Protein AF-A0A929C269-F1 (afdb_monomer_lite)

Foldseek 3Di:
DDDDDDDDDDDDDDDDDDQPPPVRDPVVLVVQVVPKDFPDKDFAAFADADLLALQWEWEAQQVNRDIDIDGNDPVQCVQQQKAPSVQVVVQVVQDDPPDFLLRQSWKWKKFFGSLQLVVVDPPSQKIKIWTQFLVPSHIDIFIKGACVRVLCSRLRHRMYIYGGAHPAQWEWEAESVRRMITIIHRDPAAQAPQRNLQSLLVNPAPDLVQSQQKKKWAWHPVLCVDSQTKIWIWGADSVVSGIDIIIRRPRSVNNSCVSSSYGMYMYGDPDSPDPDPVVPDPVVVVVDPPDQADDDDPVLVVVLVVLCVVVVLALLCLVVSQVVNCVVQVAQHLNSLVVSCVSNVDDSVQSVCQQVQFPLHHSDHAAPKEKEWACEPLQVVVPSVLLQVLCCVVQVDHAQDHHPVSHYHYHYAHALLQSLQPPWMDIHLAIAGPDDSVCNVVVVVVVVVVVPDDDPPPPPPPQDAQAAAALVCLVVLLVVVVVVVVQALKEKLWEPENLQVNVVRVVLLVLLVVLCVVVVNVRHYYYAHFFALPNSNFDRWIAIPPVQFIFTPDDSVCSNVCCVQCVPVVHDPQVRFDQDPVPRDGDGHPCVPPVPVPDDQPLCPCGSPARLLDVSRCSNVVQCVVVSCCLPPHALQRLLVVQQVVQDFDPLPPRHRVSVLLVLLLVLCVVVVHADEAEAEAQQLDRPDCPSVRSLRGHVSSVVSVSSSSCRNSVHAEYEYEHEPSNPSSVVSNVSSLSVCVSHQVAAACRSVSRHHHHYDYHYDSNDSLCSDPQLVVCSSSNGHSDDDDPPDDVSSPD

Sequence (799 aa):
MYSITKFAICGVEHNVLGLEEHGMTIGHIERLRNAHEVLREFRFEIVDLERGYSNRILRIDLDNSEISILPVTQQMKDLWVGGKGFDLWLTLQEITKNTKWNSPENPICFSSGPLGGTVSFPGSGKTLVTTVSPGTGSIMDCNVGGYFGPFLKFSGYDALTIVGKATSETIIRIDAVAGKITIEKAPLENIDAHILCEELTEMYADDELDKRNIAVVCAGRGAQHSNMGVLNFSFYDWRKRVARIKQAGRGGIGTVFRDKKLKALVLKNKGITPAWRLEDSKVAALLRPKTISTCESPRDLAAIRGIIGAWNADPEYVIEMMQDIQEHFRHIPKTALDEIALATRAPRAHLYHVATFYKAFSIEPRGETTIQVCMGTACHVKGASRILDGFERILGVKPGETTSDLKYTLDAVRCLGACSIAPVVKIGEDVYGNVRAMDVEALLKDSAAKQVRPKPTSVATAALPVRKVGQEELEVIAERQRADLSQYKGMLMVCTGTGCVSANGFRIRDKLQQAIESQGLSKDYLVVGTGCNGFCAMGPIVVVQPEGVFYQKVKEEDVDEIVASHLLAGQVVERLLHKDPVSGTVNKTMGAIGFFAKQQPIALRNKGLIDPENIDHYIARGGYRALKKALERMKPGDVRREVLASGIRGRGGGGFPTGVKWESGYRAAQERHEDIYIVCNADEGDPGAFMDRSIIESDPHSVLEGMLIGAFAVGSQEGYIYTRKEYPLAIERLEKAILQARAYGLLGENILDSGFSFDVCIHRGAGAFVCGESSALMASMSGKAGEPRAKYVHNVEYG

Radius of gyration: 36.3 Å; chains: 1; bounding box: 90×73×99 Å

pLDDT: mean 86.92, std 15.09, range [22.48, 98.5]

Structure (mmCIF, N/CA/C/O backbone):
data_AF-A0A929C269-F1
#
_entry.id   AF-A0A929C269-F1
#
loop_
_atom_site.group_PDB
_atom_site.id
_atom_site.type_symbol
_atom_site.label_atom_id
_atom_site.label_alt_id
_atom_site.label_comp_id
_atom_site.label_asym_id
_atom_site.label_entity_id
_atom_site.label_seq_id
_atom_site.pdbx_PDB_ins_code
_atom_site.Cartn_x
_atom_site.Cartn_y
_atom_site.Cartn_z
_atom_site.occupancy
_atom_site.B_iso_or_equiv
_atom_site.auth_seq_id
_atom_site.auth_comp_id
_atom_site.auth_asym_id
_atom_site.auth_atom_id
_atom_site.pdbx_PDB_model_num
ATOM 1 N N . MET A 1 1 ? 51.088 -8.287 -5.402 1.00 32.78 1 MET A N 1
ATOM 2 C CA . MET A 1 1 ? 50.545 -8.909 -6.633 1.00 32.78 1 MET A CA 1
ATOM 3 C C . MET A 1 1 ? 49.049 -9.065 -6.408 1.00 32.78 1 MET A C 1
ATOM 5 O O . MET A 1 1 ? 48.691 -9.889 -5.592 1.00 32.78 1 MET A O 1
ATOM 9 N N . TYR A 1 2 ? 48.136 -8.239 -6.911 1.00 26.61 2 TYR A N 1
ATOM 10 C CA . TYR A 1 2 ? 48.035 -7.567 -8.207 1.00 26.61 2 TYR A CA 1
ATOM 11 C C . TYR A 1 2 ? 47.690 -6.074 -8.045 1.00 26.61 2 TYR A C 1
ATOM 13 O O . TYR A 1 2 ? 46.893 -5.706 -7.188 1.00 26.61 2 TYR A O 1
ATOM 21 N N . SER A 1 3 ? 48.326 -5.232 -8.863 1.00 22.48 3 SER A N 1
ATOM 22 C CA . SER A 1 3 ? 48.178 -3.773 -8.884 1.00 22.48 3 SER A CA 1
ATOM 23 C C . SER A 1 3 ? 46.994 -3.355 -9.757 1.00 22.48 3 SER A C 1
ATOM 25 O O . SER A 1 3 ? 46.930 -3.713 -10.933 1.00 22.48 3 SER A O 1
ATOM 27 N N . ILE A 1 4 ? 46.086 -2.565 -9.184 1.00 30.27 4 ILE A N 1
ATOM 28 C CA . ILE A 1 4 ? 45.057 -1.807 -9.899 1.00 30.27 4 ILE A CA 1
ATOM 29 C C . ILE A 1 4 ? 45.740 -0.564 -10.469 1.00 30.27 4 ILE A C 1
ATOM 31 O O . ILE A 1 4 ? 46.115 0.338 -9.721 1.00 30.27 4 ILE A O 1
ATOM 35 N N . THR A 1 5 ? 45.896 -0.506 -11.791 1.00 25.50 5 THR A N 1
ATOM 36 C CA . THR A 1 5 ? 46.431 0.683 -12.465 1.00 25.50 5 THR A CA 1
ATOM 37 C C . THR A 1 5 ? 45.291 1.415 -13.164 1.00 25.50 5 THR A C 1
ATOM 39 O O . THR A 1 5 ? 44.658 0.886 -14.075 1.00 25.50 5 THR A O 1
ATOM 42 N N . LYS A 1 6 ? 45.023 2.636 -12.685 1.00 25.69 6 LYS A N 1
ATOM 43 C CA . LYS A 1 6 ? 44.198 3.666 -13.328 1.00 25.69 6 LYS A CA 1
ATOM 44 C C . LYS A 1 6 ? 44.651 3.857 -14.779 1.00 25.69 6 LYS A C 1
ATOM 46 O O . LYS A 1 6 ? 45.832 4.114 -14.993 1.00 25.69 6 LYS A O 1
ATOM 51 N N . PHE A 1 7 ? 43.727 3.840 -15.737 1.00 24.17 7 PHE A N 1
ATOM 52 C CA . PHE A 1 7 ? 43.974 4.437 -17.049 1.00 24.17 7 PHE A CA 1
ATOM 53 C C . PHE A 1 7 ? 43.218 5.753 -17.182 1.00 24.17 7 PHE A C 1
ATOM 55 O O . PHE A 1 7 ? 42.021 5.852 -16.911 1.00 24.17 7 PHE A O 1
ATOM 62 N N . ALA A 1 8 ? 44.008 6.768 -17.509 1.00 24.19 8 ALA A N 1
ATOM 63 C CA . ALA A 1 8 ? 43.667 8.166 -17.579 1.00 24.19 8 ALA A CA 1
ATOM 64 C C . ALA A 1 8 ? 42.816 8.496 -18.809 1.00 24.19 8 ALA A C 1
ATOM 66 O O . ALA A 1 8 ? 42.938 7.893 -19.873 1.00 24.19 8 ALA A O 1
ATOM 67 N N . ILE A 1 9 ? 41.997 9.526 -18.629 1.00 32.47 9 ILE A N 1
ATOM 68 C CA . ILE A 1 9 ? 41.387 10.321 -19.685 1.00 32.47 9 ILE A CA 1
ATOM 69 C C . ILE A 1 9 ? 42.529 11.035 -20.418 1.00 32.47 9 ILE A C 1
ATOM 71 O O . ILE A 1 9 ? 43.177 11.899 -19.834 1.00 32.47 9 ILE A O 1
ATOM 75 N N . CYS A 1 10 ? 42.766 10.685 -21.680 1.00 25.58 10 CYS A N 1
ATOM 76 C CA . CYS A 1 10 ? 43.542 11.505 -22.605 1.00 25.58 10 CYS A CA 1
ATOM 77 C C . CYS A 1 10 ? 42.735 11.664 -23.890 1.00 25.58 10 CYS A C 1
ATOM 79 O O . CYS A 1 10 ? 42.394 10.679 -24.546 1.00 25.58 10 CYS A O 1
ATOM 81 N N . GLY A 1 11 ? 42.411 12.915 -24.217 1.00 29.58 11 GLY A N 1
ATOM 82 C CA . GLY A 1 11 ? 41.947 13.281 -25.544 1.00 29.58 11 GLY A CA 1
ATOM 83 C C . GLY A 1 11 ? 43.063 13.036 -26.551 1.00 29.58 11 GLY A C 1
ATOM 84 O O . GLY A 1 11 ? 44.213 13.386 -26.297 1.00 29.58 11 GLY A O 1
ATOM 85 N N . VAL A 1 12 ? 42.711 12.423 -27.676 1.00 28.55 12 VAL A N 1
ATOM 86 C CA . VAL A 1 12 ? 43.565 12.352 -28.858 1.00 28.55 12 VAL A CA 1
ATOM 87 C C . VAL A 1 12 ? 42.701 12.659 -30.071 1.00 28.55 12 VAL A C 1
ATOM 89 O O . VAL A 1 12 ? 41.560 12.210 -30.189 1.00 28.55 12 VAL A O 1
ATOM 92 N N . GLU A 1 13 ? 43.276 13.518 -30.896 1.00 23.95 13 GLU A N 1
ATOM 93 C CA . GLU A 1 13 ? 42.769 14.134 -32.105 1.00 23.95 13 GLU A CA 1
ATOM 94 C C . GLU A 1 13 ? 42.311 13.130 -33.169 1.00 23.95 13 GLU A C 1
ATOM 96 O O . GLU A 1 13 ? 42.687 11.958 -33.188 1.00 23.95 13 GLU A O 1
ATOM 101 N N . HIS A 1 14 ? 41.484 13.648 -34.076 1.00 33.53 14 HIS A N 1
ATOM 102 C CA . HIS A 1 14 ? 41.020 13.012 -35.299 1.00 33.53 14 HIS A CA 1
ATOM 103 C C . HIS A 1 14 ? 42.129 12.238 -36.025 1.00 33.53 14 HIS A C 1
ATOM 105 O O . HIS A 1 14 ? 42.976 12.843 -36.672 1.00 33.53 14 HIS A O 1
ATOM 111 N N . ASN A 1 15 ? 42.057 10.905 -36.010 1.00 26.12 15 ASN A N 1
ATOM 112 C CA . ASN A 1 15 ? 42.727 10.079 -37.005 1.00 26.12 15 ASN A CA 1
ATOM 113 C C . ASN A 1 15 ? 41.847 8.906 -37.444 1.00 26.12 15 ASN A C 1
ATOM 115 O O . ASN A 1 15 ? 41.188 8.227 -36.657 1.00 26.12 15 ASN A O 1
ATOM 119 N N . VAL A 1 16 ? 41.821 8.736 -38.760 1.00 34.41 16 VAL A N 1
ATOM 120 C CA . VAL A 1 16 ? 41.134 7.707 -39.534 1.00 34.41 16 VAL A CA 1
ATOM 121 C C . VAL A 1 16 ? 41.850 6.374 -39.287 1.00 34.41 16 VAL A C 1
ATOM 123 O O . VAL A 1 16 ? 42.760 6.021 -40.019 1.00 34.41 16 VAL A O 1
ATOM 126 N N . LEU A 1 17 ? 41.496 5.660 -38.215 1.00 32.75 17 LEU A N 1
ATOM 127 C CA . LEU A 1 17 ? 42.162 4.409 -37.803 1.00 32.75 17 LEU A CA 1
ATOM 128 C C . LEU A 1 17 ? 41.154 3.277 -37.525 1.00 32.75 17 LEU A C 1
ATOM 130 O O . LEU A 1 17 ? 41.237 2.594 -36.515 1.00 32.75 17 LEU A O 1
ATOM 134 N N . GLY A 1 18 ? 40.156 3.102 -38.399 1.00 35.84 18 GLY A N 1
ATOM 135 C CA . GLY A 1 18 ? 39.165 2.017 -38.279 1.00 35.84 18 GLY A CA 1
ATOM 136 C C . GLY A 1 18 ? 39.394 0.809 -39.198 1.00 35.84 18 GLY A C 1
ATOM 137 O O . GLY A 1 18 ? 38.780 -0.226 -38.986 1.00 35.84 18 GLY A O 1
ATOM 138 N N . LEU A 1 19 ? 40.248 0.927 -40.223 1.00 42.53 19 LEU A N 1
ATOM 139 C CA . LEU A 1 19 ? 40.376 -0.086 -41.289 1.00 42.53 19 LEU A CA 1
ATOM 140 C C . LEU A 1 19 ? 41.563 -1.054 -41.102 1.00 42.53 19 LEU A C 1
ATOM 142 O O . LEU A 1 19 ? 41.567 -2.140 -41.678 1.00 42.53 19 LEU A O 1
ATOM 146 N N . GLU A 1 20 ? 42.574 -0.703 -40.300 1.00 39.19 20 GLU A N 1
ATOM 147 C CA . GLU A 1 20 ? 43.846 -1.450 -40.269 1.00 39.19 20 GLU A CA 1
ATOM 148 C C . GLU A 1 20 ? 43.925 -2.559 -39.208 1.00 39.19 20 GLU A C 1
ATOM 150 O O . GLU A 1 20 ? 44.651 -3.529 -39.416 1.00 39.19 20 GLU A O 1
ATOM 155 N N . GLU A 1 21 ? 43.156 -2.500 -38.113 1.00 45.75 21 GLU A N 1
ATOM 156 C CA . GLU A 1 21 ? 43.320 -3.460 -37.003 1.00 45.75 21 GLU A CA 1
ATOM 157 C C . GLU A 1 21 ? 42.922 -4.907 -37.357 1.00 45.75 21 GLU A C 1
ATOM 159 O O . GLU A 1 21 ? 43.354 -5.836 -36.672 1.00 45.75 21 GLU A O 1
ATOM 164 N N . HIS A 1 22 ? 42.128 -5.137 -38.414 1.00 46.28 22 HIS A N 1
ATOM 165 C CA . HIS A 1 22 ? 41.645 -6.472 -38.827 1.00 46.28 22 HIS A CA 1
ATOM 166 C C . HIS A 1 22 ? 41.960 -6.830 -40.297 1.00 46.28 22 HIS A C 1
ATOM 168 O O . HIS A 1 22 ? 41.450 -7.821 -40.816 1.00 46.28 22 HIS A O 1
ATOM 174 N N . GLY A 1 23 ? 42.802 -6.048 -40.989 1.00 48.72 23 GLY A N 1
ATOM 175 C CA . GLY A 1 23 ? 43.180 -6.310 -42.389 1.00 48.72 23 GLY A CA 1
ATOM 176 C C . GLY A 1 23 ? 42.086 -6.027 -43.435 1.00 48.72 23 GLY A C 1
ATOM 177 O O . GLY A 1 23 ? 42.226 -6.422 -44.594 1.00 48.72 23 GLY A O 1
ATOM 178 N N . MET A 1 24 ? 41.009 -5.329 -43.058 1.00 61.66 24 MET A N 1
ATOM 179 C CA . MET A 1 24 ? 39.897 -4.967 -43.944 1.00 61.66 24 MET A CA 1
ATOM 180 C C . MET A 1 24 ? 40.219 -3.693 -44.737 1.00 61.66 24 MET A C 1
ATOM 182 O O . MET A 1 24 ? 39.874 -2.581 -44.354 1.00 61.66 24 MET A O 1
ATOM 186 N N . THR A 1 25 ? 40.891 -3.852 -45.877 1.00 67.50 25 THR A N 1
ATOM 187 C CA . THR A 1 25 ? 41.106 -2.755 -46.839 1.00 67.50 25 THR A CA 1
ATOM 188 C C . THR A 1 25 ? 39.931 -2.638 -47.819 1.00 67.50 25 THR A C 1
ATOM 190 O O . THR A 1 25 ? 39.216 -3.611 -48.052 1.00 67.50 25 THR A O 1
ATOM 193 N N . ILE A 1 26 ? 39.750 -1.480 -48.468 1.00 67.69 26 ILE A N 1
ATOM 194 C CA . ILE A 1 26 ? 38.736 -1.306 -49.535 1.00 67.69 26 ILE A CA 1
ATOM 195 C C . ILE A 1 26 ? 38.892 -2.393 -50.621 1.00 67.69 26 ILE A C 1
ATOM 197 O O . ILE A 1 26 ? 37.911 -3.006 -51.038 1.00 67.69 26 ILE A O 1
ATOM 201 N N . GLY A 1 27 ? 40.137 -2.721 -50.990 1.00 73.50 27 GLY A N 1
ATOM 202 C CA . GLY A 1 27 ? 40.440 -3.786 -51.952 1.00 73.50 27 GLY A CA 1
ATOM 203 C C . GLY A 1 27 ? 40.120 -5.210 -51.467 1.00 73.50 27 GLY A C 1
ATOM 204 O O . GLY A 1 27 ? 39.948 -6.107 -52.293 1.00 73.50 27 GLY A O 1
ATOM 205 N N . HIS A 1 28 ? 40.013 -5.443 -50.152 1.00 82.62 28 HIS A N 1
ATOM 206 C CA . HIS A 1 28 ? 39.512 -6.708 -49.594 1.00 82.62 28 HIS A CA 1
ATOM 207 C C . HIS A 1 28 ? 38.003 -6.842 -49.817 1.00 82.62 28 HIS A C 1
ATOM 209 O O . HIS A 1 28 ? 37.555 -7.843 -50.369 1.00 82.62 28 HIS A O 1
ATOM 215 N N . ILE A 1 29 ? 37.227 -5.805 -49.488 1.00 85.25 29 ILE A N 1
ATOM 216 C CA . ILE A 1 29 ? 35.764 -5.810 -49.652 1.00 85.25 29 ILE A CA 1
ATOM 217 C C . ILE A 1 29 ? 35.355 -5.922 -51.128 1.00 85.25 29 ILE A C 1
ATOM 219 O O . ILE A 1 29 ? 34.444 -6.679 -51.463 1.00 85.25 29 ILE A O 1
ATOM 223 N N . GLU A 1 30 ? 36.050 -5.234 -52.037 1.00 83.00 30 GLU A N 1
ATOM 224 C CA . GLU A 1 30 ? 35.799 -5.361 -53.481 1.00 83.00 30 GLU A CA 1
ATOM 225 C C . GLU A 1 30 ? 36.075 -6.777 -54.003 1.00 83.00 30 GLU A C 1
ATOM 227 O O . GLU A 1 30 ? 35.328 -7.292 -54.838 1.00 83.00 30 GLU A O 1
ATOM 232 N N . ARG A 1 31 ? 37.113 -7.442 -53.480 1.00 87.69 31 ARG A N 1
ATOM 233 C CA . ARG A 1 31 ? 37.418 -8.837 -53.819 1.00 87.69 31 ARG A CA 1
ATOM 234 C C . ARG A 1 31 ? 36.303 -9.783 -53.378 1.00 87.69 31 ARG A C 1
ATOM 236 O O . ARG A 1 31 ? 35.945 -10.664 -54.156 1.00 87.69 31 ARG A O 1
ATOM 243 N N . LEU A 1 32 ? 35.759 -9.596 -52.172 1.00 86.88 32 LEU A N 1
ATOM 244 C CA . LEU A 1 32 ? 34.615 -10.375 -51.683 1.00 86.88 32 LEU A CA 1
ATOM 245 C C . LEU A 1 32 ? 33.398 -10.176 -52.594 1.00 86.88 32 LEU A C 1
ATOM 247 O O . LEU A 1 32 ? 32.849 -11.145 -53.113 1.00 86.88 32 LEU A O 1
ATOM 251 N N . ARG A 1 33 ? 33.050 -8.916 -52.890 1.00 85.25 33 ARG A N 1
ATOM 252 C CA . ARG A 1 33 ? 31.902 -8.572 -53.741 1.00 85.25 33 ARG A CA 1
ATOM 253 C C . ARG A 1 33 ? 31.994 -9.196 -55.137 1.00 85.25 33 ARG A C 1
ATOM 255 O O . ARG A 1 33 ? 30.994 -9.692 -55.644 1.00 85.25 33 ARG A O 1
ATOM 262 N N . ASN A 1 34 ? 33.179 -9.204 -55.747 1.00 86.81 34 ASN A N 1
ATOM 263 C CA . ASN A 1 34 ? 33.393 -9.784 -57.079 1.00 86.81 34 ASN A CA 1
ATOM 264 C C . ASN A 1 34 ? 33.374 -11.321 -57.094 1.00 86.81 34 ASN A C 1
ATOM 266 O O . ASN A 1 34 ? 33.202 -11.913 -58.157 1.00 86.81 34 ASN A O 1
ATOM 270 N N . ALA A 1 35 ? 33.570 -11.972 -55.945 1.00 87.69 35 ALA A N 1
ATOM 271 C CA . ALA A 1 35 ? 33.538 -13.427 -55.831 1.00 87.69 35 ALA A CA 1
ATOM 272 C C . ALA A 1 35 ? 32.124 -13.990 -55.612 1.00 87.69 35 ALA A C 1
ATOM 274 O O . ALA A 1 35 ? 31.941 -15.207 -55.690 1.00 87.69 35 ALA A O 1
ATOM 275 N N . HIS A 1 36 ? 31.139 -13.129 -55.340 1.00 88.12 36 HIS A N 1
ATOM 276 C CA . HIS A 1 36 ? 29.749 -13.534 -55.183 1.00 88.12 36 HIS A CA 1
ATOM 277 C C . HIS A 1 36 ? 29.109 -13.903 -56.528 1.00 88.12 36 HIS A C 1
ATOM 279 O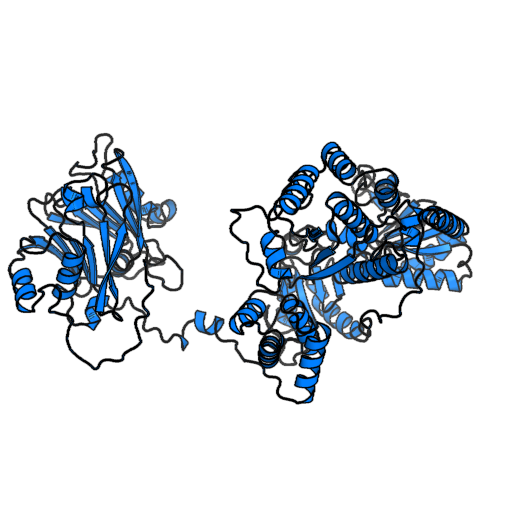 O . HIS A 1 36 ? 29.169 -13.150 -57.499 1.00 88.12 36 HIS A O 1
ATOM 285 N N . GLU A 1 37 ? 28.421 -15.044 -56.563 1.00 91.00 37 GLU A N 1
ATOM 286 C CA . GLU A 1 37 ? 27.618 -15.487 -57.709 1.00 91.00 37 GLU A CA 1
ATOM 287 C C . GLU A 1 37 ? 26.138 -15.519 -57.304 1.00 91.00 37 GLU A C 1
ATOM 289 O O . GLU A 1 37 ? 25.757 -16.273 -56.407 1.00 91.00 37 GLU A O 1
ATOM 294 N N . VAL A 1 38 ? 25.288 -14.717 -57.953 1.00 91.50 38 VAL A N 1
ATOM 295 C CA . VAL A 1 38 ? 23.841 -14.697 -57.678 1.00 91.50 38 VAL A CA 1
ATOM 296 C C . VAL A 1 38 ? 23.184 -15.931 -58.300 1.00 91.50 38 VAL A C 1
ATOM 298 O O . VAL A 1 38 ? 23.105 -16.051 -59.519 1.00 91.50 38 VAL A O 1
ATOM 301 N N . LEU A 1 39 ? 22.665 -16.827 -57.462 1.00 89.94 39 LEU A N 1
ATOM 302 C CA . LEU A 1 39 ? 21.950 -18.038 -57.881 1.00 89.94 39 LEU A CA 1
ATOM 303 C C . LEU A 1 39 ? 20.479 -17.768 -58.181 1.00 89.94 39 LEU A C 1
ATOM 305 O O . LEU A 1 39 ? 19.899 -18.352 -59.096 1.00 89.94 39 LEU A O 1
ATOM 309 N N . ARG A 1 40 ? 19.865 -16.873 -57.406 1.00 93.31 40 ARG A N 1
ATOM 310 C CA . ARG A 1 40 ? 18.468 -16.477 -57.574 1.00 93.31 40 ARG A CA 1
ATOM 311 C C . ARG A 1 40 ? 18.283 -15.021 -57.185 1.00 93.31 40 ARG A C 1
ATOM 313 O O . ARG A 1 40 ? 18.798 -14.593 -56.157 1.00 93.31 40 ARG A O 1
ATOM 320 N N . GLU A 1 41 ? 17.493 -14.295 -57.972 1.00 95.69 41 GLU A N 1
ATOM 321 C CA . GLU A 1 41 ? 16.945 -12.985 -57.615 1.00 95.69 41 GLU A CA 1
ATOM 322 C C . GLU A 1 41 ? 15.411 -13.071 -57.605 1.00 95.69 41 GLU A C 1
ATOM 324 O O . GLU A 1 41 ? 14.802 -13.658 -58.502 1.00 95.69 41 GLU A O 1
ATOM 329 N N . PHE A 1 42 ? 14.786 -12.488 -56.585 1.00 95.69 42 PHE A N 1
ATOM 330 C CA . PHE A 1 42 ? 13.340 -12.354 -56.453 1.00 95.69 42 PHE A CA 1
ATOM 331 C C . PHE A 1 42 ? 13.000 -10.908 -56.098 1.00 95.69 42 PHE A C 1
ATOM 333 O O . PHE A 1 42 ? 13.514 -10.370 -55.118 1.00 95.69 42 PHE A O 1
ATOM 340 N N . ARG A 1 43 ? 12.142 -10.264 -56.890 1.00 95.19 43 ARG A N 1
ATOM 341 C CA . ARG A 1 43 ? 11.697 -8.889 -56.630 1.00 95.19 43 ARG A CA 1
ATOM 342 C C . ARG A 1 43 ? 10.410 -8.883 -55.823 1.00 95.19 43 ARG A C 1
ATOM 344 O O . ARG A 1 43 ? 9.537 -9.715 -56.053 1.00 95.19 43 ARG A O 1
ATOM 351 N N . PHE A 1 44 ? 10.294 -7.930 -54.909 1.00 93.31 44 PHE A N 1
ATOM 352 C CA . PHE A 1 44 ? 9.112 -7.757 -54.079 1.00 93.31 44 PHE A CA 1
ATOM 353 C C . PHE A 1 44 ? 8.817 -6.282 -53.832 1.00 93.31 44 PHE A C 1
ATOM 355 O O . PHE A 1 44 ? 9.704 -5.431 -53.855 1.00 93.31 44 PHE A O 1
ATOM 362 N N . GLU A 1 45 ? 7.553 -6.003 -53.545 1.00 88.00 45 GLU A N 1
ATOM 363 C CA . GLU A 1 45 ? 7.099 -4.686 -53.116 1.00 88.00 45 GLU A CA 1
ATOM 364 C C . GLU A 1 45 ? 6.912 -4.671 -51.603 1.00 88.00 45 GLU A C 1
ATOM 366 O O . GLU A 1 45 ? 6.355 -5.616 -51.024 1.00 88.00 45 GLU A O 1
ATOM 371 N N . ILE A 1 46 ? 7.361 -3.585 -50.975 1.00 85.88 46 ILE A N 1
ATOM 372 C CA . ILE A 1 46 ? 7.103 -3.321 -49.562 1.00 85.88 46 ILE A CA 1
ATOM 373 C C . ILE A 1 46 ? 5.607 -3.056 -49.394 1.00 85.88 46 ILE A C 1
ATOM 375 O O . ILE A 1 46 ? 5.006 -2.319 -50.173 1.00 85.88 46 ILE A O 1
ATOM 379 N N . VAL A 1 47 ? 5.015 -3.657 -48.366 1.00 86.44 47 VAL A N 1
ATOM 380 C CA . VAL A 1 47 ? 3.623 -3.418 -47.981 1.00 86.44 47 VAL A CA 1
ATOM 381 C C . VAL A 1 47 ? 3.533 -2.635 -46.691 1.00 86.44 47 VAL A C 1
ATOM 383 O O . VAL A 1 47 ? 4.326 -2.841 -45.769 1.00 86.44 47 VAL A O 1
ATOM 386 N N . ASP A 1 48 ? 2.513 -1.787 -46.620 1.00 81.69 48 ASP A N 1
ATOM 387 C CA . ASP A 1 48 ? 2.154 -1.100 -45.392 1.00 81.69 48 ASP A CA 1
ATOM 388 C C . ASP A 1 48 ? 1.680 -2.091 -44.328 1.00 81.69 48 ASP A C 1
ATOM 390 O O . ASP A 1 48 ? 1.024 -3.098 -44.607 1.00 81.69 48 ASP A O 1
ATOM 394 N N . LEU A 1 49 ? 2.017 -1.783 -43.078 1.00 86.38 49 LEU A N 1
ATOM 395 C CA . LEU A 1 49 ? 1.639 -2.604 -41.939 1.00 86.38 49 LEU A CA 1
ATOM 396 C C . LEU A 1 49 ? 0.242 -2.222 -41.449 1.00 86.38 49 LEU A C 1
ATOM 398 O O . LEU A 1 49 ? 0.015 -1.105 -40.985 1.00 86.38 49 LEU A O 1
ATOM 402 N N . GLU A 1 50 ? -0.676 -3.181 -41.430 1.00 85.12 50 GLU A N 1
ATOM 403 C CA . GLU A 1 50 ? -1.995 -3.016 -40.830 1.00 85.12 50 GLU A CA 1
ATOM 404 C C . GLU A 1 50 ? -1.982 -3.563 -39.400 1.00 85.12 50 GLU A C 1
ATOM 406 O O . GLU A 1 50 ? -1.785 -4.758 -39.170 1.00 85.12 50 GLU A O 1
ATOM 411 N N . ARG A 1 51 ? -2.169 -2.683 -38.406 1.00 85.19 51 ARG A N 1
ATOM 412 C CA . ARG A 1 51 ? -2.142 -3.044 -36.970 1.00 85.19 51 ARG A CA 1
ATOM 413 C C . ARG A 1 51 ? -0.892 -3.853 -36.573 1.00 85.19 51 ARG A C 1
ATOM 415 O O . ARG A 1 51 ? -0.950 -4.704 -35.687 1.00 85.19 51 ARG A O 1
ATOM 422 N N . GLY A 1 52 ? 0.237 -3.567 -37.224 1.00 86.50 52 GLY A N 1
ATOM 423 C CA . GLY A 1 52 ? 1.520 -4.227 -36.978 1.00 86.50 52 GLY A CA 1
ATOM 424 C C . GLY A 1 52 ? 1.779 -5.497 -37.795 1.00 86.50 52 GLY A C 1
ATOM 425 O O . GLY A 1 52 ? 2.775 -6.165 -37.519 1.00 86.50 52 GLY A O 1
ATOM 426 N N . TYR A 1 53 ? 0.942 -5.834 -38.781 1.00 91.62 53 TYR A N 1
ATOM 427 C CA . TYR A 1 53 ? 1.122 -6.998 -39.659 1.00 91.62 53 TYR A CA 1
ATOM 428 C C . TYR A 1 53 ? 1.271 -6.590 -41.125 1.00 91.62 53 TYR A C 1
ATOM 430 O O . TYR A 1 53 ? 0.515 -5.760 -41.621 1.00 91.62 53 TYR A O 1
ATOM 438 N N . SER A 1 54 ? 2.214 -7.218 -41.821 1.00 91.38 54 SER A N 1
ATOM 439 C CA . SER A 1 54 ? 2.373 -7.147 -43.284 1.00 91.38 54 SER A CA 1
ATOM 440 C C . SER A 1 54 ? 1.474 -8.143 -44.025 1.00 91.38 54 SER A C 1
ATOM 442 O O . SER A 1 54 ? 1.305 -8.069 -45.240 1.00 91.38 54 SER A O 1
ATOM 444 N N . ASN A 1 55 ? 0.893 -9.089 -43.285 1.00 94.25 55 ASN A N 1
ATOM 445 C CA . ASN A 1 55 ? 0.084 -10.194 -43.781 1.00 94.25 55 ASN A CA 1
ATOM 446 C C . ASN A 1 55 ? 0.831 -11.152 -44.736 1.00 94.25 55 ASN A C 1
ATOM 448 O O . ASN A 1 55 ? 0.199 -11.881 -45.505 1.00 94.25 55 ASN A O 1
ATOM 452 N N . ARG A 1 56 ? 2.170 -11.174 -44.690 1.00 95.12 56 ARG A N 1
ATOM 453 C CA . ARG A 1 56 ? 3.027 -11.978 -45.574 1.00 95.12 56 ARG A CA 1
ATOM 454 C C . ARG A 1 56 ? 4.101 -12.721 -44.783 1.00 95.12 56 ARG A C 1
ATOM 456 O O . ARG A 1 56 ? 4.696 -12.172 -43.860 1.00 95.12 56 ARG A O 1
ATOM 463 N N . ILE A 1 57 ? 4.381 -13.957 -45.176 1.00 96.19 57 ILE A N 1
ATOM 464 C CA . ILE A 1 57 ? 5.489 -14.782 -44.684 1.00 96.19 57 ILE A CA 1
ATOM 465 C C . ILE A 1 57 ? 6.417 -15.050 -45.859 1.00 96.19 57 ILE A C 1
ATOM 467 O O . ILE A 1 57 ? 5.962 -15.446 -46.931 1.00 96.19 57 ILE A O 1
ATOM 471 N N . LEU A 1 58 ? 7.713 -14.851 -45.655 1.00 97.38 58 LEU A N 1
ATOM 472 C CA . LEU A 1 58 ? 8.737 -15.192 -46.631 1.00 97.38 58 LEU A CA 1
ATOM 473 C C . LEU A 1 58 ? 9.180 -16.641 -46.411 1.00 97.38 58 LEU A C 1
ATOM 475 O O . LEU A 1 58 ? 9.665 -16.971 -45.333 1.00 97.38 58 LEU A O 1
ATOM 479 N N . ARG A 1 59 ? 9.051 -17.506 -47.416 1.00 97.31 59 ARG A N 1
ATOM 480 C CA . ARG A 1 59 ? 9.563 -18.882 -47.366 1.00 97.31 59 ARG A CA 1
ATOM 481 C C . ARG A 1 59 ? 10.655 -19.068 -48.413 1.00 97.31 59 ARG A C 1
ATOM 483 O O . ARG A 1 59 ? 10.439 -18.788 -49.592 1.00 97.31 59 ARG A O 1
ATOM 490 N N . ILE A 1 60 ? 11.815 -19.548 -47.975 1.00 97.62 60 ILE A N 1
ATOM 491 C CA . ILE A 1 60 ? 12.982 -19.812 -48.819 1.00 97.62 60 ILE A CA 1
ATOM 492 C C . ILE A 1 60 ? 13.325 -21.298 -48.742 1.00 97.62 60 ILE A C 1
ATOM 494 O O . ILE A 1 60 ? 13.572 -21.830 -47.659 1.00 97.62 60 ILE A O 1
ATOM 498 N N . ASP A 1 61 ? 13.363 -21.947 -49.899 1.00 96.31 61 ASP A N 1
ATOM 499 C CA . ASP A 1 61 ? 13.769 -23.338 -50.053 1.00 96.31 61 ASP A CA 1
ATOM 500 C C . ASP A 1 61 ? 15.143 -23.409 -50.721 1.00 96.31 61 ASP A C 1
ATOM 502 O O . ASP A 1 61 ? 15.314 -23.016 -51.879 1.00 96.31 61 ASP A O 1
ATOM 506 N N . LEU A 1 62 ? 16.140 -23.879 -49.975 1.00 95.94 62 LEU A N 1
ATOM 507 C CA . LEU A 1 62 ? 17.523 -23.930 -50.437 1.00 95.94 62 LEU A CA 1
ATOM 508 C C . LEU A 1 62 ? 17.798 -25.063 -51.426 1.00 95.94 62 LEU A C 1
ATOM 510 O O . LEU A 1 62 ? 18.753 -24.938 -52.191 1.00 95.94 62 LEU A O 1
ATOM 514 N N . ASP A 1 63 ? 16.991 -26.128 -51.444 1.00 92.62 63 ASP A N 1
ATOM 515 C CA . ASP A 1 63 ? 17.248 -27.277 -52.322 1.00 92.62 63 ASP A CA 1
ATOM 516 C C . ASP A 1 63 ? 17.036 -26.883 -53.791 1.00 92.62 63 ASP A C 1
ATOM 518 O O . ASP A 1 63 ? 17.838 -27.223 -54.661 1.00 92.62 63 ASP A O 1
ATOM 522 N N . ASN A 1 64 ? 15.997 -26.082 -54.050 1.00 89.44 64 ASN A N 1
ATOM 523 C CA . ASN A 1 64 ? 15.645 -25.598 -55.389 1.00 89.44 64 ASN A CA 1
ATOM 524 C C . ASN A 1 64 ? 15.917 -24.096 -55.593 1.00 89.44 64 ASN A C 1
ATOM 526 O O . ASN A 1 64 ? 15.616 -23.555 -56.656 1.00 89.44 64 ASN A O 1
ATOM 530 N N . SER A 1 65 ? 16.480 -23.409 -54.589 1.00 90.00 65 SER A N 1
ATOM 531 C CA . SER A 1 65 ? 16.635 -21.943 -54.570 1.00 90.00 65 SER A CA 1
ATOM 532 C C . SER A 1 65 ? 15.315 -21.199 -54.835 1.00 90.00 65 SER A C 1
ATOM 534 O O . SER A 1 65 ? 15.278 -20.180 -55.531 1.00 90.00 65 SER A O 1
ATOM 536 N N . GLU A 1 66 ? 14.212 -21.725 -54.300 1.00 93.81 66 GLU A N 1
ATOM 537 C CA . GLU A 1 66 ? 12.874 -21.165 -54.475 1.00 93.81 66 GLU A CA 1
ATOM 538 C C . GLU A 1 66 ? 12.576 -20.125 -53.390 1.00 93.81 66 GLU A C 1
ATOM 540 O O . GLU A 1 66 ? 12.857 -20.326 -52.208 1.00 93.81 66 GLU A O 1
ATOM 545 N N . ILE A 1 67 ? 11.984 -19.000 -53.794 1.00 96.25 67 ILE A N 1
ATOM 546 C CA . ILE A 1 67 ? 11.514 -17.943 -52.896 1.00 96.25 67 ILE A CA 1
ATOM 547 C C . ILE A 1 67 ? 10.016 -17.783 -53.134 1.00 96.25 67 ILE A C 1
ATOM 549 O O . ILE A 1 67 ? 9.595 -17.502 -54.256 1.00 96.25 67 ILE A O 1
ATOM 553 N N . SER A 1 68 ? 9.223 -17.953 -52.080 1.00 95.12 68 SER A N 1
ATOM 554 C CA . SER A 1 68 ? 7.763 -17.868 -52.123 1.00 95.12 68 SER A CA 1
ATOM 555 C C . SER A 1 68 ? 7.228 -16.985 -50.996 1.00 95.12 68 SER A C 1
ATOM 557 O O . SER A 1 68 ? 7.859 -16.819 -49.949 1.00 95.12 68 SER A O 1
ATOM 559 N N . ILE A 1 69 ? 6.056 -16.391 -51.227 1.00 96.25 69 ILE A N 1
ATOM 560 C CA . ILE A 1 69 ? 5.350 -15.567 -50.244 1.00 96.25 69 ILE A CA 1
ATOM 561 C C . ILE A 1 69 ? 4.068 -16.294 -49.855 1.00 96.25 69 ILE A C 1
ATOM 563 O O . ILE A 1 69 ? 3.224 -16.562 -50.708 1.00 96.25 69 ILE A O 1
ATOM 567 N N . LEU A 1 70 ? 3.913 -16.587 -48.568 1.00 94.62 70 LEU A N 1
ATOM 568 C CA . LEU A 1 70 ? 2.710 -17.199 -48.013 1.00 94.62 70 LEU A CA 1
ATOM 569 C C . LEU A 1 70 ? 1.857 -16.138 -47.299 1.00 94.62 70 LEU A C 1
ATOM 571 O O . LEU A 1 70 ? 2.409 -15.208 -46.705 1.00 94.62 70 LEU A O 1
ATOM 575 N N . PRO A 1 71 ? 0.519 -16.246 -47.329 1.00 95.00 71 PRO A N 1
ATOM 576 C CA . PRO A 1 71 ? -0.348 -15.302 -46.633 1.00 95.00 71 PRO A CA 1
ATOM 577 C C . PRO A 1 71 ? -0.367 -15.560 -45.120 1.00 95.00 71 PRO A C 1
ATOM 579 O O . PRO A 1 71 ? -0.421 -16.707 -44.677 1.00 95.00 71 PRO A O 1
ATOM 582 N N . VAL A 1 72 ? -0.434 -14.494 -44.319 1.00 93.81 72 VAL A N 1
ATOM 583 C CA . VAL A 1 72 ? -0.837 -14.590 -42.906 1.00 93.81 72 VAL A CA 1
ATOM 584 C C . VAL A 1 72 ? -2.350 -14.413 -42.830 1.00 93.81 72 VAL A C 1
ATOM 586 O O . VAL A 1 72 ? -2.885 -13.332 -43.084 1.00 93.81 72 VAL A O 1
ATOM 589 N N . THR A 1 73 ? -3.060 -15.477 -42.470 1.00 92.50 73 THR A N 1
ATOM 590 C CA . THR A 1 73 ? -4.525 -15.443 -42.378 1.00 92.50 73 THR A CA 1
ATOM 591 C C . THR A 1 73 ? -4.999 -14.758 -41.093 1.00 92.50 73 THR A C 1
ATOM 593 O O . THR A 1 73 ? -4.268 -14.660 -40.104 1.00 92.50 73 THR A O 1
ATOM 596 N N . GLN A 1 74 ? -6.258 -14.308 -41.067 1.00 91.62 74 GLN A N 1
ATOM 597 C CA . GLN A 1 74 ? -6.856 -13.767 -39.841 1.00 91.62 74 GLN A CA 1
ATOM 598 C C . GLN A 1 74 ? -6.872 -14.804 -38.709 1.00 91.62 74 GLN A C 1
ATOM 600 O O . GLN A 1 74 ? -6.487 -14.488 -37.589 1.00 91.62 74 GLN A O 1
ATOM 605 N N . GLN A 1 75 ? -7.184 -16.062 -39.028 1.00 90.88 75 GLN A N 1
ATOM 606 C CA . GLN A 1 75 ? -7.164 -17.161 -38.064 1.00 90.88 75 GLN A CA 1
ATOM 607 C C . GLN A 1 75 ? -5.782 -17.346 -37.417 1.00 90.88 75 GLN A C 1
ATOM 609 O O . GLN A 1 75 ? -5.689 -17.577 -36.213 1.00 90.88 75 GLN A O 1
ATOM 614 N N . MET A 1 76 ? -4.696 -17.215 -38.189 1.00 91.62 76 MET A N 1
ATOM 615 C CA . MET A 1 76 ? -3.338 -17.271 -37.636 1.00 91.62 76 MET A CA 1
ATOM 616 C C . MET A 1 76 ? -3.070 -16.124 -36.661 1.00 91.62 76 MET A C 1
ATOM 618 O O . MET A 1 76 ? -2.477 -16.353 -35.609 1.00 91.62 76 MET A O 1
ATOM 622 N N . LYS A 1 77 ? -3.515 -14.903 -36.985 1.00 92.00 77 LYS A N 1
ATOM 623 C CA . LYS A 1 77 ? -3.365 -13.730 -36.106 1.00 92.00 77 LYS A CA 1
ATOM 624 C C . LYS A 1 77 ? -4.125 -13.916 -34.793 1.00 92.00 77 LYS A C 1
ATOM 626 O O . LYS A 1 77 ? -3.570 -13.622 -33.738 1.00 92.00 77 LYS A O 1
ATOM 631 N N . ASP A 1 78 ? -5.334 -14.466 -34.860 1.00 89.69 78 ASP A N 1
ATOM 632 C CA . ASP A 1 78 ? -6.190 -14.683 -33.691 1.00 89.69 78 ASP A CA 1
ATOM 633 C C . ASP A 1 78 ? -5.643 -15.779 -32.759 1.00 89.69 78 ASP A C 1
ATOM 635 O O . ASP A 1 78 ? -5.752 -15.661 -31.540 1.00 89.69 78 ASP A O 1
ATOM 639 N N . LEU A 1 79 ? -5.022 -16.828 -33.316 1.00 90.94 79 LEU A N 1
ATOM 640 C CA . LEU A 1 79 ? -4.482 -17.950 -32.537 1.00 90.94 79 LEU A CA 1
ATOM 641 C C . LEU A 1 79 ? -3.040 -17.733 -32.055 1.00 90.94 79 LEU A C 1
ATOM 643 O O . LEU A 1 79 ? -2.700 -18.157 -30.952 1.00 90.94 79 LEU A O 1
ATOM 647 N N . TRP A 1 80 ? -2.183 -17.107 -32.870 1.00 88.94 80 TRP A N 1
ATOM 648 C CA . TRP A 1 80 ? -0.729 -17.132 -32.665 1.00 88.94 80 TRP A CA 1
ATOM 649 C C . TRP A 1 80 ? -0.057 -15.764 -32.536 1.00 88.94 80 TRP A C 1
ATOM 651 O O . TRP A 1 80 ? 1.126 -15.750 -32.213 1.00 88.94 80 TRP A O 1
ATOM 661 N N . VAL A 1 81 ? -0.772 -14.646 -32.732 1.00 85.56 81 VAL A N 1
ATOM 662 C CA . VAL A 1 81 ? -0.405 -13.224 -32.475 1.00 85.56 81 VAL A CA 1
ATOM 663 C C . VAL A 1 81 ? 0.937 -12.707 -33.057 1.00 85.56 81 VAL A C 1
ATOM 665 O O . VAL A 1 81 ? 1.119 -11.504 -33.171 1.00 85.56 81 VAL A O 1
ATOM 668 N N . GLY A 1 82 ? 1.889 -13.543 -33.472 1.00 88.88 82 GLY A N 1
ATOM 669 C CA . GLY A 1 82 ? 3.224 -13.170 -33.955 1.00 88.88 82 GLY A CA 1
ATOM 670 C C . GLY A 1 82 ? 4.368 -13.711 -33.087 1.00 88.88 82 GLY A C 1
ATOM 671 O O . GLY A 1 82 ? 4.161 -14.381 -32.070 1.00 88.88 82 GLY A O 1
ATOM 672 N N . GLY A 1 83 ? 5.611 -13.412 -33.477 1.00 91.62 83 GLY A N 1
ATOM 673 C CA . GLY A 1 83 ? 6.813 -13.837 -32.753 1.00 91.62 83 GLY A CA 1
ATOM 674 C C . GLY A 1 83 ? 6.865 -15.355 -32.554 1.00 91.62 83 GLY A C 1
ATOM 675 O O . GLY A 1 83 ? 6.738 -16.117 -33.508 1.00 91.62 83 GLY A O 1
ATOM 676 N N . LYS A 1 84 ? 6.997 -15.803 -31.296 1.00 91.62 84 LYS A N 1
ATOM 677 C CA . LYS A 1 84 ? 7.112 -17.233 -30.959 1.00 91.62 84 LYS A CA 1
ATOM 678 C C . LYS A 1 84 ? 5.932 -18.057 -31.481 1.00 91.62 84 LYS A C 1
ATOM 680 O O . LYS A 1 84 ? 6.133 -19.196 -31.883 1.00 91.62 84 LYS A O 1
ATOM 685 N N . GLY A 1 85 ? 4.717 -17.505 -31.468 1.00 93.06 85 GLY A N 1
ATOM 686 C CA . GLY A 1 85 ? 3.542 -18.224 -31.956 1.00 93.06 85 GLY A CA 1
ATOM 687 C C . GLY A 1 85 ? 3.627 -18.510 -33.455 1.00 93.06 85 GLY A C 1
ATOM 688 O O . GLY A 1 85 ? 3.390 -19.642 -33.868 1.00 93.06 85 GLY A O 1
ATOM 689 N N . PHE A 1 86 ? 4.031 -17.516 -34.255 1.00 93.81 86 PHE A N 1
ATOM 690 C CA . PHE A 1 86 ? 4.219 -17.686 -35.700 1.00 93.81 86 PHE A CA 1
ATOM 691 C C . PHE A 1 86 ? 5.348 -18.666 -35.998 1.00 93.81 86 PHE A C 1
ATOM 693 O O . PHE A 1 86 ? 5.141 -19.590 -36.778 1.00 93.81 86 PHE A O 1
ATOM 700 N N . ASP A 1 87 ? 6.499 -18.532 -35.336 1.00 93.00 87 ASP A N 1
ATOM 701 C CA . ASP A 1 87 ? 7.617 -19.446 -35.572 1.00 93.00 87 ASP A CA 1
ATOM 702 C C . ASP A 1 87 ? 7.279 -20.900 -35.227 1.00 93.00 87 ASP A C 1
ATOM 704 O O . ASP A 1 87 ? 7.638 -21.807 -35.979 1.00 93.00 87 ASP A O 1
ATOM 708 N N . LEU A 1 88 ? 6.586 -21.139 -34.106 1.00 93.44 88 LEU A N 1
ATOM 709 C CA . LEU A 1 88 ? 6.148 -22.482 -33.719 1.00 93.44 88 LEU A CA 1
ATOM 710 C C . LEU A 1 88 ? 5.145 -23.044 -34.724 1.00 93.44 88 LEU A C 1
ATOM 712 O O . LEU A 1 88 ? 5.288 -24.192 -35.138 1.00 93.44 88 LEU A O 1
ATOM 716 N N . TRP A 1 89 ? 4.159 -22.242 -35.134 1.00 94.25 89 TRP A N 1
ATOM 717 C CA . TRP A 1 89 ? 3.169 -22.661 -36.121 1.00 94.25 89 TRP A CA 1
ATOM 718 C C . TRP A 1 89 ? 3.829 -23.022 -37.456 1.00 94.25 89 TRP A C 1
ATOM 720 O O . TRP A 1 89 ? 3.571 -24.107 -37.970 1.00 94.25 89 TRP A O 1
ATOM 730 N N . LEU A 1 90 ? 4.728 -22.167 -37.958 1.00 94.81 90 LEU A N 1
ATOM 731 C CA . LEU A 1 90 ? 5.498 -22.393 -39.186 1.00 94.81 90 LEU A CA 1
ATOM 732 C C . LEU A 1 90 ? 6.379 -23.634 -39.075 1.00 94.81 90 LEU A C 1
ATOM 734 O O . LEU A 1 90 ? 6.380 -24.471 -39.969 1.00 94.81 90 LEU A O 1
ATOM 738 N N . THR A 1 91 ? 7.067 -23.799 -37.943 1.00 95.19 91 THR A N 1
ATOM 739 C CA . THR A 1 91 ? 7.886 -24.991 -37.695 1.00 95.19 91 THR A CA 1
ATOM 740 C C . THR A 1 91 ? 7.042 -26.259 -37.793 1.00 95.19 91 THR A C 1
ATOM 742 O O . THR A 1 91 ? 7.443 -27.212 -38.450 1.00 95.19 91 THR A O 1
ATOM 745 N N . LEU A 1 92 ? 5.843 -26.257 -37.204 1.00 93.75 92 LEU A N 1
ATOM 746 C CA . LEU A 1 92 ? 4.920 -27.391 -37.253 1.00 93.75 92 LEU A CA 1
ATOM 747 C C . LEU A 1 92 ? 4.335 -27.660 -38.649 1.00 93.75 92 LEU A C 1
ATOM 749 O O . LEU A 1 92 ? 3.896 -28.783 -38.879 1.00 93.75 92 LEU A O 1
ATOM 753 N N . GLN A 1 93 ? 4.313 -26.677 -39.559 1.00 93.06 93 GLN A N 1
ATOM 754 C CA . GLN A 1 93 ? 3.867 -26.898 -40.942 1.00 93.06 93 GLN A CA 1
ATOM 755 C C . GLN A 1 93 ? 4.928 -27.601 -41.800 1.00 93.06 93 GLN A C 1
ATOM 757 O O . GLN A 1 93 ? 4.573 -28.296 -42.746 1.00 93.06 93 GLN A O 1
ATOM 762 N N . GLU A 1 94 ? 6.213 -27.422 -41.485 1.00 94.69 94 GLU A N 1
ATOM 763 C CA . GLU A 1 94 ? 7.320 -27.960 -42.293 1.00 94.69 94 GLU A CA 1
ATOM 764 C C . GLU A 1 94 ? 7.789 -29.345 -41.820 1.00 94.69 94 GLU A C 1
ATOM 766 O O . GLU A 1 94 ? 8.261 -30.152 -42.619 1.00 94.69 94 GLU A O 1
ATOM 771 N N . ILE A 1 95 ? 7.679 -29.644 -40.520 1.00 95.56 95 ILE A N 1
ATOM 772 C CA . ILE A 1 95 ? 8.222 -30.887 -39.953 1.00 95.56 95 ILE A CA 1
ATOM 773 C C . ILE A 1 95 ? 7.218 -32.044 -39.948 1.00 95.56 95 ILE A C 1
ATOM 775 O O . ILE A 1 95 ? 6.002 -31.875 -39.878 1.00 95.56 95 ILE A O 1
ATOM 779 N N . THR A 1 96 ? 7.753 -33.261 -39.893 1.00 93.75 96 THR A N 1
ATOM 780 C CA . THR A 1 96 ? 6.991 -34.493 -39.666 1.00 93.75 96 THR A CA 1
ATOM 781 C C . THR A 1 96 ? 7.480 -35.212 -38.408 1.00 93.75 96 THR A C 1
ATOM 783 O O . THR A 1 96 ? 8.518 -34.878 -37.838 1.00 93.75 96 THR A O 1
ATOM 786 N N . LYS A 1 97 ? 6.786 -36.282 -38.000 1.00 90.94 97 LYS A N 1
ATOM 787 C CA . LYS A 1 97 ? 7.213 -37.146 -36.880 1.00 90.94 97 LYS A CA 1
ATOM 788 C C . LYS A 1 97 ? 8.613 -37.763 -37.047 1.00 90.94 97 LYS A C 1
ATOM 790 O O . LYS A 1 97 ? 9.184 -38.225 -36.066 1.00 90.94 97 LYS A O 1
ATOM 795 N N . ASN A 1 98 ? 9.132 -37.816 -38.276 1.00 93.81 98 ASN A N 1
ATOM 796 C CA . ASN A 1 98 ? 10.429 -38.414 -38.598 1.00 93.81 98 ASN A CA 1
ATOM 797 C C . ASN A 1 98 ? 11.541 -37.368 -38.775 1.00 93.81 98 ASN A C 1
ATOM 799 O O . ASN A 1 98 ? 12.697 -37.744 -38.980 1.00 93.81 98 ASN A O 1
ATOM 803 N N . THR A 1 99 ? 11.205 -36.078 -38.723 1.00 95.75 99 THR A N 1
ATOM 804 C CA . THR A 1 99 ? 12.155 -34.995 -38.965 1.00 95.75 99 THR A CA 1
ATOM 805 C C . THR A 1 99 ? 13.188 -34.931 -37.845 1.00 95.75 99 THR A C 1
ATOM 807 O O . THR A 1 99 ? 12.855 -34.858 -36.662 1.00 95.75 99 THR A O 1
ATOM 810 N N . LYS A 1 100 ? 14.467 -34.963 -38.227 1.00 96.44 100 LYS A N 1
ATOM 811 C CA . LYS A 1 100 ? 15.616 -34.805 -37.330 1.00 96.44 100 LYS A CA 1
ATOM 812 C C . LYS A 1 100 ? 16.172 -33.391 -37.451 1.00 96.44 100 LYS A C 1
ATOM 814 O O . LYS A 1 100 ? 15.895 -32.678 -38.408 1.00 96.44 100 LYS A O 1
ATOM 819 N N . TRP A 1 101 ? 17.020 -32.994 -36.508 1.00 95.94 101 TRP A N 1
ATOM 820 C CA . TRP A 1 101 ? 17.625 -31.658 -36.506 1.00 95.94 101 TRP A CA 1
ATOM 821 C C . TRP A 1 101 ? 18.425 -31.332 -37.785 1.00 95.94 101 TRP A C 1
ATOM 823 O O . TRP A 1 101 ? 18.490 -30.175 -38.184 1.00 95.94 101 TRP A O 1
ATOM 833 N N . ASN A 1 102 ? 19.023 -32.338 -38.432 1.00 96.06 102 ASN A N 1
ATOM 834 C CA . ASN A 1 102 ? 19.813 -32.196 -39.660 1.00 96.06 102 ASN A CA 1
ATOM 835 C C . ASN A 1 102 ? 19.045 -32.619 -40.922 1.00 96.06 102 ASN A C 1
ATOM 837 O O . ASN A 1 102 ? 19.649 -32.794 -41.984 1.00 96.06 102 ASN A O 1
ATOM 841 N N . SER A 1 103 ? 17.739 -32.847 -40.813 1.00 97.44 103 SER A N 1
ATOM 842 C CA . SER A 1 103 ? 16.894 -33.106 -41.971 1.00 97.44 103 SER A CA 1
ATOM 843 C C . SER A 1 103 ? 16.791 -31.851 -42.859 1.00 97.44 103 SER A C 1
ATOM 845 O O . SER A 1 103 ? 16.709 -30.742 -42.317 1.00 97.44 103 SER A O 1
ATOM 847 N N . PRO A 1 104 ? 16.760 -31.975 -44.201 1.00 95.81 104 PRO A N 1
ATOM 848 C CA . PRO A 1 104 ? 16.525 -30.838 -45.096 1.00 95.81 104 PRO A CA 1
ATOM 849 C C . PRO A 1 104 ? 15.238 -30.071 -44.763 1.00 95.81 104 PRO A C 1
ATOM 851 O O . PRO A 1 104 ? 15.264 -28.841 -44.700 1.00 95.81 104 PRO A O 1
ATOM 854 N N . GLU A 1 105 ? 14.153 -30.774 -44.428 1.00 95.06 105 GLU A N 1
ATOM 855 C CA . GLU A 1 105 ? 12.862 -30.167 -44.093 1.00 95.06 105 GLU A CA 1
ATOM 856 C C . GLU A 1 105 ? 12.814 -29.496 -42.712 1.00 95.06 105 GLU A C 1
ATOM 858 O O . GLU A 1 105 ? 11.891 -28.733 -42.455 1.00 95.06 105 GLU A O 1
ATOM 863 N N . ASN A 1 106 ? 13.793 -29.721 -41.820 1.00 97.25 106 ASN A N 1
ATOM 864 C CA . ASN A 1 106 ? 13.834 -29.011 -40.536 1.00 97.25 106 ASN A CA 1
ATOM 865 C C . ASN A 1 106 ? 14.003 -27.504 -40.796 1.00 97.25 106 ASN A C 1
ATOM 867 O O . ASN A 1 106 ? 15.050 -27.113 -41.324 1.00 97.25 106 ASN A O 1
ATOM 871 N N . PRO A 1 107 ? 13.031 -26.648 -40.444 1.00 97.31 107 PRO A N 1
ATOM 872 C CA . PRO A 1 107 ? 13.104 -25.240 -40.781 1.00 97.31 107 PRO A CA 1
ATOM 873 C C . PRO A 1 107 ? 13.938 -24.454 -39.770 1.00 97.31 107 PRO A C 1
ATOM 875 O O . PRO A 1 107 ? 14.089 -24.839 -38.607 1.00 97.31 107 PRO A O 1
ATOM 878 N N . ILE A 1 108 ? 14.423 -23.294 -40.205 1.00 97.69 108 ILE A N 1
ATOM 879 C CA . ILE A 1 108 ? 14.803 -22.198 -39.313 1.00 97.69 108 ILE A CA 1
ATOM 880 C C . ILE A 1 108 ? 13.803 -21.069 -39.551 1.00 97.69 108 ILE A C 1
ATOM 882 O O . ILE A 1 108 ? 13.808 -20.445 -40.615 1.00 97.69 108 ILE A O 1
ATOM 886 N N . CYS A 1 109 ? 12.925 -20.845 -38.577 1.00 97.56 109 CYS A N 1
ATOM 887 C CA . CYS A 1 109 ? 11.892 -19.812 -38.627 1.00 97.56 109 CYS A CA 1
ATOM 888 C C . CYS A 1 109 ? 12.340 -18.588 -37.830 1.00 97.56 109 CYS A C 1
ATOM 890 O O . CYS A 1 109 ? 12.876 -18.756 -36.737 1.00 97.56 109 CYS A O 1
ATOM 892 N N . PHE A 1 110 ? 12.115 -17.392 -38.367 1.00 97.44 110 PHE A N 1
ATOM 893 C CA . PHE A 1 110 ? 12.380 -16.105 -37.735 1.00 97.44 110 PHE A CA 1
ATOM 894 C C . PHE A 1 110 ? 11.105 -15.267 -37.728 1.00 97.44 110 PHE A C 1
ATOM 896 O O . PHE A 1 110 ? 10.555 -14.989 -38.793 1.00 97.44 110 PHE A O 1
ATOM 903 N N . SER A 1 111 ? 10.687 -14.759 -36.573 1.00 95.31 111 SER A N 1
ATOM 904 C CA . SER A 1 111 ? 9.534 -13.859 -36.498 1.00 95.31 111 SER A CA 1
ATOM 905 C C . SER A 1 111 ? 9.723 -12.770 -35.449 1.00 95.31 111 SER A C 1
ATOM 907 O O . SER A 1 111 ? 10.472 -12.897 -34.477 1.00 95.31 111 SER A O 1
ATOM 909 N N . SER A 1 112 ? 9.017 -11.659 -35.643 1.00 91.00 112 SER A N 1
ATOM 910 C CA . SER A 1 112 ? 8.873 -10.606 -34.644 1.00 91.00 112 SER A CA 1
ATOM 911 C C . SER A 1 112 ? 7.408 -10.454 -34.236 1.00 91.00 112 SER A C 1
ATOM 913 O O . SER A 1 112 ? 6.482 -10.805 -34.967 1.00 91.00 112 SER A O 1
ATOM 915 N N . GLY A 1 113 ? 7.181 -9.952 -33.022 1.00 89.88 113 GLY A N 1
ATOM 916 C CA . GLY A 1 113 ? 5.826 -9.671 -32.546 1.00 89.88 113 GLY A CA 1
ATOM 917 C C . GLY A 1 113 ? 5.153 -8.536 -33.336 1.00 89.88 113 GLY A C 1
ATOM 918 O O . GLY A 1 113 ? 5.825 -7.795 -34.053 1.00 89.88 113 GLY A O 1
ATOM 919 N N . PRO A 1 114 ? 3.838 -8.320 -33.176 1.00 88.56 114 PRO A N 1
ATOM 920 C CA . PRO A 1 114 ? 3.095 -7.256 -33.863 1.00 88.56 114 PRO A CA 1
ATOM 921 C C . PRO A 1 114 ? 3.621 -5.857 -33.509 1.00 88.56 114 PRO A C 1
ATOM 923 O O . PRO A 1 114 ? 3.600 -4.960 -34.339 1.00 88.56 114 PRO A O 1
ATOM 926 N N . LEU A 1 115 ? 4.198 -5.707 -32.313 1.00 86.56 115 LEU A N 1
ATOM 927 C CA . LEU A 1 115 ? 4.870 -4.489 -31.842 1.00 86.56 115 LEU A CA 1
ATOM 928 C C . LEU A 1 115 ? 6.369 -4.438 -32.201 1.00 86.56 115 LEU A C 1
ATOM 930 O O . LEU A 1 115 ? 7.117 -3.629 -31.650 1.00 86.56 115 LEU A O 1
ATOM 934 N N . GLY A 1 116 ? 6.837 -5.343 -33.065 1.00 84.38 116 GLY A N 1
ATOM 935 C CA . GLY A 1 116 ? 8.222 -5.423 -33.515 1.00 84.38 116 GLY A CA 1
ATOM 936 C C . GLY A 1 116 ? 8.683 -4.094 -34.109 1.00 84.38 116 GLY A C 1
ATOM 937 O O . GLY A 1 116 ? 8.057 -3.577 -35.027 1.00 84.38 116 GLY A O 1
ATOM 938 N N . GLY A 1 117 ? 9.754 -3.518 -33.563 1.00 77.50 117 GLY A N 1
ATOM 939 C CA . GLY A 1 117 ? 10.279 -2.221 -33.998 1.00 77.50 117 GLY A CA 1
ATOM 940 C C . GLY A 1 117 ? 9.605 -0.985 -33.387 1.00 77.50 117 GLY A C 1
ATOM 941 O O . GLY A 1 117 ? 10.041 0.132 -33.655 1.00 77.50 117 GLY A O 1
ATOM 942 N N . THR A 1 118 ? 8.600 -1.136 -32.516 1.00 77.94 118 THR A N 1
ATOM 943 C CA . THR A 1 118 ? 8.023 -0.005 -31.769 1.00 77.94 118 THR A CA 1
ATOM 944 C C . THR A 1 118 ? 8.912 0.386 -30.584 1.00 77.94 118 THR A C 1
ATOM 946 O O . THR A 1 118 ? 8.804 -0.169 -29.489 1.00 77.94 118 THR A O 1
ATOM 949 N N . VAL A 1 119 ? 9.804 1.359 -30.770 1.00 66.44 119 VAL A N 1
ATOM 950 C CA . VAL A 1 119 ? 10.832 1.729 -29.769 1.00 66.44 119 VAL A CA 1
ATOM 951 C C . VAL A 1 119 ? 10.287 2.266 -28.436 1.00 66.44 119 VAL A C 1
ATOM 953 O O . VAL A 1 119 ? 11.032 2.336 -27.464 1.00 66.44 119 VAL A O 1
ATOM 956 N N . SER A 1 120 ? 8.996 2.604 -28.357 1.00 63.91 120 SER A N 1
ATOM 957 C CA . SER A 1 120 ? 8.339 3.012 -27.107 1.00 63.91 120 SER A CA 1
ATOM 958 C C . SER A 1 120 ? 8.161 1.871 -26.098 1.00 63.91 120 SER A C 1
ATOM 960 O O . SER A 1 120 ? 7.911 2.142 -24.928 1.00 63.91 120 SER A O 1
ATOM 962 N N . PHE A 1 121 ? 8.287 0.608 -26.523 1.00 69.62 121 PHE A N 1
ATOM 963 C CA . PHE A 1 121 ? 8.129 -0.557 -25.653 1.00 69.62 121 PHE A CA 1
ATOM 964 C C . PHE A 1 121 ? 9.456 -1.312 -25.489 1.00 69.62 121 PHE A C 1
ATOM 966 O O . PHE A 1 121 ? 10.034 -1.756 -26.488 1.00 69.62 121 PHE A O 1
ATOM 973 N N . PRO A 1 122 ? 9.945 -1.522 -24.252 1.00 68.44 122 PRO A N 1
ATOM 974 C CA . PRO A 1 122 ? 11.099 -2.378 -24.007 1.00 68.44 122 PRO A CA 1
ATOM 975 C C . PRO A 1 122 ? 10.877 -3.780 -24.588 1.00 68.44 122 PRO A C 1
ATOM 977 O O . PRO A 1 122 ? 9.849 -4.413 -24.360 1.00 68.44 122 PRO A O 1
ATOM 980 N N . GLY A 1 123 ? 11.852 -4.286 -25.343 1.00 70.12 123 GLY A N 1
ATOM 981 C CA . GLY A 1 123 ? 11.776 -5.621 -25.945 1.00 70.12 123 GLY A CA 1
ATOM 982 C C . GLY A 1 123 ? 11.098 -5.701 -27.318 1.00 70.12 123 GLY A C 1
ATOM 983 O O . GLY A 1 123 ? 11.029 -6.798 -27.865 1.00 70.12 123 GLY A O 1
ATOM 984 N N . SER A 1 124 ? 10.679 -4.581 -27.915 1.00 79.75 124 SER A N 1
ATOM 985 C CA . SER A 1 124 ? 10.157 -4.521 -29.294 1.00 79.75 124 SER A CA 1
ATOM 986 C C . SER A 1 124 ? 11.208 -4.804 -30.377 1.00 79.75 124 SER A C 1
ATOM 988 O O . SER A 1 124 ? 10.865 -5.179 -31.493 1.00 79.75 124 SER A O 1
ATOM 990 N N . GLY A 1 125 ? 12.499 -4.679 -30.062 1.00 82.38 125 GLY A N 1
ATOM 991 C CA . GLY A 1 125 ? 13.615 -5.046 -30.946 1.00 82.38 125 GLY A CA 1
ATOM 992 C C . GLY A 1 125 ? 14.011 -6.525 -30.872 1.00 82.38 125 GLY A C 1
ATOM 993 O O . GLY A 1 125 ? 15.188 -6.844 -31.029 1.00 82.38 125 GLY A O 1
ATOM 994 N N . LYS A 1 126 ? 13.091 -7.426 -30.508 1.00 89.25 126 LYS A N 1
ATOM 995 C CA . LYS A 1 126 ? 13.374 -8.862 -30.394 1.00 89.25 126 LYS A CA 1
ATOM 996 C C . LYS A 1 126 ? 12.997 -9.606 -31.673 1.00 89.25 126 LYS A C 1
ATOM 998 O O . LYS A 1 126 ? 11.945 -9.366 -32.256 1.00 89.25 126 LYS A O 1
ATOM 1003 N N . THR A 1 127 ? 13.851 -10.551 -32.039 1.00 94.06 127 THR A N 1
ATOM 1004 C CA . THR A 1 127 ? 13.595 -11.590 -33.039 1.00 94.06 127 THR A CA 1
ATOM 1005 C C . THR A 1 127 ? 13.470 -12.914 -32.299 1.00 94.06 127 THR A C 1
ATOM 1007 O O . THR A 1 127 ? 14.277 -13.201 -31.407 1.00 94.06 127 THR A O 1
ATOM 1010 N N . LEU A 1 128 ? 12.445 -13.689 -32.622 1.00 94.50 128 LEU A N 1
ATOM 1011 C CA . LEU A 1 128 ? 12.315 -15.077 -32.204 1.00 94.50 128 LEU A CA 1
ATOM 1012 C C . LEU A 1 128 ? 12.859 -15.960 -33.321 1.00 94.50 128 LEU A C 1
ATOM 1014 O O . LEU A 1 128 ? 12.803 -15.582 -34.489 1.00 94.50 128 LEU A O 1
ATOM 1018 N N . VAL A 1 129 ? 13.469 -17.075 -32.927 1.00 96.56 129 VAL A N 1
ATOM 1019 C CA . VAL A 1 129 ? 14.015 -18.067 -33.846 1.00 96.56 129 VAL A CA 1
ATOM 1020 C C . VAL A 1 129 ? 13.652 -19.455 -33.350 1.00 96.56 129 VAL A C 1
ATOM 1022 O O . VAL A 1 129 ? 13.861 -19.747 -32.169 1.00 96.56 129 VAL A O 1
ATOM 1025 N N . THR A 1 130 ? 13.137 -20.312 -34.229 1.00 96.44 130 THR A N 1
ATOM 1026 C CA . THR A 1 130 ? 12.699 -21.672 -33.870 1.00 96.44 130 THR A CA 1
ATOM 1027 C C . THR A 1 130 ? 13.201 -22.713 -34.870 1.00 96.44 130 THR A C 1
ATOM 1029 O O . THR A 1 130 ? 13.279 -22.440 -36.067 1.00 96.44 130 THR A O 1
ATOM 1032 N N . THR A 1 131 ? 13.572 -23.896 -34.370 1.00 96.62 131 THR A N 1
ATOM 1033 C CA . THR A 1 131 ? 13.993 -25.069 -35.162 1.00 96.62 131 THR A CA 1
ATOM 1034 C C . THR A 1 131 ? 13.923 -26.349 -34.314 1.00 96.62 131 THR A C 1
ATOM 1036 O O . THR A 1 131 ? 13.731 -26.276 -33.096 1.00 96.62 131 THR A O 1
ATOM 1039 N N . VAL A 1 132 ? 14.118 -27.530 -34.908 1.00 96.81 132 VAL A N 1
ATOM 1040 C CA . VAL A 1 132 ? 14.380 -28.771 -34.157 1.00 96.81 132 VAL A CA 1
ATOM 1041 C C . VAL A 1 132 ? 15.836 -28.793 -33.672 1.00 96.81 132 VAL A C 1
ATOM 1043 O O . VAL A 1 132 ? 16.777 -28.738 -34.460 1.00 96.81 132 VAL A O 1
ATOM 1046 N N . SER A 1 133 ? 16.022 -28.875 -32.354 1.00 95.94 133 SER A N 1
ATOM 1047 C CA . SER A 1 133 ? 17.321 -28.758 -31.676 1.00 95.94 133 SER A CA 1
ATOM 1048 C C . SER A 1 133 ? 18.229 -29.981 -31.901 1.00 95.94 133 SER A C 1
ATOM 1050 O O . SER A 1 133 ? 17.789 -31.108 -31.646 1.00 95.94 133 SER A O 1
ATOM 1052 N N . PRO A 1 134 ? 19.519 -29.801 -32.257 1.00 95.62 134 PRO A N 1
ATOM 1053 C CA . PRO A 1 134 ? 20.484 -30.898 -32.362 1.00 95.62 134 PRO A CA 1
ATOM 1054 C C . PRO A 1 134 ? 20.776 -31.609 -31.045 1.00 95.62 134 PRO A C 1
ATOM 1056 O O . PRO A 1 134 ? 21.065 -32.802 -31.035 1.00 95.62 134 PRO A O 1
ATOM 1059 N N . GLY A 1 135 ? 20.705 -30.884 -29.925 1.00 90.25 135 GLY A N 1
ATOM 1060 C CA . GLY A 1 135 ? 21.006 -31.439 -28.607 1.00 90.25 135 GLY A CA 1
ATOM 1061 C C . GLY A 1 135 ? 19.863 -32.256 -28.006 1.00 90.25 135 GLY A C 1
ATOM 1062 O O . GLY A 1 135 ? 20.114 -33.168 -27.227 1.00 90.25 135 GLY A O 1
ATOM 1063 N N . THR A 1 136 ? 18.613 -31.930 -28.345 1.00 93.00 136 THR A N 1
ATOM 1064 C CA . THR A 1 136 ? 17.429 -32.506 -27.678 1.00 93.00 136 THR A CA 1
ATOM 1065 C C . THR A 1 136 ? 16.461 -33.215 -28.619 1.00 93.00 136 THR A C 1
ATOM 1067 O O . THR A 1 136 ? 15.543 -33.875 -28.142 1.00 93.00 136 THR A O 1
ATOM 1070 N N . GLY A 1 137 ? 16.593 -33.048 -29.939 1.00 92.75 137 GLY A N 1
ATOM 1071 C CA . GLY A 1 137 ? 15.649 -33.585 -30.927 1.00 92.75 137 GLY A CA 1
ATOM 1072 C C . GLY A 1 137 ? 14.232 -33.004 -30.833 1.00 92.75 137 GLY A C 1
ATOM 1073 O O . GLY A 1 137 ? 13.330 -33.480 -31.509 1.00 92.75 137 GLY A O 1
ATOM 1074 N N . SER A 1 138 ? 14.024 -31.989 -29.993 1.00 93.56 138 SER A N 1
ATOM 1075 C CA . SER A 1 138 ? 12.732 -31.333 -29.775 1.00 93.56 138 SER A CA 1
ATOM 1076 C C . SER A 1 138 ? 12.708 -29.960 -30.441 1.00 93.56 138 SER A C 1
ATOM 1078 O O . SER A 1 138 ? 13.760 -29.341 -30.618 1.00 93.56 138 SER A O 1
ATOM 1080 N N . ILE A 1 139 ? 11.515 -29.451 -30.755 1.00 94.31 139 ILE A N 1
ATOM 1081 C CA . ILE A 1 139 ? 11.339 -28.062 -31.198 1.00 94.31 139 ILE A CA 1
ATOM 1082 C C . ILE A 1 139 ? 11.833 -27.128 -30.087 1.00 94.31 139 ILE A C 1
ATOM 1084 O O . ILE A 1 139 ? 11.426 -27.256 -28.930 1.00 94.31 139 ILE A O 1
ATOM 1088 N N . MET A 1 140 ? 12.713 -26.195 -30.437 1.00 92.44 140 MET A N 1
ATOM 1089 C CA . MET A 1 140 ? 13.270 -25.210 -29.521 1.00 92.44 140 MET A CA 1
ATOM 1090 C C . MET A 1 140 ? 13.097 -23.805 -30.076 1.00 92.44 140 MET A C 1
ATOM 1092 O O . MET A 1 140 ? 13.373 -23.563 -31.247 1.00 92.44 140 MET A O 1
ATOM 1096 N N . ASP A 1 141 ? 12.726 -22.877 -29.197 1.00 92.25 141 ASP A N 1
ATOM 1097 C CA . ASP A 1 141 ? 12.705 -21.446 -29.469 1.00 92.25 141 ASP A CA 1
ATOM 1098 C C . ASP A 1 141 ? 13.838 -20.709 -28.738 1.00 92.25 141 ASP A C 1
ATOM 1100 O O . ASP A 1 141 ? 14.190 -21.027 -27.594 1.00 92.25 141 ASP A O 1
ATOM 1104 N N . CYS A 1 142 ? 14.372 -19.673 -29.378 1.00 93.56 142 CYS A N 1
ATOM 1105 C CA . CYS A 1 142 ? 15.305 -18.728 -28.785 1.00 93.56 142 CYS A CA 1
ATOM 1106 C C . CYS A 1 142 ? 14.918 -17.295 -29.156 1.00 93.56 142 CYS A C 1
ATOM 1108 O O . CYS A 1 142 ? 14.452 -17.028 -30.259 1.00 93.56 142 CYS A O 1
ATOM 1110 N N . ASN A 1 143 ? 15.129 -16.357 -28.237 1.00 91.75 143 ASN A N 1
ATOM 1111 C CA . ASN A 1 143 ? 14.895 -14.939 -28.469 1.00 91.75 143 ASN A CA 1
ATOM 1112 C C . ASN A 1 143 ? 16.218 -14.174 -28.456 1.00 91.75 143 ASN A C 1
ATOM 1114 O O . ASN A 1 143 ? 17.064 -14.385 -27.590 1.00 91.75 143 ASN A O 1
ATOM 1118 N N . VAL A 1 144 ? 16.355 -13.207 -29.354 1.00 93.12 144 VAL A N 1
ATOM 1119 C CA . VAL A 1 144 ? 17.553 -12.371 -29.466 1.00 93.12 144 VAL A CA 1
ATOM 1120 C C . VAL A 1 144 ? 17.158 -10.936 -29.772 1.00 93.12 144 VAL A C 1
ATOM 1122 O O . VAL A 1 144 ? 16.192 -10.675 -30.485 1.00 93.12 144 VAL A O 1
ATOM 1125 N N . GLY A 1 145 ? 17.860 -9.980 -29.170 1.00 87.31 145 GLY A N 1
ATOM 1126 C CA . GLY A 1 145 ? 17.683 -8.569 -29.508 1.00 87.31 145 GLY A CA 1
ATOM 1127 C C . GLY A 1 145 ? 18.461 -8.207 -30.771 1.00 87.31 145 GLY A C 1
ATOM 1128 O O . GLY A 1 145 ? 19.463 -8.839 -31.074 1.00 87.31 145 GLY A O 1
ATOM 1129 N N . GLY A 1 146 ? 18.068 -7.148 -31.463 1.00 84.25 146 GLY A N 1
ATOM 1130 C CA . GLY A 1 146 ? 18.775 -6.663 -32.648 1.00 84.25 146 GLY A CA 1
ATOM 1131 C C . GLY A 1 146 ? 17.816 -5.982 -33.612 1.00 84.25 146 GLY A C 1
ATOM 1132 O O . GLY A 1 146 ? 16.641 -5.801 -33.299 1.00 84.25 146 GLY A O 1
ATOM 1133 N N . TYR A 1 147 ? 18.314 -5.609 -34.786 1.00 86.44 147 TYR A N 1
ATOM 1134 C CA . TYR A 1 147 ? 17.489 -4.935 -35.789 1.00 86.44 147 TYR A CA 1
ATOM 1135 C C . TYR A 1 147 ? 16.884 -5.877 -36.830 1.00 86.44 147 TYR A C 1
ATOM 1137 O O . TYR A 1 147 ? 15.948 -5.475 -37.507 1.00 86.44 147 TYR A O 1
ATOM 1145 N N . PHE A 1 148 ? 17.326 -7.138 -36.904 1.00 92.94 148 PHE A N 1
ATOM 1146 C CA . PHE A 1 148 ? 16.873 -8.082 -37.932 1.00 92.94 148 PHE A CA 1
ATOM 1147 C C . PHE A 1 148 ? 15.348 -8.281 -37.962 1.00 92.94 148 PHE A C 1
ATOM 1149 O O . PHE A 1 148 ? 14.727 -8.028 -38.986 1.00 92.94 148 PHE A O 1
ATOM 1156 N N . GLY A 1 149 ? 14.722 -8.677 -36.848 1.00 91.75 149 GLY A N 1
ATOM 1157 C CA . GLY A 1 149 ? 13.270 -8.886 -36.768 1.00 91.75 149 GLY A CA 1
ATOM 1158 C C . GLY A 1 149 ? 12.447 -7.643 -37.132 1.00 91.75 149 GLY A C 1
ATOM 1159 O O . GLY A 1 149 ? 11.563 -7.746 -37.982 1.00 91.75 149 GLY A O 1
ATOM 1160 N N . PRO A 1 150 ? 12.737 -6.461 -36.549 1.00 89.94 150 PRO A N 1
ATOM 1161 C CA . PRO A 1 150 ? 12.135 -5.205 -36.989 1.00 89.94 150 PRO A CA 1
ATOM 1162 C C . PRO A 1 150 ? 12.349 -4.918 -38.477 1.00 89.94 150 PRO A C 1
ATOM 1164 O O . PRO A 1 150 ? 11.399 -4.574 -39.171 1.00 89.94 150 PRO A O 1
ATOM 1167 N N . PHE A 1 151 ? 13.569 -5.081 -38.991 1.00 92.31 151 PHE A N 1
ATOM 1168 C CA . PHE A 1 151 ? 13.867 -4.774 -40.386 1.00 92.31 151 PHE A CA 1
ATOM 1169 C C . PHE A 1 151 ? 13.164 -5.722 -41.362 1.00 92.31 151 PHE A C 1
ATOM 1171 O O . PHE A 1 151 ? 12.757 -5.270 -42.428 1.00 92.31 151 PHE A O 1
ATOM 1178 N N . LEU A 1 152 ? 12.973 -6.988 -40.981 1.00 93.38 152 LEU A N 1
ATOM 1179 C CA . LEU A 1 152 ? 12.180 -7.972 -41.720 1.00 93.38 152 LEU A CA 1
ATOM 1180 C C . LEU A 1 152 ? 10.695 -7.597 -41.745 1.00 93.38 152 LEU A C 1
ATOM 1182 O O . LEU A 1 152 ? 10.057 -7.624 -42.793 1.00 93.38 152 LEU A O 1
ATOM 1186 N N . LYS A 1 153 ? 10.155 -7.160 -40.605 1.00 91.38 153 LYS A N 1
ATOM 1187 C CA . LYS A 1 153 ? 8.775 -6.675 -40.535 1.00 91.38 153 LYS A CA 1
ATOM 1188 C C . LYS A 1 153 ? 8.552 -5.477 -41.446 1.00 91.38 153 LYS A C 1
ATOM 1190 O O . LYS A 1 153 ? 7.644 -5.486 -42.269 1.00 91.38 153 LYS A O 1
ATOM 1195 N N . PHE A 1 154 ? 9.406 -4.467 -41.331 1.00 90.31 154 PHE A N 1
ATOM 1196 C CA . PHE A 1 154 ? 9.315 -3.259 -42.147 1.00 90.31 154 PHE A CA 1
ATOM 1197 C C . PHE A 1 154 ? 9.756 -3.466 -43.600 1.00 90.31 154 PHE A C 1
ATOM 1199 O O . PHE A 1 154 ? 9.563 -2.569 -44.412 1.00 90.31 154 PHE A O 1
ATOM 1206 N N . SER A 1 155 ? 10.338 -4.616 -43.959 1.00 90.94 155 SER A N 1
ATOM 1207 C CA . SER A 1 155 ? 10.502 -4.997 -45.367 1.00 90.94 155 SER A CA 1
ATOM 1208 C C . SER A 1 155 ? 9.243 -5.657 -45.938 1.00 90.94 155 SER A C 1
ATOM 1210 O O . SER A 1 155 ? 9.200 -5.945 -47.128 1.00 90.94 155 SER A O 1
ATOM 1212 N N . GLY A 1 156 ? 8.199 -5.846 -45.125 1.00 91.12 156 GLY A N 1
ATOM 1213 C CA . GLY A 1 156 ? 6.908 -6.373 -45.555 1.00 91.12 156 GLY A CA 1
ATOM 1214 C C . GLY A 1 156 ? 6.711 -7.863 -45.282 1.00 91.12 156 GLY A C 1
ATOM 1215 O O . GLY A 1 156 ? 5.905 -8.476 -45.978 1.00 91.12 156 GLY A O 1
ATOM 1216 N N . TYR A 1 157 ? 7.418 -8.442 -44.301 1.00 94.56 157 TYR A N 1
ATOM 1217 C CA . TYR A 1 157 ? 7.267 -9.851 -43.919 1.00 94.56 157 TYR A CA 1
ATOM 1218 C C . TYR A 1 157 ? 7.159 -10.042 -42.398 1.00 94.56 157 TYR A C 1
ATOM 1220 O O . TYR A 1 157 ? 8.042 -9.661 -41.633 1.00 94.56 157 TYR A O 1
ATOM 1228 N N . ASP A 1 158 ? 6.095 -10.697 -41.934 1.00 94.38 158 ASP A N 1
ATOM 1229 C CA . ASP A 1 158 ? 5.851 -10.966 -40.508 1.00 94.38 158 ASP A CA 1
ATOM 1230 C C . ASP A 1 158 ? 6.718 -12.115 -39.963 1.00 94.38 158 ASP A C 1
ATOM 1232 O O . ASP A 1 158 ? 6.978 -12.199 -38.754 1.00 94.38 158 ASP A O 1
ATOM 1236 N N . ALA A 1 159 ? 7.171 -12.998 -40.854 1.00 96.25 159 ALA A N 1
ATOM 1237 C CA . ALA A 1 159 ? 8.086 -14.089 -40.553 1.00 96.25 159 ALA A CA 1
ATOM 1238 C C . ALA A 1 159 ? 8.896 -14.514 -41.790 1.00 96.25 159 ALA A C 1
ATOM 1240 O O . ALA A 1 159 ? 8.494 -14.258 -42.928 1.00 96.25 159 ALA A O 1
ATOM 1241 N N . LEU A 1 160 ? 10.020 -15.188 -41.548 1.00 97.81 160 LEU A N 1
ATOM 1242 C CA . LEU A 1 160 ? 10.885 -15.824 -42.539 1.00 97.81 160 LEU A CA 1
ATOM 1243 C C . LEU A 1 160 ? 11.088 -17.295 -42.162 1.00 97.81 160 LEU A C 1
ATOM 1245 O O . LEU A 1 160 ? 11.533 -17.580 -41.056 1.00 97.81 160 LEU A O 1
ATOM 1249 N N . THR A 1 161 ? 10.842 -18.214 -43.089 1.00 97.81 161 THR A N 1
ATOM 1250 C CA . THR A 1 161 ? 11.101 -19.651 -42.934 1.00 97.81 161 THR A CA 1
ATOM 1251 C C . THR A 1 161 ? 12.130 -20.102 -43.958 1.00 97.81 161 THR A C 1
ATOM 1253 O O . THR A 1 161 ? 11.969 -19.837 -45.148 1.00 97.81 161 THR A O 1
ATOM 1256 N N . ILE A 1 162 ? 13.177 -20.796 -43.505 1.00 98.12 162 ILE A N 1
ATOM 1257 C CA . ILE A 1 162 ? 14.211 -21.361 -44.380 1.00 98.12 162 ILE A CA 1
ATOM 1258 C C . ILE A 1 162 ? 14.259 -22.880 -44.224 1.00 98.12 162 ILE A C 1
ATOM 1260 O O . ILE A 1 162 ? 14.481 -23.378 -43.118 1.00 98.12 162 ILE A O 1
ATOM 1264 N N . VAL A 1 163 ? 14.111 -23.601 -45.334 1.00 97.31 163 VAL A N 1
ATOM 1265 C CA . VAL A 1 163 ? 14.209 -25.069 -45.431 1.00 97.31 163 VAL A CA 1
ATOM 1266 C C . VAL A 1 163 ? 15.227 -25.482 -46.501 1.00 97.31 163 VAL A C 1
ATOM 1268 O O . VAL A 1 163 ? 15.820 -24.632 -47.162 1.00 97.31 163 VAL A O 1
ATOM 1271 N N . GLY A 1 164 ? 15.470 -26.785 -46.643 1.00 96.69 164 GLY A N 1
ATOM 1272 C CA . GLY A 1 164 ? 16.453 -27.341 -47.575 1.00 96.69 164 GLY A CA 1
ATOM 1273 C C . GLY A 1 164 ? 17.893 -27.178 -47.086 1.00 96.69 164 GLY A C 1
ATOM 1274 O O . GLY A 1 164 ? 18.137 -26.717 -45.960 1.00 96.69 164 GLY A O 1
ATOM 1275 N N . LYS A 1 165 ? 18.856 -27.571 -47.923 1.00 96.31 165 LYS A N 1
ATOM 1276 C CA . LYS A 1 165 ? 20.296 -27.376 -47.713 1.00 96.31 165 LYS A CA 1
ATOM 1277 C C . LYS A 1 165 ? 20.951 -26.863 -48.989 1.00 96.31 165 LYS A C 1
ATOM 1279 O O . LYS A 1 165 ? 20.828 -27.465 -50.048 1.00 96.31 165 LYS A O 1
ATOM 1284 N N . ALA A 1 166 ? 21.725 -25.788 -48.874 1.00 94.50 166 ALA A N 1
ATOM 1285 C CA . ALA A 1 166 ? 22.470 -25.293 -50.020 1.00 94.50 166 ALA A CA 1
ATOM 1286 C C . ALA A 1 166 ? 23.628 -26.242 -50.390 1.00 94.50 166 ALA A C 1
ATOM 1288 O O . ALA A 1 166 ? 24.221 -26.904 -49.534 1.00 94.50 166 ALA A O 1
ATOM 1289 N N . THR A 1 167 ? 23.985 -26.278 -51.675 1.00 90.81 167 THR A N 1
ATOM 1290 C CA . THR A 1 167 ? 25.093 -27.099 -52.201 1.00 90.81 167 THR A CA 1
ATOM 1291 C C . THR A 1 167 ? 26.474 -26.502 -51.908 1.00 90.81 167 THR A C 1
ATOM 1293 O O . THR A 1 167 ? 27.471 -27.223 -51.867 1.00 90.81 167 THR A O 1
ATOM 1296 N N . SER A 1 168 ? 26.538 -25.194 -51.656 1.00 91.62 168 SER A N 1
ATOM 1297 C CA . SER A 1 168 ? 27.746 -24.441 -51.313 1.00 91.62 168 SER A CA 1
ATOM 1298 C C . SER A 1 168 ? 27.453 -23.378 -50.252 1.00 91.62 168 SER A C 1
ATOM 1300 O O . SER A 1 168 ? 26.295 -23.087 -49.956 1.00 91.62 168 SER A O 1
ATOM 1302 N N . GLU A 1 169 ? 28.502 -22.776 -49.688 1.00 92.62 169 GLU A N 1
ATOM 1303 C CA . GLU A 1 169 ? 28.375 -21.663 -48.740 1.00 92.62 169 GLU A CA 1
ATOM 1304 C C . GLU A 1 169 ? 27.563 -20.514 -49.353 1.00 92.62 169 GLU A C 1
ATOM 1306 O O . GLU A 1 169 ? 27.930 -19.966 -50.394 1.00 92.62 169 GLU A O 1
ATOM 1311 N N . THR A 1 170 ? 26.437 -20.194 -48.716 1.00 94.44 170 THR A N 1
ATOM 1312 C CA . THR A 1 170 ? 25.402 -19.328 -49.291 1.00 94.44 170 THR A CA 1
ATOM 1313 C C . THR A 1 170 ? 25.067 -18.163 -48.368 1.00 94.44 170 THR A C 1
ATOM 1315 O O . THR A 1 170 ? 24.926 -18.340 -47.155 1.00 94.44 170 THR A O 1
ATOM 1318 N N . ILE A 1 171 ? 24.898 -16.975 -48.946 1.00 96.25 171 ILE A N 1
ATOM 1319 C CA . ILE A 1 171 ? 24.336 -15.797 -48.286 1.00 96.25 171 ILE A CA 1
ATOM 1320 C C . ILE A 1 171 ? 22.955 -15.513 -48.873 1.00 96.25 171 ILE A C 1
ATOM 1322 O O . ILE A 1 171 ? 22.777 -15.488 -50.088 1.00 96.25 171 ILE A O 1
ATOM 1326 N N . ILE A 1 172 ? 21.977 -15.279 -48.001 1.00 97.31 172 ILE A N 1
ATOM 1327 C CA . ILE A 1 172 ? 20.668 -14.753 -48.400 1.00 97.31 172 ILE A CA 1
ATOM 1328 C C . ILE A 1 172 ? 20.646 -13.271 -48.062 1.00 97.31 172 ILE A C 1
ATOM 1330 O O . ILE A 1 172 ? 20.835 -12.897 -46.903 1.00 97.31 172 ILE A O 1
ATOM 1334 N N . ARG A 1 173 ? 20.375 -12.427 -49.051 1.00 96.38 173 ARG A N 1
ATOM 1335 C CA . ARG A 1 173 ? 20.287 -10.981 -48.875 1.00 96.38 173 ARG A CA 1
ATOM 1336 C C . ARG A 1 173 ? 18.873 -10.498 -49.146 1.00 96.38 173 ARG A C 1
ATOM 1338 O O . ARG A 1 173 ? 18.332 -10.738 -50.215 1.00 96.38 173 ARG A O 1
ATOM 1345 N N . ILE A 1 174 ? 18.292 -9.792 -48.185 1.00 96.81 174 ILE A N 1
ATOM 1346 C CA . ILE A 1 174 ? 17.000 -9.115 -48.293 1.00 96.81 174 ILE A CA 1
ATOM 1347 C C . ILE A 1 174 ? 17.286 -7.614 -48.330 1.00 96.81 174 ILE A C 1
ATOM 1349 O O . ILE A 1 174 ? 17.599 -6.997 -47.311 1.00 96.81 174 ILE A O 1
ATOM 1353 N N . ASP A 1 175 ? 17.205 -7.026 -49.517 1.00 94.88 175 ASP A N 1
ATOM 1354 C CA . ASP A 1 175 ? 17.406 -5.601 -49.743 1.00 94.88 175 ASP A CA 1
ATOM 1355 C C . ASP A 1 175 ? 16.050 -4.919 -49.905 1.00 94.88 175 ASP A C 1
ATOM 1357 O O . ASP A 1 175 ? 15.473 -4.881 -50.994 1.00 94.88 175 ASP A O 1
ATOM 1361 N N . ALA A 1 176 ? 15.517 -4.407 -48.795 1.00 92.06 176 ALA A N 1
ATOM 1362 C CA . ALA A 1 176 ? 14.239 -3.709 -48.797 1.00 92.06 176 ALA A CA 1
ATOM 1363 C C . ALA A 1 176 ? 14.325 -2.376 -49.548 1.00 92.06 176 ALA A C 1
ATOM 1365 O O . ALA A 1 176 ? 13.354 -1.969 -50.169 1.00 92.06 176 ALA A O 1
ATOM 1366 N N . VAL A 1 177 ? 15.492 -1.725 -49.556 1.00 90.31 177 VAL A N 1
ATOM 1367 C CA . VAL A 1 177 ? 15.689 -0.441 -50.248 1.00 90.31 177 VAL A CA 1
ATOM 1368 C C . VAL A 1 177 ? 15.572 -0.621 -51.759 1.00 90.31 177 VAL A C 1
ATOM 1370 O O . VAL A 1 177 ? 14.954 0.200 -52.431 1.00 90.31 177 VAL A O 1
ATOM 1373 N N . ALA A 1 178 ? 16.139 -1.706 -52.288 1.00 91.44 178 ALA A N 1
ATOM 1374 C CA . ALA A 1 178 ? 16.056 -2.047 -53.705 1.00 91.44 178 ALA A CA 1
ATOM 1375 C C . ALA A 1 178 ? 14.849 -2.938 -54.069 1.00 91.44 178 ALA A C 1
ATOM 1377 O O . ALA A 1 178 ? 14.678 -3.263 -55.244 1.00 91.44 178 ALA A O 1
ATOM 1378 N N . GLY A 1 179 ? 14.039 -3.366 -53.091 1.00 93.44 179 GLY A N 1
ATOM 1379 C CA . GLY A 1 179 ? 12.881 -4.243 -53.304 1.00 93.44 179 GLY A CA 1
ATOM 1380 C C . GLY A 1 179 ? 13.245 -5.622 -53.865 1.00 93.44 179 GLY A C 1
ATOM 1381 O O . GLY A 1 179 ? 12.561 -6.137 -54.753 1.00 93.44 179 GLY A O 1
ATOM 1382 N N . LYS A 1 180 ? 14.355 -6.224 -53.414 1.00 95.62 180 LYS A N 1
ATOM 1383 C CA . LYS A 1 180 ? 14.800 -7.528 -53.931 1.00 95.62 180 LYS A CA 1
ATOM 1384 C C . LYS A 1 180 ? 15.462 -8.435 -52.902 1.00 95.62 180 LYS A C 1
ATOM 1386 O O . LYS A 1 180 ? 16.085 -7.980 -51.948 1.00 95.62 180 LYS A O 1
ATOM 1391 N N . ILE A 1 181 ? 15.333 -9.736 -53.128 1.00 97.12 181 ILE A N 1
ATOM 1392 C CA . ILE A 1 181 ? 15.950 -10.811 -52.355 1.00 97.12 181 ILE A CA 1
ATOM 1393 C C . ILE A 1 181 ? 16.890 -11.573 -53.282 1.00 97.12 181 ILE A C 1
ATOM 1395 O O . ILE A 1 181 ? 16.488 -11.950 -54.384 1.00 97.12 181 ILE A O 1
ATOM 1399 N N . THR A 1 182 ? 18.122 -11.809 -52.848 1.00 96.25 182 THR A N 1
ATOM 1400 C CA . THR A 1 182 ? 19.110 -12.595 -53.592 1.00 96.25 182 THR A CA 1
ATOM 1401 C C . THR A 1 182 ? 19.628 -13.765 -52.762 1.00 96.25 182 THR A C 1
ATOM 1403 O O . THR A 1 182 ? 19.819 -13.653 -51.552 1.00 96.25 182 THR A O 1
ATOM 1406 N N . ILE A 1 183 ? 19.836 -14.904 -53.422 1.00 96.00 183 ILE A N 1
ATOM 1407 C CA . ILE A 1 183 ? 20.565 -16.059 -52.886 1.00 96.00 183 ILE A CA 1
ATOM 1408 C C . ILE A 1 183 ? 21.897 -16.099 -53.627 1.00 96.00 183 ILE A C 1
ATOM 1410 O O . ILE A 1 183 ? 21.910 -16.203 -54.853 1.00 96.00 183 ILE A O 1
ATOM 1414 N N . GLU A 1 184 ? 23.001 -15.970 -52.903 1.00 94.06 184 GLU A N 1
ATOM 1415 C CA . GLU A 1 184 ? 24.331 -15.732 -53.466 1.00 94.06 184 GLU A CA 1
ATOM 1416 C C . GLU A 1 184 ? 25.320 -16.782 -52.948 1.00 94.06 184 GLU A C 1
ATOM 1418 O O . GLU A 1 184 ? 25.347 -17.066 -51.747 1.00 94.06 184 GLU A O 1
ATOM 1423 N N . LYS A 1 185 ? 26.156 -17.353 -53.824 1.00 92.62 185 LYS A N 1
ATOM 1424 C CA . LYS A 1 185 ? 27.325 -18.121 -53.373 1.00 92.62 185 LYS A CA 1
ATOM 1425 C C . LYS A 1 185 ? 28.360 -17.162 -52.818 1.00 92.62 185 LYS A C 1
ATOM 1427 O O . LYS A 1 185 ? 28.687 -16.178 -53.470 1.00 92.62 185 LYS A O 1
ATOM 1432 N N . ALA A 1 186 ? 28.902 -17.502 -51.658 1.00 87.62 186 ALA A N 1
ATOM 1433 C CA . ALA A 1 186 ? 29.806 -16.651 -50.902 1.00 87.62 186 ALA A CA 1
ATOM 1434 C C . ALA A 1 186 ? 31.055 -17.473 -50.514 1.00 87.62 186 ALA A C 1
ATOM 1436 O O . ALA A 1 186 ? 31.057 -18.165 -49.486 1.00 87.62 186 ALA A O 1
ATOM 1437 N N . PRO A 1 187 ? 32.086 -17.536 -51.384 1.00 83.56 187 PRO A N 1
ATOM 1438 C CA . PRO A 1 187 ? 33.206 -18.455 -51.198 1.00 83.56 187 PRO A CA 1
ATOM 1439 C C . PRO A 1 187 ? 34.369 -17.884 -50.372 1.00 83.56 187 PRO A C 1
ATOM 1441 O O . PRO A 1 187 ? 35.103 -18.675 -49.781 1.00 83.56 187 PRO A O 1
ATOM 1444 N N . LEU A 1 188 ? 34.556 -16.560 -50.309 1.00 84.88 188 LEU A N 1
ATOM 1445 C CA . LEU A 1 188 ? 35.800 -15.952 -49.802 1.00 84.88 188 LEU A CA 1
ATOM 1446 C C . LEU A 1 188 ? 35.694 -15.321 -48.405 1.00 84.88 188 LEU A C 1
ATOM 1448 O O . LEU A 1 188 ? 36.721 -15.074 -47.779 1.00 84.88 188 LEU A O 1
ATOM 1452 N N . GLU A 1 189 ? 34.484 -15.066 -47.913 1.00 85.62 189 GLU A N 1
ATOM 1453 C CA . GLU A 1 189 ? 34.233 -14.346 -46.654 1.00 85.62 189 GLU A CA 1
ATOM 1454 C C . GLU A 1 189 ? 34.618 -15.206 -45.450 1.00 85.62 189 GLU A C 1
ATOM 1456 O O . GLU A 1 189 ? 34.510 -16.445 -45.491 1.00 85.62 189 GLU A O 1
ATOM 1461 N N . ASN A 1 190 ? 35.005 -14.546 -44.357 1.00 86.69 190 ASN A N 1
ATOM 1462 C CA . ASN A 1 190 ? 35.429 -15.219 -43.139 1.00 86.69 190 ASN A CA 1
ATOM 1463 C C . ASN A 1 190 ? 34.288 -16.060 -42.531 1.00 86.69 190 ASN A C 1
ATOM 1465 O O . ASN A 1 190 ? 33.103 -15.791 -42.702 1.00 86.69 190 ASN A O 1
ATOM 1469 N N . ILE A 1 191 ? 34.640 -17.115 -41.801 1.00 84.81 191 ILE A N 1
ATOM 1470 C CA . ILE A 1 191 ? 33.676 -17.969 -41.092 1.00 84.81 191 ILE A CA 1
ATOM 1471 C C . ILE A 1 191 ? 33.504 -17.499 -39.639 1.00 84.81 191 ILE A C 1
ATOM 1473 O O . ILE A 1 191 ? 32.506 -17.821 -38.993 1.00 84.81 191 ILE A O 1
ATOM 1477 N N . ASP A 1 192 ? 34.448 -16.734 -39.095 1.00 88.19 192 ASP A N 1
ATOM 1478 C CA . ASP A 1 192 ? 34.353 -16.228 -37.732 1.00 88.19 192 ASP A CA 1
ATOM 1479 C C . ASP A 1 192 ? 33.329 -15.096 -37.646 1.00 88.19 192 ASP A C 1
ATOM 1481 O O . ASP A 1 192 ? 33.467 -14.046 -38.266 1.00 88.19 192 ASP A O 1
ATOM 1485 N N . ALA A 1 193 ? 32.283 -15.319 -36.844 1.00 87.00 193 ALA A N 1
ATOM 1486 C CA . ALA A 1 193 ? 31.067 -14.507 -36.854 1.00 87.00 193 ALA A CA 1
ATOM 1487 C C . ALA A 1 193 ? 31.303 -13.004 -36.626 1.00 87.00 193 ALA A C 1
ATOM 1489 O O . ALA A 1 193 ? 30.590 -12.195 -37.211 1.00 87.00 193 ALA A O 1
ATOM 1490 N N . HIS A 1 194 ? 32.280 -12.630 -35.794 1.00 83.19 194 HIS A N 1
ATOM 1491 C CA . HIS A 1 194 ? 32.612 -11.228 -35.518 1.00 83.19 194 HIS A CA 1
ATOM 1492 C C . HIS A 1 194 ? 33.233 -10.524 -36.728 1.00 83.19 194 HIS A C 1
ATOM 1494 O O . HIS A 1 194 ? 32.788 -9.434 -37.064 1.00 83.19 194 HIS A O 1
ATOM 1500 N N . ILE A 1 195 ? 34.147 -11.191 -37.437 1.00 89.56 195 ILE A N 1
ATOM 1501 C CA . ILE A 1 195 ? 34.765 -10.664 -38.660 1.00 89.56 195 ILE A CA 1
ATOM 1502 C C . ILE A 1 195 ? 33.740 -10.652 -39.796 1.00 89.56 195 ILE A C 1
ATOM 1504 O O . ILE A 1 195 ? 33.545 -9.631 -40.443 1.00 89.56 195 ILE A O 1
ATOM 1508 N N . LEU A 1 196 ? 33.005 -11.753 -39.979 1.00 91.06 196 LEU A N 1
ATOM 1509 C CA . LEU A 1 196 ? 31.986 -11.869 -41.023 1.00 91.06 196 LEU A CA 1
ATOM 1510 C C . LEU A 1 196 ? 30.886 -10.802 -40.887 1.00 91.06 196 LEU A C 1
ATOM 1512 O O . LEU A 1 196 ? 30.407 -10.269 -41.884 1.00 91.06 196 LEU A O 1
ATOM 1516 N N . CYS A 1 197 ? 30.462 -10.474 -39.661 1.00 91.81 197 CYS A N 1
ATOM 1517 C CA . CYS A 1 197 ? 29.479 -9.411 -39.449 1.00 91.81 197 CYS A CA 1
ATOM 1518 C C . CYS A 1 197 ? 30.003 -8.045 -39.897 1.00 91.81 197 CYS A C 1
ATOM 1520 O O . CYS A 1 197 ? 29.230 -7.275 -40.465 1.00 91.81 197 CYS A O 1
ATOM 1522 N N . GLU A 1 198 ? 31.274 -7.740 -39.640 1.00 90.62 198 GLU A N 1
ATOM 1523 C CA . GLU A 1 198 ? 31.904 -6.493 -40.077 1.00 90.62 198 GLU A CA 1
ATOM 1524 C C . GLU A 1 198 ? 32.067 -6.473 -41.598 1.00 90.62 198 GLU A C 1
ATOM 1526 O O . GLU A 1 198 ? 31.538 -5.562 -42.229 1.00 90.62 198 GLU A O 1
ATOM 1531 N N . GLU A 1 199 ? 32.643 -7.523 -42.196 1.00 92.12 199 GLU A N 1
ATOM 1532 C CA . GLU A 1 199 ? 32.815 -7.650 -43.653 1.00 92.12 199 GLU A CA 1
ATOM 1533 C C . GLU A 1 199 ? 31.499 -7.419 -44.406 1.00 92.12 199 GLU A C 1
ATOM 1535 O O . GLU A 1 199 ? 31.442 -6.620 -45.339 1.00 92.12 199 GLU A O 1
ATOM 1540 N N . LEU A 1 200 ? 30.412 -8.070 -43.979 1.00 93.75 200 LEU A N 1
ATOM 1541 C CA . LEU A 1 200 ? 29.111 -7.934 -44.637 1.00 93.75 200 LEU A CA 1
ATOM 1542 C C . LEU A 1 200 ? 28.438 -6.584 -44.352 1.00 93.75 200 LEU A C 1
ATOM 1544 O O . LEU A 1 200 ? 27.712 -6.075 -45.206 1.00 93.75 200 LEU A O 1
ATOM 1548 N N . THR A 1 201 ? 28.670 -5.985 -43.180 1.00 92.50 201 THR A N 1
ATOM 1549 C CA . THR A 1 201 ? 28.149 -4.642 -42.872 1.00 92.50 201 THR A CA 1
ATOM 1550 C C . THR A 1 201 ? 28.822 -3.591 -43.751 1.00 92.50 201 THR A C 1
ATOM 1552 O O . THR A 1 201 ? 28.128 -2.758 -44.329 1.00 92.50 201 THR A O 1
ATOM 1555 N N . GLU A 1 202 ? 30.144 -3.667 -43.905 1.00 90.69 202 GLU A N 1
ATOM 1556 C CA . GLU A 1 202 ? 30.919 -2.812 -44.811 1.00 90.69 202 GLU A CA 1
ATOM 1557 C C . GLU A 1 202 ? 30.517 -3.027 -46.271 1.00 90.69 202 GLU A C 1
ATOM 1559 O O . GLU A 1 202 ? 30.294 -2.077 -47.017 1.00 90.69 202 GLU A O 1
ATOM 1564 N N . MET A 1 203 ? 30.379 -4.286 -46.689 1.00 90.00 203 MET A N 1
ATOM 1565 C CA . MET A 1 203 ? 30.145 -4.632 -48.087 1.00 90.00 203 MET A CA 1
ATOM 1566 C C . MET A 1 203 ? 28.787 -4.166 -48.620 1.00 90.00 203 MET A C 1
ATOM 1568 O O . MET A 1 203 ? 28.690 -3.850 -49.810 1.00 90.00 203 MET A O 1
ATOM 1572 N N . TYR A 1 204 ? 27.745 -4.148 -47.785 1.00 91.69 204 TYR A N 1
ATOM 1573 C CA . TYR A 1 204 ? 26.374 -3.843 -48.214 1.00 91.69 204 TYR A CA 1
ATOM 1574 C C . TYR A 1 204 ? 25.866 -2.451 -47.813 1.00 91.69 204 TYR A C 1
ATOM 1576 O O . TYR A 1 204 ? 24.768 -2.056 -48.230 1.00 91.69 204 TYR A O 1
ATOM 1584 N N . ALA A 1 205 ? 26.639 -1.700 -47.030 1.00 89.00 205 ALA A N 1
ATOM 1585 C CA . ALA A 1 205 ? 26.362 -0.297 -46.759 1.00 89.00 205 ALA A CA 1
ATOM 1586 C C . ALA A 1 205 ? 26.786 0.584 -47.945 1.00 89.00 205 ALA A C 1
ATOM 1588 O O . ALA A 1 205 ? 27.803 0.330 -48.586 1.00 89.00 205 ALA A O 1
ATOM 1589 N N . ASP A 1 206 ? 26.005 1.629 -48.230 1.00 86.25 206 ASP A N 1
ATOM 1590 C CA . ASP A 1 206 ? 26.375 2.619 -49.255 1.00 86.25 206 ASP A CA 1
ATOM 1591 C C . ASP A 1 206 ? 27.408 3.629 -48.714 1.00 86.25 206 ASP A C 1
ATOM 1593 O O . ASP A 1 206 ? 28.253 4.127 -49.455 1.00 86.25 206 ASP A O 1
ATOM 1597 N N . ASP A 1 207 ? 27.331 3.931 -47.414 1.00 82.19 207 ASP A N 1
ATOM 1598 C CA . ASP A 1 207 ? 28.196 4.862 -46.689 1.00 82.19 207 ASP A CA 1
ATOM 1599 C C . ASP A 1 207 ? 28.251 4.521 -45.180 1.00 82.19 207 ASP A C 1
ATOM 1601 O O . ASP A 1 207 ? 27.566 3.617 -44.697 1.00 82.19 207 ASP A O 1
ATOM 1605 N N . GLU A 1 208 ? 29.055 5.261 -44.407 1.00 77.19 208 GLU A N 1
ATOM 1606 C CA . GLU A 1 208 ? 29.202 5.080 -42.951 1.00 77.19 208 GLU A CA 1
ATOM 1607 C C . GLU A 1 208 ? 27.891 5.173 -42.159 1.00 77.19 208 GLU A C 1
ATOM 1609 O O . GLU A 1 208 ? 27.694 4.456 -41.174 1.00 77.19 208 GLU A O 1
ATOM 1614 N N . LEU A 1 209 ? 26.987 6.072 -42.553 1.00 76.19 209 LEU A N 1
ATOM 1615 C CA . LEU A 1 209 ? 25.703 6.244 -41.876 1.00 76.19 209 LEU A CA 1
ATOM 1616 C C . LEU A 1 209 ? 24.731 5.129 -42.253 1.00 76.19 209 LEU A C 1
ATOM 1618 O O . LEU A 1 209 ? 23.849 4.802 -41.455 1.00 76.19 209 LEU A O 1
ATOM 1622 N N . ASP A 1 210 ? 24.889 4.542 -43.435 1.00 83.44 210 ASP A N 1
ATOM 1623 C CA . ASP A 1 210 ? 24.069 3.446 -43.924 1.00 83.44 210 ASP A CA 1
ATOM 1624 C C . ASP A 1 210 ? 24.373 2.110 -43.238 1.00 83.44 210 ASP A C 1
ATOM 1626 O O . ASP A 1 210 ? 23.498 1.252 -43.151 1.00 83.44 210 ASP A O 1
ATOM 1630 N N . LYS A 1 211 ? 25.551 1.953 -42.624 1.00 85.69 211 LYS A N 1
ATOM 1631 C CA . LYS A 1 211 ? 25.908 0.754 -41.839 1.00 85.69 211 LYS A CA 1
ATOM 1632 C C . LYS A 1 211 ? 24.893 0.418 -40.742 1.00 85.69 211 LYS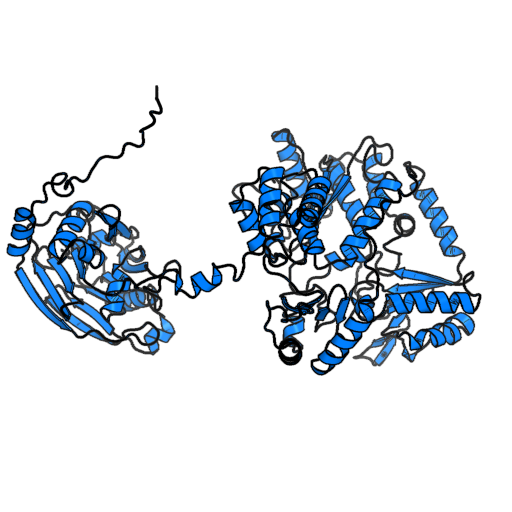 A C 1
ATOM 1634 O O . LYS A 1 211 ? 24.671 -0.748 -40.431 1.00 85.69 211 LYS A O 1
ATOM 1639 N N . ARG A 1 212 ? 24.200 1.421 -40.182 1.00 86.19 212 ARG A N 1
ATOM 1640 C CA . ARG A 1 212 ? 23.123 1.216 -39.186 1.00 86.19 212 ARG A CA 1
ATOM 1641 C C . ARG A 1 212 ? 21.872 0.535 -39.744 1.00 86.19 212 ARG A C 1
ATOM 1643 O O . ARG A 1 212 ? 21.063 0.036 -38.968 1.00 86.19 212 ARG A O 1
ATOM 1650 N N . ASN A 1 213 ? 21.708 0.553 -41.062 1.00 89.44 213 ASN A N 1
ATOM 1651 C CA . ASN A 1 213 ? 20.577 -0.022 -41.781 1.00 89.44 213 ASN A CA 1
ATOM 1652 C C . ASN A 1 213 ? 20.853 -1.463 -42.230 1.00 89.44 213 ASN A C 1
ATOM 1654 O O . ASN A 1 213 ? 20.008 -2.054 -42.902 1.00 89.44 213 ASN A O 1
ATOM 1658 N N . ILE A 1 214 ? 22.007 -2.027 -41.856 1.00 92.94 214 ILE A N 1
ATOM 1659 C CA . ILE A 1 214 ? 22.390 -3.408 -42.140 1.00 92.94 214 ILE A CA 1
ATOM 1660 C C . ILE A 1 214 ? 22.257 -4.252 -40.870 1.00 92.94 214 ILE A C 1
ATOM 1662 O O . ILE A 1 214 ? 22.781 -3.909 -39.808 1.00 92.94 214 ILE A O 1
ATOM 1666 N N . ALA A 1 215 ? 21.555 -5.376 -40.983 1.00 94.25 215 ALA A N 1
ATOM 1667 C CA . ALA A 1 215 ? 21.484 -6.411 -39.961 1.00 94.25 215 ALA A CA 1
ATOM 1668 C C . ALA A 1 215 ? 21.968 -7.741 -40.547 1.00 94.25 215 ALA A C 1
ATOM 1670 O O . ALA A 1 215 ? 21.454 -8.197 -41.568 1.00 94.25 215 ALA A O 1
ATOM 1671 N N . VAL A 1 216 ? 22.937 -8.374 -39.887 1.00 95.94 216 VAL A N 1
ATOM 1672 C CA . VAL A 1 216 ? 23.535 -9.644 -40.316 1.00 95.94 216 VAL A CA 1
ATOM 1673 C C . VAL A 1 216 ? 23.190 -10.732 -39.308 1.00 95.94 216 VAL A C 1
ATOM 1675 O O . VAL A 1 216 ? 23.308 -10.525 -38.102 1.00 95.94 216 VAL A O 1
ATOM 1678 N N . VAL A 1 217 ? 22.782 -11.901 -39.792 1.00 96.81 217 VAL A N 1
ATOM 1679 C CA . VAL A 1 217 ? 22.602 -13.111 -38.986 1.00 96.81 217 VAL A CA 1
ATOM 1680 C C . VAL A 1 217 ? 23.573 -14.173 -39.470 1.00 96.81 217 VAL A C 1
ATOM 1682 O O . VAL A 1 217 ? 23.528 -14.538 -40.638 1.00 96.81 217 VAL A O 1
ATOM 1685 N N . CYS A 1 218 ? 24.443 -14.689 -38.609 1.00 95.81 218 CYS A N 1
ATOM 1686 C CA . CYS A 1 218 ? 25.438 -15.689 -39.004 1.00 95.81 218 CYS A CA 1
ATOM 1687 C C . CYS A 1 218 ? 25.776 -16.665 -37.871 1.00 95.81 218 CYS A C 1
ATOM 1689 O O . CYS A 1 218 ? 25.456 -16.445 -36.702 1.00 95.81 218 CYS A O 1
ATOM 1691 N N . ALA A 1 219 ? 26.454 -17.760 -38.201 1.00 94.44 219 ALA A N 1
ATOM 1692 C CA . ALA A 1 219 ? 26.961 -18.720 -37.227 1.00 94.44 219 ALA A CA 1
ATOM 1693 C C . ALA A 1 219 ? 28.454 -18.959 -37.474 1.00 94.44 219 ALA A C 1
ATOM 1695 O O . ALA A 1 219 ? 28.881 -19.115 -38.614 1.00 94.44 219 ALA A O 1
ATOM 1696 N N . GLY A 1 220 ? 29.246 -18.960 -36.400 1.00 89.00 220 GLY A N 1
ATOM 1697 C CA . GLY A 1 220 ? 30.703 -19.083 -36.492 1.00 89.00 220 GLY A CA 1
ATOM 1698 C C . GLY A 1 220 ? 31.190 -20.514 -36.746 1.00 89.00 220 GLY A C 1
ATOM 1699 O O . GLY A 1 220 ? 30.413 -21.469 -36.676 1.00 89.00 220 GLY A O 1
ATOM 1700 N N . ARG A 1 221 ? 32.509 -20.685 -36.927 1.00 88.94 221 ARG A N 1
ATOM 1701 C CA . ARG A 1 221 ? 33.155 -21.996 -37.159 1.00 88.94 221 ARG A CA 1
ATOM 1702 C C . ARG A 1 221 ? 32.811 -23.035 -36.088 1.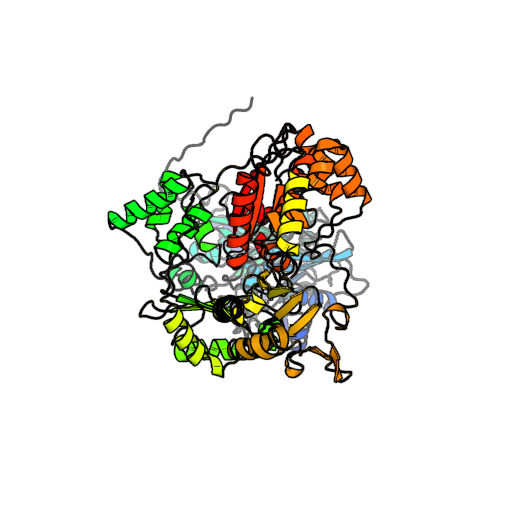00 88.94 221 ARG A C 1
ATOM 1704 O O . ARG A 1 221 ? 32.570 -24.195 -36.404 1.00 88.94 221 ARG A O 1
ATOM 1711 N N . GLY A 1 222 ? 32.701 -22.616 -34.825 1.00 87.75 222 GLY A N 1
ATOM 1712 C CA . GLY A 1 222 ? 32.336 -23.506 -33.716 1.00 87.75 222 GLY A CA 1
ATOM 1713 C C . GLY A 1 222 ? 30.991 -24.221 -33.901 1.00 87.75 222 GLY A C 1
ATOM 1714 O O . GLY A 1 222 ? 30.830 -25.348 -33.439 1.00 87.75 222 GLY A O 1
ATOM 1715 N N . ALA A 1 223 ? 30.044 -23.625 -34.632 1.00 92.75 223 ALA A N 1
ATOM 1716 C CA . ALA A 1 223 ? 28.751 -24.247 -34.909 1.00 92.75 223 ALA A CA 1
ATOM 1717 C C . ALA A 1 223 ? 28.837 -25.434 -35.889 1.00 92.75 223 ALA A C 1
ATOM 1719 O O . ALA A 1 223 ? 27.909 -26.231 -35.940 1.00 92.75 223 ALA A O 1
ATOM 1720 N N . GLN A 1 224 ? 29.943 -25.599 -36.626 1.00 89.56 224 GLN A N 1
ATOM 1721 C CA . GLN A 1 224 ? 30.182 -26.778 -37.475 1.00 89.56 224 GLN A CA 1
ATOM 1722 C C . GLN A 1 224 ? 30.650 -28.002 -36.674 1.00 89.56 224 GLN A C 1
ATOM 1724 O O . GLN A 1 224 ? 30.608 -29.121 -37.178 1.00 89.56 224 GLN A O 1
ATOM 1729 N N . HIS A 1 225 ? 31.105 -27.792 -35.436 1.00 91.38 225 HIS A N 1
ATOM 1730 C CA . HIS A 1 225 ? 31.753 -28.815 -34.614 1.00 91.38 225 HIS A CA 1
ATOM 1731 C C . HIS A 1 225 ? 31.047 -29.054 -33.271 1.00 91.38 225 HIS A C 1
ATOM 1733 O O . HIS A 1 225 ? 31.534 -29.822 -32.448 1.00 91.38 225 HIS A O 1
ATOM 1739 N N . SER A 1 226 ? 29.909 -28.398 -33.027 1.00 92.56 226 SER A N 1
ATOM 1740 C CA . SER A 1 226 ? 29.151 -28.506 -31.779 1.00 92.56 226 SER A CA 1
ATOM 1741 C C . SER A 1 226 ? 27.656 -28.557 -32.056 1.00 92.56 226 SER A C 1
ATOM 1743 O O . SER A 1 226 ? 27.169 -27.816 -32.903 1.00 92.56 226 SER A O 1
ATOM 1745 N N . ASN A 1 227 ? 26.920 -29.360 -31.282 1.00 92.12 227 ASN A N 1
ATOM 1746 C CA . ASN A 1 227 ? 25.450 -29.406 -31.287 1.00 92.12 227 ASN A CA 1
ATOM 1747 C C . ASN A 1 227 ? 24.803 -28.227 -30.537 1.00 92.12 227 ASN A C 1
ATOM 1749 O O . ASN A 1 227 ? 23.581 -28.110 -30.511 1.00 92.12 227 ASN A O 1
ATOM 1753 N N . MET A 1 228 ? 25.605 -27.358 -29.913 1.00 92.19 228 MET A N 1
ATOM 1754 C CA . MET A 1 228 ? 25.161 -26.139 -29.227 1.00 92.19 228 MET A CA 1
ATOM 1755 C C . MET A 1 228 ? 25.675 -24.875 -29.930 1.00 92.19 228 MET A C 1
ATOM 1757 O O . MET A 1 228 ? 26.038 -23.892 -29.288 1.00 92.19 228 MET A O 1
ATOM 1761 N N . GLY A 1 229 ? 25.731 -24.899 -31.264 1.00 93.25 229 GLY A N 1
ATOM 1762 C CA . GLY A 1 229 ? 26.129 -23.755 -32.075 1.00 93.25 229 GLY A CA 1
ATOM 1763 C C . GLY A 1 229 ? 25.213 -22.549 -31.860 1.00 93.25 229 GLY A C 1
ATOM 1764 O O . GLY A 1 229 ? 23.986 -22.667 -31.817 1.00 93.25 229 GLY A O 1
ATOM 1765 N N . VAL A 1 230 ? 25.827 -21.374 -31.748 1.00 93.38 230 VAL A N 1
ATOM 1766 C CA . VAL A 1 230 ? 25.147 -20.105 -31.468 1.00 93.38 230 VAL A CA 1
ATOM 1767 C C . VAL A 1 230 ? 24.887 -19.344 -32.763 1.00 93.38 230 VAL A C 1
ATOM 1769 O O . VAL A 1 230 ? 25.769 -19.260 -33.621 1.00 93.38 230 VAL A O 1
ATOM 1772 N N . LEU A 1 231 ? 23.693 -18.764 -32.880 1.00 94.56 231 LEU A N 1
ATOM 1773 C CA . LEU A 1 231 ? 23.339 -17.864 -33.973 1.00 94.56 231 LEU A CA 1
ATOM 1774 C C . LEU A 1 231 ? 23.550 -16.407 -33.531 1.00 94.56 231 LEU A C 1
ATOM 1776 O O . LEU A 1 231 ? 23.086 -15.995 -32.468 1.00 94.56 231 LEU A O 1
ATOM 1780 N N . ASN A 1 232 ? 24.279 -15.636 -34.328 1.00 95.06 232 ASN A N 1
ATOM 1781 C CA . ASN A 1 232 ? 24.750 -14.287 -34.024 1.00 95.06 232 ASN A CA 1
ATOM 1782 C C . ASN A 1 232 ? 23.969 -13.268 -34.845 1.00 95.06 232 ASN A C 1
ATOM 1784 O O . ASN A 1 232 ? 23.810 -13.459 -36.042 1.00 95.06 232 ASN A O 1
ATOM 1788 N N . PHE A 1 233 ? 23.510 -12.198 -34.205 1.00 95.50 233 PHE A N 1
ATOM 1789 C CA . PHE A 1 233 ? 22.734 -11.113 -34.797 1.00 95.50 233 PHE A CA 1
ATOM 1790 C C . PHE A 1 233 ? 23.507 -9.813 -34.634 1.00 95.50 233 PHE A C 1
ATOM 1792 O O . PHE A 1 233 ? 23.756 -9.388 -33.501 1.00 95.50 233 PHE A O 1
ATOM 1799 N N . SER A 1 234 ? 23.875 -9.180 -35.741 1.00 93.38 234 SER A N 1
ATOM 1800 C CA . SER A 1 234 ? 24.622 -7.933 -35.724 1.00 93.38 234 SER A CA 1
ATOM 1801 C C . SER A 1 234 ? 23.717 -6.707 -35.586 1.00 93.38 234 SER A C 1
ATOM 1803 O O . SER A 1 234 ? 22.540 -6.699 -35.964 1.00 93.38 234 SER A O 1
ATOM 1805 N N . PHE A 1 235 ? 24.289 -5.649 -35.023 1.00 89.81 235 PHE A N 1
ATOM 1806 C CA . PHE A 1 235 ? 23.813 -4.281 -35.140 1.00 89.81 235 PHE A CA 1
ATOM 1807 C C . PHE A 1 235 ? 25.014 -3.334 -35.141 1.00 89.81 235 PHE A C 1
ATOM 1809 O O . PHE A 1 235 ? 25.981 -3.558 -34.413 1.00 89.81 235 PHE A O 1
ATOM 1816 N N . TYR A 1 236 ? 24.964 -2.261 -35.926 1.00 86.38 236 TYR A N 1
ATOM 1817 C CA . TYR A 1 236 ? 26.058 -1.293 -35.966 1.00 86.38 236 TYR A CA 1
ATOM 1818 C C . TYR A 1 236 ? 25.962 -0.290 -34.807 1.00 86.38 236 TYR A C 1
ATOM 1820 O O . TYR A 1 236 ? 24.946 0.392 -34.631 1.00 86.38 236 TYR A O 1
ATOM 1828 N N . ASP A 1 237 ? 27.024 -0.190 -34.007 1.00 81.62 237 ASP A N 1
ATOM 1829 C CA . ASP A 1 237 ? 27.177 0.838 -32.979 1.00 81.62 237 ASP A CA 1
ATOM 1830 C C . ASP A 1 237 ? 27.875 2.054 -33.594 1.00 81.62 237 ASP A C 1
ATOM 1832 O O . ASP A 1 237 ? 29.100 2.142 -33.608 1.00 81.62 237 ASP A O 1
ATOM 1836 N N . TRP A 1 238 ? 27.090 3.008 -34.098 1.00 74.00 238 TRP A N 1
ATOM 1837 C CA . TRP A 1 238 ? 27.604 4.208 -34.772 1.00 74.00 238 TRP A CA 1
ATOM 1838 C C . TRP A 1 238 ? 28.507 5.081 -33.888 1.00 74.00 238 TRP A C 1
ATOM 1840 O O . TRP A 1 238 ? 29.347 5.811 -34.409 1.00 74.00 238 TRP A O 1
ATOM 1850 N N . ARG A 1 239 ? 28.362 5.013 -32.554 1.00 72.69 239 ARG A N 1
ATOM 1851 C CA . ARG A 1 239 ? 29.219 5.771 -31.626 1.00 72.69 239 ARG A CA 1
ATOM 1852 C C . ARG A 1 239 ? 30.609 5.161 -31.538 1.00 72.69 239 ARG A C 1
ATOM 1854 O O . ARG A 1 239 ? 31.581 5.889 -31.384 1.00 72.69 239 ARG A O 1
ATOM 1861 N N . LYS A 1 240 ? 30.684 3.832 -31.610 1.00 76.81 240 LYS A N 1
ATOM 1862 C CA . LYS A 1 240 ? 31.937 3.071 -31.549 1.00 76.81 240 LYS A CA 1
ATOM 1863 C C . LYS A 1 240 ? 32.461 2.642 -32.919 1.00 76.81 240 LYS A C 1
ATOM 1865 O O . LYS A 1 240 ? 33.539 2.069 -32.967 1.00 76.81 240 LYS A O 1
ATOM 1870 N N . ARG A 1 241 ? 31.710 2.916 -33.992 1.00 78.81 241 ARG A N 1
ATOM 1871 C CA . ARG A 1 241 ? 32.012 2.557 -35.387 1.00 78.81 241 ARG A CA 1
ATOM 1872 C C . ARG A 1 241 ? 32.370 1.079 -35.563 1.00 78.81 241 ARG A C 1
ATOM 1874 O O . ARG A 1 241 ? 33.354 0.744 -36.203 1.00 78.81 241 ARG A O 1
ATOM 1881 N N . VAL A 1 242 ? 31.588 0.198 -34.939 1.00 85.38 242 VAL A N 1
ATOM 1882 C CA . VAL A 1 242 ? 31.849 -1.249 -34.934 1.00 85.38 242 VAL A CA 1
ATOM 1883 C C . VAL A 1 242 ? 30.547 -2.041 -34.994 1.00 85.38 242 VAL A C 1
ATOM 1885 O O . VAL A 1 242 ? 29.537 -1.638 -34.399 1.00 85.38 242 VAL A O 1
ATOM 1888 N N . ALA A 1 243 ? 30.556 -3.186 -35.679 1.00 86.62 243 ALA A N 1
ATOM 1889 C CA . ALA A 1 243 ? 29.436 -4.119 -35.647 1.00 86.62 243 ALA A CA 1
ATOM 1890 C C . ALA A 1 243 ? 29.440 -4.887 -34.315 1.00 86.62 243 ALA A C 1
ATOM 1892 O O . ALA A 1 243 ? 30.386 -5.577 -33.948 1.00 86.62 243 ALA A O 1
ATOM 1893 N N . ARG A 1 244 ? 28.360 -4.765 -33.548 1.00 90.06 244 ARG A N 1
ATOM 1894 C CA . ARG A 1 244 ? 28.157 -5.492 -32.291 1.00 90.06 244 ARG A CA 1
ATOM 1895 C C . ARG A 1 244 ? 27.242 -6.676 -32.524 1.00 90.06 244 ARG A C 1
ATOM 1897 O O . ARG A 1 244 ? 26.349 -6.617 -33.357 1.00 90.06 244 ARG A O 1
ATOM 1904 N N . ILE A 1 245 ? 27.429 -7.731 -31.740 1.00 91.19 245 ILE A N 1
ATOM 1905 C CA . ILE A 1 245 ? 26.679 -8.978 -31.882 1.00 91.19 245 ILE A CA 1
ATOM 1906 C C . ILE A 1 245 ? 25.840 -9.244 -30.632 1.00 91.19 245 ILE A C 1
ATOM 1908 O O . ILE A 1 245 ? 26.272 -8.992 -29.506 1.00 91.19 245 ILE A O 1
ATOM 1912 N N . LYS A 1 246 ? 24.645 -9.794 -30.844 1.00 92.81 246 LYS A N 1
ATOM 1913 C CA . LYS A 1 246 ? 23.809 -10.458 -29.839 1.00 92.81 246 LYS A CA 1
ATOM 1914 C C . LYS A 1 246 ? 23.573 -11.906 -30.250 1.00 92.81 246 LYS A C 1
ATOM 1916 O O . LYS A 1 246 ? 23.608 -12.230 -31.432 1.00 92.81 246 LYS A O 1
ATOM 1921 N N . GLN A 1 247 ? 23.326 -12.779 -29.283 1.00 92.38 247 GLN A N 1
ATOM 1922 C CA . GLN A 1 247 ? 23.310 -14.218 -29.518 1.00 92.38 247 GLN A CA 1
ATOM 1923 C C . GLN A 1 247 ? 21.943 -14.846 -29.242 1.00 92.38 247 GLN A C 1
ATOM 1925 O O . GLN A 1 247 ? 21.358 -14.643 -28.180 1.00 92.38 247 GLN A O 1
ATOM 1930 N N . ALA A 1 248 ? 21.487 -15.680 -30.174 1.00 92.62 248 ALA A N 1
ATOM 1931 C CA . ALA A 1 248 ? 20.493 -16.719 -29.942 1.00 92.62 248 ALA A CA 1
ATOM 1932 C C . ALA A 1 248 ? 21.235 -18.040 -29.660 1.00 92.62 248 ALA A C 1
ATOM 1934 O O . ALA A 1 248 ? 21.638 -18.758 -30.577 1.00 92.62 248 ALA A O 1
ATOM 1935 N N . GLY A 1 249 ? 21.488 -18.321 -28.377 1.00 89.00 249 GLY A N 1
ATOM 1936 C CA . GLY A 1 249 ? 22.326 -19.450 -27.943 1.00 89.00 249 GLY A CA 1
ATOM 1937 C C . GLY A 1 249 ? 21.578 -20.722 -27.533 1.00 89.00 249 GLY A C 1
ATOM 1938 O O . GLY A 1 249 ? 22.208 -21.728 -27.217 1.00 89.00 249 GLY A O 1
ATOM 1939 N N . ARG A 1 250 ? 20.241 -20.707 -27.495 1.00 91.31 250 ARG A N 1
ATOM 1940 C CA . ARG A 1 250 ? 19.453 -21.843 -26.994 1.00 91.31 250 ARG A CA 1
ATOM 1941 C C . ARG A 1 250 ? 19.229 -22.880 -28.093 1.00 91.31 250 ARG A C 1
ATOM 1943 O O . ARG A 1 250 ? 18.807 -22.528 -29.184 1.00 91.31 250 ARG A O 1
ATOM 1950 N N . GLY A 1 251 ? 19.459 -24.158 -27.786 1.00 87.44 251 GLY A N 1
ATOM 1951 C CA . GLY A 1 251 ? 19.051 -25.280 -28.644 1.00 87.44 251 GLY A CA 1
ATOM 1952 C C . GLY A 1 251 ? 19.881 -25.531 -29.896 1.00 87.44 251 GLY A C 1
ATOM 1953 O O . GLY A 1 251 ? 19.410 -26.260 -30.755 1.00 87.44 251 GLY A O 1
ATOM 1954 N N . GLY A 1 252 ? 21.071 -24.938 -30.030 1.00 94.56 252 GLY A N 1
ATOM 1955 C CA . GLY A 1 252 ? 21.975 -25.263 -31.140 1.00 94.56 252 GLY A CA 1
ATOM 1956 C C . GLY A 1 252 ? 21.521 -24.777 -32.518 1.00 94.56 252 GLY A C 1
ATOM 1957 O O . GLY A 1 252 ? 21.885 -25.377 -33.525 1.00 94.56 252 GLY A O 1
ATOM 1958 N N . ILE A 1 253 ? 20.733 -23.698 -32.591 1.00 95.50 253 ILE A N 1
ATOM 1959 C CA . ILE A 1 253 ? 20.195 -23.166 -33.859 1.00 95.50 253 ILE A CA 1
ATOM 1960 C C . ILE A 1 253 ? 21.319 -22.800 -34.841 1.00 95.50 253 ILE A C 1
ATOM 1962 O O . ILE A 1 253 ? 21.191 -23.023 -36.043 1.00 95.50 253 ILE A O 1
ATOM 1966 N N . GLY A 1 254 ? 22.455 -22.297 -34.343 1.00 96.19 254 GLY A N 1
ATOM 1967 C CA . GLY A 1 254 ? 23.614 -21.997 -35.184 1.00 96.19 254 GLY A CA 1
ATOM 1968 C C . GLY A 1 254 ? 24.188 -23.239 -35.873 1.00 96.19 254 GLY A C 1
ATOM 1969 O O . GLY A 1 254 ? 24.677 -23.143 -36.995 1.00 96.19 254 GLY A O 1
ATOM 1970 N N . THR A 1 255 ? 24.092 -24.414 -35.246 1.00 96.69 255 THR A N 1
ATOM 1971 C CA . THR A 1 255 ? 24.512 -25.691 -35.847 1.00 96.69 255 THR A CA 1
ATOM 1972 C C . THR A 1 255 ? 23.617 -26.059 -37.021 1.00 96.69 255 THR A C 1
ATOM 1974 O O . THR A 1 255 ? 24.126 -26.386 -38.088 1.00 96.69 255 THR A O 1
ATOM 1977 N N . VAL A 1 256 ? 22.293 -25.938 -36.859 1.00 97.12 256 VAL A N 1
ATOM 1978 C CA . VAL A 1 256 ? 21.327 -26.163 -37.951 1.00 97.12 256 VAL A CA 1
ATOM 1979 C C . VAL A 1 256 ? 21.593 -25.188 -39.102 1.00 97.12 256 VAL A C 1
ATOM 1981 O O . VAL A 1 256 ? 21.621 -25.585 -40.263 1.00 97.12 256 VAL A O 1
ATOM 1984 N N . PHE A 1 257 ? 21.878 -23.921 -38.787 1.00 96.75 257 PHE A N 1
ATOM 1985 C CA . PHE A 1 257 ? 22.207 -22.891 -39.776 1.00 96.75 257 PHE A CA 1
ATOM 1986 C C . PHE A 1 257 ? 23.425 -23.271 -40.635 1.00 96.75 257 PHE A C 1
ATOM 1988 O O . PHE A 1 257 ? 23.381 -23.176 -41.862 1.00 96.75 257 PHE A O 1
ATOM 1995 N N . ARG A 1 258 ? 24.499 -23.774 -40.011 1.00 95.19 258 ARG A N 1
ATOM 1996 C CA . ARG A 1 258 ? 25.703 -24.229 -40.728 1.00 95.19 258 ARG A CA 1
ATOM 1997 C C . ARG A 1 258 ? 25.522 -25.563 -41.447 1.00 95.19 258 ARG A C 1
ATOM 1999 O O . ARG A 1 258 ? 26.102 -25.738 -42.516 1.00 95.19 258 ARG A O 1
ATOM 2006 N N . ASP A 1 259 ? 24.723 -26.480 -40.905 1.00 96.31 259 ASP A N 1
ATOM 2007 C CA . ASP A 1 259 ? 24.371 -27.745 -41.566 1.00 96.31 259 ASP A CA 1
ATOM 2008 C C . ASP A 1 259 ? 23.620 -27.503 -42.887 1.00 96.31 259 ASP A C 1
ATOM 2010 O O . ASP A 1 259 ? 23.864 -28.194 -43.875 1.00 96.31 259 ASP A O 1
ATOM 2014 N N . LYS A 1 260 ? 22.809 -26.440 -42.954 1.00 96.31 260 LYS A N 1
ATOM 2015 C CA . LYS A 1 260 ? 22.165 -25.964 -44.190 1.00 96.31 260 LYS A CA 1
ATOM 2016 C C . LYS A 1 260 ? 23.091 -25.206 -45.153 1.00 96.31 260 LYS A C 1
ATOM 2018 O O . LYS A 1 260 ? 22.618 -24.723 -46.179 1.00 96.31 260 LYS A O 1
ATOM 2023 N N . LYS A 1 261 ? 24.390 -25.096 -44.839 1.00 94.81 261 LYS A N 1
ATOM 2024 C CA . LYS A 1 261 ? 25.410 -24.342 -45.598 1.00 94.81 261 LYS A CA 1
ATOM 2025 C C . LYS A 1 261 ? 25.118 -22.841 -45.734 1.00 94.81 261 LYS A C 1
ATOM 2027 O O . LYS A 1 261 ? 25.612 -22.184 -46.650 1.00 94.81 261 LYS A O 1
ATOM 2032 N N . LEU A 1 262 ? 24.373 -22.272 -44.785 1.00 95.00 262 LEU A N 1
ATOM 2033 C CA . LEU A 1 262 ? 24.173 -20.828 -44.710 1.00 95.00 262 LEU A CA 1
ATOM 2034 C C . LEU A 1 262 ? 25.376 -20.169 -44.032 1.00 95.00 262 LEU A C 1
ATOM 2036 O O . LEU A 1 262 ? 25.740 -20.500 -42.898 1.00 95.00 262 LEU A O 1
ATOM 2040 N N . LYS A 1 263 ? 25.996 -19.216 -44.728 1.00 93.50 263 LYS A N 1
ATOM 2041 C CA . LYS A 1 263 ? 27.059 -18.364 -44.191 1.00 93.50 263 LYS A CA 1
ATOM 2042 C C . LYS A 1 263 ? 26.470 -17.173 -43.445 1.00 93.50 263 LYS A C 1
ATOM 2044 O O . LYS A 1 263 ? 26.804 -16.967 -42.278 1.00 93.50 263 LYS A O 1
ATOM 2049 N N . ALA A 1 264 ? 25.528 -16.462 -44.063 1.00 96.38 264 ALA A N 1
ATOM 2050 C CA . ALA A 1 264 ? 24.806 -15.376 -43.411 1.00 96.38 264 ALA A CA 1
ATOM 2051 C C . ALA A 1 264 ? 23.424 -15.106 -44.024 1.00 96.38 264 ALA A C 1
ATOM 2053 O O . ALA A 1 264 ? 23.163 -15.420 -45.184 1.00 96.38 264 ALA A O 1
ATOM 2054 N N . LEU A 1 265 ? 22.561 -14.461 -43.241 1.00 97.25 265 LEU A N 1
ATOM 2055 C CA . LEU A 1 265 ? 21.435 -13.673 -43.731 1.00 97.25 265 LEU A CA 1
ATOM 2056 C C . LEU A 1 265 ? 21.813 -12.203 -43.595 1.00 97.25 265 LEU A C 1
ATOM 2058 O O . LEU A 1 265 ? 22.261 -11.787 -42.528 1.00 97.25 265 LEU A O 1
ATOM 2062 N N . VAL A 1 266 ? 21.616 -11.414 -44.641 1.00 96.69 266 VAL A N 1
ATOM 2063 C CA . VAL A 1 266 ? 21.850 -9.970 -44.613 1.00 96.69 266 VAL A CA 1
ATOM 2064 C C . VAL A 1 266 ? 20.552 -9.263 -44.927 1.00 96.69 266 VAL A C 1
ATOM 2066 O O . VAL A 1 266 ? 19.896 -9.575 -45.916 1.00 96.69 266 VAL A O 1
ATOM 2069 N N . LEU A 1 267 ? 20.184 -8.294 -44.101 1.00 95.50 267 LEU A N 1
ATOM 2070 C CA . LEU A 1 267 ? 18.984 -7.504 -44.298 1.00 95.50 267 LEU A CA 1
ATOM 2071 C C . LEU A 1 267 ? 19.334 -6.018 -44.292 1.00 95.50 267 LEU A C 1
ATOM 2073 O O . LEU A 1 267 ? 19.844 -5.506 -43.295 1.00 95.50 267 LEU A O 1
ATOM 2077 N N . LYS A 1 268 ? 19.042 -5.343 -45.408 1.00 94.38 268 LYS A N 1
ATOM 2078 C CA . LYS A 1 268 ? 19.174 -3.893 -45.570 1.00 94.38 268 LYS A CA 1
ATOM 2079 C C . LYS A 1 268 ? 17.798 -3.242 -45.557 1.00 94.38 268 LYS A C 1
ATOM 2081 O O . LYS A 1 268 ? 16.964 -3.563 -46.403 1.00 94.38 268 LYS A O 1
ATOM 2086 N N . ASN A 1 269 ? 17.558 -2.322 -44.624 1.00 89.56 269 ASN A N 1
ATOM 2087 C CA . ASN A 1 269 ? 16.317 -1.549 -44.591 1.00 89.56 269 ASN A CA 1
ATOM 2088 C C . ASN A 1 269 ? 16.538 -0.127 -44.034 1.00 89.56 269 ASN A C 1
ATOM 2090 O O . ASN A 1 269 ? 17.134 0.041 -42.972 1.00 89.56 269 ASN A O 1
ATOM 2094 N N . LYS A 1 270 ? 16.077 0.901 -44.762 1.00 80.75 270 LYS A N 1
ATOM 2095 C CA . LYS A 1 270 ? 16.274 2.333 -44.450 1.00 80.75 270 LYS A CA 1
ATOM 2096 C C . LYS A 1 270 ? 15.006 2.942 -43.841 1.00 80.75 270 LYS A C 1
ATOM 2098 O O . LYS A 1 270 ? 13.901 2.482 -44.080 1.00 80.75 270 LYS A O 1
ATOM 2103 N N . GLY A 1 271 ? 15.160 4.014 -43.059 1.00 65.75 271 GLY A N 1
ATOM 2104 C CA . GLY A 1 271 ? 14.023 4.805 -42.551 1.00 65.75 271 GLY A CA 1
ATOM 2105 C C . GLY A 1 271 ? 13.319 4.246 -41.307 1.00 65.75 271 GLY A C 1
ATOM 2106 O O . GLY A 1 271 ? 12.360 4.841 -40.833 1.00 65.75 271 GLY A O 1
ATOM 2107 N N . ILE A 1 272 ? 13.819 3.147 -40.731 1.00 62.81 272 ILE A N 1
ATOM 2108 C CA . ILE A 1 272 ? 13.256 2.527 -39.514 1.00 62.81 272 ILE A CA 1
ATOM 2109 C C . ILE A 1 272 ? 13.741 3.221 -38.239 1.00 62.81 272 ILE A C 1
ATOM 2111 O O . ILE A 1 272 ? 13.101 3.123 -37.195 1.00 62.81 272 ILE A O 1
ATOM 2115 N N . THR A 1 273 ? 14.863 3.943 -38.310 1.00 51.59 273 THR A N 1
ATOM 2116 C CA . THR A 1 273 ? 15.284 4.828 -37.219 1.00 51.59 273 THR A CA 1
ATOM 2117 C C . THR A 1 273 ? 14.376 6.051 -37.264 1.00 51.59 273 THR A C 1
ATOM 2119 O O . THR A 1 273 ? 14.479 6.821 -38.220 1.00 51.59 273 THR A O 1
ATOM 2122 N N . PRO A 1 274 ? 13.491 6.271 -36.281 1.00 44.41 274 PRO A N 1
ATOM 2123 C CA . PRO A 1 274 ? 12.642 7.447 -36.326 1.00 44.41 274 PRO A CA 1
ATOM 2124 C C . PRO A 1 274 ? 13.538 8.678 -36.197 1.00 44.41 274 PRO A C 1
ATOM 2126 O O . PRO A 1 274 ? 14.547 8.654 -35.483 1.00 44.41 274 PRO A O 1
ATOM 2129 N N . ALA A 1 275 ? 13.196 9.748 -36.907 1.00 42.38 275 ALA A N 1
ATOM 2130 C CA . ALA A 1 275 ? 13.810 11.052 -36.711 1.00 42.38 275 ALA A CA 1
ATOM 2131 C C . ALA A 1 275 ? 13.390 11.575 -35.325 1.00 42.38 275 ALA A C 1
ATOM 2133 O O . ALA A 1 275 ? 12.481 12.386 -35.197 1.00 42.38 275 ALA A O 1
ATOM 2134 N N . TRP A 1 276 ? 13.977 11.039 -34.256 1.00 46.03 276 TRP A N 1
ATOM 2135 C CA . TRP A 1 276 ? 13.652 11.460 -32.902 1.00 46.03 276 TRP A CA 1
ATOM 2136 C C . TRP A 1 276 ? 14.320 12.801 -32.636 1.00 46.03 276 TRP A C 1
ATOM 2138 O O . TRP A 1 276 ? 15.515 12.862 -32.343 1.00 46.03 276 TRP A O 1
ATOM 2148 N N . ARG A 1 277 ? 13.528 13.870 -32.630 1.00 46.06 277 ARG A N 1
ATOM 2149 C CA . ARG A 1 277 ? 13.726 14.895 -31.610 1.00 46.06 277 ARG A CA 1
ATOM 2150 C C . ARG A 1 277 ? 13.034 14.376 -30.366 1.00 46.06 277 ARG A C 1
ATOM 2152 O O . ARG A 1 277 ? 11.830 14.131 -30.374 1.00 46.06 277 ARG A O 1
ATOM 2159 N N . LEU A 1 278 ? 13.811 14.152 -29.306 1.00 42.19 278 LEU A N 1
ATOM 2160 C CA . LEU A 1 278 ? 13.286 13.730 -28.003 1.00 42.19 278 LEU A CA 1
ATOM 2161 C C . LEU A 1 278 ? 12.099 14.624 -27.607 1.00 42.19 278 LEU A C 1
ATOM 2163 O O . LEU A 1 278 ? 11.087 14.130 -27.132 1.00 42.19 278 LEU A O 1
ATOM 2167 N N . GLU A 1 279 ? 12.230 15.907 -27.937 1.00 48.34 279 GLU A N 1
ATOM 2168 C CA . GLU A 1 279 ? 11.301 17.023 -27.780 1.00 48.34 279 GLU A CA 1
ATOM 2169 C C . GLU A 1 279 ? 9.862 16.756 -28.240 1.00 48.34 279 GLU A C 1
ATOM 2171 O O . GLU A 1 279 ? 8.939 17.223 -27.579 1.00 48.34 279 GLU A O 1
ATOM 2176 N N . ASP A 1 280 ? 9.677 15.969 -29.302 1.00 48.31 280 ASP A N 1
ATOM 2177 C CA . ASP A 1 280 ? 8.379 15.774 -29.961 1.00 48.31 280 ASP A CA 1
ATOM 2178 C C . ASP A 1 280 ? 7.694 14.455 -29.554 1.00 48.31 280 ASP A C 1
ATOM 2180 O O . ASP A 1 280 ? 6.600 14.121 -30.015 1.00 48.31 280 ASP A O 1
ATOM 2184 N N . SER A 1 281 ? 8.327 13.661 -28.683 1.00 46.53 281 SER A N 1
ATOM 2185 C CA . SER A 1 281 ? 7.764 12.382 -28.249 1.00 46.53 281 SER A CA 1
ATOM 2186 C C . SER A 1 281 ? 6.705 12.559 -27.155 1.00 46.53 281 SER A C 1
ATOM 2188 O O . SER A 1 281 ? 6.886 13.309 -26.196 1.00 46.53 281 SER A O 1
ATOM 2190 N N . LYS A 1 282 ? 5.628 11.762 -27.218 1.00 47.38 282 LYS A N 1
ATOM 2191 C CA . LYS A 1 282 ? 4.639 11.658 -26.123 1.00 47.38 282 LYS A CA 1
ATOM 2192 C C . LYS A 1 282 ? 5.287 11.306 -24.775 1.00 47.38 282 LYS A C 1
ATOM 2194 O O . LYS A 1 282 ? 4.775 11.688 -23.732 1.00 47.38 282 LYS A O 1
ATOM 2199 N N . VAL A 1 283 ? 6.424 10.604 -24.802 1.00 43.22 283 VAL A N 1
ATOM 2200 C CA . VAL A 1 283 ? 7.225 10.266 -23.618 1.00 43.22 283 VAL A CA 1
ATOM 2201 C C . VAL A 1 283 ? 7.973 11.489 -23.083 1.00 43.22 283 VAL A C 1
ATOM 2203 O O . VAL A 1 283 ? 8.011 11.685 -21.878 1.00 43.22 283 VAL A O 1
ATOM 2206 N N . ALA A 1 284 ? 8.499 12.372 -23.931 1.00 46.72 284 ALA A N 1
ATOM 2207 C CA . ALA A 1 284 ? 9.082 13.629 -23.466 1.00 46.72 284 ALA A CA 1
ATOM 2208 C C . ALA A 1 284 ? 8.040 14.599 -22.909 1.00 46.72 284 ALA A C 1
ATOM 2210 O O . ALA A 1 284 ? 8.352 15.322 -21.971 1.00 46.72 284 ALA A O 1
ATOM 2211 N N . ALA A 1 285 ? 6.800 14.570 -23.403 1.00 45.72 285 ALA A N 1
ATOM 2212 C CA . ALA A 1 285 ? 5.692 15.290 -22.773 1.00 45.72 285 ALA A CA 1
ATOM 2213 C C . ALA A 1 285 ? 5.329 14.738 -21.374 1.00 45.72 285 ALA A C 1
ATOM 2215 O O . ALA A 1 285 ? 4.774 15.472 -20.565 1.00 45.72 285 ALA A O 1
ATOM 2216 N N . LEU A 1 286 ? 5.658 13.470 -21.087 1.00 45.38 286 LEU A N 1
ATOM 2217 C CA . LEU A 1 286 ? 5.517 12.836 -19.765 1.00 45.38 286 LEU A CA 1
ATOM 2218 C C . LEU A 1 286 ? 6.756 13.030 -18.870 1.00 45.38 286 LEU A C 1
ATOM 2220 O O . LEU A 1 286 ? 6.634 13.006 -17.651 1.00 45.38 286 LEU A O 1
ATOM 2224 N N . LEU A 1 287 ? 7.945 13.198 -19.462 1.00 46.84 287 LEU A N 1
ATOM 2225 C CA . LEU A 1 287 ? 9.222 13.379 -18.755 1.00 46.84 287 LEU A CA 1
ATOM 2226 C C . LEU A 1 287 ? 9.593 14.849 -18.518 1.00 46.84 287 LEU A C 1
ATOM 2228 O O . LEU A 1 287 ? 10.501 15.129 -17.737 1.00 46.84 287 LEU A O 1
ATOM 2232 N N . ARG A 1 288 ? 8.929 15.794 -19.191 1.00 47.53 288 ARG A N 1
ATOM 2233 C CA . ARG A 1 288 ? 9.037 17.221 -18.883 1.00 47.53 288 ARG A CA 1
ATOM 2234 C C . ARG A 1 288 ? 8.030 17.535 -17.775 1.00 47.53 288 ARG A C 1
ATOM 2236 O O . ARG A 1 288 ? 6.836 17.497 -18.068 1.00 47.53 288 ARG A O 1
ATOM 2243 N N . PRO A 1 289 ? 8.453 17.866 -16.540 1.00 48.81 289 PRO A N 1
ATOM 2244 C CA . PRO A 1 289 ? 7.545 18.557 -15.629 1.00 48.81 289 PRO A CA 1
ATOM 2245 C C . PRO A 1 289 ? 7.021 19.794 -16.369 1.00 48.81 289 PRO A C 1
ATOM 2247 O O . PRO A 1 289 ? 7.825 20.559 -16.914 1.00 48.81 289 PRO A O 1
ATOM 2250 N N . LYS A 1 290 ? 5.692 19.952 -16.475 1.00 55.03 290 LYS A N 1
ATOM 2251 C CA . LYS A 1 290 ? 5.081 20.994 -17.326 1.00 55.03 290 LYS A CA 1
ATOM 2252 C C . LYS A 1 290 ? 5.491 22.401 -16.880 1.00 55.03 290 LYS A C 1
ATOM 2254 O O . LYS A 1 290 ? 5.551 23.304 -17.710 1.00 55.03 290 LYS A O 1
ATOM 2259 N N . THR A 1 291 ? 5.886 22.537 -15.613 1.00 55.44 291 THR A N 1
ATOM 2260 C CA . THR A 1 291 ? 6.534 23.716 -15.041 1.00 55.44 291 THR A CA 1
ATOM 2261 C C . THR A 1 291 ? 7.377 23.273 -13.842 1.00 55.44 291 THR A C 1
ATOM 2263 O O . THR A 1 291 ? 6.877 22.573 -12.965 1.00 55.44 291 THR A O 1
ATOM 2266 N N . ILE A 1 292 ? 8.653 23.662 -13.767 1.00 60.59 292 ILE A N 1
ATOM 2267 C CA . ILE A 1 292 ? 9.447 23.477 -12.542 1.00 60.59 292 ILE A CA 1
ATOM 2268 C C . ILE A 1 292 ? 9.109 24.641 -11.612 1.00 60.59 292 ILE A C 1
ATOM 2270 O O . ILE A 1 292 ? 9.541 25.763 -11.861 1.00 60.59 292 ILE A O 1
ATOM 2274 N N . SER A 1 293 ? 8.336 24.379 -10.560 1.00 70.19 293 SER A N 1
ATOM 2275 C CA . SER A 1 293 ? 8.037 25.386 -9.539 1.00 70.19 293 SER A CA 1
ATOM 2276 C C . SER A 1 293 ? 9.267 25.652 -8.665 1.00 70.19 293 SER A C 1
ATOM 2278 O O . SER A 1 293 ? 9.905 24.713 -8.171 1.00 70.19 293 SER A O 1
ATOM 2280 N N . THR A 1 294 ? 9.607 26.925 -8.471 1.00 77.12 294 THR A N 1
ATOM 2281 C CA . THR A 1 294 ? 10.660 27.384 -7.558 1.00 77.12 294 THR A CA 1
ATOM 2282 C C . THR A 1 294 ? 10.068 28.340 -6.527 1.00 77.12 294 THR A C 1
ATOM 2284 O O . THR A 1 294 ? 9.224 29.175 -6.841 1.00 77.12 294 THR A O 1
ATOM 2287 N N . CYS A 1 295 ? 10.518 28.222 -5.278 1.00 74.88 295 CYS A N 1
ATOM 2288 C CA . CYS A 1 295 ? 10.241 29.200 -4.227 1.00 74.88 295 CYS A CA 1
ATOM 2289 C C . CYS A 1 295 ? 11.541 29.935 -3.909 1.00 74.88 295 CYS A C 1
ATOM 2291 O O . CYS A 1 295 ? 12.472 29.322 -3.385 1.00 74.88 295 CYS A O 1
ATOM 2293 N N . GLU A 1 296 ? 11.611 31.219 -4.257 1.00 74.69 296 GLU A N 1
ATOM 2294 C CA . GLU A 1 296 ? 12.832 32.034 -4.142 1.00 74.69 296 GLU A CA 1
ATOM 2295 C C . GLU A 1 296 ? 12.737 33.107 -3.049 1.00 74.69 296 GLU A C 1
ATOM 2297 O O . GLU A 1 296 ? 13.728 33.774 -2.746 1.00 74.69 296 GLU A O 1
ATOM 2302 N N . SER A 1 297 ? 11.566 33.287 -2.424 1.00 85.25 297 SER A N 1
ATOM 2303 C CA . SER A 1 297 ? 11.420 34.308 -1.389 1.00 85.25 297 SER A CA 1
ATOM 2304 C C . SER A 1 297 ? 12.190 33.913 -0.114 1.00 85.25 297 SER A C 1
ATOM 2306 O O . SER A 1 297 ? 12.169 32.743 0.288 1.00 85.25 297 SER A O 1
ATOM 2308 N N . PRO A 1 298 ? 12.838 34.868 0.587 1.00 83.06 298 PRO A N 1
ATOM 2309 C CA . PRO A 1 298 ? 13.537 34.581 1.844 1.00 83.06 298 PRO A CA 1
ATOM 2310 C C . PRO A 1 298 ? 12.638 33.947 2.913 1.00 83.06 298 PRO A C 1
ATOM 2312 O O . PRO A 1 298 ? 13.107 33.156 3.730 1.00 83.06 298 PRO A O 1
ATOM 2315 N N . ARG A 1 299 ? 11.339 34.274 2.895 1.00 87.12 299 ARG A N 1
ATOM 2316 C CA . ARG A 1 299 ? 10.337 33.712 3.807 1.00 87.12 299 ARG A CA 1
ATOM 2317 C C . ARG A 1 299 ? 10.075 32.234 3.515 1.00 87.12 299 ARG A C 1
ATOM 2319 O O . ARG A 1 299 ? 10.034 31.445 4.454 1.00 87.12 299 ARG A O 1
ATOM 2326 N N . ASP A 1 300 ? 9.944 31.862 2.243 1.00 87.38 300 ASP A N 1
ATOM 2327 C CA . ASP A 1 300 ? 9.707 30.468 1.846 1.00 87.38 300 ASP A CA 1
ATOM 2328 C C . ASP A 1 300 ? 10.927 29.595 2.147 1.00 87.38 300 ASP A C 1
ATOM 2330 O O . ASP A 1 300 ? 10.788 28.497 2.682 1.00 87.38 300 ASP A O 1
ATOM 2334 N N . LEU A 1 301 ? 12.137 30.104 1.888 1.00 88.75 301 LEU A N 1
ATOM 2335 C CA . LEU A 1 301 ? 13.381 29.409 2.233 1.00 88.75 301 LEU A CA 1
ATOM 2336 C C . LEU A 1 301 ? 13.523 29.200 3.746 1.00 88.75 301 LEU A C 1
ATOM 2338 O O . LEU A 1 301 ? 13.940 28.127 4.180 1.00 88.75 301 LEU A O 1
ATOM 2342 N N . ALA A 1 302 ? 13.154 30.196 4.557 1.00 90.44 302 ALA A N 1
ATOM 2343 C CA . ALA A 1 302 ? 13.144 30.055 6.011 1.00 90.44 302 ALA A CA 1
ATOM 2344 C C . ALA A 1 302 ? 12.132 28.994 6.477 1.00 90.44 302 ALA A C 1
ATOM 2346 O O . ALA A 1 302 ? 12.457 28.197 7.355 1.00 90.44 302 ALA A O 1
ATOM 2347 N N . ALA A 1 303 ? 10.944 28.938 5.865 1.00 91.69 303 ALA A N 1
ATOM 2348 C CA . ALA A 1 303 ? 9.942 27.917 6.164 1.00 91.69 303 ALA A CA 1
ATOM 2349 C C . ALA A 1 303 ? 10.426 26.504 5.787 1.00 91.69 303 ALA A C 1
ATOM 2351 O O . ALA A 1 303 ? 10.347 25.597 6.613 1.00 91.69 303 ALA A O 1
ATOM 2352 N N . ILE A 1 304 ? 11.006 26.329 4.592 1.00 92.81 304 ILE A N 1
ATOM 2353 C CA . ILE A 1 304 ? 11.596 25.053 4.145 1.00 92.81 304 ILE A CA 1
ATOM 2354 C C . ILE A 1 304 ? 12.682 24.589 5.122 1.00 92.81 304 ILE A C 1
ATOM 2356 O O . ILE A 1 304 ? 12.651 23.453 5.590 1.00 92.81 304 ILE A O 1
ATOM 2360 N N . ARG A 1 305 ? 13.624 25.472 5.477 1.00 93.31 305 ARG A N 1
ATOM 2361 C CA . ARG A 1 305 ? 14.706 25.146 6.421 1.00 93.31 305 ARG A CA 1
ATOM 2362 C C . ARG A 1 305 ? 14.189 24.845 7.824 1.00 93.31 305 ARG A C 1
ATOM 2364 O O . ARG A 1 305 ? 14.742 23.972 8.483 1.00 93.31 305 ARG A O 1
ATOM 2371 N N . GLY A 1 306 ? 13.129 25.525 8.260 1.00 92.75 306 GLY A N 1
ATOM 2372 C CA . GLY A 1 306 ? 12.449 25.231 9.521 1.00 92.75 306 GLY A CA 1
ATOM 2373 C C . GLY A 1 306 ? 11.877 23.813 9.554 1.00 92.75 306 GLY A C 1
ATOM 2374 O O . GLY A 1 306 ? 12.101 23.097 10.526 1.00 92.75 306 GLY A O 1
ATOM 2375 N N . ILE A 1 307 ? 11.216 23.381 8.473 1.00 92.75 307 ILE A N 1
ATOM 2376 C CA . ILE A 1 307 ? 10.685 22.013 8.346 1.00 92.75 307 ILE A CA 1
ATOM 2377 C C . ILE A 1 307 ? 11.824 20.986 8.341 1.00 92.75 307 ILE A C 1
ATOM 2379 O O . ILE A 1 307 ? 11.779 20.024 9.098 1.00 92.75 307 ILE A O 1
ATOM 2383 N N . ILE A 1 308 ? 12.879 21.203 7.548 1.00 92.88 308 ILE A N 1
ATOM 2384 C CA . ILE A 1 308 ? 14.046 20.301 7.511 1.00 92.88 308 ILE A CA 1
ATOM 2385 C C . ILE A 1 308 ? 14.701 20.188 8.899 1.00 92.88 308 ILE A C 1
ATOM 2387 O O . ILE A 1 308 ? 15.076 19.096 9.325 1.00 92.88 308 ILE A O 1
ATOM 2391 N N . GLY A 1 309 ? 14.819 21.311 9.615 1.00 90.62 309 GLY A N 1
ATOM 2392 C CA . GLY A 1 309 ? 15.378 21.360 10.964 1.00 90.62 309 GLY A CA 1
ATOM 2393 C C . GLY A 1 309 ? 14.537 20.619 12.004 1.00 90.62 309 GLY A C 1
ATOM 2394 O O . GLY A 1 309 ? 15.110 20.001 12.895 1.00 90.62 309 GLY A O 1
ATOM 2395 N N . ALA A 1 310 ? 13.206 20.611 11.871 1.00 89.75 310 ALA A N 1
ATOM 2396 C CA . ALA A 1 310 ? 12.317 19.851 12.757 1.00 89.75 310 ALA A CA 1
ATOM 2397 C C . ALA A 1 310 ? 12.568 18.333 12.693 1.00 89.75 310 ALA A C 1
ATOM 2399 O O . ALA A 1 310 ? 12.364 17.633 13.680 1.00 89.75 310 ALA A O 1
ATOM 2400 N N . TRP A 1 311 ? 13.072 17.849 11.555 1.00 89.25 311 TRP A N 1
ATOM 2401 C CA . TRP A 1 311 ? 13.470 16.458 11.323 1.00 89.25 311 TRP A CA 1
ATOM 2402 C C . TRP A 1 311 ? 14.985 16.234 11.461 1.00 89.25 311 TRP A C 1
ATOM 2404 O O . TRP A 1 311 ? 15.518 15.255 10.944 1.00 89.25 311 TRP A O 1
ATOM 2414 N N . ASN A 1 312 ? 15.710 17.158 12.105 1.00 90.38 312 ASN A N 1
ATOM 2415 C CA . ASN A 1 312 ? 17.165 17.103 12.310 1.00 90.38 312 ASN A CA 1
ATOM 2416 C C . ASN A 1 312 ? 18.001 16.923 11.025 1.00 90.38 312 ASN A C 1
ATOM 2418 O O . ASN A 1 312 ? 19.160 16.517 11.101 1.00 90.38 312 ASN A O 1
ATOM 2422 N N . ALA A 1 313 ? 17.442 17.235 9.849 1.00 90.38 313 ALA A N 1
ATOM 2423 C CA . ALA A 1 313 ? 18.052 16.949 8.548 1.00 90.38 313 ALA A CA 1
ATOM 2424 C C . ALA A 1 313 ? 18.495 15.477 8.371 1.00 90.38 313 ALA A C 1
ATOM 2426 O O . ALA A 1 313 ? 19.482 15.199 7.685 1.00 90.38 313 ALA A O 1
ATOM 2427 N N . ASP A 1 314 ? 17.763 14.540 8.971 1.00 88.56 314 ASP A N 1
ATOM 2428 C CA . ASP A 1 314 ? 18.054 13.114 8.869 1.00 88.56 314 ASP A CA 1
ATOM 2429 C C . ASP A 1 314 ? 17.638 12.554 7.485 1.00 88.56 314 ASP A C 1
ATOM 2431 O O . ASP A 1 314 ? 16.484 12.723 7.069 1.00 88.56 314 ASP A O 1
ATOM 2435 N N . PRO A 1 315 ? 18.553 11.909 6.730 1.00 88.69 315 PRO A N 1
ATOM 2436 C CA . PRO A 1 315 ? 18.256 11.355 5.410 1.00 88.69 315 PRO A CA 1
ATOM 2437 C C . PRO A 1 315 ? 17.191 10.244 5.403 1.00 88.69 315 PRO A C 1
ATOM 2439 O O . PRO A 1 315 ? 16.625 9.985 4.340 1.00 88.69 315 PRO A O 1
ATOM 2442 N N . GLU A 1 316 ? 16.899 9.592 6.531 1.00 86.81 316 GLU A N 1
ATOM 2443 C CA . GLU A 1 316 ? 15.847 8.568 6.607 1.00 86.81 316 GLU A CA 1
ATOM 2444 C C . GLU A 1 316 ? 14.442 9.184 6.553 1.00 86.81 316 GLU A C 1
ATOM 2446 O O . GLU A 1 316 ? 13.532 8.599 5.968 1.00 86.81 316 GLU A O 1
ATOM 2451 N N . TYR A 1 317 ? 14.293 10.425 7.027 1.00 89.19 317 TYR A N 1
ATOM 2452 C CA . TYR A 1 317 ? 13.011 11.132 7.126 1.00 89.19 317 TYR A CA 1
ATOM 2453 C C . TYR A 1 317 ? 12.732 12.077 5.947 1.00 89.19 317 TYR A C 1
ATOM 2455 O O . TYR A 1 317 ? 11.909 12.992 6.031 1.00 89.19 317 TYR A O 1
ATOM 2463 N N . VAL A 1 318 ? 13.411 11.895 4.809 1.00 91.94 318 VAL A N 1
ATOM 2464 C CA . VAL A 1 318 ? 13.212 12.763 3.631 1.00 91.94 318 VAL A CA 1
ATOM 2465 C C . VAL A 1 318 ? 11.787 12.697 3.080 1.00 91.94 318 VAL A C 1
ATOM 2467 O O . VAL A 1 318 ? 11.314 13.681 2.513 1.00 91.94 318 VAL A O 1
ATOM 2470 N N . ILE A 1 319 ? 11.087 11.569 3.243 1.00 91.31 319 ILE A N 1
ATOM 2471 C CA . ILE A 1 319 ? 9.688 11.427 2.821 1.00 91.31 319 ILE A CA 1
ATOM 2472 C C . ILE A 1 319 ? 8.795 12.298 3.706 1.00 91.31 319 ILE A C 1
ATOM 2474 O O . ILE A 1 319 ? 7.959 13.034 3.188 1.00 91.31 319 ILE A O 1
ATOM 2478 N N . GLU A 1 320 ? 8.988 12.265 5.017 1.00 89.88 320 GLU A N 1
ATOM 2479 C CA . GLU A 1 320 ? 8.258 13.063 5.996 1.00 89.88 320 GLU A CA 1
ATOM 2480 C C . GLU A 1 320 ? 8.525 14.560 5.793 1.00 89.88 320 GLU A C 1
ATOM 2482 O O . GLU A 1 320 ? 7.578 15.344 5.726 1.00 89.88 320 GLU A O 1
ATOM 2487 N N . MET A 1 321 ? 9.783 14.952 5.556 1.00 92.81 321 MET A N 1
ATOM 2488 C CA . MET A 1 321 ? 10.127 16.329 5.177 1.00 92.81 321 MET A CA 1
ATOM 2489 C C . MET A 1 321 ? 9.378 16.763 3.908 1.00 92.81 321 MET A C 1
ATOM 2491 O O . MET A 1 321 ? 8.802 17.850 3.863 1.00 92.81 321 MET A O 1
ATOM 2495 N N . MET A 1 322 ? 9.346 15.917 2.870 1.00 93.50 322 MET A N 1
ATOM 2496 C CA . MET A 1 322 ? 8.598 16.194 1.638 1.00 93.50 322 MET A CA 1
ATOM 2497 C C . MET A 1 322 ? 7.086 16.295 1.878 1.00 93.50 322 MET A C 1
ATOM 2499 O O . MET A 1 322 ? 6.424 17.120 1.244 1.00 93.50 322 MET A O 1
ATOM 2503 N N . GLN A 1 323 ? 6.528 15.490 2.786 1.00 90.25 323 GLN A N 1
ATOM 2504 C CA . GLN A 1 323 ? 5.114 15.554 3.162 1.00 90.25 323 GLN A CA 1
ATOM 2505 C C . GLN A 1 323 ? 4.770 16.876 3.841 1.00 90.25 323 GLN A C 1
ATOM 2507 O O . GLN A 1 323 ? 3.794 17.506 3.434 1.00 90.25 323 GLN A O 1
ATOM 2512 N N . ASP A 1 324 ? 5.572 17.305 4.813 1.00 90.44 324 ASP A N 1
ATOM 2513 C CA . ASP A 1 324 ? 5.342 18.543 5.560 1.00 90.44 324 ASP A CA 1
ATOM 2514 C C . ASP A 1 324 ? 5.536 19.777 4.668 1.00 90.44 324 ASP A C 1
ATOM 2516 O O . ASP A 1 324 ? 4.742 20.719 4.706 1.00 90.44 324 ASP A O 1
ATOM 2520 N N . ILE A 1 325 ? 6.536 19.750 3.778 1.00 92.25 325 ILE A N 1
ATOM 2521 C CA . ILE A 1 325 ? 6.726 20.785 2.751 1.00 92.25 325 ILE A CA 1
ATOM 2522 C C . ILE A 1 325 ? 5.519 20.829 1.816 1.00 92.25 325 ILE A C 1
ATOM 2524 O O . ILE A 1 325 ? 4.985 21.907 1.558 1.00 92.25 325 ILE A O 1
ATOM 2528 N N . GLN A 1 326 ? 5.044 19.683 1.326 1.00 91.06 326 GLN A N 1
ATOM 2529 C CA . GLN A 1 326 ? 3.856 19.656 0.481 1.00 91.06 326 GLN A CA 1
ATOM 2530 C C . GLN A 1 326 ? 2.609 20.129 1.226 1.00 91.06 326 GLN A C 1
ATOM 2532 O O . GLN A 1 326 ? 1.756 20.769 0.622 1.00 91.06 326 GLN A O 1
ATOM 2537 N N . GLU A 1 327 ? 2.464 19.835 2.513 1.00 87.81 327 GLU A N 1
ATOM 2538 C CA . GLU A 1 327 ? 1.341 20.343 3.295 1.00 87.81 327 GLU A CA 1
ATOM 2539 C C . GLU A 1 327 ? 1.387 21.871 3.431 1.00 87.81 327 GLU A C 1
ATOM 2541 O O . GLU A 1 327 ? 0.345 22.525 3.347 1.00 87.81 327 GLU A O 1
ATOM 2546 N N . HIS A 1 328 ? 2.585 22.442 3.567 1.00 88.44 328 HIS A N 1
ATOM 2547 C CA . HIS A 1 328 ? 2.784 23.884 3.661 1.00 88.44 328 HIS A CA 1
ATOM 2548 C C . HIS A 1 328 ? 2.589 24.603 2.314 1.00 88.44 328 HIS A C 1
ATOM 2550 O O . HIS A 1 328 ? 1.877 25.603 2.233 1.00 88.44 328 HIS A O 1
ATOM 2556 N N . PHE A 1 329 ? 3.199 24.092 1.241 1.00 87.94 329 PHE A N 1
ATOM 2557 C CA . PHE A 1 329 ? 3.249 24.747 -0.075 1.00 87.94 329 PHE A CA 1
ATOM 2558 C C . PHE A 1 329 ? 2.242 24.187 -1.093 1.00 87.94 329 PHE A C 1
ATOM 2560 O O . PHE A 1 329 ? 2.154 24.687 -2.217 1.00 87.94 329 PHE A O 1
ATOM 2567 N N . ARG A 1 330 ? 1.476 23.150 -0.730 1.00 87.88 330 ARG A N 1
ATOM 2568 C CA . ARG A 1 330 ? 0.547 22.372 -1.586 1.00 87.88 330 ARG A CA 1
ATOM 2569 C C . ARG A 1 330 ? 1.208 21.592 -2.726 1.00 87.88 330 ARG A C 1
ATOM 2571 O O . ARG A 1 330 ? 0.521 20.967 -3.525 1.00 87.88 330 ARG A O 1
ATOM 2578 N N . HIS A 1 331 ? 2.529 21.620 -2.808 1.00 91.00 331 HIS A N 1
ATOM 2579 C CA . HIS A 1 331 ? 3.364 20.872 -3.746 1.00 91.00 331 HIS A CA 1
ATOM 2580 C C . HIS A 1 331 ? 4.799 20.860 -3.211 1.00 91.00 331 HIS A C 1
ATOM 2582 O O . HIS A 1 331 ? 5.080 21.513 -2.207 1.00 91.00 331 HIS A O 1
ATOM 2588 N N . ILE A 1 332 ? 5.702 20.141 -3.871 1.00 91.31 332 ILE A N 1
ATOM 2589 C CA . ILE A 1 332 ? 7.125 20.098 -3.534 1.00 91.31 332 ILE A CA 1
ATOM 2590 C C . ILE A 1 332 ? 7.894 20.922 -4.578 1.00 91.31 332 ILE A C 1
ATOM 2592 O O . ILE A 1 332 ? 8.131 20.430 -5.685 1.00 91.31 332 ILE A O 1
ATOM 2596 N N . PRO A 1 333 ? 8.285 22.173 -4.264 1.00 90.56 333 PRO A N 1
ATOM 2597 C CA . PRO A 1 333 ? 9.088 22.989 -5.165 1.00 90.56 333 PRO A CA 1
ATOM 2598 C C . PRO A 1 333 ? 10.466 22.367 -5.395 1.00 90.56 333 PRO A C 1
ATOM 2600 O O . PRO A 1 333 ? 11.031 21.712 -4.516 1.00 90.56 333 PRO A O 1
ATOM 2603 N N . LYS A 1 334 ? 11.089 22.661 -6.537 1.00 88.75 334 LYS A N 1
ATOM 2604 C CA . LYS A 1 334 ? 12.472 22.238 -6.793 1.00 88.75 334 LYS A CA 1
ATOM 2605 C C . LYS A 1 334 ? 13.444 22.792 -5.749 1.00 88.75 334 LYS A C 1
ATOM 2607 O O . LYS A 1 334 ? 14.351 22.079 -5.332 1.00 88.75 334 LYS A O 1
ATOM 2612 N N . THR A 1 335 ? 13.237 24.032 -5.302 1.00 89.75 335 THR A N 1
ATOM 2613 C CA . THR A 1 335 ? 14.083 24.653 -4.270 1.00 89.75 335 THR A CA 1
ATOM 2614 C C . THR A 1 335 ? 14.022 23.889 -2.950 1.00 89.75 335 THR A C 1
ATOM 2616 O O . THR A 1 335 ? 15.047 23.749 -2.294 1.00 89.75 335 THR A O 1
ATOM 2619 N N . ALA A 1 336 ? 12.874 23.300 -2.604 1.00 92.12 336 ALA A N 1
ATOM 2620 C CA . ALA A 1 336 ? 12.761 22.425 -1.442 1.00 92.12 336 ALA A CA 1
ATOM 2621 C C . ALA A 1 336 ? 13.591 21.142 -1.593 1.00 92.12 336 ALA A C 1
ATOM 2623 O O . ALA A 1 336 ? 14.320 20.781 -0.674 1.00 92.12 336 ALA A O 1
ATOM 2624 N N . LEU A 1 337 ? 13.543 20.483 -2.758 1.00 92.31 337 LEU A N 1
ATOM 2625 C CA . LEU A 1 337 ? 14.378 19.303 -3.029 1.00 92.31 337 LEU A CA 1
ATOM 2626 C C . LEU A 1 337 ? 15.875 19.637 -2.983 1.00 92.31 337 LEU A C 1
ATOM 2628 O O . LEU A 1 337 ? 16.668 18.846 -2.476 1.00 92.31 337 LEU A O 1
ATOM 2632 N N . ASP A 1 338 ? 16.263 20.806 -3.497 1.00 91.44 338 ASP A N 1
ATOM 2633 C CA . ASP A 1 338 ? 17.649 21.269 -3.471 1.00 91.44 338 ASP A CA 1
ATOM 2634 C C . ASP A 1 338 ? 18.127 21.570 -2.036 1.00 91.44 338 ASP A C 1
ATOM 2636 O O . ASP A 1 338 ? 19.250 21.201 -1.689 1.00 91.44 338 ASP A O 1
ATOM 2640 N N . GLU A 1 339 ? 17.286 22.173 -1.188 1.00 93.62 339 GLU A N 1
ATOM 2641 C CA . GLU A 1 339 ? 17.591 22.430 0.229 1.00 93.62 339 GLU A CA 1
ATOM 2642 C C . GLU A 1 339 ? 17.645 21.132 1.053 1.00 93.62 339 GLU A C 1
ATOM 2644 O O . GLU A 1 339 ? 18.579 20.953 1.836 1.00 93.62 339 GLU A O 1
ATOM 2649 N N . ILE A 1 340 ? 16.726 20.180 0.825 1.00 93.88 340 ILE A N 1
ATOM 2650 C CA . ILE A 1 340 ? 16.798 18.844 1.444 1.00 93.88 340 ILE A CA 1
ATOM 2651 C C . ILE A 1 340 ? 18.106 18.157 1.038 1.00 93.88 340 ILE A C 1
ATOM 2653 O O . ILE A 1 340 ? 18.809 17.633 1.901 1.00 93.88 340 ILE A O 1
ATOM 2657 N N . ALA A 1 341 ? 18.472 18.179 -0.249 1.00 94.31 341 ALA A N 1
ATOM 2658 C CA . ALA A 1 341 ? 19.714 17.569 -0.730 1.00 94.31 341 ALA A CA 1
ATOM 2659 C C . ALA A 1 341 ? 20.952 18.165 -0.047 1.00 94.31 341 ALA A C 1
ATOM 2661 O O . ALA A 1 341 ? 21.880 17.437 0.299 1.00 94.31 341 ALA A O 1
ATOM 2662 N N . LEU A 1 342 ? 20.971 19.486 0.149 1.00 93.62 342 LEU A N 1
ATOM 2663 C CA . LEU A 1 342 ? 22.072 20.177 0.815 1.00 93.62 342 LEU A CA 1
ATOM 2664 C C . LEU A 1 342 ? 22.163 19.813 2.301 1.00 93.62 342 LEU A C 1
ATOM 2666 O O . LEU A 1 342 ? 23.259 19.526 2.783 1.00 93.62 342 LEU A O 1
ATOM 2670 N N . ALA A 1 343 ? 21.035 19.803 3.012 1.00 94.00 343 ALA A N 1
ATOM 2671 C CA . ALA A 1 343 ? 21.001 19.558 4.451 1.00 94.00 343 ALA A CA 1
ATOM 2672 C C . ALA A 1 343 ? 21.279 18.088 4.807 1.00 94.00 343 ALA A C 1
ATOM 2674 O O . ALA A 1 343 ? 22.122 17.804 5.653 1.00 94.00 343 ALA A O 1
ATOM 2675 N N . THR A 1 344 ? 20.621 17.159 4.111 1.00 92.75 344 THR A N 1
ATOM 2676 C CA . THR A 1 344 ? 20.711 15.708 4.370 1.00 92.75 344 THR A CA 1
ATOM 2677 C C . THR A 1 344 ? 21.903 15.043 3.677 1.00 92.75 344 THR A C 1
ATOM 2679 O O . THR A 1 344 ? 22.216 13.883 3.936 1.00 92.75 344 THR A O 1
ATOM 2682 N N . ARG A 1 345 ? 22.563 15.755 2.749 1.00 91.81 345 ARG A N 1
ATOM 2683 C CA . ARG A 1 345 ? 23.577 15.224 1.815 1.00 91.81 345 ARG A CA 1
ATOM 2684 C C . ARG A 1 345 ? 23.060 14.103 0.903 1.00 91.81 345 ARG A C 1
ATOM 2686 O O . ARG A 1 345 ? 23.860 13.403 0.276 1.00 91.81 345 ARG A O 1
ATOM 2693 N N . ALA A 1 346 ? 21.743 13.940 0.785 1.00 89.94 346 ALA A N 1
ATOM 2694 C CA . ALA A 1 346 ? 21.145 12.997 -0.146 1.00 89.94 346 ALA A CA 1
ATOM 2695 C C . ALA A 1 346 ? 21.347 13.456 -1.608 1.00 89.94 346 ALA A C 1
ATOM 2697 O O . ALA A 1 346 ? 21.203 14.643 -1.920 1.00 89.94 346 ALA A O 1
ATOM 2698 N N . PRO A 1 347 ? 21.640 12.543 -2.555 1.00 91.19 347 PRO A N 1
ATOM 2699 C CA . PRO A 1 347 ? 21.746 12.903 -3.965 1.00 91.19 347 PRO A CA 1
ATOM 2700 C C . PRO A 1 347 ? 20.432 13.482 -4.513 1.00 91.19 347 PRO A C 1
ATOM 2702 O O . PRO A 1 347 ? 19.372 12.881 -4.365 1.00 91.19 347 PRO A O 1
ATOM 2705 N N . ARG A 1 348 ? 20.488 14.598 -5.252 1.00 88.81 348 ARG A N 1
ATOM 2706 C CA . ARG A 1 348 ? 19.289 15.217 -5.865 1.00 88.81 348 ARG A CA 1
ATOM 2707 C C . ARG A 1 348 ? 18.489 14.254 -6.742 1.00 88.81 348 ARG A C 1
ATOM 2709 O O . ARG A 1 348 ? 17.265 14.278 -6.724 1.00 88.81 348 ARG A O 1
ATOM 2716 N N . ALA A 1 349 ? 19.180 13.392 -7.491 1.00 87.19 349 ALA A N 1
ATOM 2717 C CA . ALA A 1 349 ? 18.538 12.374 -8.320 1.00 87.19 349 ALA A CA 1
ATOM 2718 C C . ALA A 1 349 ? 17.720 11.376 -7.483 1.00 87.19 349 ALA A C 1
ATOM 2720 O O . ALA A 1 349 ? 16.641 10.973 -7.905 1.00 87.19 349 ALA A O 1
ATOM 2721 N N . HIS A 1 350 ? 18.202 11.032 -6.283 1.00 88.19 350 HIS A N 1
ATOM 2722 C CA . HIS A 1 350 ? 17.486 10.178 -5.334 1.00 88.19 350 HIS A CA 1
ATOM 2723 C C . HIS A 1 350 ? 16.216 10.864 -4.828 1.00 88.19 350 HIS A C 1
ATOM 2725 O O . HIS A 1 350 ? 15.137 10.285 -4.898 1.00 88.19 350 HIS A O 1
ATOM 2731 N N . LEU A 1 351 ? 16.313 12.129 -4.411 1.00 90.81 351 LEU A N 1
ATOM 2732 C CA . LEU A 1 351 ? 15.148 12.889 -3.946 1.00 90.81 351 LEU A CA 1
ATOM 2733 C C . LEU A 1 351 ? 14.111 13.107 -5.053 1.00 90.81 351 LEU A C 1
ATOM 2735 O O . LEU A 1 351 ? 12.914 13.030 -4.798 1.00 90.81 351 LEU A O 1
ATOM 2739 N N . TYR A 1 352 ? 14.554 13.334 -6.291 1.00 89.19 352 TYR A N 1
ATOM 2740 C CA . TYR A 1 352 ? 13.649 13.447 -7.432 1.00 89.19 352 TYR A CA 1
ATOM 2741 C C . TYR A 1 352 ? 12.959 12.113 -7.751 1.00 89.19 352 TYR A C 1
ATOM 2743 O O . TYR A 1 352 ? 11.765 12.096 -8.049 1.00 89.19 352 TYR A O 1
ATOM 2751 N N . HIS A 1 353 ? 13.678 10.990 -7.644 1.00 88.94 353 HIS A N 1
ATOM 2752 C CA . HIS A 1 353 ? 13.088 9.652 -7.767 1.00 88.94 353 HIS A CA 1
ATOM 2753 C C . HIS A 1 353 ? 12.006 9.433 -6.708 1.00 88.94 353 HIS A C 1
ATOM 2755 O O . HIS A 1 353 ? 10.881 9.089 -7.047 1.00 88.94 353 HIS A O 1
ATOM 2761 N N . VAL A 1 354 ? 12.298 9.740 -5.442 1.00 90.19 354 VAL A N 1
ATOM 2762 C CA . VAL A 1 354 ? 11.324 9.675 -4.339 1.00 90.19 354 VAL A CA 1
ATOM 2763 C C . VAL A 1 354 ? 10.099 10.554 -4.630 1.00 90.19 354 VAL A C 1
ATOM 2765 O O . VAL A 1 354 ? 8.972 10.061 -4.616 1.00 90.19 354 VAL A O 1
ATOM 2768 N N . ALA A 1 355 ? 10.307 11.829 -4.969 1.00 89.38 355 ALA A N 1
ATOM 2769 C CA . ALA A 1 355 ? 9.231 12.789 -5.224 1.00 89.38 355 ALA A CA 1
ATOM 2770 C C . ALA A 1 355 ? 8.330 12.409 -6.415 1.00 89.38 355 ALA A C 1
ATOM 2772 O O . ALA A 1 355 ? 7.172 12.817 -6.457 1.00 89.38 355 ALA A O 1
ATOM 2773 N N . THR A 1 356 ? 8.843 11.636 -7.377 1.00 87.94 356 THR A N 1
ATOM 2774 C CA . THR A 1 356 ? 8.093 11.200 -8.568 1.00 87.94 356 THR A CA 1
ATOM 2775 C C . THR A 1 356 ? 7.553 9.771 -8.470 1.00 87.94 356 THR A C 1
ATOM 2777 O O . THR A 1 356 ? 6.627 9.420 -9.201 1.00 87.94 356 THR A O 1
ATOM 2780 N N . PHE A 1 357 ? 8.081 8.952 -7.558 1.00 88.75 357 PHE A N 1
ATOM 2781 C CA . PHE A 1 357 ? 7.633 7.580 -7.322 1.00 88.75 357 PHE A CA 1
ATOM 2782 C C . PHE A 1 357 ? 6.290 7.523 -6.579 1.00 88.75 357 PHE A C 1
ATOM 2784 O O . PHE A 1 357 ? 5.401 6.744 -6.932 1.00 88.75 357 PHE A O 1
ATOM 2791 N N . TYR A 1 358 ? 6.130 8.342 -5.537 1.00 86.44 358 TYR A N 1
ATOM 2792 C CA . TYR A 1 358 ? 4.954 8.315 -4.670 1.00 86.44 358 TYR A CA 1
ATOM 2793 C C . TYR A 1 358 ? 3.807 9.158 -5.233 1.00 86.44 358 TYR A C 1
ATOM 2795 O O . TYR A 1 358 ? 3.926 10.370 -5.381 1.00 86.44 358 TYR A O 1
ATOM 2803 N N . LYS A 1 359 ? 2.641 8.540 -5.467 1.00 81.38 359 LYS A N 1
ATOM 2804 C CA . LYS A 1 359 ? 1.468 9.225 -6.045 1.00 81.38 359 LYS A CA 1
ATOM 2805 C C . LYS A 1 359 ? 0.897 10.332 -5.148 1.00 81.38 359 LYS A C 1
ATOM 2807 O O . LYS A 1 359 ? 0.216 11.227 -5.645 1.00 81.38 359 LYS A O 1
ATOM 2812 N N . ALA A 1 360 ? 1.127 10.270 -3.834 1.00 81.75 360 ALA A N 1
ATOM 2813 C CA . ALA A 1 360 ? 0.697 11.339 -2.937 1.00 81.75 360 ALA A CA 1
ATOM 2814 C C . ALA A 1 360 ? 1.518 12.623 -3.119 1.00 81.75 360 ALA A C 1
ATOM 2816 O O . ALA A 1 360 ? 1.030 13.689 -2.740 1.00 81.75 360 ALA A O 1
ATOM 2817 N N . PHE A 1 361 ? 2.730 12.534 -3.675 1.00 88.62 361 PHE A N 1
ATOM 2818 C CA . PHE A 1 361 ? 3.568 13.690 -3.947 1.00 88.62 361 PHE A CA 1
ATOM 2819 C C . PHE A 1 361 ? 3.212 14.352 -5.273 1.00 88.62 361 PHE A C 1
ATOM 2821 O O . PHE A 1 361 ? 2.845 13.706 -6.252 1.00 88.62 361 PHE A O 1
ATOM 2828 N N . SER A 1 362 ? 3.308 15.676 -5.281 1.00 87.88 362 SER A N 1
ATOM 2829 C CA . SER A 1 362 ? 3.132 16.510 -6.455 1.00 87.88 362 SER A CA 1
ATOM 2830 C C . SER A 1 362 ? 4.236 17.545 -6.489 1.00 87.88 362 SER A C 1
ATOM 2832 O O . SER A 1 362 ? 4.385 18.342 -5.566 1.00 87.88 362 SER A O 1
ATOM 2834 N N . ILE A 1 363 ? 4.988 17.552 -7.581 1.00 86.81 363 ILE A N 1
ATOM 2835 C CA . ILE A 1 363 ? 5.955 18.610 -7.899 1.00 86.81 363 ILE A CA 1
ATOM 2836 C C . ILE A 1 363 ? 5.290 19.796 -8.617 1.00 86.81 363 ILE A C 1
ATOM 2838 O O . ILE A 1 363 ? 5.908 20.841 -8.805 1.00 86.81 363 ILE A O 1
ATOM 2842 N N . GLU A 1 364 ? 4.018 19.645 -8.995 1.00 84.62 364 GLU A N 1
ATOM 2843 C CA . GLU A 1 364 ? 3.190 20.692 -9.591 1.00 84.62 364 GLU A CA 1
ATOM 2844 C C . GLU A 1 364 ? 2.236 21.287 -8.538 1.00 84.62 364 GLU A C 1
ATOM 2846 O O . GLU A 1 364 ? 1.741 20.539 -7.683 1.00 84.62 364 GLU A O 1
ATOM 2851 N N . PRO A 1 365 ? 1.951 22.604 -8.580 1.00 86.12 365 PRO A N 1
ATOM 2852 C CA . PRO A 1 365 ? 1.016 23.246 -7.658 1.00 86.12 365 PRO A CA 1
ATOM 2853 C C . PRO A 1 365 ? -0.355 22.558 -7.627 1.00 86.12 365 PRO A C 1
ATOM 2855 O O . PRO A 1 365 ? -1.015 22.401 -8.659 1.00 86.12 365 PRO A O 1
ATOM 2858 N N . ARG A 1 366 ? -0.804 22.169 -6.429 1.00 88.12 366 ARG A N 1
ATOM 2859 C CA . ARG A 1 366 ? -2.153 21.633 -6.207 1.00 88.12 366 ARG A CA 1
ATOM 2860 C C . ARG A 1 366 ? -3.083 22.696 -5.640 1.00 88.12 366 ARG A C 1
ATOM 2862 O O . ARG A 1 366 ? -2.641 23.679 -5.041 1.00 88.12 366 ARG A O 1
ATOM 2869 N N . GLY A 1 367 ? -4.376 22.489 -5.852 1.00 86.94 367 GLY A N 1
ATOM 2870 C CA . GLY A 1 367 ? -5.413 23.380 -5.368 1.00 86.94 367 GLY A CA 1
ATOM 2871 C C . GLY A 1 367 ? -5.548 23.342 -3.847 1.00 86.94 367 GLY A C 1
ATOM 2872 O O . GLY A 1 367 ? -5.040 22.441 -3.180 1.00 86.94 367 GLY A O 1
ATOM 2873 N N . GLU A 1 368 ? -6.261 24.316 -3.287 1.00 87.06 368 GLU A N 1
ATOM 2874 C CA . GLU A 1 368 ? -6.569 24.399 -1.851 1.00 87.06 368 GLU A CA 1
ATOM 2875 C C . GLU A 1 368 ? -7.256 23.145 -1.313 1.00 87.06 368 GLU A C 1
ATOM 2877 O O . GLU A 1 368 ? -7.066 22.776 -0.157 1.00 87.06 368 GLU A O 1
ATOM 2882 N N . THR A 1 369 ? -8.064 22.477 -2.134 1.00 88.19 369 THR A N 1
ATOM 2883 C CA . THR A 1 369 ? -8.779 21.261 -1.749 1.00 88.19 369 THR A CA 1
ATOM 2884 C C . THR A 1 369 ? -8.631 20.174 -2.798 1.00 88.19 369 THR A C 1
ATOM 2886 O O . THR A 1 369 ? -8.966 20.350 -3.966 1.00 88.19 369 THR A O 1
ATOM 2889 N N . THR A 1 370 ? -8.159 19.005 -2.368 1.00 89.81 370 THR A N 1
ATOM 2890 C CA . THR A 1 370 ? -8.083 17.822 -3.231 1.00 89.81 370 THR A CA 1
ATOM 2891 C C . THR A 1 370 ? -9.374 17.012 -3.122 1.00 89.81 370 THR A C 1
ATOM 2893 O O . THR A 1 370 ? -9.816 16.683 -2.023 1.00 89.81 370 THR A O 1
ATOM 2896 N N . ILE A 1 371 ? -9.970 16.682 -4.264 1.00 93.94 371 ILE A N 1
ATOM 2897 C CA . ILE A 1 371 ? -11.139 15.814 -4.407 1.00 93.94 371 ILE A CA 1
ATOM 2898 C C . ILE A 1 371 ? -10.651 14.475 -4.943 1.00 93.94 371 ILE A C 1
ATOM 2900 O O . ILE A 1 371 ? -10.151 14.398 -6.059 1.00 93.94 371 ILE A O 1
ATOM 2904 N N . GLN A 1 372 ? -10.812 13.408 -4.171 1.00 93.62 372 GLN A N 1
ATOM 2905 C CA . GLN A 1 372 ? -10.399 12.061 -4.545 1.00 93.62 372 GLN A CA 1
ATOM 2906 C C . GLN A 1 372 ? -11.625 11.171 -4.730 1.00 93.62 372 GLN A C 1
ATOM 2908 O O . GLN A 1 372 ? -12.345 10.870 -3.776 1.00 93.62 372 GLN A O 1
ATOM 2913 N N . VAL A 1 373 ? -11.850 10.702 -5.955 1.00 95.31 373 VAL A N 1
ATOM 2914 C CA . VAL A 1 373 ? -12.925 9.754 -6.266 1.00 95.31 373 VAL A CA 1
ATOM 2915 C C . VAL A 1 373 ? -12.367 8.334 -6.235 1.00 95.31 373 VAL A C 1
ATOM 2917 O O . VAL A 1 373 ? -11.417 8.002 -6.952 1.00 95.31 373 VAL A O 1
ATOM 2920 N N . CYS A 1 374 ? -12.951 7.479 -5.393 1.00 93.56 374 CYS A N 1
ATOM 2921 C CA . CYS A 1 374 ? -12.537 6.086 -5.277 1.00 93.56 374 CYS A CA 1
ATOM 2922 C C . CYS A 1 374 ? -13.028 5.266 -6.474 1.00 93.56 374 CYS A C 1
ATOM 2924 O O . CYS A 1 374 ? -14.227 5.093 -6.682 1.00 93.56 374 CYS A O 1
ATOM 2926 N N . MET A 1 375 ? -12.086 4.688 -7.214 1.00 93.00 375 MET A N 1
ATOM 2927 C CA . MET A 1 375 ? -12.332 3.827 -8.375 1.00 93.00 375 MET A CA 1
ATOM 2928 C C . MET A 1 375 ? -12.135 2.338 -8.060 1.00 93.00 375 MET A C 1
ATOM 2930 O O . MET A 1 375 ? -12.017 1.516 -8.968 1.00 93.00 375 MET A O 1
ATOM 2934 N N . GLY A 1 376 ? -12.075 1.980 -6.776 1.00 88.88 376 GLY A N 1
ATOM 2935 C CA . GLY A 1 376 ? -11.914 0.598 -6.325 1.00 88.88 376 GLY A CA 1
ATOM 2936 C C . GLY A 1 376 ? -13.138 -0.243 -6.642 1.00 88.88 376 GLY A C 1
ATOM 2937 O O . GLY A 1 376 ? -14.226 0.297 -6.827 1.00 88.88 376 GLY A O 1
ATOM 2938 N N . THR A 1 377 ? -12.989 -1.567 -6.660 1.00 89.75 377 THR A N 1
ATOM 2939 C CA . THR A 1 377 ? -14.008 -2.508 -7.158 1.00 89.75 377 THR A CA 1
ATOM 2940 C C . THR A 1 377 ? -15.413 -2.238 -6.608 1.00 89.75 377 THR A C 1
ATOM 2942 O O . THR A 1 377 ? -16.354 -2.095 -7.384 1.00 89.75 377 THR A O 1
ATOM 2945 N N . ALA A 1 378 ? -15.562 -2.075 -5.288 1.00 90.69 378 ALA A N 1
ATOM 2946 C CA . ALA A 1 378 ? -16.861 -1.796 -4.666 1.00 90.69 378 ALA A CA 1
ATOM 2947 C C . ALA A 1 378 ? -17.486 -0.463 -5.129 1.00 90.69 378 ALA A C 1
ATOM 2949 O O . ALA A 1 378 ? -18.695 -0.380 -5.334 1.00 90.69 378 ALA A O 1
ATOM 2950 N N . CYS A 1 379 ? -16.669 0.578 -5.316 1.00 93.19 379 CYS A N 1
ATOM 2951 C CA . CYS A 1 379 ? -17.127 1.883 -5.796 1.00 93.19 379 CYS A CA 1
ATOM 2952 C C . CYS A 1 379 ? -17.427 1.844 -7.299 1.00 93.19 379 CYS A C 1
ATOM 2954 O O . CYS A 1 379 ? -18.445 2.376 -7.735 1.00 93.19 379 CYS A O 1
ATOM 2956 N N . HIS A 1 380 ? -16.586 1.160 -8.077 1.00 91.69 380 HIS A N 1
ATOM 2957 C CA . HIS A 1 380 ? -16.773 0.961 -9.509 1.00 91.69 380 HIS A CA 1
ATOM 2958 C C . HIS A 1 380 ? -18.101 0.257 -9.811 1.00 91.69 380 HIS A C 1
ATOM 2960 O O . HIS A 1 380 ? -18.904 0.786 -10.576 1.00 91.69 380 HIS A O 1
ATOM 2966 N N . VAL A 1 381 ? -18.381 -0.869 -9.141 1.00 91.00 381 VAL A N 1
ATOM 2967 C CA . VAL A 1 381 ? -19.643 -1.619 -9.295 1.00 91.00 381 VAL A CA 1
ATOM 2968 C C . VAL A 1 381 ? -20.860 -0.759 -8.941 1.00 91.00 381 VAL A C 1
ATOM 2970 O O . VAL A 1 381 ? -21.901 -0.864 -9.582 1.00 91.00 381 VAL A O 1
ATOM 2973 N N . LYS A 1 382 ? -20.728 0.140 -7.960 1.00 91.44 382 LYS A N 1
ATOM 2974 C CA . LYS A 1 382 ? -21.786 1.083 -7.571 1.00 91.44 382 LYS A CA 1
ATOM 2975 C C . LYS A 1 382 ? -21.822 2.378 -8.406 1.00 91.44 382 LYS A C 1
ATOM 2977 O O . LYS A 1 382 ? -22.562 3.297 -8.066 1.00 91.44 382 LYS A O 1
ATOM 2982 N N . GLY A 1 383 ? -21.072 2.456 -9.507 1.00 91.38 383 GLY A N 1
ATOM 2983 C CA . GLY A 1 383 ? -21.177 3.541 -10.487 1.00 91.38 383 GLY A CA 1
ATOM 2984 C C . GLY A 1 383 ? -20.275 4.754 -10.245 1.00 91.38 383 GLY A C 1
ATOM 2985 O O . GLY A 1 383 ? -20.619 5.848 -10.690 1.00 91.38 383 GLY A O 1
ATOM 2986 N N . ALA A 1 384 ? -19.121 4.588 -9.587 1.00 93.75 384 ALA A N 1
ATOM 2987 C CA . ALA A 1 384 ? -18.174 5.680 -9.323 1.00 93.75 384 ALA A CA 1
ATOM 2988 C C . ALA A 1 384 ? -17.706 6.446 -10.575 1.00 93.75 384 ALA A C 1
ATOM 2990 O O . ALA A 1 384 ? -17.423 7.637 -10.475 1.00 93.75 384 ALA A O 1
ATOM 2991 N N . SER A 1 385 ? -17.689 5.818 -11.757 1.00 92.38 385 SER A N 1
ATOM 2992 C CA . SER A 1 385 ? -17.378 6.514 -13.017 1.00 92.38 385 SER A CA 1
ATOM 2993 C C . SER A 1 385 ? -18.314 7.695 -13.275 1.00 92.38 385 SER A C 1
ATOM 2995 O O . SER A 1 385 ? -17.854 8.775 -13.611 1.00 92.38 385 SER A O 1
ATOM 2997 N N . ARG A 1 386 ? -19.615 7.539 -13.003 1.00 93.62 386 ARG A N 1
ATOM 2998 C CA . ARG A 1 386 ? -20.603 8.612 -13.190 1.00 93.62 386 ARG A CA 1
ATOM 2999 C C . ARG A 1 386 ? -20.398 9.774 -12.219 1.00 93.62 386 ARG A C 1
ATOM 3001 O O . ARG A 1 386 ? -20.748 10.903 -12.540 1.00 93.62 386 ARG A O 1
ATOM 3008 N N . ILE A 1 387 ? -19.873 9.485 -11.028 1.00 95.19 387 ILE A N 1
ATOM 3009 C CA . ILE A 1 387 ? -19.531 10.495 -10.020 1.00 95.19 387 ILE A CA 1
ATOM 3010 C C . ILE A 1 387 ? -18.308 11.280 -10.496 1.00 95.19 387 ILE A C 1
ATOM 3012 O O . ILE A 1 387 ? -18.331 12.508 -10.470 1.00 95.19 387 ILE A O 1
ATOM 3016 N N . LEU A 1 388 ? -17.281 10.578 -10.989 1.00 95.44 388 LEU A N 1
ATOM 3017 C CA . LEU A 1 388 ? -16.094 11.200 -11.571 1.00 95.44 388 LEU A CA 1
ATOM 3018 C C . LEU A 1 388 ? -16.463 12.103 -12.755 1.00 95.44 388 LEU A C 1
ATOM 3020 O O . LEU A 1 388 ? -16.096 13.272 -12.748 1.00 95.44 388 LEU A O 1
ATOM 3024 N N . ASP A 1 389 ? -17.281 11.610 -13.689 1.00 92.75 389 ASP A N 1
ATOM 3025 C CA . ASP A 1 389 ? -17.781 12.393 -14.827 1.00 92.75 389 ASP A CA 1
ATOM 3026 C C . ASP A 1 389 ? -18.570 13.638 -14.386 1.00 92.75 389 ASP A C 1
ATOM 3028 O O . ASP A 1 389 ? -18.634 14.629 -15.114 1.00 92.75 389 ASP A O 1
ATOM 3032 N N . GLY A 1 390 ? -19.235 13.574 -13.227 1.00 94.00 390 GLY A N 1
ATOM 3033 C CA . GLY A 1 390 ? -19.935 14.706 -12.623 1.00 94.00 390 GLY A CA 1
ATOM 3034 C C . GLY A 1 390 ? -18.962 15.780 -12.141 1.00 94.00 390 GLY A C 1
ATOM 3035 O O . GLY A 1 390 ? -19.127 16.949 -12.486 1.00 94.00 390 GLY A O 1
ATOM 3036 N N . PHE A 1 391 ? -17.915 15.384 -11.409 1.00 95.19 391 PHE A N 1
ATOM 3037 C CA . PHE A 1 391 ? -16.858 16.304 -10.982 1.00 95.19 391 PHE A CA 1
ATOM 3038 C C . PHE A 1 391 ? -16.100 16.905 -12.169 1.00 95.19 391 PHE A C 1
ATOM 3040 O O . PHE A 1 391 ? -15.883 18.112 -12.180 1.00 95.19 391 PHE A O 1
ATOM 3047 N N . GLU A 1 392 ? -15.760 16.110 -13.190 1.00 94.12 392 GLU A N 1
ATOM 3048 C CA . GLU A 1 392 ? -15.104 16.617 -14.404 1.00 94.12 392 GLU A CA 1
ATOM 3049 C C . GLU A 1 392 ? -15.946 17.697 -15.099 1.00 94.12 392 GLU A C 1
ATOM 3051 O O . GLU A 1 392 ? -15.422 18.732 -15.506 1.00 94.12 392 GLU A O 1
ATOM 3056 N N . ARG A 1 393 ? -17.264 17.481 -15.214 1.00 92.25 393 ARG A N 1
ATOM 3057 C CA . ARG A 1 393 ? -18.181 18.440 -15.847 1.00 92.25 393 ARG A CA 1
ATOM 3058 C C . ARG A 1 393 ? -18.310 19.746 -15.070 1.00 92.25 393 ARG A C 1
ATOM 3060 O O . ARG A 1 393 ? -18.381 20.798 -15.694 1.00 92.25 393 ARG A O 1
ATOM 3067 N N . ILE A 1 394 ? -18.363 19.677 -13.741 1.00 91.81 394 ILE A N 1
ATOM 3068 C CA . ILE A 1 394 ? -18.552 20.860 -12.889 1.00 91.81 394 ILE A CA 1
ATOM 3069 C C . ILE A 1 394 ? -17.251 21.654 -12.741 1.00 91.81 394 ILE A C 1
ATOM 3071 O O . ILE A 1 394 ? -17.278 22.880 -12.787 1.00 91.81 394 ILE A O 1
ATOM 3075 N N . LEU A 1 395 ? -16.119 20.970 -12.559 1.00 91.75 395 LEU A N 1
ATOM 3076 C CA . LEU A 1 395 ? -14.825 21.616 -12.322 1.00 91.75 395 LEU A CA 1
ATOM 3077 C C . LEU A 1 395 ? -14.096 21.990 -13.619 1.00 91.75 395 LEU A C 1
ATOM 3079 O O . LEU A 1 395 ? -13.192 22.820 -13.586 1.00 91.75 395 LEU A O 1
ATOM 3083 N N . GLY A 1 396 ? -14.454 21.375 -14.751 1.00 91.50 396 GLY A N 1
ATOM 3084 C CA . GLY A 1 396 ? -13.812 21.624 -16.043 1.00 91.50 396 GLY A CA 1
ATOM 3085 C C . GLY A 1 396 ? -12.384 21.077 -16.156 1.00 91.50 396 GLY A C 1
ATOM 3086 O O . GLY A 1 396 ? -11.649 21.501 -17.042 1.00 91.50 396 GLY A O 1
ATOM 3087 N N . VAL A 1 397 ? -11.988 20.151 -15.276 1.00 92.25 397 VAL A N 1
ATOM 3088 C CA . VAL A 1 397 ? -10.642 19.551 -15.221 1.00 92.25 397 VAL A CA 1
ATOM 3089 C C . VAL A 1 397 ? -10.706 18.027 -15.231 1.00 92.25 397 VAL A C 1
ATOM 3091 O O . VAL A 1 397 ? -11.710 17.436 -14.823 1.00 92.25 397 VAL A O 1
ATOM 3094 N N . LYS A 1 398 ? -9.635 17.378 -15.694 1.00 91.56 398 LYS A N 1
ATOM 3095 C CA . LYS A 1 398 ? -9.496 15.917 -15.699 1.00 91.56 398 LYS A CA 1
ATOM 3096 C C . LYS A 1 398 ? -8.803 15.389 -14.433 1.00 91.56 398 LYS A C 1
ATOM 3098 O O . LYS A 1 398 ? -8.186 16.151 -13.693 1.00 91.56 398 LYS A O 1
ATOM 3103 N N . PRO A 1 399 ? -8.886 14.076 -14.152 1.00 89.00 399 PRO A N 1
ATOM 3104 C CA . PRO A 1 399 ? -8.173 13.472 -13.035 1.00 89.00 399 PRO A CA 1
ATOM 3105 C C . PRO A 1 399 ? -6.659 13.690 -13.159 1.00 89.00 399 PRO A C 1
ATOM 3107 O O . PRO A 1 399 ? -6.068 13.372 -14.189 1.00 89.00 399 PRO A O 1
ATOM 3110 N N . GLY A 1 400 ? -6.040 14.185 -12.092 1.00 86.44 400 GLY A N 1
ATOM 3111 C CA . GLY A 1 400 ? -4.651 14.631 -12.031 1.00 86.44 400 GLY A CA 1
ATOM 3112 C C . GLY A 1 400 ? -4.466 16.133 -12.270 1.00 86.44 400 GLY A C 1
ATOM 3113 O O . GLY A 1 400 ? -3.365 16.629 -12.057 1.00 86.44 400 GLY A O 1
ATOM 3114 N N . GLU A 1 401 ? -5.507 16.863 -12.678 1.00 88.81 401 GLU A N 1
ATOM 3115 C CA . GLU A 1 401 ? -5.431 18.294 -12.979 1.00 88.81 401 GLU A CA 1
ATOM 3116 C C . GLU A 1 401 ? -6.006 19.163 -11.849 1.00 88.81 401 GLU A C 1
ATOM 3118 O O . GLU A 1 401 ? -6.837 18.740 -11.035 1.00 88.81 401 GLU A O 1
ATOM 3123 N N . THR A 1 402 ? -5.548 20.413 -11.821 1.00 90.62 402 THR A N 1
ATOM 3124 C CA . THR A 1 402 ? -5.970 21.450 -10.875 1.00 90.62 402 THR A CA 1
ATOM 3125 C C . THR A 1 402 ? -6.724 22.541 -11.630 1.00 90.62 402 THR A C 1
ATOM 3127 O O . THR A 1 402 ? -6.346 22.899 -12.746 1.00 90.62 402 THR A O 1
ATOM 3130 N N . THR A 1 403 ? -7.790 23.073 -11.032 1.00 91.06 403 THR A N 1
ATOM 3131 C CA . THR A 1 403 ? -8.553 24.196 -11.589 1.00 91.06 403 THR A CA 1
ATOM 3132 C C . THR A 1 403 ? -7.673 25.440 -11.728 1.00 91.06 403 THR A C 1
ATOM 3134 O O . THR A 1 403 ? -6.734 25.650 -10.960 1.00 91.06 403 THR A O 1
ATOM 3137 N N . SER A 1 404 ? -7.963 26.293 -12.714 1.00 87.31 404 SER A N 1
ATOM 3138 C CA . SER A 1 404 ? -7.142 27.478 -13.016 1.00 87.31 404 SER A CA 1
ATOM 3139 C C . SER A 1 404 ? -7.081 28.502 -11.876 1.00 87.31 404 SER A C 1
ATOM 3141 O O . SER A 1 404 ? -6.142 29.286 -11.807 1.00 87.31 404 SER A O 1
ATOM 3143 N N . ASP A 1 405 ? -8.077 28.500 -10.989 1.00 88.06 405 ASP A N 1
ATOM 3144 C CA . ASP A 1 405 ? -8.141 29.322 -9.776 1.00 88.06 405 ASP A CA 1
ATOM 3145 C C . ASP A 1 405 ? -7.381 28.712 -8.581 1.00 88.06 405 ASP A C 1
ATOM 3147 O O . ASP A 1 405 ? -7.374 29.297 -7.502 1.00 88.06 405 ASP A O 1
ATOM 3151 N N . LEU A 1 406 ? -6.753 27.539 -8.755 1.00 87.38 406 LEU A N 1
ATOM 3152 C CA . LEU A 1 406 ? -6.082 26.763 -7.706 1.00 87.38 406 LEU A CA 1
ATOM 3153 C C . LEU A 1 406 ? -6.979 26.448 -6.500 1.00 87.38 406 LEU A C 1
ATOM 3155 O O . LEU A 1 406 ? -6.486 26.231 -5.391 1.00 87.38 406 LEU A O 1
ATOM 3159 N N . LYS A 1 407 ? -8.296 26.370 -6.695 1.00 88.81 407 LYS A N 1
ATOM 3160 C CA . LYS A 1 407 ? -9.221 26.011 -5.620 1.00 88.81 407 LYS A CA 1
ATOM 3161 C C . LYS A 1 407 ? -9.342 24.500 -5.442 1.00 88.81 407 LYS A C 1
ATOM 3163 O O . LYS A 1 407 ? -9.318 24.013 -4.311 1.00 88.81 407 LYS A O 1
ATOM 3168 N N . TYR A 1 408 ? -9.417 23.748 -6.543 1.00 92.00 408 TYR A N 1
ATOM 3169 C CA . TYR A 1 408 ? -9.644 22.305 -6.512 1.00 92.00 408 TYR A CA 1
ATOM 3170 C C . TYR A 1 408 ? -8.636 21.522 -7.353 1.00 92.00 408 TYR A C 1
ATOM 3172 O O . TYR A 1 408 ? -8.308 21.904 -8.472 1.00 92.00 408 TYR A O 1
ATOM 3180 N N . THR A 1 409 ? -8.205 20.370 -6.844 1.00 92.81 409 THR A N 1
ATOM 3181 C CA . THR A 1 409 ? -7.523 19.329 -7.630 1.00 92.81 409 THR A CA 1
ATOM 3182 C C . THR A 1 409 ? -8.393 18.084 -7.666 1.00 92.81 409 THR A C 1
ATOM 3184 O O . THR A 1 409 ? -8.853 17.641 -6.615 1.00 92.81 409 THR A O 1
ATOM 3187 N N . LEU A 1 410 ? -8.612 17.504 -8.847 1.00 94.12 410 LEU A N 1
ATOM 3188 C CA . LEU A 1 410 ? -9.414 16.290 -9.006 1.00 94.12 410 LEU A CA 1
ATOM 3189 C C . LEU A 1 410 ? -8.505 15.075 -9.188 1.00 94.12 410 LEU A C 1
ATOM 3191 O O . LEU A 1 410 ? -7.721 15.037 -10.121 1.00 94.12 410 LEU A O 1
ATOM 3195 N N . ASP A 1 411 ? -8.649 14.048 -8.357 1.00 92.50 411 ASP A N 1
ATOM 3196 C CA . ASP A 1 411 ? -7.876 12.809 -8.417 1.00 92.50 411 ASP A CA 1
ATOM 3197 C C . ASP A 1 411 ? -8.786 11.579 -8.529 1.00 92.50 411 ASP A C 1
ATOM 3199 O O . ASP A 1 411 ? -9.776 11.422 -7.811 1.00 92.50 411 ASP A O 1
ATOM 3203 N N . ALA A 1 412 ? -8.385 10.632 -9.379 1.00 91.69 412 ALA A N 1
ATOM 3204 C CA . ALA A 1 412 ? -8.928 9.277 -9.388 1.00 91.69 412 ALA A CA 1
ATOM 3205 C C . ALA A 1 412 ? -7.978 8.337 -8.629 1.00 91.69 412 ALA A C 1
ATOM 3207 O O . ALA A 1 412 ? -6.813 8.138 -9.012 1.00 91.69 412 ALA A O 1
ATOM 3208 N N . VAL A 1 413 ? -8.470 7.737 -7.544 1.00 89.25 413 VAL A N 1
ATOM 3209 C CA . VAL A 1 413 ? -7.680 6.871 -6.652 1.00 89.25 413 VAL A CA 1
ATOM 3210 C C . VAL A 1 413 ? -8.182 5.433 -6.675 1.00 89.25 413 VAL A C 1
ATOM 3212 O O . VAL A 1 413 ? -9.330 5.162 -7.016 1.00 89.25 413 VAL A O 1
ATOM 3215 N N . ARG A 1 414 ? -7.314 4.476 -6.326 1.00 86.19 414 ARG A N 1
ATOM 3216 C CA . ARG A 1 414 ? -7.670 3.049 -6.354 1.00 86.19 414 ARG A CA 1
ATOM 3217 C C . ARG A 1 414 ? -8.575 2.656 -5.194 1.00 86.19 414 ARG A C 1
ATOM 3219 O O . ARG A 1 414 ? -9.610 2.061 -5.437 1.00 86.19 414 ARG A O 1
ATOM 3226 N N . CYS A 1 415 ? -8.215 2.962 -3.953 1.00 88.31 415 CYS A N 1
ATOM 3227 C CA . CYS A 1 415 ? -9.029 2.615 -2.791 1.00 88.31 415 CYS A CA 1
ATOM 3228 C C . CYS A 1 415 ? -8.787 3.611 -1.655 1.00 88.31 415 CYS A C 1
ATOM 3230 O O . CYS A 1 415 ? -7.636 3.889 -1.331 1.00 88.31 415 CYS A O 1
ATOM 3232 N N . LEU A 1 416 ? -9.873 4.091 -1.041 1.00 87.88 416 LEU A N 1
ATOM 3233 C CA . LEU A 1 416 ? -9.867 4.951 0.153 1.00 87.88 416 LEU A CA 1
ATOM 3234 C C . LEU A 1 416 ? -10.115 4.164 1.462 1.00 87.88 416 LEU A C 1
ATOM 3236 O O . LEU A 1 416 ? -10.451 4.749 2.485 1.00 87.88 416 LEU A O 1
ATOM 3240 N N . GLY A 1 417 ? -10.071 2.827 1.425 1.00 85.50 417 GLY A N 1
ATOM 3241 C CA . GLY A 1 417 ? -10.255 1.960 2.603 1.00 85.50 417 GLY A CA 1
ATOM 3242 C C . GLY A 1 417 ? -11.640 2.025 3.264 1.00 85.50 417 GLY A C 1
ATOM 3243 O O . GLY A 1 417 ? -11.835 1.542 4.370 1.00 85.50 417 GLY A O 1
ATOM 3244 N N . ALA A 1 418 ? -12.653 2.615 2.624 1.00 87.19 418 ALA A N 1
ATOM 3245 C CA . ALA A 1 418 ? -14.012 2.733 3.171 1.00 87.19 418 ALA A CA 1
ATOM 3246 C C . ALA A 1 418 ? -15.056 1.961 2.343 1.00 87.19 418 ALA A C 1
ATOM 3248 O O . ALA A 1 418 ? -16.173 2.415 2.120 1.00 87.19 418 ALA A O 1
ATOM 3249 N N . CYS A 1 419 ? -14.701 0.769 1.859 1.00 88.50 419 CYS A N 1
ATOM 3250 C CA . CYS A 1 419 ? -15.524 0.023 0.900 1.00 88.50 419 CYS A CA 1
ATOM 3251 C C . CYS A 1 419 ? -16.923 -0.361 1.414 1.00 88.50 419 CYS A C 1
ATOM 3253 O O . CYS A 1 419 ? -17.838 -0.516 0.606 1.00 88.50 419 CYS A O 1
ATOM 3255 N N . SER A 1 420 ? -17.117 -0.463 2.732 1.00 87.25 420 SER A N 1
ATOM 3256 C CA . SER A 1 420 ? -18.419 -0.750 3.353 1.00 87.25 420 SER A CA 1
ATOM 3257 C C . SER A 1 420 ? -19.476 0.341 3.129 1.00 87.25 420 SER A C 1
ATOM 3259 O O . SER A 1 420 ? -20.667 0.056 3.232 1.00 87.25 420 SER A O 1
ATOM 3261 N N . ILE A 1 421 ? -19.052 1.555 2.769 1.00 89.31 421 ILE A N 1
ATOM 3262 C CA . ILE A 1 421 ? -19.909 2.713 2.477 1.00 89.31 421 ILE A CA 1
ATOM 3263 C C . ILE A 1 421 ? -19.748 3.188 1.024 1.00 89.31 421 ILE A C 1
ATOM 3265 O O . ILE A 1 421 ? -19.949 4.356 0.723 1.00 89.31 421 ILE A O 1
ATOM 3269 N N . ALA A 1 422 ? -19.349 2.311 0.100 1.00 91.25 422 ALA A N 1
ATOM 3270 C CA . ALA A 1 422 ? -19.193 2.675 -1.310 1.00 91.25 422 ALA A CA 1
ATOM 3271 C C . ALA A 1 422 ? -20.514 3.160 -1.965 1.00 91.25 422 ALA A C 1
ATOM 3273 O O . ALA A 1 422 ? -21.574 2.631 -1.604 1.00 91.25 422 ALA A O 1
ATOM 3274 N N . PRO A 1 423 ? -20.473 4.045 -2.990 1.00 94.69 423 PRO A N 1
ATOM 3275 C CA . PRO A 1 423 ? -19.294 4.750 -3.515 1.00 94.69 423 PRO A CA 1
ATOM 3276 C C . PRO A 1 423 ? -18.721 5.782 -2.541 1.00 94.69 423 PRO A C 1
ATOM 3278 O O . PRO A 1 423 ? -19.472 6.405 -1.794 1.00 94.69 423 PRO A O 1
ATOM 3281 N N . VAL A 1 424 ? -17.396 5.955 -2.573 1.00 93.50 424 VAL A N 1
ATOM 3282 C CA . VAL A 1 424 ? -16.662 6.832 -1.649 1.00 93.50 424 VAL A CA 1
ATOM 3283 C C . VAL A 1 424 ? -15.985 7.971 -2.402 1.00 93.50 424 VAL A C 1
ATOM 3285 O O . VAL A 1 424 ? -15.310 7.736 -3.408 1.00 93.50 424 VAL A O 1
ATOM 3288 N N . VAL A 1 425 ? -16.118 9.185 -1.873 1.00 94.44 425 VAL A N 1
ATOM 3289 C CA . VAL A 1 425 ? -15.383 10.379 -2.310 1.00 94.44 425 VAL A CA 1
ATOM 3290 C C . VAL A 1 425 ? -14.735 11.015 -1.083 1.00 94.44 425 VAL A C 1
ATOM 3292 O O . VAL A 1 425 ? -15.383 11.129 -0.047 1.00 94.44 425 VAL A O 1
ATOM 3295 N N . LYS A 1 426 ? -13.470 11.427 -1.183 1.00 91.38 426 LYS A N 1
ATOM 3296 C CA . LYS A 1 426 ? -12.805 12.259 -0.169 1.00 91.38 426 LYS A CA 1
ATOM 3297 C C . LYS A 1 426 ? -12.680 13.682 -0.706 1.00 91.38 426 LYS A C 1
ATOM 3299 O O . LYS A 1 426 ? -12.234 13.847 -1.837 1.00 91.38 426 LYS A O 1
ATOM 3304 N N . ILE A 1 427 ? -13.078 14.693 0.061 1.00 91.06 427 ILE A N 1
ATOM 3305 C CA . ILE A 1 427 ? -12.890 16.109 -0.293 1.00 91.06 427 ILE A CA 1
ATOM 3306 C C . ILE A 1 427 ? -12.133 16.777 0.853 1.00 91.06 427 ILE A C 1
ATOM 3308 O O . ILE A 1 427 ? -12.666 16.906 1.953 1.00 91.06 427 ILE A O 1
ATOM 3312 N N . GLY A 1 428 ? -10.882 17.169 0.609 1.00 85.94 428 GLY A N 1
ATOM 3313 C CA . GLY A 1 428 ? -9.971 17.573 1.680 1.00 85.94 428 GLY A CA 1
ATOM 3314 C C . GLY A 1 428 ? -9.715 16.397 2.623 1.00 85.94 428 GLY A C 1
ATOM 3315 O O . GLY A 1 428 ? -9.284 15.335 2.174 1.00 85.94 428 GLY A O 1
ATOM 3316 N N . GLU A 1 429 ? -10.030 16.567 3.907 1.00 79.62 429 GLU A N 1
ATOM 3317 C CA . GLU A 1 429 ? -9.954 15.494 4.910 1.00 79.62 429 GLU A CA 1
ATOM 3318 C C . GLU A 1 429 ? -11.280 14.752 5.131 1.00 79.62 429 GLU A C 1
ATOM 3320 O O . GLU A 1 429 ? -11.292 13.661 5.702 1.00 79.62 429 GLU A O 1
ATOM 3325 N N . ASP A 1 430 ? -12.391 15.280 4.615 1.00 84.00 430 ASP A N 1
ATOM 3326 C CA . ASP A 1 430 ? -13.711 14.693 4.819 1.00 84.00 430 ASP A CA 1
ATOM 3327 C C . ASP A 1 430 ? -13.952 13.509 3.876 1.00 84.00 430 ASP A C 1
ATOM 3329 O O . ASP A 1 430 ? -13.785 13.605 2.656 1.00 84.00 430 ASP A O 1
ATOM 3333 N N . VAL A 1 431 ? -14.410 12.392 4.443 1.00 88.19 431 VAL A N 1
ATOM 3334 C CA . VAL A 1 431 ? -14.804 11.187 3.703 1.00 88.19 431 VAL A CA 1
ATOM 3335 C C . VAL A 1 431 ? -16.323 11.141 3.580 1.00 88.19 431 VAL A C 1
ATOM 3337 O O . VAL A 1 431 ? -17.030 11.181 4.584 1.00 88.19 431 VAL A O 1
ATOM 3340 N N . TYR A 1 432 ? -16.820 10.981 2.356 1.00 90.44 432 TYR A N 1
ATOM 3341 C CA . TYR A 1 432 ? -18.239 10.863 2.028 1.00 90.44 432 TYR A CA 1
ATOM 3342 C C . TYR A 1 432 ? -18.532 9.463 1.487 1.00 90.44 432 TYR A C 1
ATOM 3344 O O . TYR A 1 432 ? -17.886 9.003 0.542 1.00 90.44 432 TYR A O 1
ATOM 3352 N N . GLY A 1 433 ? -19.509 8.784 2.089 1.00 91.00 433 GLY A N 1
ATOM 3353 C CA . GLY A 1 433 ? -19.988 7.468 1.664 1.00 91.00 433 GLY A CA 1
ATOM 3354 C C . GLY A 1 433 ? -21.363 7.513 1.007 1.00 91.00 433 GLY A C 1
ATOM 3355 O O . GLY A 1 433 ? -22.097 8.488 1.133 1.00 91.00 433 GLY A O 1
ATOM 3356 N N . ASN A 1 434 ? -21.728 6.422 0.335 1.00 90.69 434 ASN A N 1
ATOM 3357 C CA . ASN A 1 434 ? -22.988 6.235 -0.386 1.00 90.69 434 ASN A CA 1
ATOM 3358 C C . ASN A 1 434 ? -23.280 7.356 -1.399 1.00 90.69 434 ASN A C 1
ATOM 3360 O O . ASN A 1 434 ? -24.439 7.668 -1.667 1.00 90.69 434 ASN A O 1
ATOM 3364 N N . VAL A 1 435 ? -22.226 7.946 -1.968 1.00 93.06 435 VAL A N 1
ATOM 3365 C CA . VAL A 1 435 ? -22.334 9.088 -2.880 1.00 93.06 435 VAL A CA 1
ATOM 3366 C C . VAL A 1 435 ? -22.988 8.657 -4.190 1.00 93.06 435 VAL A C 1
ATOM 3368 O O . VAL A 1 435 ? -22.616 7.635 -4.772 1.00 93.06 435 VAL A O 1
ATOM 3371 N N . ARG A 1 436 ? -23.940 9.449 -4.687 1.00 92.56 436 ARG A N 1
ATOM 3372 C CA . ARG A 1 436 ? -24.565 9.283 -6.007 1.00 92.56 436 ARG A CA 1
ATOM 3373 C C . ARG A 1 436 ? -24.136 10.422 -6.927 1.00 92.56 436 ARG A C 1
ATOM 3375 O O . ARG A 1 436 ? -23.759 11.498 -6.481 1.00 92.56 436 ARG A O 1
ATOM 3382 N N . ALA A 1 437 ? -24.264 10.215 -8.236 1.00 88.69 437 ALA A N 1
ATOM 3383 C CA . ALA A 1 437 ? -23.874 11.220 -9.231 1.00 88.69 437 ALA A CA 1
ATOM 3384 C C . ALA A 1 437 ? -24.630 12.561 -9.090 1.00 88.69 437 ALA A C 1
ATOM 3386 O O . ALA A 1 437 ? -24.078 13.603 -9.416 1.00 88.69 437 ALA A O 1
ATOM 3387 N N . MET A 1 438 ? -25.865 12.546 -8.575 1.00 89.25 438 MET A N 1
ATOM 3388 C CA . MET A 1 438 ? -26.644 13.767 -8.311 1.00 89.25 438 MET A CA 1
ATOM 3389 C C . MET A 1 438 ? -26.169 14.552 -7.082 1.00 89.25 438 MET A C 1
ATOM 3391 O O . MET A 1 438 ? -26.495 15.726 -6.952 1.00 89.25 438 MET A O 1
ATOM 3395 N N . ASP A 1 439 ? -25.402 13.925 -6.186 1.00 90.75 439 ASP A N 1
ATOM 3396 C CA . ASP A 1 439 ? -24.979 14.550 -4.932 1.00 90.75 439 ASP A CA 1
ATOM 3397 C C . ASP A 1 439 ? -23.745 15.462 -5.132 1.00 90.75 439 ASP A C 1
ATOM 3399 O O . ASP A 1 439 ? -23.404 16.235 -4.243 1.00 90.75 439 ASP A O 1
ATOM 3403 N N . VAL A 1 440 ? -23.083 15.413 -6.299 1.00 91.19 440 VAL A N 1
ATOM 3404 C CA . VAL A 1 440 ? -21.797 16.090 -6.569 1.00 91.19 440 VAL A CA 1
ATOM 3405 C C . VAL A 1 440 ? -21.851 17.603 -6.312 1.00 91.19 440 VAL A C 1
ATOM 3407 O O . VAL A 1 440 ? -20.974 18.140 -5.635 1.00 91.19 440 VAL A O 1
ATOM 3410 N N . GLU A 1 441 ? -22.886 18.299 -6.788 1.00 89.62 441 GLU A N 1
ATOM 3411 C CA . GLU A 1 441 ? -23.030 19.745 -6.551 1.00 89.62 441 GLU A CA 1
ATOM 3412 C C . GLU A 1 441 ? -23.256 20.077 -5.072 1.00 89.62 441 GLU A C 1
ATOM 3414 O O . GLU A 1 441 ? -22.714 21.057 -4.558 1.00 89.62 441 GLU A O 1
ATOM 3419 N N . ALA A 1 442 ? -24.056 19.261 -4.379 1.00 88.56 442 ALA A N 1
ATOM 3420 C CA . ALA A 1 442 ? -24.329 19.444 -2.959 1.00 88.56 442 ALA A CA 1
ATOM 3421 C C . ALA A 1 442 ? -23.060 19.227 -2.122 1.00 88.56 442 ALA A C 1
ATOM 3423 O O . ALA A 1 442 ? -22.802 19.999 -1.201 1.00 88.56 442 ALA A O 1
ATOM 3424 N N . LEU A 1 443 ? -22.233 18.242 -2.487 1.00 88.31 443 LEU A N 1
ATOM 3425 C CA . LEU A 1 443 ? -20.958 17.958 -1.826 1.00 88.31 443 LEU A CA 1
ATOM 3426 C C . LEU A 1 443 ? -19.960 19.114 -1.945 1.00 88.31 443 LEU A C 1
ATOM 3428 O O . LEU A 1 443 ? -19.300 19.451 -0.964 1.00 88.31 443 LEU A O 1
ATOM 3432 N N . LEU A 1 444 ? -19.866 19.756 -3.114 1.00 85.44 444 LEU A N 1
ATOM 3433 C CA . LEU A 1 444 ? -18.998 20.926 -3.291 1.00 85.44 444 LEU A CA 1
ATOM 3434 C C . LEU A 1 444 ? -19.455 22.112 -2.426 1.00 85.44 444 LEU A C 1
ATOM 3436 O O . LEU A 1 444 ? -18.617 22.810 -1.854 1.00 85.44 444 LEU A O 1
ATOM 3440 N N . LYS A 1 445 ? -20.772 22.314 -2.283 1.00 83.00 445 LYS A N 1
ATOM 3441 C CA . LYS A 1 445 ? -21.342 23.356 -1.409 1.00 83.00 445 LYS A CA 1
ATOM 3442 C C . LYS A 1 445 ? -21.114 23.053 0.074 1.00 83.00 445 LYS A C 1
ATOM 3444 O O . LYS A 1 445 ? -20.696 23.943 0.810 1.00 83.00 445 LYS A O 1
ATOM 3449 N N . ASP A 1 446 ? -21.351 21.814 0.502 1.00 76.31 446 ASP A N 1
ATOM 3450 C CA . ASP A 1 446 ? -21.133 21.373 1.888 1.00 76.31 446 ASP A CA 1
ATOM 3451 C C . ASP A 1 446 ? -19.651 21.465 2.280 1.00 76.31 446 ASP A C 1
ATOM 3453 O O . ASP A 1 446 ? -19.312 21.991 3.339 1.00 76.31 446 ASP A O 1
ATOM 3457 N N . SER A 1 447 ? -18.744 21.055 1.387 1.00 71.44 447 SER A N 1
ATOM 3458 C CA . SER A 1 447 ? -17.302 21.199 1.600 1.00 71.44 447 SER A CA 1
ATOM 3459 C C . SER A 1 447 ? -16.881 22.666 1.736 1.00 71.44 447 SER A C 1
ATOM 3461 O O . SER A 1 447 ? -16.149 23.001 2.668 1.00 71.44 447 SER A O 1
ATOM 3463 N N . ALA A 1 448 ? -17.388 23.559 0.879 1.00 61.75 448 ALA A N 1
ATOM 3464 C CA . ALA A 1 448 ? -17.111 24.993 0.984 1.00 61.75 448 ALA A CA 1
ATOM 3465 C C . ALA A 1 448 ? -17.620 25.598 2.309 1.00 61.75 448 ALA A C 1
ATOM 3467 O O . ALA A 1 448 ? -16.985 26.496 2.854 1.00 61.75 448 ALA A O 1
ATOM 3468 N N . ALA A 1 449 ? -18.724 25.082 2.863 1.00 58.00 449 ALA A N 1
ATOM 3469 C CA . ALA A 1 449 ? -19.230 25.487 4.177 1.00 58.00 449 ALA A CA 1
ATOM 3470 C C . ALA A 1 449 ? -18.397 24.918 5.347 1.00 58.00 449 ALA A C 1
ATOM 3472 O O . ALA A 1 449 ? -18.275 25.560 6.391 1.00 58.00 449 ALA A O 1
ATOM 3473 N N . LYS A 1 450 ? -17.799 23.728 5.185 1.00 56.28 450 LYS A N 1
ATOM 3474 C CA . LYS A 1 450 ? -16.956 23.057 6.195 1.00 56.28 450 LYS A CA 1
ATOM 3475 C C . LYS A 1 450 ? -15.503 23.541 6.235 1.00 56.28 450 LYS A C 1
ATOM 3477 O O . LYS A 1 450 ? -14.868 23.384 7.277 1.00 56.28 450 LYS A O 1
ATOM 3482 N N . GLN A 1 451 ? -14.995 24.171 5.170 1.00 45.84 451 GLN A N 1
ATOM 3483 C CA . GLN A 1 451 ? -13.637 24.747 5.093 1.00 45.84 451 GLN A CA 1
ATOM 3484 C C . GLN A 1 451 ? -13.330 25.808 6.172 1.00 45.84 451 GLN A C 1
ATOM 3486 O O . GLN A 1 451 ? -12.174 26.175 6.354 1.00 45.84 451 GLN A O 1
ATOM 3491 N N . VAL A 1 452 ? -14.334 26.272 6.923 1.00 35.16 452 VAL A N 1
ATOM 3492 C CA . VAL A 1 452 ? -14.171 27.189 8.067 1.00 35.16 452 VAL A CA 1
ATOM 3493 C C . VAL A 1 452 ? -13.737 26.456 9.353 1.00 35.16 452 VAL A C 1
ATOM 3495 O O . VAL A 1 452 ? -13.473 27.093 10.371 1.00 35.16 452 VAL A O 1
ATOM 3498 N N . ARG A 1 453 ? -13.625 25.118 9.352 1.00 34.88 453 ARG A N 1
ATOM 3499 C CA . ARG A 1 453 ? -13.055 24.400 10.500 1.00 34.88 453 ARG A CA 1
ATOM 3500 C C . ARG A 1 453 ? -11.548 24.669 10.578 1.00 34.88 453 ARG A C 1
ATOM 3502 O O . ARG A 1 453 ? -10.846 24.353 9.617 1.00 34.88 453 ARG A O 1
ATOM 3509 N N . PRO A 1 454 ? -11.024 25.207 11.695 1.00 25.53 454 PRO A N 1
ATOM 3510 C CA . PRO A 1 454 ? -9.584 25.237 11.893 1.00 25.53 454 PRO A CA 1
ATOM 3511 C C . PRO A 1 454 ? -9.069 23.800 11.786 1.00 25.53 454 PRO A C 1
ATOM 3513 O O . PRO A 1 454 ? -9.668 22.889 12.369 1.00 25.53 454 PRO A O 1
ATOM 3516 N N . LYS A 1 455 ? -7.986 23.588 11.021 1.00 28.00 455 LYS A N 1
ATOM 3517 C CA . LYS A 1 455 ? -7.219 22.340 11.117 1.00 28.00 455 LYS A CA 1
ATOM 3518 C C . LYS A 1 455 ? -7.011 22.071 12.611 1.00 28.00 455 LYS A C 1
ATOM 3520 O O . LYS A 1 455 ? -6.675 23.033 13.312 1.00 28.00 455 LYS A O 1
ATOM 3525 N N . PRO A 1 456 ? -7.211 20.836 13.108 1.00 26.20 456 PRO A N 1
ATOM 3526 C CA . PRO A 1 456 ? -6.720 20.493 14.429 1.00 26.20 456 PRO A CA 1
ATOM 3527 C C . PRO A 1 456 ? -5.263 20.924 14.432 1.00 26.20 456 PRO A C 1
ATOM 3529 O O . PRO A 1 456 ? -4.479 20.482 13.590 1.00 26.20 456 PRO A O 1
ATOM 3532 N N . THR A 1 457 ? -4.935 21.899 15.271 1.00 25.11 457 THR A N 1
ATOM 3533 C CA . THR A 1 457 ? -3.555 22.268 15.530 1.00 25.11 457 THR A CA 1
ATOM 3534 C C . THR A 1 457 ? -2.860 20.951 15.821 1.00 25.11 457 THR A C 1
ATOM 3536 O O . THR A 1 457 ? -3.338 20.237 16.708 1.00 25.11 457 THR A O 1
ATOM 3539 N N . SER A 1 458 ? -1.830 20.607 15.030 1.00 29.42 458 SER A N 1
ATOM 3540 C CA . SER A 1 458 ? -0.914 19.488 15.287 1.00 29.42 458 SER A CA 1
ATOM 3541 C C . SER A 1 458 ? -0.828 19.336 16.788 1.00 29.42 458 SER A C 1
ATOM 3543 O O . SER A 1 458 ? -0.451 20.338 17.409 1.00 29.42 458 SER A O 1
ATOM 3545 N N . VAL A 1 459 ? -1.331 18.216 17.332 1.00 30.38 459 VAL A N 1
ATOM 3546 C CA . VAL A 1 459 ? -1.614 18.052 18.764 1.00 30.38 459 VAL A CA 1
ATOM 3547 C C . VAL A 1 459 ? -0.502 18.752 19.506 1.00 30.38 459 VAL A C 1
ATOM 3549 O O . VAL A 1 459 ? 0.648 18.313 19.453 1.00 30.38 459 VAL A O 1
ATOM 3552 N N . ALA A 1 460 ? -0.816 19.935 20.047 1.00 27.23 460 ALA A N 1
ATOM 3553 C CA . ALA A 1 460 ? 0.187 20.709 20.735 1.00 27.23 460 ALA A CA 1
ATOM 3554 C C . ALA A 1 460 ? 0.722 19.744 21.779 1.00 27.23 460 ALA A C 1
ATOM 3556 O O . ALA A 1 460 ? -0.067 19.121 22.494 1.00 27.23 460 ALA A O 1
ATOM 3557 N N . THR A 1 461 ? 2.038 19.568 21.800 1.00 35.03 461 THR A N 1
ATOM 3558 C CA . THR A 1 461 ? 2.794 18.813 22.793 1.00 35.03 461 THR A CA 1
ATOM 3559 C C . THR A 1 461 ? 2.646 19.484 24.161 1.00 35.03 461 THR A C 1
ATOM 3561 O O . THR A 1 461 ? 3.620 19.864 24.803 1.00 35.03 461 THR A O 1
ATOM 3564 N N . ALA A 1 462 ? 1.412 19.696 24.611 1.00 36.06 462 ALA A N 1
ATOM 3565 C CA . ALA A 1 462 ? 1.089 19.846 26.002 1.00 36.06 462 ALA A CA 1
ATOM 3566 C C . ALA A 1 462 ? 1.444 18.493 26.606 1.00 36.06 462 ALA A C 1
ATOM 3568 O O . ALA A 1 462 ? 0.752 17.498 26.384 1.00 36.06 462 ALA A O 1
ATOM 3569 N N . ALA A 1 463 ? 2.597 18.447 27.270 1.00 46.62 463 ALA A N 1
ATOM 3570 C CA . ALA A 1 463 ? 3.037 17.278 28.001 1.00 46.62 463 ALA A CA 1
ATOM 3571 C C . ALA A 1 463 ? 1.887 16.839 28.914 1.00 46.62 463 ALA A C 1
ATOM 3573 O O . ALA A 1 463 ? 1.505 17.563 29.837 1.00 46.62 463 ALA A O 1
ATOM 3574 N N . LEU A 1 464 ? 1.296 15.678 28.618 1.00 57.41 464 LEU A N 1
ATOM 3575 C CA . LEU A 1 464 ? 0.400 15.028 29.562 1.00 57.41 464 LEU A CA 1
ATOM 3576 C C . LEU A 1 464 ? 1.192 14.840 30.865 1.00 57.41 464 LEU A C 1
ATOM 3578 O O . LEU A 1 464 ? 2.378 14.500 30.798 1.00 57.41 464 LEU A O 1
ATOM 3582 N N . PRO A 1 465 ? 0.587 15.086 32.039 1.00 57.44 465 PRO A N 1
ATOM 3583 C CA . PRO A 1 465 ? 1.278 14.885 33.302 1.00 57.44 465 PRO A CA 1
ATOM 3584 C C . PRO A 1 465 ? 1.805 13.450 33.353 1.00 57.44 465 PRO A C 1
ATOM 3586 O O . PRO A 1 465 ? 1.040 12.496 33.199 1.00 57.44 465 PRO A O 1
ATOM 3589 N N . VAL A 1 466 ? 3.122 13.311 33.522 1.00 64.50 466 VAL A N 1
ATOM 3590 C CA . VAL A 1 466 ? 3.777 12.003 33.582 1.00 64.50 466 VAL A CA 1
ATOM 3591 C C . VAL A 1 466 ? 3.290 11.299 34.841 1.00 64.50 466 VAL A C 1
ATOM 3593 O O . VAL A 1 466 ? 3.558 11.730 35.962 1.00 64.50 466 VAL A O 1
ATOM 3596 N N . ARG A 1 467 ? 2.556 10.212 34.643 1.00 69.69 467 ARG A N 1
ATOM 3597 C CA . ARG A 1 467 ? 2.057 9.320 35.678 1.00 69.69 467 ARG A CA 1
ATOM 3598 C C . ARG A 1 467 ? 2.731 7.975 35.457 1.00 69.69 467 ARG A C 1
ATOM 3600 O O . ARG A 1 467 ? 2.161 7.110 34.811 1.00 69.69 467 ARG A O 1
ATOM 3607 N N . LYS A 1 468 ? 3.964 7.808 35.937 1.00 70.50 468 LYS A N 1
ATOM 3608 C CA . LYS A 1 468 ? 4.681 6.538 35.771 1.00 70.50 468 LYS A CA 1
ATOM 3609 C C . LYS A 1 468 ? 3.924 5.439 36.522 1.00 70.50 468 LYS A C 1
ATOM 3611 O O . LYS A 1 468 ? 3.874 5.479 37.746 1.00 70.50 468 LYS A O 1
ATOM 3616 N N . VAL A 1 469 ? 3.321 4.509 35.785 1.00 77.81 469 VAL A N 1
ATOM 3617 C CA . VAL A 1 469 ? 2.521 3.422 36.351 1.00 77.81 469 VAL A CA 1
ATOM 3618 C C . VAL A 1 469 ? 3.440 2.259 36.708 1.00 77.81 469 VAL A C 1
ATOM 3620 O O . VAL A 1 469 ? 4.107 1.695 35.839 1.00 77.81 469 VAL A O 1
ATOM 3623 N N . GLY A 1 470 ? 3.472 1.899 37.990 1.00 67.81 470 GLY A N 1
ATOM 3624 C CA . GLY A 1 470 ? 4.153 0.695 38.474 1.00 67.81 470 GLY A CA 1
ATOM 3625 C C . GLY A 1 470 ? 3.339 -0.584 38.229 1.00 67.81 470 GLY A C 1
ATOM 3626 O O . GLY A 1 470 ? 2.157 -0.547 37.882 1.00 67.81 470 GLY A O 1
ATOM 3627 N N . GLN A 1 471 ? 3.942 -1.753 38.460 1.00 63.00 471 GLN A N 1
ATOM 3628 C CA . GLN A 1 471 ? 3.292 -3.058 38.234 1.00 63.00 471 GLN A CA 1
ATOM 3629 C C . GLN A 1 471 ? 1.969 -3.227 39.001 1.00 63.00 471 GLN A C 1
ATOM 3631 O O . GLN A 1 471 ? 1.001 -3.776 38.465 1.00 63.00 471 GLN A O 1
ATOM 3636 N N . GLU A 1 472 ? 1.898 -2.757 40.245 1.00 65.31 472 GLU A N 1
ATOM 3637 C CA . GLU A 1 472 ? 0.723 -2.898 41.119 1.00 65.31 472 GLU A CA 1
ATOM 3638 C C . GLU A 1 472 ? -0.404 -1.902 40.784 1.00 65.31 472 GLU A C 1
ATOM 3640 O O . GLU A 1 472 ? -1.560 -2.133 41.130 1.00 65.31 472 GLU A O 1
ATOM 3645 N N . GLU A 1 473 ? -0.113 -0.847 40.020 1.00 81.69 473 GLU A N 1
ATOM 3646 C CA . GLU A 1 473 ? -1.047 0.257 39.778 1.00 81.69 473 GLU A CA 1
ATOM 3647 C C . GLU A 1 473 ? -2.028 0.018 38.618 1.00 81.69 473 GLU A C 1
ATOM 3649 O O . GLU A 1 473 ? -3.094 0.635 38.588 1.00 81.69 473 GLU A O 1
ATOM 3654 N N . LEU A 1 474 ? -1.734 -0.899 37.683 1.00 87.88 474 LEU A N 1
ATOM 3655 C CA . LEU A 1 474 ? -2.637 -1.197 36.557 1.00 87.88 474 LEU A CA 1
ATOM 3656 C C . LEU A 1 474 ? -4.012 -1.709 37.019 1.00 87.88 474 LEU A C 1
ATOM 3658 O O . LEU A 1 474 ? -5.032 -1.305 36.462 1.00 87.88 474 LEU A O 1
ATOM 3662 N N . GLU A 1 475 ? -4.055 -2.567 38.044 1.00 88.88 475 GLU A N 1
ATOM 3663 C CA . GLU A 1 475 ? -5.330 -3.073 38.576 1.00 88.88 475 GLU A CA 1
ATOM 3664 C C . GLU A 1 475 ? -6.082 -1.970 39.328 1.00 88.88 475 GLU A C 1
ATOM 3666 O O . GLU A 1 475 ? -7.290 -1.842 39.164 1.00 88.88 475 GLU A O 1
ATOM 3671 N N . VAL A 1 476 ? -5.370 -1.101 40.053 1.00 91.06 476 VAL A N 1
ATOM 3672 C CA . VAL A 1 476 ? -5.966 0.057 40.740 1.00 91.06 476 VAL A CA 1
ATOM 3673 C C . VAL A 1 476 ? -6.612 1.016 39.737 1.00 91.06 476 VAL A C 1
ATOM 3675 O O . VAL A 1 476 ? -7.729 1.484 39.952 1.00 91.06 476 VAL A O 1
ATOM 3678 N N . ILE A 1 477 ? -5.949 1.288 38.607 1.00 91.06 477 ILE A N 1
ATOM 3679 C CA . ILE A 1 477 ? -6.518 2.092 37.515 1.00 91.06 477 ILE A CA 1
ATOM 3680 C C . ILE A 1 477 ? -7.755 1.399 36.933 1.00 91.06 477 ILE A C 1
ATOM 3682 O O . ILE A 1 477 ? -8.785 2.048 36.747 1.00 91.06 477 ILE A O 1
ATOM 3686 N N . ALA A 1 478 ? -7.678 0.087 36.686 1.00 92.12 478 ALA A N 1
ATOM 3687 C CA . ALA A 1 478 ? -8.797 -0.690 36.162 1.00 92.12 478 ALA A CA 1
ATOM 3688 C C . ALA A 1 478 ? -10.005 -0.692 37.112 1.00 92.12 478 ALA A C 1
ATOM 3690 O O . ALA A 1 478 ? -11.145 -0.573 36.668 1.00 92.12 478 ALA A O 1
ATOM 3691 N N . GLU A 1 479 ? -9.788 -0.856 38.416 1.00 93.25 479 GLU A N 1
ATOM 3692 C CA . GLU A 1 479 ? -10.827 -0.816 39.449 1.00 93.25 479 GLU A CA 1
ATOM 3693 C C . GLU A 1 479 ? -11.443 0.573 39.579 1.00 93.25 479 GLU A C 1
ATOM 3695 O O . GLU A 1 479 ? -12.667 0.684 39.539 1.00 93.25 479 GLU A O 1
ATOM 3700 N N . ARG A 1 480 ? -10.618 1.627 39.636 1.00 93.62 480 ARG A N 1
ATOM 3701 C CA . ARG A 1 480 ? -11.091 3.017 39.665 1.00 93.62 480 ARG A CA 1
ATOM 3702 C C . ARG A 1 480 ? -11.965 3.324 38.456 1.00 93.62 480 ARG A C 1
ATOM 3704 O O . ARG A 1 480 ? -13.094 3.760 38.622 1.00 93.62 480 ARG A O 1
ATOM 3711 N N . GLN A 1 481 ? -11.487 3.021 37.250 1.00 93.75 481 GLN A N 1
ATOM 3712 C CA . GLN A 1 481 ? -12.248 3.292 36.035 1.00 93.75 481 GLN A CA 1
ATOM 3713 C C . GLN A 1 481 ? -13.544 2.469 35.974 1.00 93.75 481 GLN A C 1
ATOM 3715 O O . GLN A 1 481 ? -14.571 2.967 35.521 1.00 93.75 481 GLN A O 1
ATOM 3720 N N . ARG A 1 482 ? -13.537 1.211 36.440 1.00 92.94 482 ARG A N 1
ATOM 3721 C CA . ARG A 1 482 ? -14.765 0.402 36.541 1.00 92.94 482 ARG A CA 1
ATOM 3722 C C . ARG A 1 482 ? -15.756 1.001 37.540 1.00 92.94 482 ARG A C 1
ATOM 3724 O O . ARG A 1 482 ? -16.945 1.038 37.232 1.00 92.94 482 ARG A O 1
ATOM 3731 N N . ALA A 1 483 ? -15.282 1.483 38.689 1.00 93.19 483 ALA A N 1
ATOM 3732 C CA . ALA A 1 483 ? -16.110 2.164 39.678 1.00 93.19 483 ALA A CA 1
ATOM 3733 C C . ALA A 1 483 ? -16.703 3.463 39.105 1.00 93.19 483 ALA A C 1
ATOM 3735 O O . ALA A 1 483 ? -17.918 3.651 39.165 1.00 93.19 483 ALA A O 1
ATOM 3736 N N . ASP A 1 484 ? -15.880 4.282 38.447 1.00 91.94 484 ASP A N 1
ATOM 3737 C CA . ASP A 1 484 ? -16.302 5.527 37.802 1.00 91.94 484 ASP A CA 1
ATOM 3738 C C . ASP A 1 484 ? -17.346 5.275 36.706 1.00 91.94 484 ASP A C 1
ATOM 3740 O O . ASP A 1 484 ? -18.333 5.995 36.614 1.00 91.94 484 ASP A O 1
ATOM 3744 N N . LEU A 1 485 ? -17.195 4.231 35.888 1.00 90.44 485 LEU A N 1
ATOM 3745 C CA . LEU A 1 485 ? -18.199 3.895 34.871 1.00 90.44 485 LEU A CA 1
ATOM 3746 C C . LEU A 1 485 ? -19.484 3.305 35.477 1.00 90.44 485 LEU A C 1
ATOM 3748 O O . LEU A 1 485 ? -20.557 3.471 34.902 1.00 90.44 485 LEU A O 1
ATOM 3752 N N . SER A 1 486 ? -19.398 2.640 36.634 1.00 90.44 486 SER A N 1
ATOM 3753 C CA . SER A 1 486 ? -20.555 2.038 37.315 1.00 90.44 486 SER A CA 1
ATOM 3754 C C . SER A 1 486 ? -21.482 3.047 37.999 1.00 90.44 486 SER A C 1
ATOM 3756 O O . SER A 1 486 ? -22.602 2.688 38.355 1.00 90.44 486 SER A O 1
ATOM 3758 N N . GLN A 1 487 ? -21.041 4.301 38.168 1.00 92.56 487 GLN A N 1
ATOM 3759 C CA . GLN A 1 487 ? -21.861 5.359 38.769 1.00 92.56 487 GLN A CA 1
ATOM 3760 C C . GLN A 1 487 ? -23.021 5.796 37.861 1.00 92.56 487 GLN A C 1
ATOM 3762 O O . GLN A 1 487 ? -24.020 6.323 38.344 1.00 92.56 487 GLN A O 1
ATOM 3767 N N . TYR A 1 488 ? -22.889 5.575 36.551 1.00 93.06 488 TYR A N 1
ATOM 3768 C CA . TYR A 1 488 ? -23.891 5.946 35.563 1.00 93.06 488 TYR A CA 1
ATOM 3769 C C . TYR A 1 488 ? -24.958 4.854 35.439 1.00 93.06 488 TYR A C 1
ATOM 3771 O O . TYR A 1 488 ? -24.657 3.663 35.350 1.00 93.06 488 TYR A O 1
ATOM 3779 N N . LYS A 1 489 ? -26.222 5.268 35.342 1.00 91.75 489 LYS A N 1
ATOM 3780 C CA . LYS A 1 489 ? -27.360 4.402 35.012 1.00 91.75 489 LYS A CA 1
ATOM 3781 C C . LYS A 1 489 ? -27.209 3.768 33.624 1.00 91.75 489 LYS A C 1
ATOM 3783 O O . LYS A 1 489 ? -27.640 2.633 33.423 1.00 91.75 489 LYS A O 1
ATOM 3788 N N . GLY A 1 490 ? -26.611 4.484 32.669 1.00 93.88 490 GLY A N 1
ATOM 3789 C CA . GLY A 1 490 ? -26.332 3.953 31.337 1.00 93.88 490 GLY A CA 1
ATOM 3790 C C . GLY A 1 490 ? -25.311 4.760 30.539 1.00 93.88 490 GLY A C 1
ATOM 3791 O O . GLY A 1 490 ? -24.999 5.903 30.855 1.00 93.88 490 GLY A O 1
ATOM 3792 N N . MET A 1 491 ? -24.795 4.161 29.469 1.00 95.38 491 MET A N 1
ATOM 3793 C CA . MET A 1 491 ? -23.831 4.790 28.566 1.00 95.38 491 MET A CA 1
ATOM 3794 C C . MET A 1 491 ? -24.326 4.737 27.126 1.00 95.38 491 MET A C 1
ATOM 3796 O O . MET A 1 491 ? -24.758 3.686 26.650 1.00 95.38 491 MET A O 1
ATOM 3800 N N . LEU A 1 492 ? -24.224 5.856 26.417 1.00 96.62 492 LEU A N 1
ATOM 3801 C CA . LEU A 1 492 ? -24.547 5.958 25.000 1.00 96.62 492 LEU A CA 1
ATOM 3802 C C . LEU A 1 492 ? -23.258 5.817 24.192 1.00 96.62 492 LEU A C 1
ATOM 3804 O O . LEU A 1 492 ? -22.495 6.767 24.028 1.00 96.62 492 LEU A O 1
ATOM 3808 N N . MET A 1 493 ? -23.024 4.608 23.691 1.00 96.50 493 MET A N 1
ATOM 3809 C CA . MET A 1 493 ? -21.845 4.242 22.912 1.00 96.50 493 MET A CA 1
ATOM 3810 C C . MET A 1 493 ? -22.062 4.641 21.449 1.00 96.50 493 MET A C 1
ATOM 3812 O O . MET A 1 493 ? -22.718 3.927 20.687 1.00 96.50 493 MET A O 1
ATOM 3816 N N . VAL A 1 494 ? -21.539 5.798 21.051 1.00 97.25 494 VAL A N 1
ATOM 3817 C CA . VAL A 1 494 ? -21.715 6.360 19.705 1.00 97.25 494 VAL A CA 1
ATOM 3818 C C . VAL A 1 494 ? -20.536 5.954 18.834 1.00 97.25 494 VAL A C 1
ATOM 3820 O O . VAL A 1 494 ? -19.389 6.232 19.169 1.00 97.25 494 VAL A O 1
ATOM 3823 N N . CYS A 1 495 ? -20.777 5.284 17.710 1.00 95.44 495 CYS A N 1
ATOM 3824 C CA . CYS A 1 495 ? -19.703 4.866 16.810 1.00 95.44 495 CYS A CA 1
ATOM 3825 C C . CYS A 1 495 ? -19.090 6.085 16.096 1.00 95.44 495 CYS A C 1
ATOM 3827 O O . CYS A 1 495 ? -19.745 6.730 15.277 1.00 95.44 495 CYS A O 1
ATOM 3829 N N . THR A 1 496 ? -17.809 6.356 16.347 1.00 93.81 496 THR A N 1
ATOM 3830 C CA . THR A 1 496 ? -17.022 7.443 15.738 1.00 93.81 496 THR A CA 1
ATOM 3831 C C . THR A 1 496 ? -15.842 6.920 14.911 1.00 93.81 496 THR A C 1
ATOM 3833 O O . THR A 1 496 ? -14.860 7.621 14.704 1.00 93.81 496 THR A O 1
ATOM 3836 N N . GLY A 1 497 ? -15.925 5.686 14.401 1.00 90.94 497 GLY A N 1
ATOM 3837 C CA . GLY A 1 497 ? -15.040 5.214 13.325 1.00 90.94 497 GLY A CA 1
ATOM 3838 C C . GLY A 1 497 ? -15.402 5.823 11.962 1.00 90.94 497 GLY A C 1
ATOM 3839 O O . GLY A 1 497 ? -16.551 6.230 11.750 1.00 90.94 497 GLY A O 1
ATOM 3840 N N . THR A 1 498 ? -14.461 5.818 11.012 1.00 89.06 498 THR A N 1
ATOM 3841 C CA . THR A 1 498 ? -14.549 6.512 9.707 1.00 89.06 498 THR A CA 1
ATOM 3842 C C . THR A 1 498 ? -15.889 6.308 8.988 1.00 89.06 498 THR A C 1
ATOM 3844 O O . THR A 1 498 ? -16.472 7.253 8.457 1.00 89.06 498 THR A O 1
ATOM 3847 N N . GLY A 1 499 ? -16.439 5.087 9.009 1.00 88.31 499 GLY A N 1
ATOM 3848 C CA . GLY A 1 499 ? -17.726 4.795 8.373 1.00 88.31 499 GLY A CA 1
ATOM 3849 C C . GLY A 1 499 ? -18.908 5.569 8.969 1.00 88.31 499 GLY A C 1
ATOM 3850 O O . GLY A 1 499 ? -19.735 6.079 8.223 1.00 88.31 499 GLY A O 1
ATOM 3851 N N . CYS A 1 500 ? -18.977 5.715 10.292 1.00 91.19 500 CYS A N 1
ATOM 3852 C CA . CYS A 1 500 ? -20.038 6.496 10.937 1.00 91.19 500 CYS A CA 1
ATOM 3853 C C . CYS A 1 500 ? -19.727 7.995 10.921 1.00 91.19 500 CYS A C 1
ATOM 3855 O O . CYS A 1 500 ? -20.645 8.799 10.790 1.00 91.19 500 CYS A O 1
ATOM 3857 N N . VAL A 1 501 ? -18.449 8.382 10.978 1.00 89.31 501 VAL A N 1
ATOM 3858 C CA . VAL A 1 501 ? -18.020 9.783 10.831 1.00 89.31 501 VAL A CA 1
ATOM 3859 C C . VAL A 1 501 ? -18.444 10.354 9.478 1.00 89.31 501 VAL A C 1
ATOM 3861 O O . VAL A 1 501 ? -19.006 11.446 9.447 1.00 89.31 501 VAL A O 1
ATOM 3864 N N . SER A 1 502 ? -18.312 9.580 8.393 1.00 86.38 502 SER A N 1
ATOM 3865 C CA . SER A 1 502 ? -18.811 9.969 7.060 1.00 86.38 502 SER A CA 1
ATOM 3866 C C . SER A 1 502 ? -20.326 10.213 6.992 1.00 86.38 502 SER A C 1
ATOM 3868 O O . SER A 1 502 ? -20.821 10.792 6.029 1.00 86.38 502 SER A O 1
ATOM 3870 N N . ALA A 1 503 ? -21.062 9.774 8.015 1.00 86.81 503 ALA A N 1
ATOM 3871 C CA . ALA A 1 503 ? -22.498 9.949 8.173 1.00 86.81 503 ALA A CA 1
ATOM 3872 C C . ALA A 1 503 ? -22.840 10.783 9.429 1.00 86.81 503 ALA A C 1
ATOM 3874 O O . ALA A 1 503 ? -23.906 10.614 10.007 1.00 86.81 503 ALA A O 1
ATOM 3875 N N . ASN A 1 504 ? -21.952 11.699 9.840 1.00 89.44 504 ASN A N 1
ATOM 3876 C CA . ASN A 1 504 ? -22.119 12.642 10.961 1.00 89.44 504 ASN A CA 1
ATOM 3877 C C . ASN A 1 504 ? -22.020 12.049 12.384 1.00 89.44 504 ASN A C 1
ATOM 3879 O O . ASN A 1 504 ? -22.497 12.661 13.339 1.00 89.44 504 ASN A O 1
ATOM 3883 N N . GLY A 1 505 ? -21.336 10.916 12.573 1.00 91.50 505 GLY A N 1
ATOM 3884 C CA . GLY A 1 505 ? -21.180 10.264 13.885 1.00 91.50 505 GLY A CA 1
ATOM 3885 C C . GLY A 1 505 ? -20.658 11.172 15.014 1.00 91.50 505 GLY A C 1
ATOM 3886 O O . GLY A 1 505 ? -21.196 11.132 16.118 1.00 91.50 505 GLY A O 1
ATOM 3887 N N . PHE A 1 506 ? -19.674 12.043 14.747 1.00 92.31 506 PHE A N 1
ATOM 3888 C CA . PHE A 1 506 ? -19.195 13.014 15.747 1.00 92.31 506 PHE A CA 1
ATOM 3889 C C . PHE A 1 506 ? -20.266 14.038 16.138 1.00 92.31 506 PHE A C 1
ATOM 3891 O O . PHE A 1 506 ? -20.447 14.304 17.319 1.00 92.31 506 PHE A O 1
ATOM 3898 N N . ARG A 1 507 ? -21.028 14.562 15.170 1.00 92.19 507 ARG A N 1
ATOM 3899 C CA . ARG A 1 507 ? -22.100 15.529 15.453 1.00 92.19 507 ARG A CA 1
ATOM 3900 C C . ARG A 1 507 ? -23.218 14.901 16.275 1.00 92.19 507 ARG A C 1
ATOM 3902 O O . ARG A 1 507 ? -23.736 15.542 17.178 1.00 92.19 507 ARG A O 1
ATOM 3909 N N . ILE A 1 508 ? -23.553 13.640 15.998 1.00 95.62 508 ILE A N 1
ATOM 3910 C CA . ILE A 1 508 ? -24.544 12.887 16.778 1.00 95.62 508 ILE A CA 1
ATOM 3911 C C . ILE A 1 508 ? -24.067 12.704 18.220 1.00 95.62 508 ILE A C 1
ATOM 3913 O O . ILE A 1 508 ? -24.847 12.940 19.138 1.00 95.62 508 ILE A O 1
ATOM 3917 N N . ARG A 1 509 ? -22.792 12.342 18.434 1.00 96.19 509 ARG A N 1
ATOM 3918 C CA . ARG A 1 509 ? -22.188 12.277 19.777 1.00 96.19 509 ARG A CA 1
ATOM 3919 C C . ARG A 1 509 ? -22.311 13.620 20.499 1.00 96.19 509 ARG A C 1
ATOM 3921 O O . ARG A 1 509 ? -22.805 13.657 21.619 1.00 96.19 509 ARG A O 1
ATOM 3928 N N . ASP A 1 510 ? -21.888 14.702 19.852 1.00 95.50 510 ASP A N 1
ATOM 3929 C CA . ASP A 1 510 ? -21.858 16.034 20.464 1.00 95.50 510 ASP A CA 1
ATOM 3930 C C . ASP A 1 510 ? -23.273 16.539 20.777 1.00 95.50 510 ASP A C 1
ATOM 3932 O O . ASP A 1 510 ? -23.517 17.073 21.857 1.00 95.50 510 ASP A O 1
ATOM 3936 N N . LYS A 1 511 ? -24.236 16.301 19.877 1.00 95.94 511 LYS A N 1
ATOM 3937 C CA . LYS A 1 511 ? -25.642 16.649 20.105 1.00 95.94 511 LYS A CA 1
ATOM 3938 C C . LYS A 1 511 ? -26.257 15.810 21.230 1.00 95.94 511 LYS A C 1
ATOM 3940 O O . LYS A 1 511 ? -26.991 16.358 22.043 1.00 95.94 511 LYS A O 1
ATOM 3945 N N . LEU A 1 512 ? -25.947 14.512 21.320 1.00 96.12 512 LEU A N 1
ATOM 3946 C CA . LEU A 1 512 ? -26.381 13.668 22.444 1.00 96.12 512 LEU A CA 1
ATOM 3947 C C . LEU A 1 512 ? -25.820 14.177 23.773 1.00 96.12 512 LEU A C 1
ATOM 3949 O O . LEU A 1 512 ? -26.559 14.244 24.751 1.00 96.12 512 LEU A O 1
ATOM 3953 N N . GLN A 1 513 ? -24.544 14.570 23.797 1.00 95.56 513 GLN A N 1
ATOM 3954 C CA . GLN A 1 513 ? -23.904 15.134 24.985 1.00 95.56 513 GLN A CA 1
ATOM 3955 C C . GLN A 1 513 ? -24.614 16.423 25.429 1.00 95.56 513 GLN A C 1
ATOM 3957 O O . GLN A 1 513 ? -25.028 16.529 26.581 1.00 95.56 513 GLN A O 1
ATOM 3962 N N . GLN A 1 514 ? -24.853 17.354 24.500 1.00 95.00 514 GLN A N 1
ATOM 3963 C CA . GLN A 1 514 ? -25.587 18.596 24.772 1.00 95.00 514 GLN A CA 1
ATOM 3964 C C . GLN A 1 514 ? -27.030 18.339 25.231 1.00 95.00 514 GLN A C 1
ATOM 3966 O O . GLN A 1 514 ? -27.523 18.993 26.151 1.00 95.00 514 GLN A O 1
ATOM 3971 N N . ALA A 1 515 ? -27.719 17.375 24.617 1.00 94.50 515 ALA A N 1
ATOM 3972 C CA . ALA A 1 515 ? -29.085 17.020 24.986 1.00 94.50 515 ALA A CA 1
ATOM 3973 C C . ALA A 1 515 ? -29.150 16.442 26.412 1.00 94.50 515 ALA A C 1
ATOM 3975 O O . ALA A 1 515 ? -30.012 16.839 27.192 1.00 94.50 515 ALA A O 1
ATOM 3976 N N . ILE A 1 516 ? -28.203 15.579 26.789 1.00 94.25 516 ILE A N 1
ATOM 3977 C CA . ILE A 1 516 ? -28.095 15.031 28.150 1.00 94.25 516 ILE A CA 1
ATOM 3978 C C . ILE A 1 516 ? -27.791 16.132 29.172 1.00 94.25 516 ILE A C 1
ATOM 3980 O O . ILE A 1 516 ? -28.432 16.177 30.223 1.00 94.25 516 ILE A O 1
ATOM 3984 N N . GLU A 1 517 ? -26.880 17.052 28.855 1.00 94.06 517 GLU A N 1
ATOM 3985 C CA . GLU A 1 517 ? -26.554 18.194 29.719 1.00 94.06 517 GLU A CA 1
ATOM 3986 C C . GLU A 1 517 ? -27.750 19.129 29.921 1.00 94.06 517 GLU A C 1
ATOM 3988 O O . GLU A 1 517 ? -28.076 19.476 31.056 1.00 94.06 517 GLU A O 1
ATOM 3993 N N . SER A 1 518 ? -28.452 19.490 28.843 1.00 92.75 518 SER A N 1
ATOM 3994 C CA . SER A 1 518 ? -29.612 20.392 28.910 1.00 92.75 518 SER A CA 1
ATOM 3995 C C . SER A 1 518 ? -30.792 19.818 29.701 1.00 92.75 518 SER A C 1
ATOM 3997 O O . SER A 1 518 ? -31.549 20.575 30.305 1.00 92.75 518 SER A O 1
ATOM 3999 N N . GLN A 1 519 ? -30.926 18.491 29.741 1.00 91.81 519 GLN A N 1
ATOM 4000 C CA . GLN A 1 519 ? -31.951 17.779 30.510 1.00 91.81 519 GLN A CA 1
ATOM 4001 C C . GLN A 1 519 ? -31.490 17.422 31.937 1.00 91.81 519 GLN A C 1
ATOM 4003 O O . GLN A 1 519 ? -32.226 16.768 32.673 1.00 91.81 519 GLN A O 1
ATOM 4008 N N . GLY A 1 520 ? -30.278 17.824 32.344 1.00 92.31 520 GLY A N 1
ATOM 4009 C CA . GLY A 1 520 ? -29.735 17.541 33.678 1.00 92.31 520 GLY A CA 1
ATOM 4010 C C . GLY A 1 520 ? -29.386 16.068 33.922 1.00 92.31 520 GLY A C 1
ATOM 4011 O O . GLY A 1 520 ? -29.250 15.653 35.071 1.00 92.31 520 GLY A O 1
ATOM 4012 N N . LEU A 1 521 ? -29.224 15.281 32.856 1.00 92.75 521 LEU A N 1
ATOM 4013 C CA . LEU A 1 521 ? -29.022 13.831 32.896 1.00 92.75 521 LEU A CA 1
ATOM 4014 C C . LEU A 1 521 ? -27.547 13.411 32.979 1.00 92.75 521 LEU A C 1
ATOM 4016 O O . LEU A 1 521 ? -27.258 12.219 33.033 1.00 92.75 521 LEU A O 1
ATOM 4020 N N . SER A 1 522 ? -26.599 14.352 33.014 1.00 92.56 522 SER A N 1
ATOM 4021 C CA . SER A 1 522 ? -25.154 14.060 32.974 1.00 92.56 522 SER A CA 1
ATOM 4022 C C . SER A 1 522 ? -24.627 13.256 34.167 1.00 92.56 522 SER A C 1
ATOM 4024 O O . SER A 1 522 ? -23.514 12.742 34.106 1.00 92.56 522 SER A O 1
ATOM 4026 N N . LYS A 1 523 ? -25.389 13.165 35.265 1.00 91.62 523 LYS A N 1
ATOM 4027 C CA . LYS A 1 523 ? -25.067 12.285 36.403 1.00 91.62 523 LYS A CA 1
ATOM 4028 C C . LYS A 1 523 ? -25.516 10.842 36.172 1.00 91.62 523 LYS A C 1
ATOM 4030 O O . LYS A 1 523 ? -24.907 9.929 36.713 1.00 91.62 523 LYS A O 1
ATOM 4035 N N . ASP A 1 524 ? -26.556 10.649 35.366 1.00 93.00 524 ASP A N 1
ATOM 4036 C CA . ASP A 1 524 ? -27.163 9.344 35.114 1.00 93.00 524 ASP A CA 1
ATOM 4037 C C . ASP A 1 524 ? -26.628 8.703 33.832 1.00 93.00 524 ASP A C 1
ATOM 4039 O O . ASP A 1 524 ? -26.479 7.484 33.775 1.00 93.00 524 ASP A O 1
ATOM 4043 N N . TYR A 1 525 ? -26.329 9.500 32.803 1.00 95.12 525 TYR A N 1
ATOM 4044 C CA . TYR A 1 525 ? -25.90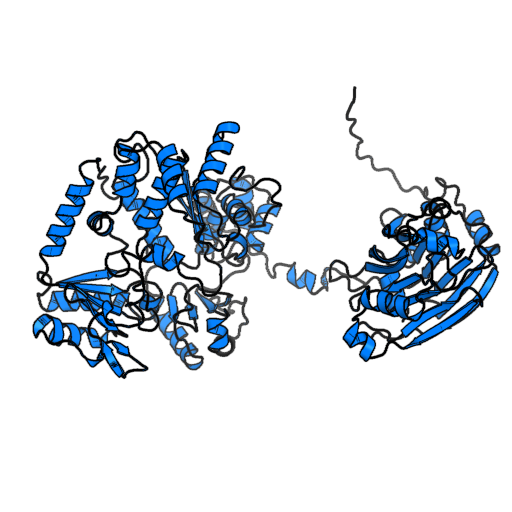6 9.001 31.500 1.00 95.12 525 TYR A CA 1
ATOM 4045 C C . TYR A 1 525 ? -24.600 9.632 31.022 1.00 95.12 525 TYR A C 1
ATOM 4047 O O . TYR A 1 525 ? -24.420 10.848 31.081 1.00 95.12 525 TYR A O 1
ATOM 4055 N N . LEU A 1 526 ? -23.722 8.791 30.476 1.00 95.25 526 LEU A N 1
ATOM 4056 C CA . LEU A 1 526 ? -22.461 9.192 29.852 1.00 95.25 526 LEU A CA 1
ATOM 4057 C C . LEU A 1 526 ? -22.509 8.930 28.342 1.00 95.25 526 LEU A C 1
ATOM 4059 O O . LEU A 1 526 ? -22.863 7.831 27.914 1.00 95.25 526 LEU A O 1
ATOM 4063 N N . VAL A 1 527 ? -22.113 9.904 27.521 1.00 96.31 527 VAL A N 1
ATOM 4064 C CA . VAL A 1 527 ? -21.924 9.689 26.078 1.00 96.31 527 VAL A CA 1
ATOM 4065 C C . VAL A 1 527 ? -20.469 9.341 25.813 1.00 96.31 527 VAL A C 1
ATOM 4067 O O . VAL A 1 527 ? -19.564 10.073 26.200 1.00 96.31 527 VAL A O 1
ATOM 4070 N N . VAL A 1 528 ? -20.239 8.229 25.119 1.00 95.50 528 VAL A N 1
ATOM 4071 C CA . VAL A 1 528 ? -18.893 7.742 24.812 1.00 95.50 528 VAL A CA 1
ATOM 4072 C C . VAL A 1 528 ? -18.728 7.648 23.303 1.00 95.50 528 VAL A C 1
ATOM 4074 O O . VAL A 1 528 ? -19.465 6.929 22.625 1.00 95.50 528 VAL A O 1
ATOM 4077 N N . GLY A 1 529 ? -17.743 8.366 22.763 1.00 95.56 529 GLY A N 1
ATOM 4078 C CA . GLY A 1 529 ? -17.307 8.175 21.384 1.00 95.56 529 GLY A CA 1
ATOM 4079 C C . GLY A 1 529 ? -16.513 6.880 21.285 1.00 95.56 529 GLY A C 1
ATOM 4080 O O . GLY A 1 529 ? -15.460 6.760 21.886 1.00 95.56 529 GLY A O 1
ATOM 4081 N N . THR A 1 530 ? -17.010 5.904 20.540 1.00 94.81 530 THR A N 1
ATOM 4082 C CA . THR A 1 530 ? -16.383 4.585 20.414 1.00 94.81 530 THR A CA 1
ATOM 4083 C C . THR A 1 530 ? -15.741 4.376 19.052 1.00 94.81 530 THR A C 1
ATOM 4085 O O . THR A 1 530 ? -16.034 5.073 18.082 1.00 94.81 530 THR A O 1
ATOM 4088 N N . GLY A 1 531 ? -14.900 3.351 18.952 1.00 88.94 531 GLY A N 1
ATOM 4089 C CA . GLY A 1 531 ? -14.396 2.849 17.679 1.00 88.94 531 GLY A CA 1
ATOM 4090 C C . GLY A 1 531 ? -15.461 2.396 16.675 1.00 88.94 531 GLY A C 1
ATOM 4091 O O . GLY A 1 531 ? -16.670 2.502 16.877 1.00 88.94 531 GLY A O 1
ATOM 4092 N N . CYS A 1 532 ? -14.997 1.800 15.579 1.00 86.81 532 CYS A N 1
ATOM 4093 C CA . CYS A 1 532 ? -15.856 1.143 14.602 1.00 86.81 532 CYS A CA 1
ATOM 4094 C C . CYS A 1 532 ? -16.640 -0.011 15.251 1.00 86.81 532 CYS A C 1
ATOM 4096 O O . CYS A 1 532 ? -16.056 -0.962 15.759 1.00 86.81 532 CYS A O 1
ATOM 4098 N N . ASN A 1 533 ? -17.973 0.013 15.178 1.00 87.25 533 ASN A N 1
ATOM 4099 C CA . ASN A 1 533 ? -18.815 -1.082 15.683 1.00 87.25 533 ASN A CA 1
ATOM 4100 C C . ASN A 1 533 ? -18.827 -2.318 14.739 1.00 87.25 533 ASN A C 1
ATOM 4102 O O . ASN A 1 533 ? -19.102 -3.449 15.147 1.00 87.25 533 ASN A O 1
ATOM 4106 N N . GLY A 1 534 ? -18.458 -2.129 13.467 1.00 86.50 534 GLY A N 1
ATOM 4107 C CA . GLY A 1 534 ? -18.268 -3.197 12.476 1.00 86.50 534 GLY A CA 1
ATOM 4108 C C . GLY A 1 534 ? -19.433 -3.422 11.506 1.00 86.50 534 GLY A C 1
ATOM 4109 O O . GLY A 1 534 ? -19.241 -4.102 10.502 1.00 86.50 534 GLY A O 1
ATOM 4110 N N . PHE A 1 535 ? -20.610 -2.825 11.734 1.00 89.88 535 PHE A N 1
ATOM 4111 C CA . PHE A 1 535 ? -21.743 -2.878 10.795 1.00 89.88 535 PHE A CA 1
ATOM 4112 C C . PHE A 1 535 ? -21.941 -1.543 10.059 1.00 89.88 535 PHE A C 1
ATOM 4114 O O . PHE A 1 535 ? -23.019 -0.957 10.066 1.00 89.88 535 PHE A O 1
ATOM 4121 N N . CYS A 1 536 ? -20.880 -1.047 9.413 1.00 88.81 536 CYS A N 1
ATOM 4122 C CA . CYS A 1 536 ? -20.822 0.315 8.860 1.00 88.81 536 CYS A CA 1
ATOM 4123 C C . CYS A 1 536 ? -21.945 0.658 7.866 1.00 88.81 536 CYS A C 1
ATOM 4125 O O . CYS A 1 536 ? -22.328 1.818 7.772 1.00 88.81 536 CYS A O 1
ATOM 4127 N N . ALA A 1 537 ? -22.504 -0.329 7.157 1.00 87.50 537 ALA A N 1
ATOM 4128 C CA . ALA A 1 537 ? -23.634 -0.124 6.245 1.00 87.50 537 ALA A CA 1
ATOM 4129 C C . ALA A 1 537 ? -24.923 0.349 6.952 1.00 87.50 537 ALA A C 1
ATOM 4131 O O . ALA A 1 537 ? -25.805 0.919 6.310 1.00 87.50 537 ALA A O 1
ATOM 4132 N N . MET A 1 538 ? -25.025 0.118 8.265 1.00 90.38 538 MET A N 1
ATOM 4133 C CA . MET A 1 538 ? -26.135 0.556 9.116 1.00 90.38 538 MET A CA 1
ATOM 4134 C C . MET A 1 538 ? -25.742 1.741 10.015 1.00 90.38 538 MET A C 1
ATOM 4136 O O . MET A 1 538 ? -26.490 2.095 10.922 1.00 90.38 538 MET A O 1
ATOM 4140 N N . GLY A 1 539 ? -24.577 2.353 9.772 1.00 90.06 539 GLY A N 1
ATOM 4141 C CA . GLY A 1 539 ? -24.135 3.566 10.457 1.00 90.06 539 GLY A CA 1
ATOM 4142 C C . GLY A 1 539 ? -25.005 4.791 10.137 1.00 90.06 539 GLY A C 1
ATOM 4143 O O . GLY A 1 539 ? -25.651 4.811 9.086 1.00 90.06 539 GLY A O 1
ATOM 4144 N N . PRO A 1 540 ? -24.999 5.828 10.994 1.00 94.25 540 PRO A N 1
ATOM 4145 C CA . PRO A 1 540 ? -24.387 5.892 12.328 1.00 94.25 540 PRO A CA 1
ATOM 4146 C C . PRO A 1 540 ? -25.047 4.953 13.345 1.00 94.25 540 PRO A C 1
ATOM 4148 O O . PRO A 1 540 ? -26.261 4.757 13.321 1.00 94.25 540 PRO A O 1
ATOM 4151 N N . ILE A 1 541 ? -24.231 4.359 14.219 1.00 95.88 541 ILE A N 1
ATOM 4152 C CA . ILE A 1 541 ? -24.669 3.398 15.243 1.00 95.88 541 ILE A CA 1
ATOM 4153 C C . ILE A 1 541 ? -24.558 4.040 16.626 1.00 95.88 541 ILE A C 1
ATOM 4155 O O . ILE A 1 541 ? -23.513 4.609 16.953 1.00 95.88 541 ILE A O 1
ATOM 4159 N N . VAL A 1 542 ? -25.602 3.879 17.439 1.00 97.00 542 VAL A N 1
ATOM 4160 C CA . VAL A 1 542 ? -25.607 4.210 18.871 1.00 97.00 542 VAL A CA 1
ATOM 4161 C C . VAL A 1 542 ? -26.035 2.969 19.645 1.00 97.00 542 VAL A C 1
ATOM 4163 O O . VAL A 1 542 ? -27.071 2.380 19.342 1.00 97.00 542 VAL A O 1
ATOM 4166 N N . VAL A 1 543 ? -25.242 2.553 20.633 1.00 95.94 543 VAL A N 1
ATOM 4167 C CA . VAL A 1 543 ? -25.579 1.421 21.505 1.00 95.94 543 VAL A CA 1
ATOM 4168 C C . VAL A 1 543 ? -25.747 1.905 22.935 1.00 95.94 543 VAL A C 1
ATOM 4170 O O . VAL A 1 543 ? -24.812 2.455 23.506 1.00 95.94 543 VAL A O 1
ATOM 4173 N N . VAL A 1 544 ? -26.917 1.679 23.530 1.00 95.31 544 VAL A N 1
ATOM 4174 C CA . VAL A 1 544 ? -27.174 2.043 24.931 1.00 95.31 544 VAL A CA 1
ATOM 4175 C C . VAL A 1 544 ? -26.803 0.867 25.830 1.00 95.31 544 VAL A C 1
ATOM 4177 O O . VAL A 1 544 ? -27.422 -0.193 25.760 1.00 95.31 544 VAL A O 1
ATOM 4180 N N . GLN A 1 545 ? -25.772 1.035 26.653 1.00 93.12 545 GLN A N 1
ATOM 4181 C CA . GLN A 1 545 ? -25.309 0.061 27.646 1.00 93.12 545 GLN A CA 1
ATOM 4182 C C . GLN A 1 545 ? -25.847 0.425 29.040 1.00 93.12 545 GLN A C 1
ATOM 4184 O O . GLN A 1 545 ? -26.005 1.613 29.312 1.00 93.12 545 GLN A O 1
ATOM 4189 N N . PRO A 1 546 ? -26.115 -0.547 29.935 1.00 90.31 546 PRO A N 1
ATOM 4190 C CA . PRO A 1 546 ? -25.892 -1.991 29.786 1.00 90.31 546 PRO A CA 1
ATOM 4191 C C . PRO A 1 546 ? -27.022 -2.749 29.063 1.00 90.31 546 PRO A C 1
ATOM 4193 O O . PRO A 1 546 ? -26.882 -3.942 28.812 1.00 90.31 546 PRO A O 1
ATOM 4196 N N . GLU A 1 547 ? -28.134 -2.089 28.706 1.00 90.56 547 GLU A N 1
ATOM 4197 C CA . GLU A 1 547 ? -29.281 -2.737 28.037 1.00 90.56 547 GLU A CA 1
ATOM 4198 C C . GLU A 1 547 ? -28.920 -3.409 26.696 1.00 90.56 547 GLU A C 1
ATOM 4200 O O . GLU A 1 547 ? -29.603 -4.328 26.240 1.00 90.56 547 GLU A O 1
ATOM 4205 N N . GLY A 1 548 ? -27.869 -2.924 26.035 1.00 91.31 548 GLY A N 1
ATOM 4206 C CA . GLY A 1 548 ? -27.402 -3.401 24.739 1.00 91.31 548 GLY A CA 1
ATOM 4207 C C . GLY A 1 548 ? -28.298 -2.998 23.568 1.00 91.31 548 GLY A C 1
ATOM 4208 O O . GLY A 1 548 ? -28.212 -3.638 22.516 1.00 91.31 548 GLY A O 1
ATOM 4209 N N . VAL A 1 549 ? -29.156 -1.979 23.733 1.00 95.00 549 VAL A N 1
ATOM 4210 C CA . VAL A 1 549 ? -30.079 -1.508 22.684 1.00 95.00 549 VAL A CA 1
ATOM 4211 C C . VAL A 1 549 ? -29.282 -0.955 21.516 1.00 95.00 549 VAL A C 1
ATOM 4213 O O . VAL A 1 549 ? -28.488 -0.037 21.697 1.00 95.00 549 VAL A O 1
ATOM 4216 N N . PHE A 1 550 ? -29.487 -1.524 20.331 1.00 95.50 550 PHE A N 1
ATOM 4217 C CA . PHE A 1 550 ? -28.751 -1.182 19.120 1.00 95.50 550 PHE A CA 1
ATOM 4218 C C . PHE A 1 550 ? -29.602 -0.292 18.209 1.00 95.50 550 PHE A C 1
ATOM 4220 O O . PHE A 1 550 ? -30.523 -0.775 17.546 1.00 95.50 550 PHE A O 1
ATOM 4227 N N . TYR A 1 551 ? -29.261 0.994 18.149 1.00 96.69 551 TYR A N 1
ATOM 4228 C CA . TYR A 1 551 ? -29.840 1.941 17.203 1.00 96.69 551 TYR A CA 1
ATOM 4229 C C . TYR A 1 551 ? -28.967 2.067 15.956 1.00 96.69 551 TYR A C 1
ATOM 4231 O O . TYR A 1 551 ? -27.744 2.210 16.038 1.00 96.69 551 TYR A O 1
ATOM 4239 N N . GLN A 1 552 ? -29.611 2.029 14.792 1.00 94.88 552 GLN A N 1
ATOM 4240 C CA . GLN A 1 552 ? -28.976 2.118 13.478 1.00 94.88 552 GLN A CA 1
ATOM 4241 C C . GLN A 1 552 ? -29.479 3.319 12.683 1.00 94.88 552 GLN A C 1
ATOM 4243 O O . GLN A 1 552 ? -30.615 3.754 12.856 1.00 94.88 552 GLN A O 1
ATOM 4248 N N . LYS A 1 553 ? -28.648 3.794 11.747 1.00 93.88 553 LYS A N 1
ATOM 4249 C CA . LYS A 1 553 ? -28.937 4.928 10.854 1.00 93.88 553 LYS A CA 1
ATOM 4250 C C . LYS A 1 553 ? -29.433 6.165 11.607 1.00 93.88 553 LYS A C 1
ATOM 4252 O O . LYS A 1 553 ? -30.276 6.897 11.094 1.00 93.88 553 LYS A O 1
ATOM 4257 N N . VAL A 1 554 ? -28.906 6.369 12.813 1.00 96.44 554 VAL A N 1
ATOM 4258 C CA . VAL A 1 554 ? -29.267 7.502 13.666 1.00 96.44 554 VAL A CA 1
ATOM 4259 C C . VAL A 1 554 ? -28.849 8.788 12.968 1.00 96.44 554 VAL A C 1
ATOM 4261 O O . VAL A 1 554 ? -27.738 8.882 12.445 1.00 96.44 554 VAL A O 1
ATOM 4264 N N . LYS A 1 555 ? -29.732 9.777 12.962 1.00 95.12 555 LYS A N 1
ATOM 4265 C CA . LYS A 1 555 ? -29.476 11.126 12.469 1.00 95.12 555 LYS A CA 1
ATOM 4266 C C . LYS A 1 555 ? -29.493 12.127 13.618 1.00 95.12 555 LYS A C 1
ATOM 4268 O O . LYS A 1 555 ? -29.979 11.848 14.708 1.00 95.12 555 LYS A O 1
ATOM 4273 N N . GLU A 1 556 ? -29.024 13.340 13.344 1.00 94.31 556 GLU A N 1
ATOM 4274 C CA . GLU A 1 556 ? -29.053 14.442 14.313 1.00 94.31 556 GLU A CA 1
ATOM 4275 C C . GLU A 1 556 ? -30.486 14.767 14.784 1.00 94.31 556 GLU A C 1
ATOM 4277 O O . GLU A 1 556 ? -30.690 15.095 15.949 1.00 94.31 556 GLU A O 1
ATOM 4282 N N . GLU A 1 557 ? -31.489 14.630 13.912 1.00 95.38 557 GLU A N 1
ATOM 4283 C CA . GLU A 1 557 ? -32.916 14.830 14.230 1.00 95.38 557 GLU A CA 1
ATOM 4284 C C . GLU A 1 557 ? -33.494 13.771 15.186 1.00 95.38 557 GLU A C 1
ATOM 4286 O O . GLU A 1 557 ? -34.438 14.057 15.913 1.00 95.38 557 GLU A O 1
ATOM 4291 N N . ASP A 1 558 ? -32.900 12.576 15.248 1.00 96.38 558 ASP A N 1
ATOM 4292 C CA . ASP A 1 558 ? -33.382 11.479 16.097 1.00 96.38 558 ASP A CA 1
ATOM 4293 C C . ASP A 1 558 ? -32.930 11.615 17.564 1.00 96.38 558 ASP A C 1
ATOM 4295 O O . ASP A 1 558 ? -33.462 10.942 18.446 1.00 96.38 558 ASP A O 1
ATOM 4299 N N . VAL A 1 559 ? -31.936 12.468 17.835 1.00 95.94 559 VAL A N 1
ATOM 4300 C CA . VAL A 1 559 ? -31.300 12.612 19.157 1.00 95.94 559 VAL A CA 1
ATOM 4301 C C . VAL A 1 559 ? -32.309 12.992 20.238 1.00 95.94 559 VAL A C 1
ATOM 4303 O O . VAL A 1 559 ? -32.327 12.382 21.306 1.00 95.94 559 VAL A O 1
ATOM 4306 N N . ASP A 1 560 ? -33.171 13.963 19.943 1.00 94.56 560 ASP A N 1
ATOM 4307 C CA . ASP A 1 560 ? -34.128 14.493 20.913 1.00 94.56 560 ASP A CA 1
ATOM 4308 C C . ASP A 1 560 ? -35.195 13.437 21.270 1.00 94.56 560 ASP A C 1
ATOM 4310 O O . ASP A 1 560 ? -35.583 13.306 22.431 1.00 94.56 560 ASP A O 1
ATOM 4314 N N . GLU A 1 561 ? -35.596 12.601 20.301 1.00 96.12 561 GLU A N 1
ATOM 4315 C CA . GLU A 1 561 ? -36.505 11.467 20.522 1.00 96.12 561 GLU A CA 1
ATOM 4316 C C . GLU A 1 561 ? -35.849 10.358 21.352 1.00 96.12 561 GLU A C 1
ATOM 4318 O O . GLU A 1 561 ? -36.486 9.828 22.261 1.00 96.12 561 GLU A O 1
ATOM 4323 N N . ILE A 1 562 ? -34.577 10.025 21.095 1.00 95.75 562 ILE A N 1
ATOM 4324 C CA . ILE A 1 562 ? -33.844 9.025 21.890 1.00 95.75 562 ILE A CA 1
ATOM 4325 C C . ILE A 1 562 ? -33.764 9.467 23.357 1.00 95.75 562 ILE A C 1
ATOM 4327 O O . ILE A 1 562 ? -34.026 8.668 24.256 1.00 95.75 562 ILE A O 1
ATOM 4331 N N . VAL A 1 563 ? -33.442 10.736 23.620 1.00 94.88 563 VAL A N 1
ATOM 4332 C CA . VAL A 1 563 ? -33.356 11.256 24.993 1.00 94.88 563 VAL A CA 1
ATOM 4333 C C . VAL A 1 563 ? -34.732 11.269 25.667 1.00 94.88 563 VAL A C 1
ATOM 4335 O O . VAL A 1 563 ? -34.875 10.756 26.778 1.00 94.88 563 VAL A O 1
ATOM 4338 N N . ALA A 1 564 ? -35.761 11.790 24.995 1.00 94.12 564 ALA A N 1
ATOM 4339 C CA . ALA A 1 564 ? -37.099 11.904 25.571 1.00 94.12 564 ALA A CA 1
ATOM 4340 C C . ALA A 1 564 ? -37.797 10.547 25.765 1.00 94.12 564 ALA A C 1
ATOM 4342 O O . ALA A 1 564 ? -38.338 10.267 26.835 1.00 94.12 564 ALA A O 1
ATOM 4343 N N . SER A 1 565 ? -37.789 9.689 24.744 1.00 94.81 565 SER A N 1
ATOM 4344 C CA . SER A 1 565 ? -38.505 8.412 24.769 1.00 94.81 565 SER A CA 1
ATOM 4345 C C . SER A 1 565 ? -37.725 7.345 25.536 1.00 94.81 565 SER A C 1
ATOM 4347 O O . SER A 1 565 ? -38.262 6.736 26.462 1.00 94.81 565 SER A O 1
ATOM 4349 N N . HIS A 1 566 ? -36.438 7.154 25.226 1.00 95.06 566 HIS A N 1
ATOM 4350 C CA . HIS A 1 566 ? -35.663 6.067 25.828 1.00 95.06 566 HIS A CA 1
ATOM 4351 C C . HIS A 1 566 ? -35.081 6.464 27.181 1.00 95.06 566 HIS A C 1
ATOM 4353 O O . HIS A 1 566 ? -35.350 5.783 28.168 1.00 95.06 566 HIS A O 1
ATOM 4359 N N . LEU A 1 567 ? -34.326 7.563 27.272 1.00 93.62 567 LEU A N 1
ATOM 4360 C CA . LEU A 1 567 ? -33.601 7.870 28.514 1.00 93.62 567 LEU A CA 1
ATOM 4361 C C . LEU A 1 567 ? -34.515 8.359 29.647 1.00 93.62 567 LEU A C 1
ATOM 4363 O O . LEU A 1 567 ? -34.297 7.967 30.800 1.00 93.62 567 LEU A O 1
ATOM 4367 N N . LEU A 1 568 ? -35.519 9.187 29.326 1.00 91.88 568 LEU A N 1
ATOM 4368 C CA . LEU A 1 568 ? -36.477 9.739 30.293 1.00 91.88 568 LEU A CA 1
ATOM 4369 C C . LEU A 1 568 ? -37.693 8.825 30.515 1.00 91.88 568 LEU A C 1
ATOM 4371 O O . LEU A 1 568 ? -38.019 8.527 31.663 1.00 91.88 568 LEU A O 1
ATOM 4375 N N . ALA A 1 569 ? -38.354 8.360 29.447 1.00 92.12 569 ALA A N 1
ATOM 4376 C CA . ALA A 1 569 ? -39.578 7.554 29.559 1.00 92.12 569 ALA A CA 1
ATOM 4377 C C . ALA A 1 569 ? -39.351 6.026 29.566 1.00 92.12 569 ALA A C 1
ATOM 4379 O O . ALA A 1 569 ? -40.294 5.272 29.810 1.00 92.12 569 ALA A O 1
ATOM 4380 N N . GLY A 1 570 ? -38.125 5.545 29.323 1.00 91.19 570 GLY A N 1
ATOM 4381 C CA . GLY A 1 570 ? -37.792 4.113 29.330 1.00 91.19 570 GLY A CA 1
ATOM 4382 C C . GLY A 1 570 ? -38.323 3.322 28.126 1.00 91.19 570 GLY A C 1
ATOM 4383 O O . GLY A 1 570 ? -38.292 2.091 28.138 1.00 91.19 570 GLY A O 1
ATOM 4384 N N . GLN A 1 571 ? -38.823 4.001 27.091 1.00 94.44 571 GLN A N 1
ATOM 4385 C CA . GLN A 1 571 ? -39.393 3.394 25.890 1.00 94.44 571 GLN A CA 1
ATOM 4386 C C . GLN A 1 571 ? -38.382 3.425 24.742 1.00 94.44 571 GLN A C 1
ATOM 4388 O O . GLN A 1 571 ? -37.877 4.475 24.360 1.00 94.44 571 GLN A O 1
ATOM 4393 N N . VAL A 1 572 ? -38.058 2.260 24.180 1.00 95.06 572 VAL A N 1
ATOM 4394 C CA . VAL A 1 572 ? -37.098 2.186 23.070 1.00 95.06 572 VAL A CA 1
ATOM 4395 C C . VAL A 1 572 ? -37.703 2.713 21.774 1.00 95.06 572 VAL A C 1
ATOM 4397 O O . VAL A 1 572 ? -38.867 2.462 21.465 1.00 95.06 572 VAL A O 1
ATOM 4400 N N . VAL A 1 573 ? -36.883 3.384 20.970 1.00 95.69 573 VAL A N 1
ATOM 4401 C CA . VAL A 1 573 ? -37.313 3.936 19.683 1.00 95.69 573 VAL A CA 1
ATOM 4402 C C . VAL A 1 573 ? -37.326 2.828 18.622 1.00 95.69 573 VAL A C 1
ATOM 4404 O O . VAL A 1 573 ? -36.337 2.597 17.926 1.00 95.69 573 VAL A O 1
ATOM 4407 N N . GLU A 1 574 ? -38.445 2.106 18.497 1.00 93.62 574 GLU A N 1
ATOM 4408 C CA . GLU A 1 574 ? -38.542 0.888 17.669 1.00 93.62 574 GLU A CA 1
ATOM 4409 C C . GLU A 1 574 ? -38.160 1.095 16.197 1.00 93.62 574 GLU A C 1
ATOM 4411 O O . GLU A 1 574 ? -37.524 0.231 15.591 1.00 93.62 574 GLU A O 1
ATOM 4416 N N . ARG A 1 575 ? -38.486 2.261 15.620 1.00 95.12 575 ARG A N 1
ATOM 4417 C CA . ARG A 1 575 ? -38.164 2.589 14.218 1.00 95.12 575 ARG A CA 1
ATOM 4418 C C . ARG A 1 575 ? -36.657 2.634 13.931 1.00 95.12 575 ARG A C 1
ATOM 4420 O O . ARG A 1 575 ? -36.261 2.496 12.775 1.00 95.12 575 ARG A O 1
ATOM 4427 N N . LEU A 1 576 ? -35.833 2.843 14.960 1.00 96.31 576 LEU A N 1
ATOM 4428 C CA . LEU A 1 576 ? -34.372 2.900 14.863 1.00 96.31 576 LEU A CA 1
ATOM 4429 C C . LEU A 1 576 ? -33.705 1.547 15.141 1.00 96.31 576 LEU A C 1
ATOM 4431 O O . LEU A 1 576 ? -32.485 1.440 15.014 1.00 96.31 576 LEU A O 1
ATOM 4435 N N . LEU A 1 577 ? -34.467 0.513 15.509 1.00 95.44 577 LEU A N 1
ATOM 4436 C CA . LEU A 1 577 ? -33.934 -0.825 15.758 1.00 95.44 577 LEU A CA 1
ATOM 4437 C C . LEU A 1 577 ? -33.611 -1.563 14.453 1.00 95.44 577 LEU A C 1
ATOM 4439 O O . LEU A 1 577 ? -34.105 -1.248 13.364 1.00 95.44 577 LEU A O 1
ATOM 4443 N N . HIS A 1 578 ? -32.764 -2.587 14.557 1.00 92.62 578 HIS A N 1
ATOM 4444 C CA . HIS A 1 578 ? -32.405 -3.401 13.404 1.00 92.62 578 HIS A CA 1
ATOM 4445 C C . HIS A 1 578 ? -33.545 -4.332 12.993 1.00 92.62 578 HIS A C 1
ATOM 4447 O O . HIS A 1 578 ? -33.890 -5.259 13.723 1.00 92.62 578 HIS A O 1
ATOM 4453 N N . LYS A 1 579 ? -34.078 -4.145 11.784 1.00 91.81 579 LYS A N 1
ATOM 4454 C CA . LYS A 1 579 ? -35.015 -5.083 11.162 1.00 91.81 579 LYS A CA 1
ATOM 4455 C C . LYS A 1 579 ? -34.274 -6.013 10.206 1.00 91.81 579 LYS A C 1
ATOM 4457 O O . LYS A 1 579 ? -33.643 -5.543 9.258 1.00 91.81 579 LYS A O 1
ATOM 4462 N N . ASP A 1 580 ? -34.367 -7.316 10.454 1.00 86.81 580 ASP A N 1
ATOM 4463 C CA . ASP A 1 580 ? -33.793 -8.334 9.577 1.00 86.81 580 ASP A CA 1
ATOM 4464 C C . ASP A 1 580 ? -34.476 -8.262 8.193 1.00 86.81 580 ASP A C 1
ATOM 4466 O O . ASP A 1 580 ? -35.708 -8.332 8.119 1.00 86.81 580 ASP A O 1
ATOM 4470 N N . PRO A 1 581 ? -33.719 -8.100 7.092 1.00 84.88 581 PRO A N 1
ATOM 4471 C CA . PRO A 1 581 ? -34.296 -7.919 5.762 1.00 84.88 581 PRO A CA 1
ATOM 4472 C C . PRO A 1 581 ? -34.955 -9.186 5.195 1.00 84.88 581 PRO A C 1
ATOM 4474 O O . PRO A 1 581 ? -35.736 -9.081 4.255 1.00 84.88 581 PRO A O 1
ATOM 4477 N N . VAL A 1 582 ? -34.640 -10.367 5.734 1.00 85.75 582 VAL A N 1
ATOM 4478 C CA . VAL A 1 582 ? -35.171 -11.663 5.291 1.00 85.75 582 VAL A CA 1
ATOM 4479 C C . VAL A 1 582 ? -36.360 -12.078 6.149 1.00 85.75 582 VAL A C 1
ATOM 4481 O O . VAL A 1 582 ? -37.419 -12.393 5.615 1.00 85.75 582 VAL A O 1
ATOM 4484 N N . SER A 1 583 ? -36.200 -12.085 7.475 1.00 86.75 583 SER A N 1
ATOM 4485 C CA . SER A 1 583 ? -37.258 -12.546 8.388 1.00 86.75 583 SER A CA 1
ATOM 4486 C C . SER A 1 583 ? -38.246 -11.450 8.788 1.00 86.75 583 SER A C 1
ATOM 4488 O O . SER A 1 583 ? -39.330 -11.751 9.277 1.00 86.75 583 SER A O 1
ATOM 4490 N N . GLY A 1 584 ? -37.886 -10.173 8.621 1.00 87.94 584 GLY A N 1
ATOM 4491 C CA . GLY A 1 584 ? -38.681 -9.038 9.092 1.00 87.94 584 GLY A CA 1
ATOM 4492 C C . GLY A 1 584 ? -38.656 -8.839 10.612 1.00 87.94 584 GLY A C 1
ATOM 4493 O O . GLY A 1 584 ? -39.268 -7.888 11.099 1.00 87.94 584 GLY A O 1
ATOM 4494 N N . THR A 1 585 ? -37.944 -9.693 11.353 1.00 89.44 585 THR A N 1
ATOM 4495 C CA . THR A 1 585 ? -37.826 -9.633 12.814 1.00 89.44 585 THR A CA 1
ATOM 4496 C C . THR A 1 585 ? -37.103 -8.361 13.248 1.00 89.44 585 THR A C 1
ATOM 4498 O O . THR A 1 585 ? -36.046 -8.022 12.708 1.00 89.44 585 THR A O 1
ATOM 4501 N N . VAL A 1 586 ? -37.655 -7.666 14.244 1.00 92.06 586 VAL A N 1
ATOM 4502 C CA . VAL A 1 586 ? -37.010 -6.511 14.879 1.00 92.06 586 VAL A CA 1
ATOM 4503 C C . VAL A 1 586 ? -36.108 -7.006 16.006 1.00 92.06 586 VAL A C 1
ATOM 4505 O O . VAL A 1 586 ? -36.556 -7.663 16.941 1.00 92.06 586 VAL A O 1
ATOM 4508 N N . ASN A 1 587 ? -34.823 -6.688 15.912 1.00 91.31 587 ASN A N 1
ATOM 4509 C CA . ASN A 1 587 ? -33.800 -7.075 16.870 1.00 91.31 587 ASN A CA 1
ATOM 4510 C C . ASN A 1 587 ? -33.446 -5.873 17.744 1.00 91.31 587 ASN A C 1
ATOM 4512 O O . ASN A 1 587 ? -32.892 -4.886 17.258 1.00 91.31 587 ASN A O 1
ATOM 4516 N N . LYS A 1 588 ? -33.750 -5.973 19.044 1.00 92.00 588 LYS A N 1
ATOM 4517 C CA . LYS A 1 588 ? -33.452 -4.919 20.024 1.00 92.00 588 LYS A CA 1
ATOM 4518 C C . LYS A 1 588 ? -31.958 -4.821 20.336 1.00 92.00 588 LYS A C 1
ATOM 4520 O O . LYS A 1 588 ? -31.438 -3.718 20.470 1.00 92.00 588 LYS A O 1
ATOM 4525 N N . THR A 1 589 ? -31.273 -5.957 20.474 1.00 91.50 589 THR A N 1
ATOM 4526 C CA . THR A 1 589 ? -29.884 -6.002 20.947 1.00 91.50 589 THR A CA 1
ATOM 4527 C C . THR A 1 589 ? -28.910 -6.437 19.864 1.00 91.50 589 THR A C 1
ATOM 4529 O O . THR A 1 589 ? -29.248 -7.214 18.970 1.00 91.50 589 THR A O 1
ATOM 4532 N N . MET A 1 590 ? -27.660 -5.981 19.980 1.00 86.94 590 MET A N 1
ATOM 4533 C CA . MET A 1 590 ? -26.592 -6.314 19.030 1.00 86.94 590 MET A CA 1
ATOM 4534 C C . MET A 1 590 ? -26.399 -7.833 18.861 1.00 86.94 590 MET A C 1
ATOM 4536 O O . MET A 1 590 ? -26.203 -8.302 17.745 1.00 86.94 590 MET A O 1
ATOM 4540 N N . GLY A 1 591 ? -26.497 -8.612 19.945 1.00 85.69 591 GLY A N 1
ATOM 4541 C CA . GLY A 1 591 ? -26.326 -10.070 19.913 1.00 85.69 591 GLY A CA 1
ATOM 4542 C C . GLY A 1 591 ? -27.452 -10.835 19.207 1.00 85.69 591 GLY A C 1
ATOM 4543 O O . GLY A 1 591 ? -27.214 -11.940 18.730 1.00 85.69 591 GLY A O 1
ATOM 4544 N N . ALA A 1 592 ? -28.652 -10.253 19.099 1.00 88.81 592 ALA A N 1
ATOM 4545 C CA . ALA A 1 592 ? -29.780 -10.858 18.384 1.00 88.81 592 ALA A CA 1
ATOM 4546 C C . ALA A 1 592 ? -29.666 -10.696 16.857 1.00 88.81 592 ALA A C 1
ATOM 4548 O O . ALA A 1 592 ? -30.252 -11.456 16.090 1.00 88.81 592 ALA A O 1
ATOM 4549 N N . ILE A 1 593 ? -28.875 -9.726 16.396 1.00 90.12 593 ILE A N 1
ATOM 4550 C CA . ILE A 1 593 ? -28.670 -9.470 14.972 1.00 90.12 593 ILE A CA 1
ATOM 4551 C C . ILE A 1 593 ? -27.822 -10.602 14.377 1.00 90.12 593 ILE A C 1
ATOM 4553 O O . ILE A 1 593 ? -26.662 -10.790 14.752 1.00 90.12 593 ILE A O 1
ATOM 4557 N N . GLY A 1 594 ? -28.363 -11.309 13.379 1.00 89.38 594 GLY A N 1
ATOM 4558 C CA . GLY A 1 594 ? -27.700 -12.455 12.742 1.00 89.38 594 GLY A CA 1
ATOM 4559 C C . GLY A 1 594 ? -26.300 -12.162 12.181 1.00 89.38 594 GLY A C 1
ATOM 4560 O O . GLY A 1 594 ? -25.459 -13.060 12.141 1.00 89.38 594 GLY A O 1
ATOM 4561 N N . PHE A 1 595 ? -26.021 -10.902 11.813 1.00 89.06 595 PHE A N 1
ATOM 4562 C CA . PHE A 1 595 ? -24.687 -10.429 11.422 1.00 89.06 595 PHE A CA 1
ATOM 4563 C C . PHE A 1 595 ? -23.646 -10.598 12.540 1.00 89.06 595 PHE A C 1
ATOM 4565 O O . PHE A 1 595 ? -22.526 -11.026 12.263 1.00 89.06 595 PHE A O 1
ATOM 4572 N N . PHE A 1 596 ? -23.997 -10.279 13.791 1.00 90.31 596 PHE A N 1
ATOM 4573 C CA . PHE A 1 596 ? -23.088 -10.338 14.940 1.00 90.31 596 PHE A CA 1
ATOM 4574 C C . PHE A 1 596 ? -23.137 -11.679 15.672 1.00 90.31 596 PHE A C 1
ATOM 4576 O O . PHE A 1 596 ? -22.098 -12.135 16.139 1.00 90.31 596 PHE A O 1
ATOM 4583 N N . ALA A 1 597 ? -24.305 -12.326 15.734 1.00 89.62 597 ALA A N 1
ATOM 4584 C CA . ALA A 1 597 ? -24.540 -13.539 16.524 1.00 89.62 597 ALA A CA 1
ATOM 4585 C C . ALA A 1 597 ? -23.563 -14.693 16.219 1.00 89.62 597 ALA A C 1
ATOM 4587 O O . ALA A 1 597 ? -23.292 -15.530 17.075 1.00 89.62 597 ALA A O 1
ATOM 4588 N N . LYS A 1 598 ? -23.021 -14.739 14.995 1.00 89.25 598 LYS A N 1
ATOM 4589 C CA . LYS A 1 598 ? -22.092 -15.784 14.529 1.00 89.25 598 LYS A CA 1
ATOM 4590 C C . LYS A 1 598 ? -20.613 -15.381 14.606 1.00 89.25 598 LYS A C 1
ATOM 4592 O O . LYS A 1 598 ? -19.755 -16.145 14.172 1.00 89.25 598 LYS A O 1
ATOM 4597 N N . GLN A 1 599 ? -20.299 -14.182 15.098 1.00 92.12 599 GLN A N 1
ATOM 4598 C CA . GLN A 1 599 ? -18.928 -13.677 15.171 1.00 92.12 599 GLN A CA 1
ATOM 4599 C C . GLN A 1 599 ? -18.260 -14.059 16.496 1.00 92.12 599 GLN A C 1
ATOM 4601 O O . GLN A 1 599 ? -18.892 -14.100 17.545 1.00 92.12 599 GLN A O 1
ATOM 4606 N N . GLN A 1 600 ? -16.944 -14.263 16.447 1.00 91.88 600 GLN A N 1
ATOM 4607 C CA . GLN A 1 600 ? -16.076 -14.397 17.618 1.00 91.88 600 GLN A CA 1
ATOM 4608 C C . GLN A 1 600 ? -15.060 -13.243 17.579 1.00 91.88 600 GLN A C 1
ATOM 4610 O O . GLN A 1 600 ? -14.031 -13.349 16.903 1.00 91.88 600 GLN A O 1
ATOM 4615 N N . PRO A 1 601 ? -15.360 -12.088 18.202 1.00 90.19 601 PRO A N 1
ATOM 4616 C CA . PRO A 1 601 ? -14.515 -10.904 18.094 1.00 90.19 601 PRO A CA 1
ATOM 4617 C C . PRO A 1 601 ? -13.271 -11.039 18.986 1.00 90.19 601 PRO A C 1
ATOM 4619 O O . PRO A 1 601 ? -13.275 -10.603 20.129 1.00 90.19 601 PRO A O 1
ATOM 4622 N N . ILE A 1 602 ? -12.194 -11.632 18.459 1.00 91.88 602 ILE A N 1
ATOM 4623 C CA . ILE A 1 602 ? -10.911 -11.767 19.179 1.00 91.88 602 ILE A CA 1
ATOM 4624 C C . ILE A 1 602 ? -10.063 -10.493 19.022 1.00 91.88 602 ILE A C 1
ATOM 4626 O O . ILE A 1 602 ? -9.766 -9.805 19.999 1.00 91.88 602 ILE A O 1
ATOM 4630 N N . ALA A 1 603 ? -9.705 -10.141 17.781 1.00 91.62 603 ALA A N 1
ATOM 4631 C CA . ALA A 1 603 ? -8.939 -8.924 17.486 1.00 91.62 603 ALA A CA 1
ATOM 4632 C C . ALA A 1 603 ? -9.762 -7.649 17.733 1.00 91.62 603 ALA A C 1
ATOM 4634 O O . ALA A 1 603 ? -9.234 -6.642 18.179 1.00 91.62 603 ALA A O 1
ATOM 4635 N N . LEU A 1 604 ? -11.078 -7.721 17.510 1.00 92.56 604 LEU A N 1
ATOM 4636 C CA . LEU A 1 604 ? -12.020 -6.614 17.686 1.00 92.56 604 LEU A CA 1
ATOM 4637 C C . LEU A 1 604 ? -12.822 -6.725 18.999 1.00 92.56 604 LEU A C 1
ATOM 4639 O O . LEU A 1 604 ? -13.967 -6.280 19.059 1.00 92.56 604 LEU A O 1
ATOM 4643 N N . ARG A 1 605 ? -12.261 -7.354 20.042 1.00 92.81 605 ARG A N 1
ATOM 4644 C CA . ARG A 1 605 ? -12.949 -7.633 21.323 1.00 92.81 605 ARG A CA 1
ATOM 4645 C C . ARG A 1 605 ? -13.499 -6.394 22.037 1.00 92.81 605 ARG A C 1
ATOM 4647 O O . ARG A 1 605 ? -14.472 -6.504 22.775 1.00 92.81 605 ARG A O 1
ATOM 4654 N N . ASN A 1 606 ? -12.893 -5.231 21.797 1.00 93.38 606 ASN A N 1
ATOM 4655 C CA . ASN A 1 606 ? -13.268 -3.955 22.408 1.00 93.38 606 ASN A CA 1
ATOM 4656 C C . ASN A 1 606 ? -14.090 -3.044 21.475 1.00 93.38 606 ASN A C 1
ATOM 4658 O O . ASN A 1 606 ? -14.432 -1.923 21.854 1.00 93.38 606 ASN A O 1
ATOM 4662 N N . LYS A 1 607 ? -14.439 -3.510 20.264 1.00 88.44 607 LYS A N 1
ATOM 4663 C CA . LYS A 1 607 ? -15.176 -2.705 19.278 1.00 88.44 607 LYS A CA 1
ATOM 4664 C C . LYS A 1 607 ? -16.490 -2.184 19.869 1.00 88.44 607 LYS A C 1
ATOM 4666 O O . LYS A 1 607 ? -17.286 -2.960 20.391 1.00 88.44 607 LYS A O 1
ATOM 4671 N N . GLY A 1 608 ? -16.722 -0.874 19.798 1.00 90.06 608 GLY A N 1
ATOM 4672 C CA . GLY A 1 608 ? -17.944 -0.256 20.326 1.00 90.06 608 GLY A CA 1
ATOM 4673 C C . GLY A 1 608 ? -18.120 -0.321 21.852 1.00 90.06 608 GLY A C 1
ATOM 4674 O O . GLY A 1 608 ? -19.213 -0.026 22.326 1.00 90.06 608 GLY A O 1
ATOM 4675 N N . LEU A 1 609 ? -17.097 -0.730 22.616 1.00 91.38 609 LEU A N 1
ATOM 4676 C CA . LEU A 1 609 ? -17.169 -0.905 24.076 1.00 91.38 609 LEU A CA 1
ATOM 4677 C C . LEU A 1 609 ? -16.243 0.029 24.860 1.00 91.38 609 LEU A C 1
ATOM 4679 O O . LEU A 1 609 ? -16.410 0.159 26.070 1.00 91.38 609 LEU A O 1
ATOM 4683 N N . ILE A 1 610 ? -15.267 0.647 24.199 1.00 94.56 610 ILE A N 1
ATOM 4684 C CA . ILE A 1 610 ? -14.319 1.579 24.811 1.00 94.56 610 ILE A CA 1
ATOM 4685 C C . ILE A 1 610 ? -14.301 2.896 24.047 1.00 94.56 610 ILE A C 1
ATOM 4687 O O . ILE A 1 610 ? -14.664 2.940 22.867 1.00 94.56 610 ILE A O 1
ATOM 4691 N N . ASP A 1 611 ? -13.841 3.940 24.729 1.00 95.56 611 ASP A N 1
ATOM 4692 C CA . ASP A 1 611 ? -13.355 5.136 24.062 1.00 95.56 611 ASP A CA 1
ATOM 4693 C C . ASP A 1 611 ? -11.931 4.832 23.560 1.00 95.56 611 ASP A C 1
ATOM 4695 O O . ASP A 1 611 ? -11.059 4.554 24.389 1.00 95.56 611 ASP A O 1
ATOM 4699 N N . PRO A 1 612 ? -11.680 4.815 22.237 1.00 94.88 612 PRO A N 1
ATOM 4700 C CA . PRO A 1 612 ? -10.359 4.521 21.680 1.00 94.88 612 PRO A CA 1
ATOM 4701 C C . PRO A 1 612 ? -9.305 5.570 22.046 1.00 94.88 612 PRO A C 1
ATOM 4703 O O . PRO A 1 612 ? -8.119 5.336 21.839 1.00 94.88 612 PRO A O 1
ATOM 4706 N N . GLU A 1 613 ? -9.726 6.721 22.564 1.00 95.69 613 GLU A N 1
ATOM 4707 C CA . GLU A 1 613 ? -8.871 7.842 22.924 1.00 95.69 613 GLU A CA 1
ATOM 4708 C C . GLU A 1 613 ? -8.658 7.972 24.442 1.00 95.69 613 GLU A C 1
ATOM 4710 O O . GLU A 1 613 ? -8.084 8.964 24.905 1.00 95.69 613 GLU A O 1
ATOM 4715 N N . ASN A 1 614 ? -9.113 6.987 25.223 1.00 94.88 614 ASN A N 1
ATOM 4716 C CA . ASN A 1 614 ? -8.921 6.924 26.667 1.00 94.88 614 ASN A CA 1
ATOM 4717 C C . ASN A 1 614 ? -8.263 5.599 27.088 1.00 94.88 614 ASN A C 1
ATOM 4719 O O . ASN A 1 614 ? -8.915 4.553 27.161 1.00 94.88 614 ASN A O 1
ATOM 4723 N N . ILE A 1 615 ? -6.977 5.665 27.441 1.00 95.44 615 ILE A N 1
ATOM 4724 C CA . ILE A 1 615 ? -6.196 4.515 27.915 1.00 95.44 615 ILE A CA 1
ATOM 4725 C C . ILE A 1 615 ? -6.822 3.803 29.129 1.00 95.44 615 ILE A C 1
ATOM 4727 O O . ILE A 1 615 ? -6.763 2.573 29.208 1.00 95.44 615 ILE A O 1
ATOM 4731 N N . ASP A 1 616 ? -7.488 4.526 30.038 1.00 95.00 616 ASP A N 1
ATOM 4732 C CA . ASP A 1 616 ? -8.092 3.931 31.236 1.00 95.00 616 ASP A CA 1
ATOM 4733 C C . ASP A 1 616 ? -9.234 2.971 30.855 1.00 95.00 616 ASP A C 1
ATOM 4735 O O . ASP A 1 616 ? -9.409 1.940 31.505 1.00 95.00 616 ASP A O 1
ATOM 4739 N N . HIS A 1 617 ? -9.965 3.222 29.755 1.00 95.50 617 HIS A N 1
ATOM 4740 C CA . HIS A 1 617 ? -10.983 2.284 29.256 1.00 95.50 617 HIS A CA 1
ATOM 4741 C C . HIS A 1 617 ? -10.355 0.975 28.753 1.00 95.50 617 HIS A C 1
ATOM 4743 O O . HIS A 1 617 ? -10.927 -0.100 28.960 1.00 95.50 617 HIS A O 1
ATOM 4749 N N . TYR A 1 618 ? -9.182 1.044 28.111 1.00 96.50 618 TYR A N 1
ATOM 4750 C CA . TYR A 1 618 ? -8.450 -0.148 27.676 1.00 96.50 618 TYR A CA 1
ATOM 4751 C C . TYR A 1 618 ? -7.951 -0.956 28.884 1.00 96.50 618 TYR A C 1
ATOM 4753 O O . TYR A 1 618 ? -8.191 -2.165 28.960 1.00 96.50 618 TYR A O 1
ATOM 4761 N N . ILE A 1 619 ? -7.347 -0.285 29.872 1.00 95.75 619 ILE A N 1
ATOM 4762 C CA . ILE A 1 619 ? -6.860 -0.896 31.123 1.00 95.75 619 ILE A CA 1
ATOM 4763 C C . ILE A 1 619 ? -8.014 -1.536 31.914 1.00 95.75 619 ILE A C 1
ATOM 4765 O O . ILE A 1 619 ? -7.909 -2.691 32.327 1.00 95.75 619 ILE A O 1
ATOM 4769 N N . ALA A 1 620 ? -9.160 -0.857 32.039 1.00 94.75 620 ALA A N 1
ATOM 4770 C CA . ALA A 1 620 ? -10.360 -1.370 32.712 1.00 94.75 620 ALA A CA 1
ATOM 4771 C C . ALA A 1 620 ? -10.891 -2.685 32.119 1.00 94.75 620 ALA A C 1
ATOM 4773 O O . ALA A 1 620 ? -11.525 -3.483 32.815 1.00 94.75 620 ALA A O 1
ATOM 4774 N N . ARG A 1 621 ? -10.620 -2.932 30.832 1.00 94.44 621 ARG A N 1
ATOM 4775 C CA . ARG A 1 621 ? -10.961 -4.178 30.130 1.00 94.44 621 ARG A CA 1
ATOM 4776 C C . ARG A 1 621 ? -9.821 -5.201 30.106 1.00 94.44 621 ARG A C 1
ATOM 4778 O O . ARG A 1 621 ? -9.891 -6.177 29.358 1.00 94.44 621 ARG A O 1
ATOM 4785 N N . GLY A 1 622 ? -8.801 -5.015 30.940 1.00 93.88 622 GLY A N 1
ATOM 4786 C CA . GLY A 1 622 ? -7.655 -5.914 31.070 1.00 93.88 622 GLY A CA 1
ATOM 4787 C C . GLY A 1 622 ? -6.529 -5.650 30.071 1.00 93.88 622 GLY A C 1
ATOM 4788 O O . GLY A 1 622 ? -5.686 -6.526 29.876 1.00 93.88 622 GLY A O 1
ATOM 4789 N N . GLY A 1 623 ? -6.514 -4.481 29.427 1.00 95.50 623 GLY A N 1
ATOM 4790 C CA . GLY A 1 623 ? -5.391 -4.028 28.613 1.00 95.50 623 GLY A CA 1
ATOM 4791 C C . GLY A 1 623 ? -4.086 -3.962 29.408 1.00 95.50 623 GLY A C 1
ATOM 4792 O O . GLY A 1 623 ? -4.102 -3.712 30.612 1.00 95.50 623 GLY A O 1
ATOM 4793 N N . TYR A 1 624 ? -2.959 -4.236 28.751 1.00 96.31 624 TYR A N 1
ATOM 4794 C CA . TYR A 1 624 ? -1.612 -4.332 29.341 1.00 96.31 624 TYR A CA 1
ATOM 4795 C C . TYR A 1 624 ? -1.403 -5.467 30.356 1.00 96.31 624 TYR A C 1
ATOM 4797 O O . TYR A 1 624 ? -0.282 -5.698 30.815 1.00 96.31 624 TYR A O 1
ATOM 4805 N N . ARG A 1 625 ? -2.437 -6.258 30.669 1.00 94.69 625 ARG A N 1
ATOM 4806 C CA . ARG A 1 625 ? -2.308 -7.422 31.557 1.00 94.69 625 ARG A CA 1
ATOM 4807 C C . ARG A 1 625 ? -1.434 -8.519 30.947 1.00 94.69 625 ARG A C 1
ATOM 4809 O O . ARG A 1 625 ? -0.733 -9.214 31.685 1.00 94.69 625 ARG A O 1
ATOM 4816 N N . ALA A 1 626 ? -1.477 -8.699 29.624 1.00 95.25 626 ALA A N 1
ATOM 4817 C CA . ALA A 1 626 ? -0.645 -9.693 28.952 1.00 95.25 626 ALA A CA 1
ATOM 4818 C C . ALA A 1 626 ? 0.824 -9.256 28.943 1.00 95.25 626 ALA A C 1
ATOM 4820 O O . ALA A 1 626 ? 1.696 -10.080 29.225 1.00 95.25 626 ALA A O 1
ATOM 4821 N N . LEU A 1 627 ? 1.082 -7.962 28.726 1.00 96.38 627 LEU A N 1
ATOM 4822 C CA . LEU A 1 627 ? 2.415 -7.380 28.877 1.00 96.38 627 LEU A CA 1
ATOM 4823 C C . LEU A 1 627 ? 2.957 -7.563 30.301 1.00 96.38 627 LEU A C 1
ATOM 4825 O O . LEU A 1 627 ? 4.047 -8.102 30.467 1.00 96.38 627 LEU A O 1
ATOM 4829 N N . LYS A 1 628 ? 2.172 -7.208 31.327 1.00 94.75 628 LYS A N 1
ATOM 4830 C CA . LYS A 1 628 ? 2.546 -7.409 32.737 1.00 94.75 628 LYS A CA 1
ATOM 4831 C C . LYS A 1 628 ? 2.918 -8.870 33.020 1.00 94.75 628 LYS A C 1
ATOM 4833 O O . LYS A 1 628 ? 3.978 -9.142 33.572 1.00 94.75 628 LYS A O 1
ATOM 4838 N N . LYS A 1 629 ? 2.090 -9.828 32.576 1.00 95.25 629 LYS A N 1
ATOM 4839 C CA . LYS A 1 629 ? 2.385 -11.269 32.706 1.00 95.25 629 LYS A CA 1
ATOM 4840 C C . LYS A 1 629 ? 3.715 -11.637 32.039 1.00 95.25 629 LYS A C 1
ATOM 4842 O O . LYS A 1 629 ? 4.469 -12.417 32.619 1.00 95.25 629 LYS A O 1
ATOM 4847 N N . ALA A 1 630 ? 3.968 -11.131 30.832 1.00 96.38 630 ALA A N 1
ATOM 4848 C CA . ALA A 1 630 ? 5.188 -11.424 30.090 1.00 96.38 630 ALA A CA 1
ATOM 4849 C C . ALA A 1 630 ? 6.433 -10.911 30.829 1.00 96.38 630 ALA A C 1
ATOM 4851 O O . ALA A 1 630 ? 7.386 -11.665 30.979 1.00 96.38 630 ALA A O 1
ATOM 4852 N N . LEU A 1 631 ? 6.391 -9.681 31.347 1.00 94.75 631 LEU A N 1
ATOM 4853 C CA . LEU A 1 631 ? 7.518 -9.063 32.050 1.00 94.75 631 LEU A CA 1
ATOM 4854 C C . LEU A 1 631 ? 7.776 -9.680 33.435 1.00 94.75 631 LEU A C 1
ATOM 4856 O O . LEU A 1 631 ? 8.926 -9.869 33.814 1.00 94.75 631 LEU A O 1
ATOM 4860 N N . GLU A 1 632 ? 6.729 -10.031 34.187 1.00 92.31 632 GLU A N 1
ATOM 4861 C CA . GLU A 1 632 ? 6.877 -10.542 35.560 1.00 92.31 632 GLU A CA 1
ATOM 4862 C C . GLU A 1 632 ? 7.152 -12.046 35.641 1.00 92.31 632 GLU A C 1
ATOM 4864 O O . GLU A 1 632 ? 7.810 -12.519 36.567 1.00 92.31 632 GLU A O 1
ATOM 4869 N N . ARG A 1 633 ? 6.559 -12.832 34.734 1.00 94.56 633 ARG A N 1
ATOM 4870 C CA . ARG A 1 633 ? 6.434 -14.291 34.912 1.00 94.56 633 ARG A CA 1
ATOM 4871 C C . ARG A 1 633 ? 7.043 -15.105 33.783 1.00 94.56 633 ARG A C 1
ATOM 4873 O O . ARG A 1 633 ? 6.974 -16.332 33.833 1.00 94.56 633 ARG A O 1
ATOM 4880 N N . MET A 1 634 ? 7.577 -14.461 32.749 1.00 97.00 634 MET A N 1
ATOM 4881 C CA . MET A 1 634 ? 8.071 -15.136 31.553 1.00 97.00 634 MET A CA 1
ATOM 4882 C C . MET A 1 634 ? 9.450 -14.607 31.169 1.00 97.00 634 MET A C 1
ATOM 4884 O O . MET A 1 634 ? 9.777 -13.444 31.371 1.00 97.00 634 MET A O 1
ATOM 4888 N N . LYS A 1 635 ? 10.274 -15.467 30.571 1.00 96.44 635 LYS A N 1
ATOM 4889 C CA . LYS A 1 635 ? 11.471 -15.033 29.844 1.00 96.44 635 LYS A CA 1
ATOM 4890 C C . LYS A 1 635 ? 11.091 -14.726 28.388 1.00 96.44 635 LYS A C 1
ATOM 4892 O O . LYS A 1 635 ? 10.139 -15.327 27.883 1.00 96.44 635 LYS A O 1
ATOM 4897 N N . PRO A 1 636 ? 11.866 -13.911 27.646 1.00 96.25 636 PRO A N 1
ATOM 4898 C CA . PRO A 1 636 ? 11.617 -13.658 26.220 1.00 96.25 636 PRO A CA 1
ATOM 4899 C C . PRO A 1 636 ? 11.393 -14.932 25.386 1.00 96.25 636 PRO A C 1
ATOM 4901 O O . PRO A 1 636 ? 10.470 -15.016 24.576 1.00 96.25 636 PRO A O 1
ATOM 4904 N N . GLY A 1 637 ? 12.181 -15.983 25.648 1.00 96.56 637 GLY A N 1
ATOM 4905 C CA . GLY A 1 637 ? 12.031 -17.283 24.987 1.00 96.56 637 GLY A CA 1
ATOM 4906 C C . GLY A 1 637 ? 10.729 -18.027 25.321 1.00 96.56 637 GLY A C 1
ATOM 4907 O O . GLY A 1 637 ? 10.224 -18.761 24.472 1.00 96.56 637 GLY A O 1
ATOM 4908 N N . ASP A 1 638 ? 10.153 -17.833 26.514 1.00 97.75 638 ASP A N 1
ATOM 4909 C CA . ASP A 1 638 ? 8.836 -18.385 26.865 1.00 97.75 638 ASP A CA 1
ATOM 4910 C C . ASP A 1 638 ? 7.735 -17.722 26.037 1.00 97.75 638 ASP A C 1
ATOM 4912 O O . ASP A 1 638 ? 6.847 -18.406 25.534 1.00 97.75 638 ASP A O 1
ATOM 4916 N N . VAL A 1 639 ? 7.826 -16.404 25.833 1.00 97.81 639 VAL A N 1
ATOM 4917 C CA . VAL A 1 639 ? 6.862 -15.652 25.017 1.00 97.81 639 VAL A CA 1
ATOM 4918 C C . VAL A 1 639 ? 6.903 -16.127 23.564 1.00 97.81 639 VAL A C 1
ATOM 4920 O O . VAL A 1 639 ? 5.855 -16.401 22.978 1.00 97.81 639 VAL A O 1
ATOM 4923 N N . ARG A 1 640 ? 8.099 -16.318 22.984 1.00 96.69 640 ARG A N 1
ATOM 4924 C CA . ARG A 1 640 ? 8.226 -16.869 21.619 1.00 96.69 640 ARG A CA 1
ATOM 4925 C C . ARG A 1 640 ? 7.632 -18.276 21.501 1.00 96.69 640 ARG A C 1
ATOM 4927 O O . ARG A 1 640 ? 6.956 -18.565 20.512 1.00 96.69 640 ARG A O 1
ATOM 4934 N N . ARG A 1 641 ? 7.828 -19.135 22.511 1.00 97.50 641 ARG A N 1
ATOM 4935 C CA . ARG A 1 641 ? 7.216 -20.476 22.559 1.00 97.50 641 ARG A CA 1
ATOM 4936 C C . ARG A 1 641 ? 5.695 -20.426 22.661 1.00 97.50 641 ARG A C 1
ATOM 4938 O O . ARG A 1 641 ? 5.040 -21.169 21.939 1.00 97.50 641 ARG A O 1
ATOM 4945 N N . GLU A 1 642 ? 5.143 -19.553 23.497 1.00 97.81 642 GLU A N 1
ATOM 4946 C CA . GLU A 1 642 ? 3.693 -19.363 23.636 1.00 97.81 642 GLU A CA 1
ATOM 4947 C C . GLU A 1 642 ? 3.067 -18.932 22.298 1.00 97.81 642 GLU A C 1
ATOM 4949 O O . GLU A 1 642 ? 2.084 -19.513 21.836 1.00 97.81 642 GLU A O 1
ATOM 4954 N N . VAL A 1 643 ? 3.684 -17.962 21.613 1.00 97.19 643 VAL A N 1
ATOM 4955 C CA . VAL A 1 643 ? 3.219 -17.489 20.298 1.00 97.19 643 VAL A CA 1
ATOM 4956 C C . VAL A 1 643 ? 3.325 -18.586 19.242 1.00 97.19 643 VAL A C 1
ATOM 4958 O O . VAL A 1 643 ? 2.407 -18.741 18.434 1.00 97.19 643 VAL A O 1
ATOM 4961 N N . LEU A 1 644 ? 4.393 -19.386 19.254 1.00 96.19 644 LEU A N 1
ATOM 4962 C CA . LEU A 1 644 ? 4.518 -20.545 18.372 1.00 96.19 644 LEU A CA 1
ATOM 4963 C C . LEU A 1 644 ? 3.427 -21.594 18.651 1.00 96.19 644 LEU A C 1
ATOM 4965 O O . LEU A 1 644 ? 2.775 -22.052 17.713 1.00 96.19 644 LEU 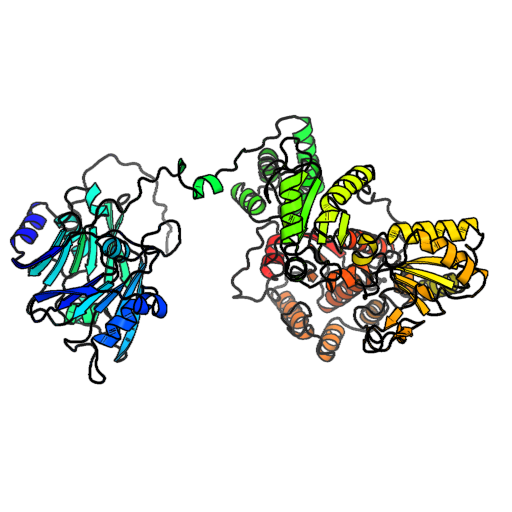A O 1
ATOM 4969 N N . ALA A 1 645 ? 3.190 -21.926 19.923 1.00 97.81 645 ALA A N 1
ATOM 4970 C CA . ALA A 1 645 ? 2.189 -22.900 20.354 1.00 97.81 645 ALA A CA 1
ATOM 4971 C C . ALA A 1 645 ? 0.750 -22.456 20.043 1.00 97.81 645 ALA A C 1
ATOM 4973 O O . ALA A 1 645 ? -0.095 -23.294 19.736 1.00 97.81 645 ALA A O 1
ATOM 4974 N N . SER A 1 646 ? 0.479 -21.146 20.039 1.00 96.62 646 SER A N 1
ATOM 4975 C CA . SER A 1 646 ? -0.831 -20.596 19.660 1.00 96.62 646 SER A CA 1
ATOM 4976 C C . SER A 1 646 ? -1.233 -20.895 18.207 1.00 96.62 646 SER A C 1
ATOM 4978 O O . SER A 1 646 ? -2.403 -20.764 17.845 1.00 96.62 646 SER A O 1
ATOM 4980 N N . GLY A 1 647 ? -0.267 -21.239 17.345 1.00 95.94 647 GLY A N 1
ATOM 4981 C CA . GLY A 1 647 ? -0.495 -21.464 15.919 1.00 95.94 647 GLY A CA 1
ATOM 4982 C C . GLY A 1 647 ? -0.849 -20.197 15.133 1.00 95.94 647 GLY A C 1
ATOM 4983 O O . GLY A 1 647 ? -1.319 -20.294 13.995 1.00 95.94 647 GLY A O 1
ATOM 4984 N N . ILE A 1 648 ? -0.649 -19.000 15.702 1.00 96.44 648 ILE A N 1
ATOM 4985 C CA . ILE A 1 648 ? -0.958 -17.748 15.009 1.00 96.44 648 ILE A CA 1
ATOM 4986 C C . ILE A 1 648 ? -0.064 -17.563 13.775 1.00 96.44 648 ILE A C 1
ATOM 4988 O O . ILE A 1 648 ? 1.155 -17.756 13.789 1.00 96.44 648 ILE A O 1
ATOM 4992 N N . ARG A 1 649 ? -0.704 -17.180 12.672 1.00 96.12 649 ARG A N 1
ATOM 4993 C CA . ARG A 1 649 ? -0.075 -16.915 11.376 1.00 96.12 649 ARG A CA 1
ATOM 4994 C C . ARG A 1 649 ? -0.249 -15.444 11.020 1.00 96.12 649 ARG A C 1
ATOM 4996 O O . ARG A 1 649 ? -1.235 -14.826 11.428 1.00 96.12 649 ARG A O 1
ATOM 5003 N N . GLY A 1 650 ? 0.677 -14.907 10.230 1.00 93.88 650 GLY A N 1
ATOM 5004 C CA . GLY A 1 650 ? 0.637 -13.531 9.744 1.00 93.88 650 GLY A CA 1
ATOM 5005 C C . GLY A 1 650 ? -0.685 -13.218 9.043 1.00 93.88 650 GLY A C 1
ATOM 5006 O O . GLY A 1 650 ? -1.089 -13.932 8.123 1.00 93.88 650 GLY A O 1
ATOM 5007 N N . ARG A 1 651 ? -1.363 -12.159 9.498 1.00 93.94 651 ARG A N 1
ATOM 5008 C CA . ARG A 1 651 ? -2.715 -11.792 9.044 1.00 93.94 651 ARG A CA 1
ATOM 5009 C C . ARG A 1 651 ? -2.749 -10.860 7.831 1.00 93.94 651 ARG A C 1
ATOM 5011 O O . ARG A 1 651 ? -3.806 -10.737 7.235 1.00 93.94 651 ARG A O 1
ATOM 5018 N N . GLY A 1 652 ? -1.606 -10.338 7.386 1.00 87.81 652 GLY A N 1
ATOM 5019 C CA . GLY A 1 652 ? -1.474 -9.564 6.140 1.00 87.81 652 GLY A CA 1
ATOM 5020 C C . GLY A 1 652 ? -1.456 -10.409 4.855 1.00 87.81 652 GLY A C 1
ATOM 5021 O O . GLY A 1 652 ? -0.715 -10.103 3.933 1.00 87.81 652 GLY A O 1
ATOM 5022 N N . GLY A 1 653 ? -2.158 -11.547 4.811 1.00 87.75 653 GLY A N 1
ATOM 5023 C CA . GLY A 1 653 ? -2.294 -12.396 3.613 1.00 87.75 653 GLY A CA 1
ATOM 5024 C C . GLY A 1 653 ? -1.214 -13.471 3.405 1.00 87.75 653 GLY A C 1
ATOM 5025 O O . GLY A 1 653 ? -1.545 -14.594 3.035 1.00 87.75 653 GLY A O 1
ATOM 5026 N N . GLY A 1 654 ? 0.059 -13.194 3.714 1.00 86.88 654 GLY A N 1
ATOM 5027 C CA . GLY A 1 654 ? 1.156 -14.159 3.497 1.00 86.88 654 GLY A CA 1
ATOM 5028 C C . GLY A 1 654 ? 1.110 -15.416 4.383 1.00 86.88 654 GLY A C 1
ATOM 5029 O O . GLY A 1 654 ? 1.698 -16.443 4.047 1.00 86.88 654 GLY A O 1
ATOM 5030 N N . GLY A 1 655 ? 0.419 -15.360 5.527 1.00 92.75 655 GLY A N 1
ATOM 5031 C CA . GLY A 1 655 ? 0.137 -16.541 6.346 1.00 92.75 655 GLY A CA 1
ATOM 5032 C C . GLY A 1 655 ? 1.366 -17.261 6.915 1.00 92.75 655 GLY A C 1
ATOM 5033 O O . GLY A 1 655 ? 1.276 -18.450 7.221 1.00 92.75 655 GLY A O 1
ATOM 5034 N N . PHE A 1 656 ? 2.516 -16.604 7.056 1.00 93.44 656 PHE A N 1
ATOM 5035 C CA . PHE A 1 656 ? 3.702 -17.223 7.655 1.00 93.44 656 PHE A CA 1
ATOM 5036 C C . PHE A 1 656 ? 3.529 -17.375 9.184 1.00 93.44 656 PHE A C 1
ATOM 5038 O O . PHE A 1 656 ? 2.983 -16.456 9.800 1.00 93.44 656 PHE A O 1
ATOM 5045 N N . PRO A 1 657 ? 3.942 -18.488 9.823 1.00 95.94 657 PRO A N 1
ATOM 5046 C CA . PRO A 1 657 ? 3.800 -18.663 11.273 1.00 95.94 657 PRO A CA 1
ATOM 5047 C C . PRO A 1 657 ? 4.555 -17.587 12.069 1.00 95.94 657 PRO A C 1
ATOM 5049 O O . PRO A 1 657 ? 5.770 -17.438 11.928 1.00 95.94 657 PRO A O 1
ATOM 5052 N N . THR A 1 658 ? 3.852 -16.841 12.926 1.00 96.44 658 THR A N 1
ATOM 5053 C CA . THR A 1 658 ? 4.435 -15.678 13.620 1.00 96.44 658 THR A CA 1
ATOM 5054 C C . THR A 1 658 ? 5.531 -16.090 14.601 1.00 96.44 658 THR A C 1
ATOM 5056 O O . THR A 1 658 ? 6.581 -15.457 14.629 1.00 96.44 658 THR A O 1
ATOM 5059 N N . GLY A 1 659 ? 5.339 -17.186 15.345 1.00 95.44 659 GLY A N 1
ATOM 5060 C CA . GLY A 1 659 ? 6.351 -17.687 16.283 1.00 95.44 659 GLY A CA 1
ATOM 5061 C C . GLY A 1 659 ? 7.657 -18.100 15.595 1.00 95.44 659 GLY A C 1
ATOM 5062 O O . GLY A 1 659 ? 8.735 -17.799 16.096 1.00 95.44 659 GLY A O 1
ATOM 5063 N N . VAL A 1 660 ? 7.572 -18.701 14.399 1.00 95.44 660 VAL A N 1
ATOM 5064 C CA . VAL A 1 660 ? 8.756 -19.033 13.581 1.00 95.44 660 VAL A CA 1
ATOM 5065 C C . VAL A 1 660 ? 9.461 -17.759 13.118 1.00 95.44 660 VAL A C 1
ATOM 5067 O O . VAL A 1 660 ? 10.684 -17.685 13.172 1.00 95.44 660 VAL A O 1
ATOM 5070 N N . LYS A 1 661 ? 8.696 -16.738 12.706 1.00 95.50 661 LYS A N 1
ATOM 5071 C CA . LYS A 1 661 ? 9.247 -15.439 12.300 1.00 95.50 661 LYS A CA 1
ATOM 5072 C C . LYS A 1 661 ? 10.026 -14.787 13.447 1.00 95.50 661 LYS A C 1
ATOM 5074 O O . LYS A 1 661 ? 11.153 -14.359 13.244 1.00 95.50 661 LYS A O 1
ATOM 5079 N N . TRP A 1 662 ? 9.447 -14.735 14.645 1.00 96.44 662 TRP A N 1
ATOM 5080 C CA . TRP A 1 662 ? 10.098 -14.128 15.811 1.00 96.44 662 TRP A CA 1
ATOM 5081 C C . TRP A 1 662 ? 11.360 -14.881 16.233 1.00 96.44 662 TRP A C 1
ATOM 5083 O O . TRP A 1 662 ? 12.367 -14.254 16.540 1.00 96.44 662 TRP A O 1
ATOM 5093 N N . GLU A 1 663 ? 11.328 -16.214 16.214 1.00 95.25 663 GLU A N 1
ATOM 5094 C CA . GLU A 1 663 ? 12.501 -17.032 16.535 1.00 95.25 663 GLU A CA 1
ATOM 5095 C C . GLU A 1 663 ? 13.627 -16.854 15.503 1.00 95.25 663 GLU A C 1
ATOM 5097 O O . GLU A 1 663 ? 14.784 -16.722 15.889 1.00 95.25 663 GLU A O 1
ATOM 5102 N N . SER A 1 664 ? 13.299 -16.808 14.207 1.00 94.75 664 SER A N 1
ATOM 5103 C CA . SER A 1 664 ? 14.274 -16.580 13.129 1.00 94.75 664 SER A CA 1
ATOM 5104 C C . SER A 1 664 ? 14.939 -15.206 13.239 1.00 94.75 664 SER A C 1
ATOM 5106 O O . SER A 1 664 ? 16.164 -15.135 13.211 1.00 94.75 664 SER A O 1
ATOM 5108 N N . GLY A 1 665 ? 14.159 -14.140 13.451 1.00 94.50 665 GLY A N 1
ATOM 5109 C CA . GLY A 1 665 ? 14.715 -12.793 13.606 1.00 94.50 665 GLY A CA 1
ATOM 5110 C C . GLY A 1 665 ? 15.577 -12.653 14.855 1.00 94.50 665 GLY A C 1
ATOM 5111 O O . GLY A 1 665 ? 16.682 -12.126 14.780 1.00 94.50 665 GLY A O 1
ATOM 5112 N N . TYR A 1 666 ? 15.126 -13.213 15.983 1.00 95.31 666 TYR A N 1
ATOM 5113 C CA . TYR A 1 666 ? 15.930 -13.254 17.204 1.00 95.31 666 TYR A CA 1
ATOM 5114 C C . TYR A 1 666 ? 17.275 -13.958 16.973 1.00 95.31 666 TYR A C 1
ATOM 5116 O O . TYR A 1 666 ? 18.314 -13.415 17.333 1.00 95.31 666 TYR A O 1
ATOM 5124 N N . ARG A 1 667 ? 17.279 -15.146 16.350 1.00 95.12 667 ARG A N 1
ATOM 5125 C CA . ARG A 1 667 ? 18.521 -15.889 16.076 1.00 95.12 667 ARG A CA 1
ATOM 5126 C C . ARG A 1 667 ? 19.468 -15.113 15.172 1.00 95.12 667 ARG A C 1
ATOM 5128 O O . ARG A 1 667 ? 20.637 -14.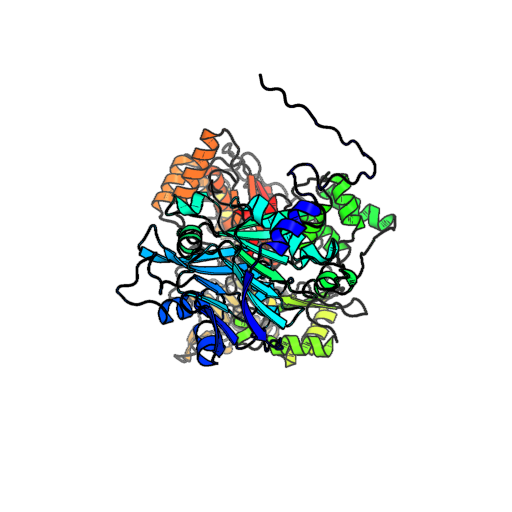994 15.516 1.00 95.12 667 ARG A O 1
ATOM 5135 N N . ALA A 1 668 ? 18.960 -14.553 14.077 1.00 93.88 668 ALA A N 1
ATOM 5136 C CA . ALA A 1 668 ? 19.772 -13.777 13.147 1.00 93.88 668 ALA A CA 1
ATOM 5137 C C . ALA A 1 668 ? 20.418 -12.559 13.829 1.00 93.88 668 ALA A C 1
ATOM 5139 O O . ALA A 1 668 ? 21.616 -12.335 13.669 1.00 93.88 668 ALA A O 1
ATOM 5140 N N . ALA A 1 669 ? 19.660 -11.825 14.651 1.00 93.38 669 ALA A N 1
ATOM 5141 C CA . ALA A 1 669 ? 20.180 -10.696 15.422 1.00 93.38 669 ALA A CA 1
ATOM 5142 C C . ALA A 1 669 ? 21.280 -11.128 16.409 1.00 93.38 669 ALA A C 1
ATOM 5144 O O . ALA A 1 669 ? 22.328 -10.489 16.493 1.00 93.38 669 ALA A O 1
ATOM 5145 N N . GLN A 1 670 ? 21.089 -12.252 17.113 1.00 93.75 670 GLN A N 1
ATOM 5146 C CA . GLN A 1 670 ? 22.100 -12.793 18.030 1.00 93.75 670 GLN A CA 1
ATOM 5147 C C . GLN A 1 670 ? 23.371 -13.257 17.308 1.00 93.75 670 GLN A C 1
ATOM 5149 O O . GLN A 1 670 ? 24.469 -12.987 17.786 1.00 93.75 670 GLN A O 1
ATOM 5154 N N . GLU A 1 671 ? 23.236 -13.938 16.168 1.00 94.19 671 GLU A N 1
ATOM 5155 C CA . GLU A 1 671 ? 24.368 -14.414 15.361 1.00 94.19 671 GLU A CA 1
ATOM 5156 C C . GLU A 1 671 ? 25.196 -13.262 14.779 1.00 94.19 671 GLU A C 1
ATOM 5158 O O . GLU A 1 671 ? 26.406 -13.399 14.601 1.00 94.19 671 GLU A O 1
ATOM 5163 N N . ARG A 1 672 ? 24.550 -12.130 14.480 1.00 91.62 672 ARG A N 1
ATOM 5164 C CA . ARG A 1 672 ? 25.174 -10.968 13.833 1.00 91.62 672 ARG A CA 1
ATOM 5165 C C . ARG A 1 672 ? 25.588 -9.864 14.802 1.00 91.62 672 ARG A C 1
ATOM 5167 O O . ARG A 1 672 ? 26.317 -8.968 14.391 1.00 91.62 672 ARG A O 1
ATOM 5174 N N . HIS A 1 673 ? 25.159 -9.937 16.061 1.00 92.62 673 HIS A N 1
ATOM 5175 C CA . HIS A 1 673 ? 25.318 -8.867 17.049 1.00 92.62 673 HIS A CA 1
ATOM 5176 C C . HIS A 1 673 ? 24.746 -7.523 16.560 1.00 92.62 673 HIS A C 1
ATOM 5178 O O . HIS A 1 673 ? 25.360 -6.475 16.744 1.00 92.62 673 HIS A O 1
ATOM 5184 N N . GLU A 1 674 ? 23.578 -7.576 15.917 1.00 91.75 674 GLU A N 1
ATOM 5185 C CA . GLU A 1 674 ? 22.859 -6.412 15.388 1.00 91.75 674 GLU A CA 1
ATOM 5186 C C . GLU A 1 674 ? 21.562 -6.180 16.174 1.00 91.75 674 GLU A C 1
ATOM 5188 O O . GLU A 1 674 ? 20.977 -7.117 16.729 1.00 91.75 674 GLU A O 1
ATOM 5193 N N . ASP A 1 675 ? 21.105 -4.930 16.195 1.00 91.19 675 ASP A N 1
ATOM 5194 C CA . ASP A 1 675 ? 19.821 -4.569 16.784 1.00 91.19 675 ASP A CA 1
ATOM 5195 C C . ASP A 1 675 ? 18.651 -5.121 15.960 1.00 91.19 675 ASP A C 1
ATOM 5197 O O . ASP A 1 675 ? 18.718 -5.295 14.741 1.00 91.19 675 ASP A O 1
ATOM 5201 N N . ILE A 1 676 ? 17.547 -5.405 16.649 1.00 94.06 676 ILE A N 1
ATOM 5202 C CA . ILE A 1 676 ? 16.309 -5.895 16.048 1.00 94.06 676 ILE A CA 1
ATOM 5203 C C . ILE A 1 676 ? 15.194 -4.874 16.242 1.00 94.06 676 ILE A C 1
ATOM 5205 O O . ILE A 1 676 ? 15.029 -4.320 17.328 1.00 94.06 676 ILE A O 1
ATOM 5209 N N . TYR A 1 677 ? 14.382 -4.685 15.205 1.00 93.94 677 TYR A N 1
ATOM 5210 C CA . TYR A 1 677 ? 13.290 -3.712 15.178 1.00 93.94 677 TYR A CA 1
ATOM 5211 C C . TYR A 1 677 ? 11.927 -4.394 15.042 1.00 93.94 677 TYR A C 1
ATOM 5213 O O . TYR A 1 677 ? 11.781 -5.410 14.351 1.00 93.94 677 TYR A O 1
ATOM 5221 N N . ILE A 1 678 ? 10.895 -3.809 15.657 1.00 96.06 678 ILE A N 1
ATOM 5222 C CA . ILE A 1 678 ? 9.501 -4.233 15.467 1.00 96.06 678 ILE A CA 1
ATOM 5223 C C . ILE A 1 678 ? 8.787 -3.278 14.516 1.00 96.06 678 ILE A C 1
ATOM 5225 O O . ILE A 1 678 ? 8.468 -2.150 14.871 1.00 96.06 678 ILE A O 1
ATOM 5229 N N . VAL A 1 679 ? 8.448 -3.759 13.321 1.00 95.56 679 VAL A N 1
ATOM 5230 C CA . VAL A 1 679 ? 7.700 -2.969 12.335 1.00 95.56 679 VAL A CA 1
ATOM 5231 C C . VAL A 1 679 ? 6.249 -3.447 12.242 1.00 95.56 679 VAL A C 1
ATOM 5233 O O . VAL A 1 679 ? 5.975 -4.592 11.866 1.00 95.56 679 VAL A O 1
ATOM 5236 N N . CYS A 1 680 ? 5.310 -2.560 12.566 1.00 96.56 680 CYS A N 1
ATOM 5237 C CA . CYS A 1 680 ? 3.883 -2.726 12.326 1.00 96.56 680 CYS A CA 1
ATOM 5238 C C . CYS A 1 680 ? 3.538 -2.185 10.933 1.00 96.56 680 CYS A C 1
ATOM 5240 O O . CYS A 1 680 ? 3.635 -0.986 10.674 1.00 96.56 680 CYS A O 1
ATOM 5242 N N . ASN A 1 681 ? 3.142 -3.080 10.028 1.00 95.19 681 ASN A N 1
ATOM 5243 C CA . ASN A 1 681 ? 2.662 -2.703 8.703 1.00 95.19 681 ASN A CA 1
ATOM 5244 C C . ASN A 1 681 ? 1.157 -2.414 8.763 1.00 95.19 681 ASN A C 1
ATOM 5246 O O . ASN A 1 681 ? 0.364 -3.344 8.894 1.00 95.19 681 ASN A O 1
ATOM 5250 N N . ALA A 1 682 ? 0.799 -1.138 8.655 1.00 93.81 682 ALA A N 1
ATOM 5251 C CA . ALA A 1 682 ? -0.562 -0.617 8.620 1.00 93.81 682 ALA A CA 1
ATOM 5252 C C . ALA A 1 682 ? -0.827 0.189 7.326 1.00 93.81 682 ALA A C 1
ATOM 5254 O O . ALA A 1 682 ? -1.617 1.138 7.319 1.00 93.81 682 ALA A O 1
ATOM 5255 N N . ASP A 1 683 ? -0.166 -0.178 6.218 1.00 90.38 683 ASP A N 1
ATOM 5256 C CA . ASP A 1 683 ? -0.396 0.435 4.901 1.00 90.38 683 ASP A CA 1
ATOM 5257 C C . ASP A 1 683 ? -1.742 0.008 4.285 1.00 90.38 683 ASP A C 1
ATOM 5259 O O . ASP A 1 683 ? -2.296 0.743 3.478 1.00 90.38 683 ASP A O 1
ATOM 5263 N N . GLU A 1 684 ? -2.277 -1.166 4.668 1.00 88.38 684 GLU A N 1
ATOM 5264 C CA . GLU A 1 684 ? -3.583 -1.734 4.267 1.00 88.38 684 GLU A CA 1
ATOM 5265 C C . GLU A 1 684 ? -4.049 -1.301 2.857 1.00 88.38 684 GLU A C 1
ATOM 5267 O O . GLU A 1 684 ? -5.114 -0.705 2.654 1.00 88.38 684 GLU A O 1
ATOM 5272 N N . GLY A 1 685 ? -3.192 -1.535 1.858 1.00 82.75 685 GLY A N 1
ATOM 5273 C CA . GLY A 1 685 ? -3.392 -1.044 0.496 1.00 82.75 685 GLY A CA 1
ATOM 5274 C C . GLY A 1 685 ? -4.455 -1.810 -0.302 1.00 82.75 685 GLY A C 1
ATOM 5275 O O . GLY A 1 685 ? -4.964 -1.291 -1.303 1.00 82.75 685 GLY A O 1
ATOM 5276 N N . ASP A 1 686 ? -4.798 -3.031 0.123 1.00 85.12 686 ASP A N 1
ATOM 5277 C CA . ASP A 1 686 ? -5.679 -3.946 -0.606 1.00 85.12 686 ASP A CA 1
ATOM 5278 C C . ASP A 1 686 ? -7.101 -3.380 -0.769 1.00 85.12 686 ASP A C 1
ATOM 5280 O O . ASP A 1 686 ? -7.784 -3.071 0.213 1.00 85.12 686 ASP A O 1
ATOM 5284 N N . PRO A 1 687 ? -7.616 -3.254 -2.009 1.00 82.62 687 PRO A N 1
ATOM 5285 C CA . PRO A 1 687 ? -8.980 -2.800 -2.226 1.00 82.62 687 PRO A CA 1
ATOM 5286 C C . PRO A 1 687 ? -10.001 -3.708 -1.532 1.00 82.62 687 PRO A C 1
ATOM 5288 O O . PRO A 1 687 ? -10.099 -4.894 -1.833 1.00 82.62 687 PRO A O 1
ATOM 5291 N N . GLY A 1 688 ? -10.810 -3.133 -0.641 1.00 82.50 688 GLY A N 1
ATOM 5292 C CA . GLY A 1 688 ? -11.795 -3.881 0.147 1.00 82.50 688 GLY A CA 1
ATOM 5293 C C . GLY A 1 688 ? -11.344 -4.229 1.565 1.00 82.50 688 GLY A C 1
ATOM 5294 O O . GLY A 1 688 ? -12.208 -4.574 2.370 1.00 82.50 688 GLY A O 1
ATOM 5295 N N . ALA A 1 689 ? -10.057 -4.086 1.892 1.00 86.12 689 ALA A N 1
ATOM 5296 C CA . ALA A 1 689 ? -9.553 -4.246 3.251 1.00 86.12 689 ALA A CA 1
ATOM 5297 C C . ALA A 1 689 ? -9.754 -2.959 4.074 1.00 86.12 689 ALA A C 1
ATOM 5299 O O . ALA A 1 689 ? -9.618 -1.847 3.563 1.00 86.12 689 ALA A O 1
ATOM 5300 N N . PHE A 1 690 ? -10.171 -3.135 5.328 1.00 87.75 690 PHE A N 1
ATOM 5301 C CA . PHE A 1 690 ? -10.306 -2.083 6.349 1.00 87.75 690 PHE A CA 1
ATOM 5302 C C . PHE A 1 690 ? -10.284 -2.661 7.777 1.00 87.75 690 PHE A C 1
ATOM 5304 O O . PHE A 1 690 ? -10.821 -2.067 8.718 1.00 87.75 690 PHE A O 1
ATOM 5311 N N . MET A 1 691 ? -9.747 -3.872 7.927 1.00 89.62 691 MET A N 1
ATOM 5312 C CA . MET A 1 691 ? -9.616 -4.588 9.191 1.00 89.62 691 MET A CA 1
ATOM 5313 C C . MET A 1 691 ? -8.574 -3.934 10.096 1.00 89.62 691 MET A C 1
ATOM 5315 O O . MET A 1 691 ? -8.873 -3.717 11.270 1.00 89.62 691 MET A O 1
ATOM 5319 N N . ASP A 1 692 ? -7.423 -3.543 9.551 1.00 92.62 692 ASP A N 1
ATOM 5320 C CA . ASP A 1 692 ? -6.336 -2.921 10.309 1.00 92.62 692 ASP A CA 1
ATOM 5321 C C . ASP A 1 692 ? -6.762 -1.527 10.758 1.00 92.62 692 ASP A C 1
ATOM 5323 O O . ASP A 1 692 ? -6.706 -1.216 11.950 1.00 92.62 692 ASP A O 1
ATOM 5327 N N . ARG A 1 693 ? -7.348 -0.740 9.843 1.00 91.19 693 ARG A N 1
ATOM 5328 C CA . ARG A 1 693 ? -7.993 0.532 10.192 1.00 91.19 693 ARG A CA 1
ATOM 5329 C C . ARG A 1 693 ? -9.010 0.368 11.316 1.00 91.19 693 ARG A C 1
ATOM 5331 O O . ARG A 1 693 ? -9.052 1.178 12.232 1.00 91.19 693 ARG A O 1
ATOM 5338 N N . SER A 1 694 ? -9.846 -0.671 11.251 1.00 91.19 694 SER A N 1
ATOM 5339 C CA . SER A 1 694 ? -10.877 -0.899 12.269 1.00 91.19 694 SER A CA 1
ATOM 5340 C C . SER A 1 694 ? -10.277 -1.224 13.634 1.00 91.19 694 SER A C 1
ATOM 5342 O O . SER A 1 694 ? -10.859 -0.814 14.634 1.00 91.19 694 SER A O 1
ATOM 5344 N N . ILE A 1 695 ? -9.144 -1.929 13.698 1.00 94.38 695 ILE A N 1
ATOM 5345 C CA . ILE A 1 695 ? -8.428 -2.176 14.957 1.00 94.38 695 ILE A CA 1
ATOM 5346 C C . ILE A 1 695 ? -7.844 -0.863 15.474 1.00 94.38 695 ILE A C 1
ATOM 5348 O O . ILE A 1 695 ? -8.143 -0.480 16.598 1.00 94.38 695 ILE A O 1
ATOM 5352 N N . ILE A 1 696 ? -7.093 -0.139 14.643 1.00 94.62 696 ILE A N 1
ATOM 5353 C CA . ILE A 1 696 ? -6.404 1.090 15.048 1.00 94.62 696 ILE A CA 1
ATOM 5354 C C . ILE A 1 696 ? -7.394 2.175 15.488 1.00 94.62 696 ILE A C 1
ATOM 5356 O O . ILE A 1 696 ? -7.227 2.776 16.543 1.00 94.62 696 ILE A O 1
ATOM 5360 N N . GLU A 1 697 ? -8.462 2.403 14.721 1.00 93.19 697 GLU A N 1
ATOM 5361 C CA . GLU A 1 697 ? -9.475 3.395 15.081 1.00 93.19 697 GLU A CA 1
ATOM 5362 C C . GLU A 1 697 ? -10.285 2.988 16.317 1.00 93.19 697 GLU A C 1
ATOM 5364 O O . GLU A 1 697 ? -10.908 3.853 16.925 1.00 93.19 697 GLU A O 1
ATOM 5369 N N . SER A 1 698 ? -10.349 1.702 16.676 1.00 93.50 698 SER A N 1
ATOM 5370 C CA . SER A 1 698 ? -11.198 1.241 17.786 1.00 93.50 698 SER A CA 1
ATOM 5371 C C . SER A 1 698 ? -10.455 0.919 19.066 1.00 93.50 698 SER A C 1
ATOM 5373 O O . SER A 1 698 ? -11.064 0.967 20.130 1.00 93.50 698 SER A O 1
ATOM 5375 N N . ASP A 1 699 ? -9.193 0.531 18.957 1.00 96.12 699 ASP A N 1
ATOM 5376 C CA . ASP A 1 699 ? -8.375 0.054 20.061 1.00 96.12 699 ASP A CA 1
ATOM 5377 C C . ASP A 1 699 ? -6.875 0.182 19.710 1.00 96.12 699 ASP A C 1
ATOM 5379 O O . ASP A 1 699 ? -6.187 -0.828 19.512 1.00 96.12 699 ASP A O 1
ATOM 5383 N N . PRO A 1 700 ? -6.346 1.417 19.590 1.00 96.62 700 PRO A N 1
ATOM 5384 C CA . PRO A 1 700 ? -4.944 1.641 19.228 1.00 96.62 700 PRO A CA 1
ATOM 5385 C C . PRO A 1 700 ? -3.976 1.073 20.281 1.00 96.62 700 PRO A C 1
ATOM 5387 O O . PRO A 1 700 ? -2.912 0.560 19.932 1.00 96.62 700 PRO A O 1
ATOM 5390 N N . HIS A 1 701 ? -4.362 1.066 21.562 1.00 97.75 701 HIS A N 1
ATOM 5391 C CA . HIS A 1 701 ? -3.558 0.479 22.637 1.00 97.75 701 HIS A CA 1
ATOM 5392 C C . HIS A 1 701 ? -3.363 -1.033 22.484 1.00 97.75 701 HIS A C 1
ATOM 5394 O O . HIS A 1 701 ? -2.301 -1.538 22.845 1.00 97.75 701 HIS A O 1
ATOM 5400 N N . SER A 1 702 ? -4.314 -1.761 21.885 1.00 97.25 702 SER A N 1
ATOM 5401 C CA . SER A 1 702 ? -4.109 -3.182 21.572 1.00 97.25 702 SER A CA 1
ATOM 5402 C C . SER A 1 702 ? -2.989 -3.435 20.559 1.00 97.25 702 SER A C 1
ATOM 5404 O O . SER A 1 702 ? -2.305 -4.458 20.649 1.00 97.25 702 SER A O 1
ATOM 5406 N N . VAL A 1 703 ? -2.764 -2.500 19.627 1.00 97.69 703 VAL A N 1
ATOM 5407 C CA . VAL A 1 703 ? -1.646 -2.558 18.675 1.00 97.69 703 VAL A CA 1
ATOM 5408 C C . VAL A 1 703 ? -0.333 -2.307 19.412 1.00 97.69 703 VAL A C 1
ATOM 5410 O O . VAL A 1 703 ? 0.598 -3.101 19.276 1.00 97.69 703 VAL A O 1
ATOM 5413 N N . LEU A 1 704 ? -0.287 -1.268 20.254 1.00 98.25 704 LEU A N 1
ATOM 5414 C CA . LEU A 1 704 ? 0.891 -0.937 21.063 1.00 98.25 704 LEU A CA 1
ATOM 5415 C C . LEU A 1 704 ? 1.267 -2.072 22.026 1.00 98.25 704 LEU A C 1
ATOM 5417 O O . LEU A 1 704 ? 2.432 -2.451 22.092 1.00 98.25 704 LEU A O 1
ATOM 5421 N N . GLU A 1 705 ? 0.298 -2.669 22.727 1.00 98.12 705 GLU A N 1
ATOM 5422 C CA . GLU A 1 705 ? 0.544 -3.817 23.612 1.00 98.12 705 GLU A CA 1
ATOM 5423 C C . GLU A 1 705 ? 1.087 -5.024 22.832 1.00 98.12 705 GLU A C 1
ATOM 5425 O O . GLU A 1 705 ? 2.022 -5.687 23.283 1.00 98.12 705 GLU A O 1
ATOM 5430 N N . GLY A 1 706 ? 0.550 -5.293 21.638 1.00 97.56 706 GLY A N 1
ATOM 5431 C CA . GLY A 1 706 ? 1.064 -6.347 20.764 1.00 97.56 706 GLY A CA 1
ATOM 5432 C C . GLY A 1 706 ? 2.515 -6.108 20.333 1.00 97.56 706 GLY A C 1
ATOM 5433 O O . GLY A 1 706 ? 3.317 -7.045 20.344 1.00 97.56 706 GLY A O 1
ATOM 5434 N N . MET A 1 707 ? 2.864 -4.862 19.994 1.00 98.50 707 MET A N 1
ATOM 5435 C CA . MET A 1 707 ? 4.238 -4.472 19.661 1.00 98.50 707 MET A CA 1
ATOM 5436 C C . MET A 1 707 ? 5.173 -4.608 20.864 1.00 98.50 707 MET A C 1
ATOM 5438 O O . MET A 1 707 ? 6.232 -5.204 20.713 1.00 98.50 707 MET A O 1
ATOM 5442 N N . LEU A 1 708 ? 4.758 -4.157 22.051 1.00 98.31 708 LEU A N 1
ATOM 5443 C CA . LEU A 1 708 ? 5.509 -4.286 23.305 1.00 98.31 708 LEU A CA 1
ATOM 5444 C C . LEU A 1 708 ? 5.832 -5.746 23.646 1.00 98.31 708 LEU A C 1
ATOM 5446 O O . LEU A 1 708 ? 6.976 -6.081 23.948 1.00 98.31 708 LEU A O 1
ATOM 5450 N N . ILE A 1 709 ? 4.840 -6.637 23.552 1.00 98.19 709 ILE A N 1
ATOM 5451 C CA . ILE A 1 709 ? 5.037 -8.074 23.798 1.00 98.19 709 ILE A CA 1
ATOM 5452 C C . ILE A 1 709 ? 5.997 -8.672 22.763 1.00 98.19 709 ILE A C 1
ATOM 5454 O O . ILE A 1 709 ? 6.871 -9.463 23.120 1.00 98.19 709 ILE A O 1
ATOM 5458 N N . GLY A 1 710 ? 5.849 -8.302 21.486 1.00 97.69 710 GLY A N 1
ATOM 5459 C CA . GLY A 1 710 ? 6.753 -8.742 20.424 1.00 97.69 710 GLY A CA 1
ATOM 5460 C C . GLY A 1 710 ? 8.182 -8.251 20.628 1.00 97.69 710 GLY A C 1
ATOM 5461 O O . GLY A 1 710 ? 9.117 -9.040 20.503 1.00 97.69 710 GLY A O 1
ATOM 5462 N N . ALA A 1 711 ? 8.342 -6.987 21.010 1.00 97.88 711 ALA A N 1
ATOM 5463 C CA . ALA A 1 711 ? 9.623 -6.362 21.295 1.00 97.88 711 ALA A CA 1
ATOM 5464 C C . ALA A 1 711 ? 10.329 -7.047 22.464 1.00 97.88 711 ALA A C 1
ATOM 5466 O O . ALA A 1 711 ? 11.472 -7.475 22.313 1.00 97.88 711 ALA A O 1
ATOM 5467 N N . PHE A 1 712 ? 9.620 -7.285 23.571 1.00 98.00 712 PHE A N 1
ATOM 5468 C CA . PHE A 1 712 ? 10.151 -8.050 24.698 1.00 98.00 712 PHE A CA 1
ATOM 5469 C C . PHE A 1 712 ? 10.552 -9.473 24.287 1.00 98.00 712 PHE A C 1
ATOM 5471 O O . PHE A 1 712 ? 11.609 -9.965 24.679 1.00 98.00 712 PHE A O 1
ATOM 5478 N N . ALA A 1 713 ? 9.744 -10.139 23.455 1.00 97.44 713 ALA A N 1
ATOM 5479 C CA . ALA A 1 713 ? 10.009 -11.505 23.016 1.00 97.44 713 ALA A CA 1
ATOM 5480 C C . ALA A 1 713 ? 11.279 -11.637 22.160 1.00 97.44 713 ALA A C 1
ATOM 5482 O O . ALA A 1 713 ? 11.927 -12.687 22.204 1.00 97.44 713 ALA A O 1
ATOM 5483 N N . VAL A 1 714 ? 11.631 -10.615 21.375 1.00 96.44 714 VAL A N 1
ATOM 5484 C CA . VAL A 1 714 ? 12.810 -10.636 20.490 1.00 96.44 714 VAL A CA 1
ATOM 5485 C C . VAL A 1 714 ? 13.983 -9.792 20.995 1.00 96.44 714 VAL A C 1
ATOM 5487 O O . VAL A 1 714 ? 15.066 -9.899 20.436 1.00 96.44 714 VAL A O 1
ATOM 5490 N N . GLY A 1 715 ? 13.803 -9.005 22.057 1.00 94.75 715 GLY A N 1
ATOM 5491 C CA . GLY A 1 715 ? 14.830 -8.105 22.589 1.00 94.75 715 GLY A CA 1
ATOM 5492 C C . GLY A 1 715 ? 14.980 -6.797 21.806 1.00 94.75 715 GLY A C 1
ATOM 5493 O O . GLY A 1 715 ? 16.077 -6.259 21.740 1.00 94.75 715 GLY A O 1
ATOM 5494 N N . SER A 1 716 ? 13.902 -6.306 21.192 1.00 96.25 716 SER A N 1
ATOM 5495 C CA . SER A 1 716 ? 13.887 -5.021 20.482 1.00 96.25 716 SER A CA 1
ATOM 5496 C C . SER A 1 716 ? 13.647 -3.859 21.445 1.00 96.25 716 SER A C 1
ATOM 5498 O O . SER A 1 716 ? 12.814 -3.982 22.343 1.00 96.25 716 SER A O 1
ATOM 5500 N N . GLN A 1 717 ? 14.330 -2.735 21.222 1.00 95.38 717 GLN A N 1
ATOM 5501 C CA . GLN A 1 717 ? 14.132 -1.478 21.961 1.00 95.38 717 GLN A CA 1
ATOM 5502 C C . GLN A 1 717 ? 13.400 -0.409 21.132 1.00 95.38 717 GLN A C 1
ATOM 5504 O O . GLN A 1 717 ? 12.970 0.607 21.673 1.00 95.38 717 GLN A O 1
ATOM 5509 N N . GLU A 1 718 ? 13.202 -0.658 19.836 1.00 94.88 718 GLU A N 1
ATOM 5510 C CA . GLU A 1 718 ? 12.660 0.321 18.897 1.00 94.88 718 GLU A CA 1
ATOM 5511 C C . GLU A 1 718 ? 11.621 -0.301 17.962 1.00 94.88 718 GLU A C 1
ATOM 5513 O O . GLU A 1 718 ? 11.799 -1.387 17.393 1.00 94.88 718 GLU A O 1
ATOM 5518 N N . GLY A 1 719 ? 10.505 0.404 17.803 1.00 95.50 719 GLY A N 1
ATOM 5519 C CA . GLY A 1 719 ? 9.411 0.002 16.942 1.00 95.50 719 GLY A CA 1
ATOM 5520 C C . GLY A 1 719 ? 8.945 1.104 16.006 1.00 95.50 719 GLY A C 1
ATOM 5521 O O . GLY A 1 719 ? 9.014 2.294 16.302 1.00 95.50 719 GLY A O 1
ATOM 5522 N N . TYR A 1 720 ? 8.378 0.688 14.883 1.00 94.69 720 TYR A N 1
ATOM 5523 C CA . TYR A 1 720 ? 7.867 1.593 13.866 1.00 94.69 720 TYR A CA 1
ATOM 5524 C C . TYR A 1 720 ? 6.478 1.163 13.423 1.00 94.69 720 TYR A C 1
ATOM 5526 O O . TYR A 1 720 ? 6.245 -0.013 13.143 1.00 94.69 720 TYR A O 1
ATOM 5534 N N . ILE A 1 721 ? 5.550 2.110 13.325 1.00 95.94 721 ILE A N 1
ATOM 5535 C CA . ILE A 1 721 ? 4.230 1.886 12.736 1.00 95.94 721 ILE A CA 1
ATOM 5536 C C . ILE A 1 721 ? 4.193 2.601 11.394 1.00 95.94 721 ILE A C 1
ATOM 5538 O O . ILE A 1 721 ? 4.145 3.826 11.341 1.00 95.94 721 ILE A O 1
ATOM 5542 N N . TYR A 1 722 ? 4.198 1.837 10.307 1.00 93.69 722 TYR A N 1
ATOM 5543 C CA . TYR A 1 722 ? 4.055 2.385 8.965 1.00 93.69 722 TYR A CA 1
ATOM 5544 C C . TYR A 1 722 ? 2.574 2.439 8.600 1.00 93.69 722 TYR A C 1
ATOM 5546 O O . TYR A 1 722 ? 1.956 1.401 8.367 1.00 93.69 722 TYR A O 1
ATOM 5554 N N . THR A 1 723 ? 1.995 3.637 8.574 1.00 90.25 723 THR A N 1
ATOM 5555 C CA . THR A 1 723 ? 0.564 3.859 8.307 1.00 90.25 723 THR A CA 1
ATOM 5556 C C . THR A 1 723 ? 0.365 4.623 7.011 1.00 90.25 723 THR A C 1
ATOM 5558 O O . THR A 1 723 ? 1.097 5.564 6.713 1.00 90.25 723 THR A O 1
ATOM 5561 N N . ARG A 1 724 ? -0.652 4.265 6.228 1.00 85.31 724 ARG A N 1
ATOM 5562 C CA . ARG A 1 724 ? -0.973 5.003 5.000 1.00 85.31 724 ARG A CA 1
ATOM 5563 C C . ARG A 1 724 ? -1.566 6.392 5.295 1.00 85.31 724 ARG A C 1
ATOM 5565 O O . ARG A 1 724 ? -2.393 6.545 6.196 1.00 85.31 724 ARG A O 1
ATOM 5572 N N . LYS A 1 725 ? -1.240 7.395 4.471 1.00 78.50 725 LYS A N 1
ATOM 5573 C CA . LYS A 1 725 ? -1.770 8.772 4.591 1.00 78.50 725 LYS A CA 1
ATOM 5574 C C . LYS A 1 725 ? -3.297 8.866 4.480 1.00 78.50 725 LYS A C 1
ATOM 5576 O O . LYS A 1 725 ? -3.900 9.815 4.969 1.00 78.50 725 LYS A O 1
ATOM 5581 N N . GLU A 1 726 ? -3.953 7.909 3.832 1.00 78.38 726 GLU A N 1
ATOM 5582 C CA . GLU A 1 726 ? -5.406 7.932 3.649 1.00 78.38 726 GLU A CA 1
ATOM 5583 C C . GLU A 1 726 ? -6.207 7.644 4.931 1.00 78.38 726 GLU A C 1
ATOM 5585 O O . GLU A 1 726 ? -7.434 7.743 4.886 1.00 78.38 726 GLU A O 1
ATOM 5590 N N . TYR A 1 727 ? -5.554 7.326 6.059 1.00 83.00 727 TYR A N 1
ATOM 5591 C CA . TYR A 1 727 ? -6.190 7.056 7.357 1.00 83.00 727 TYR A CA 1
ATOM 5592 C C . TYR A 1 727 ? -5.908 8.149 8.414 1.00 83.00 727 TYR A C 1
ATOM 5594 O O . TYR A 1 727 ? -5.304 7.855 9.447 1.00 83.00 727 TYR A O 1
ATOM 5602 N N . PRO A 1 728 ? -6.371 9.401 8.221 1.00 84.06 728 PRO A N 1
ATOM 5603 C CA . PRO A 1 728 ? -6.055 10.508 9.130 1.00 84.06 728 PRO A CA 1
ATOM 5604 C C . PRO A 1 728 ? -6.526 10.252 10.571 1.00 84.06 728 PRO A C 1
ATOM 5606 O O . PRO A 1 728 ? -5.758 10.443 11.507 1.00 84.06 728 PRO A O 1
ATOM 5609 N N . LEU A 1 729 ? -7.741 9.719 10.754 1.00 88.12 729 LEU A N 1
ATOM 5610 C CA . LEU A 1 729 ? -8.281 9.401 12.083 1.00 88.12 729 LEU A CA 1
ATOM 5611 C C . LEU A 1 729 ? -7.484 8.297 12.801 1.00 88.12 729 LEU A C 1
ATOM 5613 O O . LEU A 1 729 ? -7.358 8.310 14.023 1.00 88.12 729 LEU A O 1
ATOM 5617 N N . ALA A 1 730 ? -6.957 7.326 12.052 1.00 90.75 730 ALA A N 1
ATOM 5618 C CA . ALA A 1 730 ? -6.147 6.256 12.626 1.00 90.75 730 ALA A CA 1
ATOM 5619 C C . ALA A 1 730 ? -4.797 6.795 13.124 1.00 90.75 730 ALA A C 1
ATOM 5621 O O . ALA A 1 730 ? -4.363 6.416 14.208 1.00 90.75 730 ALA A O 1
ATOM 5622 N N . ILE A 1 731 ? -4.172 7.698 12.358 1.00 90.94 731 ILE A N 1
ATOM 5623 C CA . ILE A 1 731 ? -2.926 8.376 12.742 1.00 90.94 731 ILE A CA 1
ATOM 5624 C C . ILE A 1 731 ? -3.152 9.213 14.006 1.00 90.94 731 ILE A C 1
ATOM 5626 O O . ILE A 1 731 ? -2.443 9.007 14.985 1.00 90.94 731 ILE A O 1
ATOM 5630 N N . GLU A 1 732 ? -4.189 10.056 14.038 1.00 91.38 732 GLU A N 1
ATOM 5631 C CA . GLU A 1 732 ? -4.524 10.893 15.204 1.00 91.38 732 GLU A CA 1
ATOM 5632 C C . GLU A 1 732 ? -4.715 10.053 16.481 1.00 91.38 732 GLU A C 1
ATOM 5634 O O . GLU A 1 732 ? -4.169 10.361 17.545 1.00 91.38 732 GLU A O 1
ATOM 5639 N N . ARG A 1 733 ? -5.453 8.939 16.378 1.00 94.19 733 ARG A N 1
ATOM 5640 C CA . ARG A 1 733 ? -5.683 8.030 17.511 1.00 94.19 733 ARG A CA 1
ATOM 5641 C C . ARG A 1 733 ? -4.421 7.287 17.941 1.00 94.19 733 ARG A C 1
ATOM 5643 O O . ARG A 1 733 ? -4.234 7.088 19.140 1.00 94.19 733 ARG A O 1
ATOM 5650 N N . LEU A 1 734 ? -3.550 6.898 17.007 1.00 95.50 734 LEU A N 1
ATOM 5651 C CA . LEU A 1 734 ? -2.252 6.301 17.338 1.00 95.50 734 LEU A CA 1
ATOM 5652 C C . LEU A 1 734 ? -1.330 7.297 18.034 1.00 95.50 734 LEU A C 1
ATOM 5654 O O . LEU A 1 734 ? -0.750 6.948 19.057 1.00 95.50 734 LEU A O 1
ATOM 5658 N N . GLU A 1 735 ? -1.217 8.525 17.528 1.00 94.62 735 GLU A N 1
ATOM 5659 C CA . GLU A 1 735 ? -0.409 9.583 18.145 1.00 94.62 735 GLU A CA 1
ATOM 5660 C C . GLU A 1 735 ? -0.862 9.834 19.587 1.00 94.62 735 GLU A C 1
ATOM 5662 O O . GLU A 1 735 ? -0.047 9.818 20.514 1.00 94.62 735 GLU A O 1
ATOM 5667 N N . LYS A 1 736 ? -2.176 9.962 19.805 1.00 95.44 736 LYS A N 1
ATOM 5668 C CA . LYS A 1 736 ? -2.757 10.115 21.144 1.00 95.44 736 LYS A CA 1
ATOM 5669 C C . LYS A 1 736 ? -2.481 8.907 22.043 1.00 95.44 736 LYS A C 1
ATOM 5671 O O . LYS A 1 736 ? -2.083 9.093 23.192 1.00 95.44 736 LYS A O 1
ATOM 5676 N N . ALA A 1 737 ? -2.631 7.685 21.530 1.00 96.94 737 ALA A N 1
ATOM 5677 C CA . ALA A 1 737 ? -2.358 6.463 22.285 1.00 96.94 737 ALA A CA 1
ATOM 5678 C C . ALA A 1 737 ? -0.873 6.325 22.664 1.00 96.94 737 ALA A C 1
ATOM 5680 O O . ALA A 1 737 ? -0.564 5.914 23.783 1.00 96.94 737 ALA A O 1
ATOM 5681 N N . ILE A 1 738 ? 0.052 6.707 21.774 1.00 96.50 738 ILE A N 1
ATOM 5682 C CA . ILE A 1 738 ? 1.496 6.732 22.052 1.00 96.50 738 ILE A CA 1
ATOM 5683 C C . ILE A 1 738 ? 1.804 7.760 23.145 1.00 96.50 738 ILE A C 1
ATOM 5685 O O . ILE A 1 738 ? 2.500 7.434 24.106 1.00 96.50 738 ILE A O 1
ATOM 5689 N N . LEU A 1 739 ? 1.252 8.975 23.049 1.00 95.19 739 LEU A N 1
ATOM 5690 C CA . LEU A 1 739 ? 1.418 10.009 24.077 1.00 95.19 739 LEU A CA 1
ATOM 5691 C C . LEU A 1 739 ? 0.895 9.544 25.442 1.00 95.19 739 LEU A C 1
ATOM 5693 O O . LEU A 1 739 ? 1.577 9.717 26.451 1.00 95.19 739 LEU A O 1
ATOM 5697 N N . GLN A 1 740 ? -0.282 8.915 25.480 1.00 95.06 740 GLN A N 1
ATOM 5698 C CA . GLN A 1 740 ? -0.854 8.354 26.706 1.00 95.06 740 GLN A CA 1
ATOM 5699 C C . GLN A 1 740 ? 0.001 7.217 27.272 1.00 95.06 740 GLN A C 1
ATOM 5701 O O . GLN A 1 740 ? 0.284 7.207 28.467 1.00 95.06 740 GLN A O 1
ATOM 5706 N N . ALA A 1 741 ? 0.455 6.286 26.430 1.00 95.81 741 ALA A N 1
ATOM 5707 C CA . ALA A 1 741 ? 1.296 5.176 26.863 1.00 95.81 741 ALA A CA 1
ATOM 5708 C C . ALA A 1 741 ? 2.650 5.661 27.412 1.00 95.81 741 ALA A C 1
ATOM 5710 O O . ALA A 1 741 ? 3.080 5.173 28.456 1.00 95.81 741 ALA A O 1
ATOM 5711 N N . ARG A 1 742 ? 3.282 6.665 26.788 1.00 94.56 742 ARG A N 1
ATOM 5712 C CA . ARG A 1 742 ? 4.493 7.321 27.319 1.00 94.56 742 ARG A CA 1
ATOM 5713 C C . ARG A 1 742 ? 4.223 8.023 28.648 1.00 94.56 742 ARG A C 1
ATOM 5715 O O . ARG A 1 742 ? 4.971 7.832 29.601 1.00 94.56 742 ARG A O 1
ATOM 5722 N N . ALA A 1 743 ? 3.128 8.780 28.748 1.00 91.31 743 ALA A N 1
ATOM 5723 C CA . ALA A 1 743 ? 2.741 9.443 29.993 1.00 91.31 743 ALA A CA 1
ATOM 5724 C C . ALA A 1 743 ? 2.499 8.442 31.134 1.00 91.31 743 ALA A C 1
ATOM 5726 O O . ALA A 1 743 ? 2.797 8.759 32.282 1.00 91.31 743 ALA A O 1
ATOM 5727 N N . TYR A 1 744 ? 2.012 7.238 30.816 1.00 92.69 744 TYR A N 1
ATOM 5728 C CA . TYR A 1 744 ? 1.788 6.150 31.771 1.00 92.69 744 TYR A CA 1
ATOM 5729 C C . TYR A 1 744 ? 3.056 5.324 32.071 1.00 92.69 744 TYR A C 1
ATOM 5731 O O . TYR A 1 744 ? 3.017 4.418 32.898 1.00 92.69 744 TYR A O 1
ATOM 5739 N N . GLY A 1 745 ? 4.191 5.592 31.413 1.00 92.06 745 GLY A N 1
ATOM 5740 C CA . GLY A 1 745 ? 5.403 4.768 31.533 1.00 92.06 745 GLY A CA 1
ATOM 5741 C C . GLY A 1 745 ? 5.264 3.359 30.932 1.00 92.06 745 GLY A C 1
ATOM 5742 O O . GLY A 1 745 ? 5.988 2.444 31.318 1.00 92.06 745 GLY A O 1
ATOM 5743 N N . LEU A 1 746 ? 4.314 3.172 30.010 1.00 94.56 746 LEU A N 1
ATOM 5744 C CA . LEU A 1 746 ? 4.082 1.932 29.256 1.00 94.56 746 LEU A CA 1
ATOM 5745 C C . LEU A 1 746 ? 4.843 1.895 27.917 1.00 94.56 746 LEU A C 1
ATOM 5747 O O . LEU A 1 746 ? 4.893 0.851 27.273 1.00 94.56 746 LEU A O 1
ATOM 5751 N N . LEU A 1 747 ? 5.428 3.025 27.513 1.00 95.62 747 LEU A N 1
ATOM 5752 C CA . LEU A 1 747 ? 6.423 3.175 26.448 1.00 95.62 747 LEU A CA 1
ATOM 5753 C C . LEU A 1 747 ? 7.581 4.032 26.975 1.00 95.62 747 LEU A C 1
ATOM 5755 O O . LEU A 1 747 ? 7.375 4.862 27.863 1.00 95.62 747 LEU A O 1
ATOM 5759 N N . GLY A 1 748 ? 8.768 3.857 26.398 1.00 93.69 748 GLY A N 1
ATOM 5760 C CA . GLY A 1 748 ? 9.998 4.527 26.809 1.00 93.69 748 GLY A CA 1
ATOM 5761 C C . GLY A 1 748 ? 10.874 3.631 27.682 1.00 93.69 748 GLY A C 1
ATOM 5762 O O . GLY A 1 748 ? 11.016 2.434 27.423 1.00 93.69 748 GLY A O 1
ATOM 5763 N N . GLU A 1 749 ? 11.489 4.218 28.706 1.00 93.12 749 GLU A N 1
ATOM 5764 C CA . GLU A 1 749 ? 12.473 3.535 29.544 1.00 93.12 749 GLU A CA 1
ATOM 5765 C C . GLU A 1 749 ? 11.853 2.799 30.736 1.00 93.12 749 GLU A C 1
ATOM 5767 O O . GLU A 1 749 ? 10.967 3.319 31.417 1.00 93.12 749 GLU A O 1
ATOM 5772 N N . ASN A 1 750 ? 12.408 1.622 31.048 1.00 91.94 750 ASN A N 1
ATOM 5773 C CA . ASN A 1 750 ? 12.113 0.855 32.261 1.00 91.94 750 ASN A CA 1
ATOM 5774 C C . ASN A 1 750 ? 10.600 0.662 32.502 1.00 91.94 750 ASN A C 1
ATOM 5776 O O . ASN A 1 750 ? 10.050 1.018 33.551 1.00 91.94 750 ASN A O 1
ATOM 5780 N N . ILE A 1 751 ? 9.937 0.109 31.487 1.00 93.81 751 ILE A N 1
ATOM 5781 C CA . ILE A 1 751 ? 8.494 -0.109 31.426 1.00 93.81 751 ILE A CA 1
ATOM 5782 C C . ILE A 1 751 ? 8.068 -1.028 32.567 1.00 93.81 751 ILE A C 1
ATOM 5784 O O . ILE A 1 751 ? 8.613 -2.125 32.729 1.00 93.81 751 ILE A O 1
ATOM 5788 N N . LEU A 1 752 ? 7.083 -0.582 33.353 1.00 90.19 752 LEU A N 1
ATOM 5789 C CA . LEU A 1 752 ? 6.596 -1.280 34.550 1.00 90.19 752 LEU A CA 1
ATOM 5790 C C . LEU A 1 752 ? 7.733 -1.701 35.505 1.00 90.19 752 LEU A C 1
ATOM 5792 O O . LEU A 1 752 ? 7.689 -2.791 36.070 1.00 90.19 752 LEU A O 1
ATOM 5796 N N . ASP A 1 753 ? 8.788 -0.889 35.623 1.00 88.44 753 ASP A N 1
ATOM 5797 C CA . ASP A 1 753 ? 9.961 -1.144 36.475 1.00 88.44 753 ASP A CA 1
ATOM 5798 C C . ASP A 1 753 ? 10.623 -2.523 36.249 1.00 88.44 753 ASP A C 1
ATOM 5800 O O . ASP A 1 753 ? 11.217 -3.114 37.151 1.00 88.44 753 ASP A O 1
ATOM 5804 N N . SER A 1 754 ? 10.505 -3.058 35.030 1.00 90.75 754 SER A N 1
ATOM 5805 C CA . SER A 1 754 ? 10.991 -4.395 34.661 1.00 90.75 754 SER A CA 1
ATOM 5806 C C . SER A 1 754 ? 12.439 -4.425 34.155 1.00 90.75 754 SER A C 1
ATOM 5808 O O . SER A 1 754 ? 12.993 -5.501 33.931 1.00 90.75 754 SER A O 1
ATOM 5810 N N . GLY A 1 755 ? 13.048 -3.260 33.925 1.00 90.88 755 GLY A N 1
ATOM 5811 C CA . GLY A 1 755 ? 14.322 -3.102 33.220 1.00 90.88 755 GLY A CA 1
ATOM 5812 C C . GLY A 1 755 ? 14.221 -3.196 31.691 1.00 90.88 755 GLY A C 1
ATOM 5813 O O . GLY A 1 755 ? 15.217 -2.966 31.012 1.00 90.88 755 GLY A O 1
ATOM 5814 N N . PHE A 1 756 ? 13.046 -3.511 31.134 1.00 95.56 756 PHE A N 1
ATOM 5815 C CA . PHE A 1 756 ? 12.798 -3.510 29.690 1.00 95.56 756 PHE A CA 1
ATOM 5816 C C . PHE A 1 756 ? 12.409 -2.110 29.196 1.00 95.56 756 PHE A C 1
ATOM 5818 O O . PHE A 1 756 ? 11.585 -1.440 29.818 1.00 95.56 756 PHE A O 1
ATOM 5825 N N . SER A 1 757 ? 12.969 -1.693 28.061 1.00 96.56 757 SER A N 1
ATOM 5826 C CA . SER A 1 757 ? 12.693 -0.405 27.419 1.00 96.56 757 SER A CA 1
ATOM 5827 C C . SER A 1 757 ? 12.271 -0.632 25.972 1.00 96.56 757 SER A C 1
ATOM 5829 O O . SER A 1 757 ? 12.854 -1.470 25.285 1.00 96.56 757 SER A O 1
ATOM 5831 N N . PHE A 1 758 ? 11.257 0.101 25.522 1.00 97.69 758 PHE A N 1
ATOM 5832 C CA . PHE A 1 758 ? 10.772 0.050 24.146 1.00 97.69 758 PHE A CA 1
ATOM 5833 C C . PHE A 1 758 ? 10.005 1.322 23.805 1.00 97.69 758 PHE A C 1
ATOM 5835 O O . PHE A 1 758 ? 9.093 1.710 24.541 1.00 97.69 758 PHE A O 1
ATOM 5842 N N . ASP A 1 759 ? 10.329 1.945 22.677 1.00 96.31 759 ASP A N 1
ATOM 5843 C CA . ASP A 1 759 ? 9.587 3.098 22.167 1.00 96.31 759 ASP A CA 1
ATOM 5844 C C . ASP A 1 759 ? 9.189 2.912 20.698 1.00 96.31 759 ASP A C 1
ATOM 5846 O O . ASP A 1 759 ? 9.715 2.052 19.989 1.00 96.31 759 ASP A O 1
ATOM 5850 N N . VAL A 1 760 ? 8.196 3.687 20.259 1.00 94.56 760 VAL A N 1
ATOM 5851 C CA . VAL A 1 760 ? 7.574 3.557 18.942 1.00 94.56 760 VAL A CA 1
ATOM 5852 C C . VAL A 1 760 ? 7.451 4.902 18.234 1.00 94.56 760 VAL A C 1
ATOM 5854 O O . VAL A 1 760 ? 6.970 5.881 18.806 1.00 94.56 760 VAL A O 1
ATOM 5857 N N . CYS A 1 761 ? 7.787 4.917 16.946 1.00 90.50 761 CYS A N 1
ATOM 5858 C CA . CYS A 1 761 ? 7.568 6.046 16.043 1.00 90.50 761 CYS A CA 1
ATOM 5859 C C . CYS A 1 761 ? 6.569 5.692 14.931 1.00 90.50 761 CYS A C 1
ATOM 5861 O O . CYS A 1 761 ? 6.454 4.538 14.515 1.00 90.50 761 CYS A O 1
ATOM 5863 N N . ILE A 1 762 ? 5.829 6.687 14.436 1.00 90.44 762 ILE A N 1
ATOM 5864 C CA . ILE A 1 762 ? 4.916 6.520 13.297 1.00 90.44 762 ILE A CA 1
ATOM 5865 C C . ILE A 1 762 ? 5.615 7.024 12.036 1.00 90.44 762 ILE A C 1
ATOM 5867 O O . ILE A 1 762 ? 6.019 8.181 11.977 1.00 90.44 762 ILE A O 1
ATOM 5871 N N . HIS A 1 763 ? 5.679 6.178 11.010 1.00 88.94 763 HIS A N 1
ATOM 5872 C CA . HIS A 1 763 ? 6.011 6.586 9.648 1.00 88.94 763 HIS A CA 1
ATOM 5873 C C . HIS A 1 763 ? 4.731 6.736 8.834 1.00 88.94 763 HIS A C 1
ATOM 5875 O O . HIS A 1 763 ? 3.875 5.843 8.797 1.00 88.94 763 HIS A O 1
ATOM 5881 N N . ARG A 1 764 ? 4.604 7.878 8.159 1.00 85.81 764 ARG A N 1
ATOM 5882 C CA . ARG A 1 764 ? 3.465 8.186 7.293 1.00 85.81 764 ARG A CA 1
ATOM 5883 C C . ARG A 1 764 ? 3.820 7.776 5.865 1.00 85.81 764 ARG A C 1
ATOM 5885 O O . ARG A 1 764 ? 4.703 8.357 5.243 1.00 85.81 764 ARG A O 1
ATOM 5892 N N . GLY A 1 765 ? 3.124 6.789 5.315 1.00 82.44 765 GLY A N 1
ATOM 5893 C CA . GLY A 1 765 ? 3.298 6.350 3.934 1.00 82.44 765 GLY A CA 1
ATOM 5894 C C . GLY A 1 765 ? 2.818 7.396 2.923 1.00 82.44 765 GLY A C 1
ATOM 5895 O O . GLY A 1 765 ? 1.871 8.140 3.171 1.00 82.44 765 GLY A O 1
ATOM 5896 N N . ALA A 1 766 ? 3.432 7.434 1.738 1.00 82.19 766 ALA A N 1
ATOM 5897 C CA . ALA A 1 766 ? 3.134 8.417 0.688 1.00 82.19 766 ALA A CA 1
ATOM 5898 C C . ALA A 1 766 ? 2.234 7.860 -0.446 1.00 82.19 766 ALA A C 1
ATOM 5900 O O . ALA A 1 766 ? 2.364 8.223 -1.618 1.00 82.19 766 ALA A O 1
ATOM 5901 N N . GLY A 1 767 ? 1.282 6.982 -0.103 1.00 75.62 767 GLY A N 1
ATOM 5902 C CA . GLY A 1 767 ? 0.211 6.542 -1.012 1.00 75.62 767 GLY A CA 1
ATOM 5903 C C . GLY A 1 767 ? 0.651 5.574 -2.118 1.00 75.62 767 GLY A C 1
ATOM 5904 O O . GLY A 1 767 ? 0.162 5.660 -3.249 1.00 75.62 767 GLY A O 1
ATOM 5905 N N . ALA A 1 768 ? 1.582 4.664 -1.818 1.00 83.50 768 ALA A N 1
ATOM 5906 C CA . ALA A 1 768 ? 2.065 3.645 -2.749 1.00 83.50 768 ALA A CA 1
ATOM 5907 C C . ALA A 1 768 ? 1.682 2.234 -2.278 1.00 83.50 768 ALA A C 1
ATOM 5909 O O . ALA A 1 768 ? 2.278 1.712 -1.349 1.00 83.50 768 ALA A O 1
ATOM 5910 N N . PHE A 1 769 ? 0.755 1.581 -2.992 1.00 85.38 769 PHE A N 1
ATOM 5911 C CA . PHE A 1 769 ? 0.282 0.215 -2.691 1.00 85.38 769 PHE A CA 1
ATOM 5912 C C . PHE A 1 769 ? 1.412 -0.815 -2.525 1.00 85.38 769 PHE A C 1
ATOM 5914 O O . PHE A 1 769 ? 1.317 -1.741 -1.727 1.00 85.38 769 PHE A O 1
ATOM 5921 N N . VAL A 1 770 ? 2.492 -0.665 -3.298 1.00 88.69 770 VAL A N 1
ATOM 5922 C CA . VAL A 1 770 ? 3.645 -1.571 -3.241 1.00 88.69 770 VAL A CA 1
ATOM 5923 C C . VAL A 1 770 ? 4.363 -1.525 -1.887 1.00 88.69 770 VAL A C 1
ATOM 5925 O O . VAL A 1 770 ? 4.956 -2.530 -1.508 1.00 88.69 770 VAL A O 1
ATOM 5928 N N . CYS A 1 771 ? 4.247 -0.431 -1.123 1.00 89.94 771 CYS A N 1
ATOM 5929 C CA . CYS A 1 771 ? 4.809 -0.315 0.223 1.00 89.94 771 CYS A CA 1
ATOM 5930 C C . CYS A 1 771 ? 4.125 -1.226 1.250 1.00 89.94 771 CYS A C 1
ATOM 5932 O O . CYS A 1 771 ? 4.669 -1.410 2.331 1.00 89.94 771 CYS A O 1
ATOM 5934 N N . GLY A 1 772 ? 3.005 -1.876 0.920 1.00 86.62 772 GLY A N 1
ATOM 5935 C CA . GLY A 1 772 ? 2.498 -3.000 1.708 1.00 86.62 772 GLY A CA 1
ATOM 5936 C C . GLY A 1 772 ? 3.422 -4.231 1.669 1.00 86.62 772 GLY A C 1
ATOM 5937 O O . GLY A 1 772 ? 3.380 -5.072 2.570 1.00 86.62 772 GLY A O 1
ATOM 5938 N N . GLU A 1 773 ? 4.289 -4.356 0.658 1.00 91.50 773 GLU A N 1
ATOM 5939 C CA . GLU A 1 773 ? 5.314 -5.398 0.595 1.00 91.50 773 GLU A CA 1
ATOM 5940 C C . GLU A 1 773 ? 6.459 -5.075 1.564 1.00 91.50 773 GLU A C 1
ATOM 5942 O O . GLU A 1 773 ? 7.020 -3.988 1.562 1.00 91.50 773 GLU A O 1
ATOM 5947 N N . SER A 1 774 ? 6.848 -6.055 2.380 1.00 88.19 774 SER A N 1
ATOM 5948 C CA . SER A 1 774 ? 7.787 -5.860 3.490 1.00 88.19 774 SER A CA 1
ATOM 5949 C C . SER A 1 774 ? 9.121 -5.173 3.156 1.00 88.19 774 SER A C 1
ATOM 5951 O O . SER A 1 774 ? 9.597 -4.406 3.979 1.00 88.19 774 SER A O 1
ATOM 5953 N N . SER A 1 775 ? 9.750 -5.431 2.003 1.00 90.69 775 SER A N 1
ATOM 5954 C CA . SER A 1 775 ? 11.011 -4.759 1.643 1.00 90.69 775 SER A CA 1
ATOM 5955 C C . SER A 1 775 ? 10.801 -3.369 1.059 1.00 90.69 775 SER A C 1
ATOM 5957 O O . SER A 1 775 ? 11.580 -2.470 1.357 1.00 90.69 775 SER A O 1
ATOM 5959 N N . ALA A 1 776 ? 9.731 -3.177 0.287 1.00 92.00 776 ALA A N 1
ATOM 5960 C CA . ALA A 1 776 ? 9.325 -1.855 -0.177 1.00 92.00 776 ALA A CA 1
ATOM 5961 C C . ALA A 1 776 ? 8.973 -0.929 0.998 1.00 92.00 776 ALA A C 1
ATOM 5963 O O . ALA A 1 776 ? 9.350 0.240 0.994 1.00 92.00 776 ALA A O 1
ATOM 5964 N N . LEU A 1 777 ? 8.315 -1.466 2.029 1.00 92.31 777 LEU A N 1
ATOM 5965 C CA . LEU A 1 777 ? 8.016 -0.759 3.272 1.00 92.31 777 LEU A CA 1
ATOM 5966 C C . LEU A 1 777 ? 9.292 -0.241 3.947 1.00 92.31 777 LEU A C 1
ATOM 5968 O O . LEU A 1 777 ? 9.389 0.942 4.255 1.00 92.31 777 LEU A O 1
ATOM 5972 N N . MET A 1 778 ? 10.288 -1.111 4.135 1.00 90.31 778 MET A N 1
ATOM 5973 C CA . MET A 1 778 ? 11.563 -0.746 4.773 1.00 90.31 778 MET A CA 1
ATOM 5974 C C . MET A 1 778 ? 12.376 0.231 3.911 1.00 90.31 778 MET A C 1
ATOM 5976 O O . MET A 1 778 ? 12.998 1.159 4.426 1.00 90.31 778 MET A O 1
ATOM 5980 N N . ALA A 1 779 ? 12.322 0.096 2.582 1.00 91.00 779 ALA A N 1
ATOM 5981 C CA . ALA A 1 779 ? 12.889 1.091 1.675 1.00 91.00 779 ALA A CA 1
ATOM 5982 C C . ALA A 1 779 ? 12.206 2.460 1.847 1.00 91.00 779 ALA A C 1
ATOM 5984 O O . ALA A 1 779 ? 12.890 3.474 1.936 1.00 91.00 779 ALA A O 1
ATOM 5985 N N . SER A 1 780 ? 10.875 2.488 1.967 1.00 91.88 780 SER A N 1
ATOM 5986 C CA . SER A 1 780 ? 10.134 3.719 2.248 1.00 91.88 780 SER A CA 1
ATOM 5987 C C . SER A 1 780 ? 10.520 4.324 3.596 1.00 91.88 780 SER A C 1
ATOM 5989 O O . SER A 1 780 ? 10.751 5.523 3.649 1.00 91.88 780 SER A O 1
ATOM 5991 N N . MET A 1 781 ? 10.612 3.527 4.661 1.00 89.06 781 MET A N 1
ATOM 5992 C CA . MET A 1 781 ? 11.001 4.021 5.990 1.00 89.06 781 MET A CA 1
ATOM 5993 C C . MET A 1 781 ? 12.433 4.564 6.040 1.00 89.06 781 MET A C 1
ATOM 5995 O O . MET A 1 781 ? 12.711 5.452 6.826 1.00 89.06 781 MET A O 1
ATOM 5999 N N . SER A 1 782 ? 13.326 4.069 5.179 1.00 88.44 782 SER A N 1
ATOM 6000 C CA . SER A 1 782 ? 14.710 4.557 5.063 1.00 88.44 782 SER A CA 1
ATOM 6001 C C . SER A 1 782 ? 14.871 5.704 4.053 1.00 88.44 782 SER A C 1
ATOM 6003 O O . SER A 1 782 ? 15.955 5.904 3.498 1.00 88.44 782 SER A O 1
ATOM 6005 N N . GLY A 1 783 ? 13.791 6.430 3.746 1.00 88.06 783 GLY A N 1
ATOM 6006 C CA . GLY A 1 783 ? 13.836 7.604 2.874 1.00 88.06 783 GLY A CA 1
ATOM 6007 C C . GLY A 1 783 ? 14.017 7.296 1.381 1.00 88.06 783 GLY A C 1
ATOM 6008 O O . GLY A 1 783 ? 14.463 8.151 0.607 1.00 88.06 783 GLY A O 1
ATOM 6009 N N . LYS A 1 784 ? 13.723 6.067 0.939 1.00 90.81 784 LYS A N 1
ATOM 6010 C CA . LYS A 1 784 ? 13.889 5.622 -0.457 1.00 90.81 784 LYS A CA 1
ATOM 6011 C C . LYS A 1 784 ? 12.542 5.391 -1.138 1.00 90.81 784 LYS A C 1
ATOM 6013 O O . LYS A 1 784 ? 11.480 5.361 -0.516 1.00 90.81 784 LYS A O 1
ATOM 6018 N N . ALA A 1 785 ? 12.574 5.234 -2.458 1.00 90.81 785 ALA A N 1
ATOM 6019 C CA . ALA A 1 785 ? 11.417 4.731 -3.188 1.00 90.81 785 ALA A CA 1
ATOM 6020 C C . ALA A 1 785 ? 11.098 3.301 -2.724 1.00 90.81 785 ALA A C 1
ATOM 6022 O O . ALA A 1 785 ? 12.009 2.489 -2.549 1.00 90.81 785 ALA A O 1
ATOM 6023 N N . GLY A 1 786 ? 9.813 3.001 -2.528 1.00 90.00 786 GLY A N 1
ATOM 6024 C CA . GLY A 1 786 ? 9.314 1.710 -2.051 1.00 90.00 786 GLY A CA 1
ATOM 6025 C C . GLY A 1 786 ? 9.391 0.607 -3.106 1.00 90.00 786 GLY A C 1
ATOM 6026 O O . GLY A 1 786 ? 8.378 0.029 -3.492 1.00 90.00 786 GLY A O 1
ATOM 6027 N N . GLU A 1 787 ? 10.584 0.331 -3.620 1.00 90.75 787 GLU A N 1
ATOM 6028 C CA . GLU A 1 787 ? 10.825 -0.716 -4.607 1.00 90.75 787 GLU A CA 1
ATOM 6029 C C . GLU A 1 787 ? 11.164 -2.038 -3.900 1.00 90.75 787 GLU A C 1
ATOM 6031 O O . GLU A 1 787 ? 12.079 -2.076 -3.071 1.00 90.75 787 GLU A O 1
ATOM 6036 N N . PRO A 1 788 ? 10.460 -3.147 -4.205 1.00 88.56 788 PRO A N 1
ATOM 6037 C CA . PRO A 1 788 ? 10.791 -4.441 -3.627 1.00 88.56 788 PRO A CA 1
ATOM 6038 C C . PRO A 1 788 ? 12.203 -4.885 -4.013 1.00 88.56 788 PRO A C 1
ATOM 6040 O O . PRO A 1 788 ? 12.611 -4.769 -5.171 1.00 88.56 788 PRO A O 1
ATOM 6043 N N . ARG A 1 789 ? 12.929 -5.480 -3.066 1.00 84.19 789 ARG A N 1
ATOM 6044 C CA . ARG A 1 789 ? 14.265 -6.040 -3.319 1.00 84.19 789 ARG A CA 1
ATOM 6045 C C . ARG A 1 789 ? 14.211 -7.537 -3.623 1.00 84.19 789 ARG A C 1
ATOM 6047 O O . ARG A 1 789 ? 13.297 -8.250 -3.203 1.00 84.19 789 ARG A O 1
ATOM 6054 N N . ALA A 1 790 ? 15.239 -8.044 -4.302 1.00 81.56 790 ALA A N 1
ATOM 6055 C CA . ALA A 1 790 ? 15.427 -9.483 -4.472 1.00 81.56 790 ALA A CA 1
ATOM 6056 C C . ALA A 1 790 ? 15.680 -10.157 -3.109 1.00 81.56 790 ALA A C 1
ATOM 6058 O O . ALA A 1 790 ? 16.593 -9.775 -2.379 1.00 81.56 790 ALA A O 1
ATOM 6059 N N . LYS A 1 791 ? 14.882 -11.173 -2.765 1.00 75.38 791 LYS A N 1
ATOM 6060 C CA . LYS A 1 791 ? 14.917 -11.856 -1.459 1.00 75.38 791 LYS A CA 1
ATOM 6061 C C . LYS A 1 791 ? 15.889 -13.037 -1.455 1.00 75.38 791 LYS A C 1
ATOM 6063 O O . LYS A 1 791 ? 15.463 -14.182 -1.355 1.00 75.38 791 LYS A O 1
ATOM 6068 N N . TYR A 1 792 ? 17.184 -12.766 -1.602 1.00 73.50 792 TYR A N 1
ATOM 6069 C CA . TYR A 1 792 ? 18.222 -13.785 -1.375 1.00 73.50 792 TYR A CA 1
ATOM 6070 C C . TYR A 1 792 ? 18.517 -13.993 0.124 1.00 73.50 792 TYR A C 1
ATOM 6072 O O . TYR A 1 792 ? 19.045 -15.034 0.495 1.00 73.50 792 TYR A O 1
ATOM 6080 N N . VAL A 1 793 ? 18.119 -13.036 0.973 1.00 74.56 793 VAL A N 1
ATOM 6081 C CA . VAL A 1 793 ? 18.001 -13.147 2.437 1.00 74.56 793 VAL A CA 1
ATOM 6082 C C . VAL A 1 793 ? 16.601 -12.670 2.825 1.00 74.56 793 VAL A C 1
ATOM 6084 O O . VAL A 1 793 ? 16.078 -11.721 2.225 1.00 74.56 793 VAL A O 1
ATOM 6087 N N . HIS A 1 794 ? 15.954 -13.331 3.786 1.00 82.75 794 HIS A N 1
ATOM 6088 C CA . HIS A 1 794 ? 14.633 -12.903 4.235 1.00 82.75 794 HIS A CA 1
ATOM 6089 C C . HIS A 1 794 ? 14.732 -11.624 5.076 1.00 82.75 794 HIS A C 1
ATOM 6091 O O . HIS A 1 794 ? 15.618 -11.478 5.906 1.00 82.75 794 HIS A O 1
ATOM 6097 N N . ASN A 1 795 ? 13.758 -10.721 4.928 1.00 81.69 795 ASN A N 1
ATOM 6098 C CA . ASN A 1 795 ? 13.684 -9.461 5.688 1.00 81.69 795 ASN A CA 1
ATOM 6099 C C . ASN A 1 795 ? 13.670 -9.647 7.213 1.00 81.69 795 ASN A C 1
ATOM 6101 O O . ASN A 1 795 ? 13.948 -8.717 7.948 1.00 81.69 795 ASN A O 1
ATOM 6105 N N . VAL A 1 796 ? 13.288 -10.834 7.687 1.00 86.81 796 VAL A N 1
ATOM 6106 C CA . VAL A 1 796 ? 13.324 -11.162 9.115 1.00 86.81 796 VAL A CA 1
ATOM 6107 C C . VAL A 1 796 ? 14.747 -11.429 9.616 1.00 86.81 796 VAL A C 1
ATOM 6109 O O . VAL A 1 796 ? 15.002 -11.244 10.795 1.00 86.81 796 VAL A O 1
ATOM 6112 N N . GLU A 1 797 ? 15.657 -11.849 8.734 1.00 85.00 797 GLU A N 1
ATOM 6113 C CA . GLU A 1 797 ? 17.060 -12.146 9.053 1.00 85.00 797 GLU A CA 1
ATOM 6114 C C . GLU A 1 797 ? 17.980 -10.952 8.771 1.00 85.00 797 GLU A C 1
ATOM 6116 O O . GLU A 1 797 ? 19.012 -10.803 9.415 1.00 85.00 797 GLU A O 1
ATOM 6121 N N . TYR A 1 798 ? 17.623 -10.114 7.792 1.00 84.06 798 TYR A N 1
ATOM 6122 C CA . TYR A 1 798 ? 18.329 -8.874 7.475 1.00 84.06 798 TYR A CA 1
ATOM 6123 C C . TYR A 1 798 ? 17.344 -7.879 6.857 1.00 84.06 798 TYR A C 1
ATOM 6125 O O . TYR A 1 798 ? 16.897 -8.106 5.728 1.00 84.06 798 TYR A O 1
ATOM 6133 N N . GLY A 1 799 ? 16.959 -6.851 7.615 1.00 79.50 799 GLY A N 1
ATOM 6134 C CA . GLY A 1 799 ? 15.866 -5.916 7.315 1.00 79.50 799 GLY A CA 1
ATOM 6135 C C . GLY A 1 799 ? 16.330 -4.610 6.710 1.00 79.50 799 GLY A C 1
ATOM 6136 O O . GLY A 1 799 ? 17.322 -4.068 7.236 1.00 79.50 799 GLY A O 1
#

Secondary structure (DSSP, 8-state):
-----------------SSTTTT--HHHHHHHHHH-EEEEEEE------BTTB-SEEEEEETTTTEEEEEE--HHHHHHH-STHHHHHHHHHHH--TT--TTSTT--EEEE--TTTT-TTSTTTTEEEEEEE-TTTSSEEEEEEESSHHHHHHHTT-SEEEEES--SS-EEEEEETTTTEEEEEE--SS-SSHHHHHHHHHHHH-SSTTGGGGEEEEEE-GGGGS-TTPPEEEEEEETTTTEEEEEEE-GGGHHHHHHHTTEEEEEEE--S-S----GGGSHHHHHHS-SS-----SHHHHHHHHHHHHHTTT-GGGHHHHHHHHHHHHSS--HHHHHHHHHHH---HHHHHHHHHH-TT--SSPPPSEEEEEE-SHHHHHTTHHHHHHHHHHHH---TT-B-TTSSEEEEEES--S-GGG-S-EEETTEEE-S--GGGHHHHHHHHHHHTTSPP--S------------TTHHHHHHHHHHHHHHTSSEEEEEE-SHHHHTTTHHHHHHHHHHHHHHTT-TTTEEEEEE---S-GGG-S-EEEETTTEEE-S--GGGHHHIIIIIIIT----GGGBEEPTTT--EE-BGGGSHHHHT---STTTTTTTS-TT-HHHHHHTTTTHHHHHHHHH--HHHHHHHHHHTT-B-TTTT--BHHHHHHHHHHHHHHHT---EEEEEE---STT--HHHHHHHH-HHHHHHHHHHHHHHHT--EEEEEEETT-HHHHHHHHHHHHHHHHTTSSBSSGGGSS--BEEEEEEE-S-GGGGSHHHHHHHHTTS--PPPP-SS-TTT--